Protein AF-0000000067795107 (afdb_homodimer)

Nearest PDB structures (foldseek):
  4tkl-assembly1_A-2  TM=7.200E-01  e=8.169E-08  Sphingomonas sp. A1
  4tkm-assembly1_A-2  TM=7.459E-01  e=8.137E-07  Sphingomonas sp. A1
  4tkm-assembly1_B  TM=7.208E-01  e=5.496E-07  Sphingomonas sp. A1
  4w7i-assembly2_D  TM=7.170E-01  e=2.794E-06  Sphingomonas sp. A1
  4w7h-assembly1_B-2  TM=6.724E-01  e=3.483E-05  Sphingomonas sp. A1

Solvent-accessible surface area (backbone atoms only — not comparable to full-atom values): 47523 Å² total; per-residue (Å²): 130,74,74,81,76,38,60,65,56,40,47,45,45,47,45,45,49,46,44,51,51,45,46,50,46,35,65,72,33,63,83,46,63,68,56,34,52,50,49,50,48,49,52,54,60,72,39,43,62,60,54,44,55,73,63,44,68,73,82,74,75,83,72,77,85,64,76,82,74,69,78,72,46,71,66,46,46,52,53,40,46,47,63,69,42,38,63,57,57,46,45,49,49,46,47,47,50,45,46,48,44,43,46,32,44,69,67,52,64,41,88,74,51,76,72,69,83,59,77,69,73,80,85,54,50,64,56,41,96,89,64,41,70,30,34,29,33,38,35,45,32,52,62,83,37,66,67,45,46,53,47,49,52,50,42,38,74,28,37,30,33,33,34,32,41,26,80,48,69,68,39,44,51,52,44,60,66,65,72,44,94,39,49,39,75,39,78,41,56,73,85,38,62,67,54,29,32,51,50,36,51,51,49,49,51,53,35,68,36,68,38,63,85,48,92,92,44,74,65,42,56,45,38,57,40,27,39,37,36,39,66,79,88,79,62,71,68,46,52,61,59,73,47,51,64,66,58,53,50,50,50,47,42,64,67,44,50,37,55,48,36,44,36,22,36,22,51,43,57,55,36,56,69,28,39,83,46,97,68,39,19,23,42,37,41,45,44,69,30,45,52,35,40,60,18,45,55,36,32,36,61,42,5,14,53,41,31,11,47,53,25,32,52,47,10,48,34,56,59,32,42,86,54,67,31,54,43,30,37,37,29,25,32,28,53,49,54,88,54,36,75,54,47,54,53,51,46,52,50,51,50,50,56,51,58,70,74,44,54,71,67,53,48,64,74,47,59,59,51,63,8,35,49,48,34,62,51,52,63,43,56,40,90,24,28,59,64,62,57,53,48,49,49,54,53,44,64,59,62,48,88,78,66,63,50,70,40,67,41,47,43,54,17,56,54,39,41,48,47,46,70,68,42,54,62,73,55,50,50,46,51,53,50,52,46,11,55,58,32,25,59,54,44,53,30,56,74,68,73,92,129,74,74,83,76,39,60,64,56,41,46,46,46,47,46,45,51,46,42,50,50,44,45,49,46,34,66,71,32,64,84,46,64,70,56,34,53,50,48,51,49,49,52,54,58,71,39,41,62,60,54,43,56,72,62,44,69,73,83,73,74,83,72,77,84,66,77,80,74,70,79,75,47,70,66,46,47,52,53,40,46,48,64,71,42,39,62,56,55,45,44,49,50,47,47,48,48,44,46,48,44,43,46,33,46,68,67,52,64,42,88,74,55,79,70,68,83,58,76,69,73,82,84,54,51,66,56,41,98,88,63,41,67,28,34,29,34,38,35,44,32,54,62,84,37,67,68,46,45,53,46,51,52,52,42,38,74,27,37,29,32,34,34,32,40,26,80,48,71,69,40,44,51,52,45,59,66,66,73,45,94,41,50,40,77,38,80,41,56,70,85,38,62,68,55,29,31,51,49,37,51,51,49,49,50,55,35,70,37,66,38,63,85,48,92,92,44,72,66,43,56,43,40,57,40,28,39,37,37,39,62,79,88,79,61,72,68,46,53,60,57,72,47,50,66,66,56,53,51,48,50,46,42,63,68,43,49,39,55,48,36,43,37,20,36,23,52,44,55,55,38,56,69,29,39,84,45,97,70,39,18,24,41,34,39,44,45,68,29,44,52,35,40,59,20,46,54,38,32,36,62,43,6,13,52,41,31,12,47,53,26,31,51,47,10,47,34,57,60,33,42,86,54,67,32,52,42,30,36,37,28,25,32,28,53,49,55,89,54,35,76,54,46,54,52,49,46,51,49,50,50,48,56,50,57,70,74,43,54,71,68,54,46,64,75,47,61,58,50,62,10,36,50,49,31,61,51,52,63,42,56,41,91,24,30,60,64,63,58,52,49,48,50,55,52,43,63,58,62,49,91,78,65,62,49,70,43,67,41,48,43,55,17,57,54,39,42,49,48,46,70,68,43,53,63,70,56,49,52,47,50,52,51,51,46,12,55,59,31,25,59,54,45,51,30,56,75,68,74,93

Structure (mmCIF, N/CA/C/O backbone):
data_AF-0000000067795107-model_v1
#
loop_
_entity.id
_entity.type
_entity.pdbx_description
1 polymer YALI0F28545p
#
loop_
_atom_site.group_PDB
_atom_site.id
_atom_site.type_symbol
_atom_site.label_atom_id
_atom_site.label_alt_id
_atom_site.label_comp_id
_atom_site.label_asym_id
_atom_site.label_entity_id
_atom_site.label_seq_id
_atom_site.pdbx_PDB_ins_code
_atom_site.Cartn_x
_atom_site.Cartn_y
_atom_site.Cartn_z
_atom_site.occupancy
_atom_site.B_iso_or_equiv
_atom_site.auth_seq_id
_atom_site.auth_comp_id
_atom_site.auth_asym_id
_atom_site.auth_atom_id
_atom_site.pdbx_PDB_model_num
ATOM 1 N N . MET A 1 1 ? 31.141 17.188 -12.57 1 20.77 1 MET A N 1
ATOM 2 C CA . MET A 1 1 ? 31.125 16.547 -13.875 1 20.77 1 MET A CA 1
ATOM 3 C C . MET A 1 1 ? 30.266 15.297 -13.859 1 20.77 1 MET A C 1
ATOM 5 O O . MET A 1 1 ? 30.469 14.406 -13.031 1 20.77 1 MET A O 1
ATOM 9 N N . THR A 1 2 ? 29.031 15.43 -14.312 1 29.27 2 THR A N 1
ATOM 10 C CA . THR A 1 2 ? 28.047 14.367 -14.43 1 29.27 2 THR A CA 1
ATOM 11 C C . THR A 1 2 ? 28.641 13.133 -15.094 1 29.27 2 THR A C 1
ATOM 13 O O . THR A 1 2 ? 29.328 13.242 -16.109 1 29.27 2 THR A O 1
ATOM 16 N N . PRO A 1 3 ? 28.828 12.156 -14.414 1 34.97 3 PRO A N 1
ATOM 17 C CA . PRO A 1 3 ? 29.516 11.172 -15.258 1 34.97 3 PRO A CA 1
ATOM 18 C C . PRO A 1 3 ? 28.812 10.977 -16.609 1 34.97 3 PRO A C 1
ATOM 20 O O . PRO A 1 3 ? 27.594 11.078 -16.688 1 34.97 3 PRO A O 1
ATOM 23 N N . PRO A 1 4 ? 29.453 11.078 -17.734 1 39 4 PRO A N 1
ATOM 24 C CA . PRO A 1 4 ? 29.078 11.062 -19.156 1 39 4 PRO A CA 1
ATOM 25 C C . PRO A 1 4 ? 28.156 9.891 -19.5 1 39 4 PRO A C 1
ATOM 27 O O . PRO A 1 4 ? 27.453 9.938 -20.5 1 39 4 PRO A O 1
ATOM 30 N N . ASP A 1 5 ? 28.203 8.766 -18.734 1 37.59 5 ASP A N 1
ATOM 31 C CA . ASP A 1 5 ? 27.719 7.543 -19.375 1 37.59 5 ASP A CA 1
ATOM 32 C C . ASP A 1 5 ? 26.359 7.129 -18.812 1 37.59 5 ASP A C 1
ATOM 34 O O . ASP A 1 5 ? 25.969 5.961 -18.906 1 37.59 5 ASP A O 1
ATOM 38 N N . ASP A 1 6 ? 25.766 7.887 -18.062 1 34.5 6 ASP A N 1
ATOM 39 C CA . ASP A 1 6 ? 24.438 7.469 -17.625 1 34.5 6 ASP A CA 1
ATOM 40 C C . ASP A 1 6 ? 23.406 7.633 -18.75 1 34.5 6 ASP A C 1
ATOM 42 O O . ASP A 1 6 ? 23.141 8.75 -19.188 1 34.5 6 ASP A O 1
ATOM 46 N N . PRO A 1 7 ? 23.109 6.562 -19.297 1 36.66 7 PRO A N 1
ATOM 47 C CA . PRO A 1 7 ? 22.234 6.73 -20.469 1 36.66 7 PRO A CA 1
ATOM 48 C C . PRO A 1 7 ? 20.953 7.484 -20.156 1 36.66 7 PRO A C 1
ATOM 50 O O . PRO A 1 7 ? 20.484 8.297 -20.953 1 36.66 7 PRO A O 1
ATOM 53 N N . ILE A 1 8 ? 20.469 7.148 -19.062 1 39.44 8 ILE A N 1
ATOM 54 C CA . ILE A 1 8 ? 19.25 7.879 -18.719 1 39.44 8 ILE A CA 1
ATOM 55 C C . ILE A 1 8 ? 19.594 9.344 -18.438 1 39.44 8 ILE A C 1
ATOM 57 O O . ILE A 1 8 ? 18.875 10.242 -18.891 1 39.44 8 ILE A O 1
ATOM 61 N N . ALA A 1 9 ? 20.734 9.508 -17.703 1 41.06 9 ALA A N 1
ATOM 62 C CA . ALA A 1 9 ? 21.188 10.875 -17.516 1 41.06 9 ALA A CA 1
ATOM 63 C C . ALA A 1 9 ? 21.5 11.531 -18.859 1 41.06 9 ALA A C 1
ATOM 65 O O . ALA A 1 9 ? 21.219 12.711 -19.062 1 41.06 9 ALA A O 1
ATOM 66 N N . ASN A 1 10 ? 22.031 10.703 -19.688 1 39.56 10 ASN A N 1
ATOM 67 C CA . ASN A 1 10 ? 22.32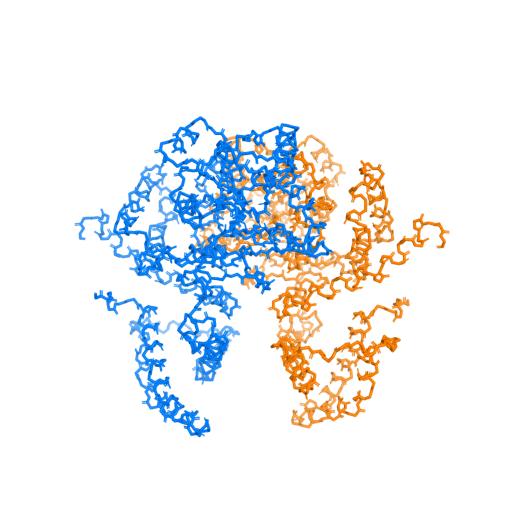8 11.188 -21.031 1 39.56 10 ASN A CA 1
ATOM 68 C C . ASN A 1 10 ? 21.062 11.469 -21.828 1 39.56 10 ASN A C 1
ATOM 70 O O . ASN A 1 10 ? 20.969 12.469 -22.547 1 39.56 10 ASN A O 1
ATOM 74 N N . ILE A 1 11 ? 20.25 10.547 -21.562 1 40.47 11 ILE A N 1
ATOM 75 C CA . ILE A 1 11 ? 18.953 10.758 -22.188 1 40.47 11 ILE A CA 1
ATOM 76 C C . ILE A 1 11 ? 18.266 11.977 -21.562 1 40.47 11 ILE A C 1
ATOM 78 O O . ILE A 1 11 ? 17.75 12.844 -22.266 1 40.47 11 ILE A O 1
ATOM 82 N N . LEU A 1 12 ? 18.422 12.016 -20.359 1 40.59 12 LEU A N 1
ATOM 83 C CA . LEU A 1 12 ? 17.797 13.141 -19.656 1 40.59 12 LEU A CA 1
ATOM 84 C C . LEU A 1 12 ? 18.562 14.43 -19.953 1 40.59 12 LEU A C 1
ATOM 86 O O . LEU A 1 12 ? 17.953 15.492 -20.125 1 40.59 12 LEU A O 1
ATOM 90 N N . ALA A 1 13 ? 19.859 14.289 -20.016 1 44.78 13 ALA A N 1
ATOM 91 C CA . ALA A 1 13 ? 20.672 15.43 -20.453 1 44.78 13 ALA A CA 1
ATOM 92 C C . ALA A 1 13 ? 20.328 15.844 -21.875 1 44.78 13 ALA A C 1
ATOM 94 O O . ALA A 1 13 ? 20.266 17.031 -22.188 1 44.78 13 ALA A O 1
ATOM 95 N N . GLY A 1 14 ? 20.172 14.867 -22.641 1 41.88 14 GLY A N 1
ATOM 96 C CA . GLY A 1 14 ? 19.703 15.125 -24 1 41.88 14 GLY A CA 1
ATOM 97 C C . GLY A 1 14 ? 18.344 15.773 -24.047 1 41.88 14 GLY A C 1
ATOM 98 O O . GLY A 1 14 ? 18.125 16.734 -24.797 1 41.88 14 GLY A O 1
ATOM 99 N N . VAL A 1 15 ? 17.609 15.258 -23.188 1 43.5 15 VAL A N 1
ATOM 100 C CA . VAL A 1 15 ? 16.266 15.812 -23.078 1 43.5 15 VAL A CA 1
ATOM 101 C C . VAL A 1 15 ? 16.328 17.234 -22.5 1 43.5 15 VAL A C 1
ATOM 103 O O . VAL A 1 15 ? 15.641 18.125 -22.984 1 43.5 15 VAL A O 1
ATOM 106 N N . ASN A 1 16 ? 17.156 17.328 -21.578 1 42.84 16 ASN A N 1
ATOM 107 C CA . ASN A 1 16 ? 17.344 18.656 -21.016 1 42.84 16 ASN A CA 1
ATOM 108 C C . ASN A 1 16 ? 17.938 19.625 -22.031 1 42.84 16 ASN A C 1
ATOM 110 O O . ASN A 1 16 ? 17.562 20.797 -22.062 1 42.84 16 ASN A O 1
ATOM 114 N N . LYS A 1 17 ? 18.891 19.141 -22.844 1 45.84 17 LYS A N 1
ATOM 115 C CA . LYS A 1 17 ? 19.453 19.953 -23.922 1 45.84 17 LYS A CA 1
ATOM 116 C C . LYS A 1 17 ? 18.391 20.312 -24.938 1 45.84 17 LYS A C 1
ATOM 118 O O . LYS A 1 17 ? 18.344 21.438 -25.422 1 45.84 17 LYS A O 1
ATOM 123 N N . ILE A 1 18 ? 17.641 19.359 -25.172 1 43.16 18 ILE A N 1
ATOM 124 C CA . ILE A 1 18 ? 16.531 19.594 -26.094 1 43.16 18 ILE A CA 1
ATOM 125 C C . ILE A 1 18 ? 15.539 20.562 -25.469 1 43.16 18 ILE A C 1
ATOM 127 O O . ILE A 1 18 ? 15.062 21.5 -26.125 1 43.16 18 ILE A O 1
ATOM 131 N N . LYS A 1 19 ? 15.406 20.344 -24.312 1 42.66 19 LYS A N 1
ATOM 132 C CA . LYS A 1 19 ? 14.523 21.219 -23.547 1 42.66 19 LYS A CA 1
ATOM 133 C C . LYS A 1 19 ? 15.062 22.656 -23.516 1 42.66 19 LYS A C 1
ATOM 135 O O . LYS A 1 19 ? 14.32 23.609 -23.734 1 42.66 19 LYS A O 1
ATOM 140 N N . HIS A 1 20 ? 16.234 22.703 -23.156 1 43.94 20 HIS A N 1
ATOM 141 C CA . HIS A 1 20 ? 16.859 24.016 -23.125 1 43.94 20 HIS A CA 1
ATOM 142 C C . HIS A 1 20 ? 16.812 24.688 -24.5 1 43.94 20 HIS A C 1
ATOM 144 O O . HIS A 1 20 ? 16.5 25.875 -24.609 1 43.94 20 HIS A O 1
ATOM 150 N N . LYS A 1 21 ? 17.141 23.922 -25.453 1 43.19 21 LYS A N 1
ATOM 151 C CA . LYS A 1 21 ? 17.141 24.516 -26.797 1 43.19 21 LYS A CA 1
ATOM 152 C C . LYS A 1 21 ? 15.719 24.781 -27.281 1 43.19 21 LYS A C 1
ATOM 154 O O . LYS A 1 21 ? 15.453 25.812 -27.891 1 43.19 21 LYS A O 1
ATOM 159 N N . ALA A 1 22 ? 14.883 23.875 -26.922 1 42.84 22 ALA A N 1
ATOM 160 C CA . ALA A 1 22 ? 13.484 24.109 -27.266 1 42.84 22 ALA A CA 1
ATOM 161 C C . ALA A 1 22 ? 12.93 25.312 -26.516 1 42.84 22 ALA A C 1
ATOM 163 O O . ALA A 1 22 ? 12.234 26.156 -27.109 1 42.84 22 ALA A O 1
ATOM 164 N N . SER A 1 23 ? 13.273 25.406 -25.344 1 42.94 23 SER A N 1
ATOM 165 C CA . SER A 1 23 ? 12.828 26.547 -24.562 1 42.94 23 SER A CA 1
ATOM 166 C C . SER A 1 23 ? 13.438 27.844 -25.094 1 42.94 23 SER A C 1
ATOM 168 O O . SER A 1 23 ? 12.766 28.891 -25.109 1 42.94 23 SER A O 1
ATOM 170 N N . THR A 1 24 ? 14.609 27.75 -25.438 1 45.72 24 THR A N 1
ATOM 171 C CA . THR A 1 24 ? 15.242 28.922 -26.016 1 45.72 24 THR A CA 1
ATOM 172 C C . THR A 1 24 ? 14.547 29.312 -27.328 1 45.72 24 THR A C 1
ATOM 174 O O . THR A 1 24 ? 14.344 30.5 -27.594 1 45.72 24 THR A O 1
ATOM 177 N N . ILE A 1 25 ? 14.211 28.297 -28.031 1 42.56 25 ILE A N 1
ATOM 178 C CA . ILE A 1 25 ? 13.539 28.594 -29.297 1 42.56 25 ILE A CA 1
ATOM 179 C C . ILE A 1 25 ? 12.148 29.172 -29.016 1 42.56 25 ILE A C 1
ATOM 181 O O . ILE A 1 25 ? 11.742 30.156 -29.625 1 42.56 25 ILE A O 1
ATOM 185 N N . ILE A 1 26 ? 11.555 28.5 -28.094 1 42.03 26 ILE A N 1
ATOM 186 C CA . ILE A 1 26 ? 10.203 28.953 -27.75 1 42.03 26 ILE A CA 1
ATOM 187 C C . ILE A 1 26 ? 10.258 30.344 -27.125 1 42.03 26 ILE A C 1
ATOM 189 O O . ILE A 1 26 ? 9.461 31.219 -27.453 1 42.03 26 ILE A O 1
ATOM 193 N N . ASN A 1 27 ? 11.086 30.5 -26.25 1 41.16 27 ASN A N 1
ATOM 194 C CA . ASN A 1 27 ? 11.219 31.812 -25.625 1 41.16 27 ASN A CA 1
ATOM 195 C C . ASN A 1 27 ? 11.602 32.875 -26.656 1 41.16 27 ASN A C 1
ATOM 197 O O . ASN A 1 27 ? 11.172 34.031 -26.547 1 41.16 27 ASN A O 1
ATOM 201 N N . ASP A 1 28 ? 12.398 32.469 -27.469 1 43.5 28 ASP A N 1
ATOM 202 C CA . ASP A 1 28 ? 12.805 33.438 -28.484 1 43.5 28 ASP A CA 1
ATOM 203 C C . ASP A 1 28 ? 11.664 33.719 -29.469 1 43.5 28 ASP A C 1
ATOM 205 O O . ASP A 1 28 ? 11.578 34.812 -30.031 1 43.5 28 ASP A O 1
ATOM 209 N N . LYS A 1 29 ? 10.844 32.688 -29.719 1 35.88 29 LYS A N 1
ATOM 210 C CA . LYS A 1 29 ? 9.797 32.906 -30.703 1 35.88 29 LYS A CA 1
ATOM 211 C C . LYS A 1 29 ? 8.414 32.875 -30.062 1 35.88 29 LYS A C 1
ATOM 213 O O . LYS A 1 29 ? 7.43 32.531 -30.719 1 35.88 29 LYS A O 1
ATOM 218 N N . LEU A 1 30 ? 8.281 33.156 -28.859 1 40.06 30 LEU A N 1
ATOM 219 C CA . LEU A 1 30 ? 7.043 33.188 -28.078 1 40.06 30 LEU A CA 1
ATOM 220 C C . LEU A 1 30 ? 5.918 33.812 -28.875 1 40.06 30 LEU A C 1
ATOM 222 O O . LEU A 1 30 ? 4.738 33.625 -28.578 1 40.06 30 LEU A O 1
ATOM 226 N N . GLY A 1 31 ? 6.16 34.688 -29.781 1 37.34 31 GLY A N 1
ATOM 227 C CA . GLY A 1 31 ? 5.102 35.375 -30.516 1 37.34 31 GLY A CA 1
ATOM 228 C C . GLY A 1 31 ? 4.367 34.469 -31.484 1 37.34 31 GLY A C 1
ATOM 229 O O . GLY A 1 31 ? 3.227 34.75 -31.859 1 37.34 31 GLY A O 1
ATOM 230 N N . ASP A 1 32 ? 5.039 33.625 -32.281 1 36.5 32 ASP A N 1
ATOM 231 C CA . ASP A 1 32 ? 4.355 32.812 -33.312 1 36.5 32 ASP A CA 1
ATOM 232 C C . ASP A 1 32 ? 4.43 31.328 -33 1 36.5 32 ASP A C 1
ATOM 234 O O . ASP A 1 32 ? 5.438 30.688 -33.25 1 36.5 32 ASP A O 1
ATOM 238 N N . ALA A 1 33 ? 3.523 30.859 -32 1 38.56 33 ALA A N 1
ATOM 239 C CA . ALA A 1 33 ? 3.402 29.5 -31.5 1 38.56 33 ALA A CA 1
ATOM 240 C C . ALA A 1 33 ? 3.553 28.469 -32.625 1 38.56 33 ALA A C 1
ATOM 242 O O . ALA A 1 33 ? 4.18 27.438 -32.438 1 38.56 33 ALA A O 1
ATOM 243 N N . GLU A 1 34 ? 2.984 28.766 -33.781 1 39.97 34 GLU A N 1
ATOM 244 C CA . GLU A 1 34 ? 3.016 27.859 -34.938 1 39.97 34 GLU A CA 1
ATOM 245 C C . GLU A 1 34 ? 4.438 27.703 -35.469 1 39.97 34 GLU A C 1
ATOM 247 O O . GLU A 1 34 ? 4.855 26.578 -35.781 1 39.97 34 GLU A O 1
ATOM 252 N N . GLU A 1 35 ? 5.113 28.734 -35.469 1 44.69 35 GLU A N 1
ATOM 253 C CA . GLU A 1 35 ? 6.477 28.688 -36 1 44.69 35 GLU A CA 1
ATOM 254 C C . GLU A 1 35 ? 7.422 28 -35 1 44.69 35 GLU A C 1
ATOM 256 O O . GLU A 1 35 ? 8.32 27.266 -35.406 1 44.69 35 GLU A O 1
ATOM 261 N N . ALA A 1 36 ? 7.141 28.125 -33.75 1 41.47 36 ALA A N 1
ATOM 262 C CA . ALA A 1 36 ? 7.941 27.469 -32.719 1 41.47 36 ALA A CA 1
ATOM 263 C C . ALA A 1 36 ? 7.781 25.953 -32.812 1 41.47 36 ALA A C 1
ATOM 265 O O . ALA A 1 36 ? 8.766 25.219 -32.719 1 41.47 36 ALA A O 1
ATOM 266 N N . GLN A 1 37 ? 6.586 25.562 -33 1 40.69 37 GLN A N 1
ATOM 267 C CA . GLN A 1 37 ? 6.297 24.141 -33.156 1 40.69 37 GLN A CA 1
ATOM 268 C C . GLN A 1 37 ? 6.988 23.578 -34.406 1 40.69 37 GLN A C 1
ATOM 270 O O . GLN A 1 37 ? 7.559 22.484 -34.375 1 40.69 37 GLN A O 1
ATOM 275 N N . HIS A 1 38 ? 7.008 24.312 -35.5 1 43.47 38 HIS A N 1
ATOM 276 C CA . HIS A 1 38 ? 7.633 23.891 -36.719 1 43.47 38 HIS A CA 1
ATOM 277 C C . HIS A 1 38 ? 9.148 23.781 -36.594 1 43.47 38 HIS A C 1
ATOM 279 O O . HIS A 1 38 ? 9.766 22.844 -37.062 1 43.47 38 HIS A O 1
ATOM 285 N N . GLN A 1 39 ? 9.703 24.625 -35.844 1 45.44 39 GLN A N 1
ATOM 286 C CA . GLN A 1 39 ? 11.156 24.641 -35.719 1 45.44 39 GLN A CA 1
ATOM 287 C C . GLN A 1 39 ? 11.656 23.562 -34.75 1 45.44 39 GLN A C 1
ATOM 289 O O . GLN A 1 39 ? 12.672 22.922 -35.031 1 45.44 39 GLN A O 1
ATOM 294 N N . VAL A 1 40 ? 10.875 23.469 -33.781 1 45.44 40 VAL A N 1
ATOM 295 C CA . VAL A 1 40 ? 11.234 22.391 -32.875 1 45.44 40 VAL A CA 1
ATOM 296 C C . VAL A 1 40 ? 11.07 21.047 -33.562 1 45.44 40 VAL A C 1
ATOM 298 O O . VAL A 1 40 ? 11.914 20.156 -33.438 1 45.44 40 VAL A O 1
ATOM 301 N N . GLY A 1 41 ? 10.062 20.984 -34.312 1 41.19 41 GLY A N 1
ATOM 302 C CA . GLY A 1 41 ? 9.844 19.766 -35.094 1 41.19 41 GLY A CA 1
ATOM 303 C C . GLY A 1 41 ? 10.93 19.516 -36.125 1 41.19 41 GLY A C 1
ATOM 304 O O . GLY A 1 41 ? 11.438 18.391 -36.219 1 41.19 41 GLY A O 1
ATOM 305 N N . THR A 1 42 ? 11.289 20.469 -36.844 1 45.03 42 THR A N 1
ATOM 306 C CA . THR A 1 42 ? 12.328 20.359 -37.875 1 45.03 42 THR A CA 1
ATOM 307 C C . THR A 1 42 ? 13.68 20.078 -37.219 1 45.03 42 THR A C 1
ATOM 309 O O . THR A 1 42 ? 14.492 19.312 -37.781 1 45.03 42 THR A O 1
ATOM 312 N N . TRP A 1 43 ? 13.906 20.656 -36.125 1 46.47 43 TRP A N 1
ATOM 313 C CA . TRP A 1 43 ? 15.164 20.438 -35.438 1 46.47 43 TRP A CA 1
ATOM 314 C C . TRP A 1 43 ? 15.258 19 -34.906 1 46.47 43 TRP A C 1
ATOM 316 O O . TRP A 1 43 ? 16.297 18.359 -35.031 1 46.47 43 TRP A O 1
ATOM 326 N N . LEU A 1 44 ? 14.18 18.562 -34.469 1 43.19 44 LEU A N 1
ATOM 327 C CA . LEU A 1 44 ? 14.117 17.172 -34.031 1 43.19 44 LEU A CA 1
ATOM 328 C C . LEU A 1 44 ? 14.266 16.219 -35.219 1 43.19 44 LEU A C 1
ATOM 330 O O . LEU A 1 44 ? 14.945 15.188 -35.094 1 43.19 44 LEU A O 1
ATOM 334 N N . LEU A 1 45 ? 13.727 16.547 -36.344 1 43.03 45 LEU A N 1
ATOM 335 C CA . LEU A 1 45 ? 13.812 15.75 -37.562 1 43.03 45 LEU A CA 1
ATOM 336 C C . LEU A 1 45 ? 15.234 15.75 -38.125 1 43.03 45 LEU A C 1
ATOM 338 O O . LEU A 1 45 ? 15.695 14.75 -38.688 1 43.03 45 LEU A O 1
ATOM 342 N N . ASN A 1 46 ? 15.852 16.891 -38.062 1 45.31 46 ASN A N 1
ATOM 343 C CA . ASN A 1 46 ? 17.203 16.969 -38.594 1 45.31 46 ASN A CA 1
ATOM 344 C C . ASN A 1 46 ? 18.203 16.203 -37.719 1 45.31 46 ASN A C 1
ATOM 346 O O . ASN A 1 46 ? 19.328 15.953 -38.156 1 45.31 46 ASN A O 1
ATOM 350 N N . ARG A 1 47 ? 17.906 16.047 -36.5 1 37.72 47 ARG A N 1
ATOM 351 C CA . ARG A 1 47 ? 18.859 15.312 -35.688 1 37.72 47 ARG A CA 1
ATOM 352 C C . ARG A 1 47 ? 18.406 13.867 -35.5 1 37.72 47 ARG A C 1
ATOM 354 O O . ARG A 1 47 ? 18.766 13.234 -34.5 1 37.72 47 ARG A O 1
ATOM 361 N N . LYS A 1 48 ? 17.719 13.414 -36.438 1 39.22 48 LYS A N 1
ATOM 362 C CA . LYS A 1 48 ? 17.297 12.016 -36.562 1 39.22 48 LYS A CA 1
ATOM 363 C C . LYS A 1 48 ? 18.5 11.078 -36.469 1 39.22 48 LYS A C 1
ATOM 365 O O . LYS A 1 48 ? 18.422 10.039 -35.781 1 39.22 48 LYS A O 1
ATOM 370 N N . LYS A 1 49 ? 19.5 11.461 -37.031 1 42.19 49 LYS A N 1
ATOM 371 C CA . LYS A 1 49 ? 20.688 10.617 -37.031 1 42.19 49 LYS A CA 1
ATOM 372 C C . LYS A 1 49 ? 21.281 10.516 -35.656 1 42.19 49 LYS A C 1
ATOM 374 O O . LYS A 1 49 ? 21.719 9.438 -35.219 1 42.19 49 LYS A O 1
ATOM 379 N N . ASP A 1 50 ? 21.359 11.555 -34.969 1 39.34 50 ASP A N 1
ATOM 380 C CA . ASP A 1 50 ? 21.969 11.555 -33.625 1 39.34 50 ASP A CA 1
ATOM 381 C C . ASP A 1 50 ? 21.062 10.844 -32.625 1 39.34 50 ASP A C 1
ATOM 383 O O . ASP A 1 50 ? 21.562 10.117 -31.75 1 39.34 50 ASP A O 1
ATOM 387 N N . ILE A 1 51 ? 19.812 11.039 -32.812 1 36.75 51 ILE A N 1
ATOM 388 C CA . ILE A 1 51 ? 18.859 10.305 -31.984 1 36.75 51 ILE A CA 1
ATOM 389 C C . ILE A 1 51 ? 18.906 8.82 -32.312 1 36.75 51 ILE A C 1
ATOM 391 O O . ILE A 1 51 ? 18.875 7.973 -31.422 1 36.75 51 ILE A O 1
ATOM 395 N N . GLN A 1 52 ? 19.062 8.531 -33.562 1 33.62 52 GLN A N 1
ATOM 396 C CA . GLN A 1 52 ? 19.234 7.148 -34 1 33.62 52 GLN A CA 1
ATOM 397 C C . GLN A 1 52 ? 20.562 6.578 -33.5 1 33.62 52 GLN A C 1
ATOM 399 O O . GLN A 1 52 ? 20.656 5.391 -33.188 1 33.62 52 GLN A O 1
ATOM 404 N N . SER A 1 53 ? 21.547 7.336 -33.5 1 36.69 53 SER A N 1
ATOM 405 C CA . SER A 1 53 ? 22.828 6.816 -33.031 1 36.69 53 SER A CA 1
ATOM 406 C C . SER A 1 53 ? 22.781 6.484 -31.547 1 36.69 53 SER A C 1
ATOM 408 O O . SER A 1 53 ? 23.469 5.566 -31.094 1 36.69 53 SER A O 1
ATOM 410 N N . VAL A 1 54 ? 22.125 7.348 -30.781 1 32.84 54 VAL A N 1
ATOM 411 C CA . VAL A 1 54 ? 22.016 7.043 -29.359 1 32.84 54 VAL A CA 1
ATOM 412 C C . VAL A 1 54 ? 21.141 5.805 -29.172 1 32.84 54 VAL A C 1
ATOM 414 O O . VAL A 1 54 ? 21.375 5.016 -28.25 1 32.84 54 VAL A O 1
ATOM 417 N N . LEU A 1 55 ? 20.172 5.66 -30.062 1 30.53 55 LEU A N 1
ATOM 418 C CA . LEU A 1 55 ? 19.297 4.488 -30.016 1 30.53 55 LEU A CA 1
ATOM 419 C C . LEU A 1 55 ? 19.938 3.322 -30.766 1 30.53 55 LEU A C 1
ATOM 421 O O . LEU A 1 55 ? 19.328 2.252 -30.891 1 30.53 55 LEU A O 1
ATOM 425 N N . THR A 1 56 ? 20.891 3.553 -31.562 1 28.42 56 THR A N 1
ATOM 426 C CA . THR A 1 56 ? 21.516 2.414 -32.219 1 28.42 56 THR A CA 1
ATOM 427 C C . THR A 1 56 ? 22.094 1.445 -31.203 1 28.42 56 THR A C 1
ATOM 429 O O . THR A 1 56 ? 22.969 1.82 -30.422 1 28.42 56 THR A O 1
ATOM 432 N N . PRO A 1 57 ? 21.359 0.4 -30.922 1 28.55 57 PRO A N 1
ATOM 433 C CA . PRO A 1 57 ? 21.953 -0.668 -30.125 1 28.55 57 PRO A CA 1
ATOM 434 C C . PRO A 1 57 ? 23.406 -0.958 -30.531 1 28.55 57 PRO A C 1
ATOM 436 O O . PRO A 1 57 ? 23.781 -0.75 -31.688 1 28.55 57 PRO A O 1
ATOM 439 N N . ALA A 1 58 ? 24.359 -0.905 -29.688 1 27.08 58 ALA A N 1
ATOM 440 C CA . ALA A 1 58 ? 25.641 -1.518 -30.047 1 27.08 58 ALA A CA 1
ATOM 441 C C . ALA A 1 58 ? 25.422 -2.74 -30.938 1 27.08 58 ALA A C 1
ATOM 443 O O . ALA A 1 58 ? 24.391 -3.41 -30.844 1 27.08 58 ALA A O 1
ATOM 444 N N . LYS A 1 59 ? 26.141 -2.994 -31.938 1 29.59 59 LYS A N 1
ATOM 445 C CA . LYS A 1 59 ? 26.328 -4.148 -32.812 1 29.59 59 LYS A CA 1
ATOM 446 C C . LYS A 1 59 ? 26.188 -5.457 -32.031 1 29.59 59 LYS A C 1
ATOM 448 O O . LYS A 1 59 ? 27.094 -5.84 -31.297 1 29.59 59 LYS A O 1
ATOM 453 N N . LEU A 1 60 ? 24.984 -5.895 -31.5 1 26.94 60 LEU A N 1
ATOM 454 C CA . LEU A 1 60 ? 24.953 -7.309 -31.141 1 26.94 60 LEU A CA 1
ATOM 455 C C . LEU A 1 60 ? 25.594 -8.164 -32.219 1 26.94 60 LEU A C 1
ATOM 457 O O . LEU A 1 60 ? 25.25 -8.039 -33.406 1 26.94 60 LEU A O 1
ATOM 461 N N . GLU A 1 61 ? 26.781 -8.656 -32.156 1 27.42 61 GLU A N 1
ATOM 462 C CA . GLU A 1 61 ? 27.438 -9.648 -33 1 27.42 61 GLU A CA 1
ATOM 463 C C . GLU A 1 61 ? 26.438 -10.633 -33.562 1 27.42 61 GLU A C 1
ATOM 465 O O . GLU A 1 61 ? 25.406 -10.914 -32.969 1 27.42 61 GLU A O 1
ATOM 470 N N . HIS A 1 62 ? 26.484 -11.008 -34.875 1 27.23 62 HIS A N 1
ATOM 471 C CA . HIS A 1 62 ? 25.844 -11.875 -35.844 1 27.23 62 HIS A CA 1
ATOM 472 C C . HIS A 1 62 ? 25.531 -13.242 -35.25 1 27.23 62 HIS A C 1
ATOM 474 O O . HIS A 1 62 ? 26.406 -14.086 -35.094 1 27.23 62 HIS A O 1
ATOM 480 N N . PHE A 1 63 ? 24.719 -13.5 -34.219 1 25.89 63 PHE A N 1
ATOM 481 C CA . PHE A 1 63 ? 24.438 -14.914 -34.031 1 25.89 63 PHE A CA 1
ATOM 482 C C . PHE A 1 63 ? 23.828 -15.539 -35.281 1 25.89 63 PHE A C 1
ATOM 484 O O . PHE A 1 63 ? 23.172 -14.852 -36.062 1 25.89 63 PHE A O 1
ATOM 491 N N . SER A 1 64 ? 24.328 -16.703 -35.781 1 28.69 64 SER A N 1
ATOM 492 C CA . SER A 1 64 ? 24 -17.562 -36.906 1 28.69 64 SER A CA 1
ATOM 493 C C . SER A 1 64 ? 22.5 -17.719 -37.094 1 28.69 64 SER A C 1
ATOM 495 O O . SER A 1 64 ? 21.75 -17.75 -36.094 1 28.69 64 SER A O 1
ATOM 497 N N . PRO A 1 65 ? 21.953 -17.594 -38.312 1 31.73 65 PRO A N 1
ATOM 498 C CA . PRO A 1 65 ? 20.578 -17.562 -38.844 1 31.73 65 PRO A CA 1
ATOM 499 C C . PRO A 1 65 ? 19.75 -18.75 -38.344 1 31.73 65 PRO A C 1
ATOM 501 O O . PRO A 1 65 ? 20 -19.891 -38.75 1 31.73 65 PRO A O 1
ATOM 504 N N . GLY A 1 66 ? 19.641 -19.188 -37.062 1 30.12 66 GLY A N 1
ATOM 505 C CA . GLY A 1 66 ? 18.891 -20.422 -36.906 1 30.12 66 GLY A CA 1
ATOM 506 C C . GLY A 1 66 ? 17.547 -20.391 -37.594 1 30.12 66 GLY A C 1
ATOM 507 O O . GLY A 1 66 ? 17.188 -19.391 -38.25 1 30.12 66 GLY A O 1
ATOM 508 N N . PRO A 1 67 ? 16.719 -21.484 -37.562 1 34.19 67 PRO A N 1
ATOM 509 C CA . PRO A 1 67 ? 15.562 -21.75 -38.406 1 34.19 67 PRO A CA 1
ATOM 510 C C . PRO A 1 67 ? 14.555 -20.609 -38.406 1 34.19 67 PRO A C 1
ATOM 512 O O . PRO A 1 67 ? 14.57 -19.766 -37.5 1 34.19 67 PRO A O 1
ATOM 515 N N . PRO A 1 68 ? 13.828 -20.469 -39.531 1 35 68 PRO A N 1
ATOM 516 C CA . PRO A 1 68 ? 12.945 -19.359 -39.875 1 35 68 PRO A CA 1
ATOM 517 C C . PRO A 1 68 ? 11.984 -18.984 -38.75 1 35 68 PRO A C 1
ATOM 519 O O . PRO A 1 68 ? 11.352 -19.859 -38.156 1 35 68 PRO A O 1
ATOM 522 N N . PRO A 1 69 ? 12.258 -17.891 -38.125 1 35.53 69 PRO A N 1
ATOM 523 C CA . PRO A 1 69 ? 11.609 -17.531 -36.875 1 35.53 69 PRO A CA 1
ATOM 524 C C . PRO A 1 69 ? 10.086 -17.547 -36.969 1 35.53 69 PRO A C 1
ATOM 526 O O . PRO A 1 69 ? 9.531 -17.297 -38.031 1 35.53 69 PRO A O 1
ATOM 529 N N . PRO A 1 70 ? 9.383 -18.484 -36.219 1 36.81 70 PRO A N 1
ATOM 530 C CA . PRO A 1 70 ? 7.93 -18.641 -36.375 1 36.81 70 PRO A CA 1
ATOM 531 C C . PRO A 1 70 ? 7.199 -17.312 -36.531 1 36.81 70 PRO A C 1
ATOM 533 O O . PRO A 1 70 ? 7.762 -16.25 -36.219 1 36.81 70 PRO A O 1
ATOM 536 N N . PRO A 1 71 ? 5.961 -17.344 -37.156 1 37.28 71 PRO A N 1
ATOM 537 C CA . PRO A 1 71 ? 5.242 -16.125 -37.562 1 37.28 71 PRO A CA 1
ATOM 538 C C . PRO A 1 71 ? 5.227 -15.055 -36.469 1 37.28 71 PRO A C 1
ATOM 540 O O . PRO A 1 71 ? 5.285 -15.375 -35.281 1 37.28 71 PRO A O 1
ATOM 543 N N . PRO A 1 72 ? 5.688 -13.883 -36.844 1 38.28 72 PRO A N 1
ATOM 544 C CA . PRO A 1 72 ? 6.047 -12.781 -35.969 1 38.28 72 PRO A CA 1
ATOM 545 C C . PRO A 1 72 ? 4.965 -12.484 -34.906 1 38.28 72 PRO A C 1
ATOM 547 O O . PRO A 1 72 ? 3.785 -12.383 -35.25 1 38.28 72 PRO A O 1
ATOM 550 N N . SER A 1 73 ? 5.129 -13.219 -33.812 1 34.59 73 SER A N 1
ATOM 551 C CA . SER A 1 73 ? 4.234 -13.055 -32.656 1 34.59 73 SER A CA 1
ATOM 552 C C . SER A 1 73 ? 3.832 -11.594 -32.5 1 34.59 73 SER A C 1
ATOM 554 O O . SER A 1 73 ? 4.488 -10.695 -33 1 34.59 73 SER A O 1
ATOM 556 N N . TYR A 1 74 ? 2.564 -11.391 -32.094 1 33 74 TYR A N 1
ATOM 557 C CA . TYR A 1 74 ? 1.991 -10.07 -31.891 1 33 74 TYR A CA 1
ATOM 558 C C . TYR A 1 74 ? 2.994 -9.141 -31.219 1 33 74 TYR A C 1
ATOM 560 O O . TYR A 1 74 ? 3.047 -7.945 -31.516 1 33 74 TYR A O 1
ATOM 568 N N . TYR A 1 75 ? 3.939 -9.719 -30.406 1 32.84 75 TYR A N 1
ATOM 569 C CA . TYR A 1 75 ? 5.059 -8.945 -29.875 1 32.84 75 TYR A CA 1
ATOM 570 C C . TYR A 1 75 ? 5.949 -8.43 -31 1 32.84 75 TYR A C 1
ATOM 572 O O . TYR A 1 75 ? 6.41 -7.289 -30.953 1 32.84 75 TYR A O 1
ATOM 580 N N . ASP A 1 76 ? 6.102 -9.188 -32.031 1 39.91 76 ASP A N 1
ATOM 581 C CA . ASP A 1 76 ? 6.914 -8.789 -33.188 1 39.91 76 ASP A CA 1
ATOM 582 C C . ASP A 1 76 ? 6.223 -7.691 -33.969 1 39.91 76 ASP A C 1
ATOM 584 O O . ASP A 1 76 ? 6.883 -6.801 -34.531 1 39.91 76 ASP A O 1
ATOM 588 N N . LYS A 1 77 ? 4.879 -7.746 -34 1 40.81 77 LYS A N 1
ATOM 589 C CA . LYS A 1 77 ? 4.172 -6.699 -34.719 1 40.81 77 LYS A CA 1
ATOM 590 C C . LYS A 1 77 ? 4.191 -5.383 -33.969 1 40.81 77 LYS A C 1
ATOM 592 O O . LYS A 1 77 ? 4.402 -4.316 -34.531 1 40.81 77 LYS A O 1
ATOM 597 N N . ILE A 1 78 ? 3.928 -5.453 -32.656 1 37.72 78 ILE A N 1
ATOM 598 C CA . ILE A 1 78 ? 3.992 -4.23 -31.859 1 37.72 78 ILE A CA 1
ATOM 599 C C . ILE A 1 78 ? 5.43 -3.723 -31.812 1 37.72 78 ILE A C 1
ATOM 601 O O . ILE A 1 78 ? 5.68 -2.527 -31.984 1 37.72 78 ILE A O 1
ATOM 605 N N . THR A 1 79 ? 6.434 -4.539 -31.625 1 39.34 79 THR A N 1
ATOM 606 C CA . THR A 1 79 ? 7.824 -4.109 -31.734 1 39.34 79 THR A CA 1
ATOM 607 C C . THR A 1 79 ? 8.141 -3.705 -33.188 1 39.34 79 THR A C 1
ATOM 609 O O . THR A 1 79 ? 8.953 -2.803 -33.406 1 39.34 79 THR A O 1
ATOM 612 N N . GLY A 1 80 ? 7.531 -4.348 -34.125 1 39.75 80 GLY A N 1
ATOM 613 C CA . GLY A 1 80 ? 7.637 -3.926 -35.5 1 39.75 80 GLY A CA 1
ATOM 614 C C . GLY A 1 80 ? 6.953 -2.6 -35.781 1 39.75 80 GLY A C 1
ATOM 615 O O . GLY A 1 80 ? 7.492 -1.756 -36.5 1 39.75 80 GLY A O 1
ATOM 616 N N . PHE A 1 81 ? 5.664 -2.381 -35.344 1 38.41 81 PHE A N 1
ATOM 617 C CA . PHE A 1 81 ? 5 -1.09 -35.5 1 38.41 81 PHE A CA 1
ATOM 618 C C . PHE A 1 81 ? 5.742 -0.01 -34.719 1 38.41 81 PHE A C 1
ATOM 620 O O . PHE A 1 81 ? 5.969 1.088 -35.219 1 38.41 81 PHE A O 1
ATOM 627 N N . VAL A 1 82 ? 6.098 -0.207 -33.469 1 41.88 82 VAL A N 1
ATOM 628 C CA . VAL A 1 82 ? 6.938 0.729 -32.75 1 41.88 82 VAL A CA 1
ATOM 629 C C . VAL A 1 82 ? 8.297 0.864 -33.438 1 41.88 82 VAL A C 1
ATOM 631 O O . VAL A 1 82 ? 8.836 1.967 -33.562 1 41.88 82 VAL A O 1
ATOM 634 N N . SER A 1 83 ? 8.773 -0.144 -33.938 1 40.78 83 SER A N 1
ATOM 635 C CA . SER A 1 83 ? 9.977 -0.062 -34.75 1 40.78 83 SER A CA 1
ATOM 636 C C . SER A 1 83 ? 9.703 0.64 -36.062 1 40.78 83 SER A C 1
ATOM 638 O O . SER A 1 83 ? 10.578 1.329 -36.594 1 40.78 83 SER A O 1
ATOM 640 N N . ALA A 1 84 ? 8.508 0.441 -36.781 1 41.5 84 ALA A N 1
ATOM 641 C CA . ALA A 1 84 ? 8.172 1.095 -38.031 1 41.5 84 ALA A CA 1
ATOM 642 C C . ALA A 1 84 ? 7.73 2.537 -37.812 1 41.5 84 ALA A C 1
ATOM 644 O O . ALA A 1 84 ? 7.867 3.383 -38.688 1 41.5 84 ALA A O 1
ATOM 645 N N . HIS A 1 85 ? 6.941 2.881 -36.781 1 39.41 85 HIS A N 1
ATOM 646 C CA . HIS A 1 85 ? 6.492 4.246 -36.531 1 39.41 85 HIS A CA 1
ATOM 647 C C . HIS A 1 85 ? 7.102 4.789 -35.25 1 39.41 85 HIS A C 1
ATOM 649 O O . HIS A 1 85 ? 6.395 5.355 -34.406 1 39.41 85 HIS A O 1
ATOM 655 N N . LYS A 1 86 ? 8.289 4.449 -34.969 1 38.47 86 LYS A N 1
ATOM 656 C CA . LYS A 1 86 ? 9.109 4.867 -33.844 1 38.47 86 LYS A CA 1
ATOM 657 C C . LYS A 1 86 ? 9.023 6.375 -33.625 1 38.47 86 LYS A C 1
ATOM 659 O O . LYS A 1 86 ? 8.938 6.84 -32.5 1 38.47 86 LYS A O 1
ATOM 664 N N . LEU A 1 87 ? 8.93 6.977 -34.75 1 37.47 87 LEU A N 1
ATOM 665 C CA . LEU A 1 87 ? 8.891 8.438 -34.688 1 37.47 87 LEU A CA 1
ATOM 666 C C . LEU A 1 87 ? 7.578 8.922 -34.062 1 37.47 87 LEU A C 1
ATOM 668 O O . LEU A 1 87 ? 7.57 9.828 -33.25 1 37.47 87 LEU A O 1
ATOM 672 N N . ALA A 1 88 ? 6.531 8.266 -34.5 1 41.12 88 ALA A N 1
ATOM 673 C CA . ALA A 1 88 ? 5.246 8.766 -34 1 41.12 88 ALA A CA 1
ATOM 674 C C . ALA A 1 88 ? 5.059 8.453 -32.531 1 41.12 88 ALA A C 1
ATOM 676 O O . ALA A 1 88 ? 4.598 9.305 -31.766 1 41.12 88 ALA A O 1
ATOM 677 N N . VAL A 1 89 ? 5.453 7.324 -32.062 1 44.34 89 VAL A N 1
ATOM 678 C CA . VAL A 1 89 ? 5.34 6.988 -30.656 1 44.34 89 VAL A CA 1
ATOM 679 C C . VAL A 1 89 ? 6.324 7.828 -29.844 1 44.34 89 VAL A C 1
ATOM 681 O O . VAL A 1 89 ? 5.996 8.297 -28.766 1 44.34 89 VAL A O 1
ATOM 684 N N . GLY A 1 90 ? 7.473 8.023 -30.391 1 39.47 90 GLY A N 1
ATOM 685 C CA . GLY A 1 90 ? 8.398 8.977 -29.797 1 39.47 90 GLY A CA 1
ATOM 686 C C . GLY A 1 90 ? 7.84 10.383 -29.719 1 39.47 90 GLY A C 1
ATOM 687 O O . GLY A 1 90 ? 7.93 11.039 -28.688 1 39.47 90 GLY A O 1
ATOM 688 N N . LEU A 1 91 ? 7.23 10.734 -30.781 1 40.53 91 LEU A N 1
ATOM 689 C CA . LEU A 1 91 ? 6.66 12.078 -30.812 1 40.53 91 LEU A CA 1
ATOM 690 C C . LEU A 1 91 ? 5.496 12.203 -29.844 1 40.53 91 LEU A C 1
ATOM 692 O O . LEU A 1 91 ? 5.352 13.227 -29.172 1 40.53 91 LEU A O 1
ATOM 696 N N . VAL A 1 92 ? 4.715 11.211 -29.656 1 42.56 92 VAL A N 1
ATOM 697 C CA . VAL A 1 92 ? 3.611 11.281 -28.703 1 42.56 92 VAL A CA 1
ATOM 698 C C . VAL A 1 92 ? 4.156 11.234 -27.281 1 42.56 92 VAL A C 1
ATOM 700 O O . VAL A 1 92 ? 3.689 11.961 -26.406 1 42.56 92 VAL A O 1
ATOM 703 N N . THR A 1 93 ? 5.195 10.453 -27.125 1 42.19 93 THR A N 1
ATOM 704 C CA . THR A 1 93 ? 5.812 10.445 -25.797 1 42.19 93 THR A CA 1
ATOM 705 C C . THR A 1 93 ? 6.539 11.758 -25.531 1 42.19 93 THR A C 1
ATOM 707 O O . THR A 1 93 ? 6.449 12.312 -24.438 1 42.19 93 THR A O 1
ATOM 710 N N . ILE A 1 94 ? 7.23 12.219 -26.531 1 42.25 94 ILE A N 1
ATOM 711 C CA . ILE A 1 94 ? 7.883 13.516 -26.391 1 42.25 94 ILE A CA 1
ATOM 712 C C . ILE A 1 94 ? 6.828 14.609 -26.266 1 42.25 94 ILE A C 1
ATOM 714 O O . ILE A 1 94 ? 6.961 15.508 -25.422 1 42.25 94 ILE A O 1
ATOM 718 N N . SER A 1 95 ? 5.758 14.547 -27.078 1 40.59 95 SER A N 1
ATOM 719 C CA . SER A 1 95 ? 4.699 15.539 -26.938 1 40.59 95 SER A CA 1
ATOM 720 C C . SER A 1 95 ? 3.988 15.414 -25.609 1 40.59 95 SER A C 1
ATOM 722 O O . SER A 1 95 ? 3.637 16.422 -24.984 1 40.59 95 SER A O 1
ATOM 724 N N . ALA A 1 96 ? 3.822 14.273 -25.125 1 41.41 96 ALA A N 1
ATOM 725 C CA . ALA A 1 96 ? 3.201 14.094 -23.812 1 41.41 96 ALA A CA 1
ATOM 726 C C . ALA A 1 96 ? 4.152 14.516 -22.703 1 41.41 96 ALA A C 1
ATOM 728 O O . ALA A 1 96 ? 3.742 15.172 -21.734 1 41.41 96 ALA A O 1
ATOM 729 N N . VAL A 1 97 ? 5.395 14.18 -22.828 1 42.19 97 VAL A N 1
ATOM 730 C CA . VAL A 1 97 ? 6.398 14.648 -21.875 1 42.19 97 VAL A CA 1
ATOM 731 C C . VAL A 1 97 ? 6.559 16.156 -22.016 1 42.19 97 VAL A C 1
ATOM 733 O O . VAL A 1 97 ? 6.645 16.875 -21 1 42.19 97 VAL A O 1
ATOM 736 N N . THR A 1 98 ? 6.586 16.641 -23.234 1 40.81 98 THR A N 1
ATOM 737 C CA . THR A 1 98 ? 6.652 18.094 -23.438 1 40.81 98 THR A CA 1
ATOM 738 C C . THR A 1 98 ? 5.371 18.75 -22.953 1 40.81 98 THR A C 1
ATOM 740 O O . THR A 1 98 ? 5.418 19.812 -22.328 1 40.81 98 THR A O 1
ATOM 743 N N . ALA A 1 99 ? 4.266 18.188 -23.234 1 40.28 99 ALA A N 1
ATOM 744 C CA . ALA A 1 99 ? 3.029 18.766 -22.719 1 40.28 99 ALA A CA 1
ATOM 745 C C . ALA A 1 99 ? 2.951 18.656 -21.203 1 40.28 99 ALA A C 1
ATOM 747 O O . ALA A 1 99 ? 2.521 19.578 -20.531 1 40.28 99 ALA A O 1
ATOM 748 N N . SER A 1 100 ? 3.346 17.562 -20.656 1 41.91 100 SER A N 1
ATOM 749 C CA . SER A 1 100 ? 3.441 17.469 -19.203 1 41.91 100 SER A CA 1
ATOM 750 C C . SER A 1 100 ? 4.516 18.391 -18.672 1 41.91 100 SER A C 1
ATOM 752 O O . SER A 1 100 ? 4.32 19.047 -17.641 1 41.91 100 SER A O 1
ATOM 754 N N . GLY A 1 101 ? 5.629 18.438 -19.328 1 40.91 101 GLY A N 1
ATOM 755 C CA . GLY A 1 101 ? 6.629 19.438 -18.969 1 40.91 101 GLY A CA 1
ATOM 756 C C . GLY A 1 101 ? 6.129 20.859 -19.141 1 40.91 101 GLY A C 1
ATOM 757 O O . GLY A 1 101 ? 6.34 21.703 -18.266 1 40.91 101 GLY A O 1
ATOM 758 N N . TYR A 1 102 ? 5.555 21.109 -20.297 1 39.03 102 TYR A N 1
ATOM 759 C CA . TYR A 1 102 ? 4.941 22.422 -20.5 1 39.03 102 TYR A CA 1
ATOM 760 C C . TYR A 1 102 ? 3.861 22.672 -19.453 1 39.03 102 TYR A C 1
ATOM 762 O O . TYR A 1 102 ? 3.779 23.781 -18.891 1 39.03 102 TYR A O 1
ATOM 770 N N . TYR A 1 103 ? 2.953 21.75 -19.219 1 36.22 103 TYR A N 1
ATOM 771 C CA . TYR A 1 103 ? 1.978 21.922 -18.156 1 36.22 103 TYR A CA 1
ATOM 772 C C . TYR A 1 103 ? 2.67 22.109 -16.812 1 36.22 103 TYR A C 1
ATOM 774 O O . TYR A 1 103 ? 2.293 22.984 -16.031 1 36.22 103 TYR A O 1
ATOM 782 N N . MET A 1 104 ? 3.604 21.234 -16.547 1 38.41 104 MET A N 1
ATOM 783 C CA . MET A 1 104 ? 4.367 21.469 -15.32 1 38.41 104 MET A CA 1
ATOM 784 C C . MET A 1 104 ? 5.078 22.828 -15.375 1 38.41 104 MET A C 1
ATOM 786 O O . MET A 1 104 ? 5.18 23.516 -14.359 1 38.41 104 MET A O 1
ATOM 790 N N . TRP A 1 105 ? 5.668 23.078 -16.5 1 37.47 105 TRP A N 1
ATOM 791 C CA . TRP A 1 105 ? 6.328 24.375 -16.672 1 37.47 105 TRP A CA 1
ATOM 792 C C . TRP A 1 105 ? 5.32 25.516 -16.578 1 37.47 105 TRP A C 1
ATOM 794 O O . TRP A 1 105 ? 5.57 26.531 -15.922 1 37.47 105 TRP A O 1
ATOM 804 N N . ASN A 1 106 ? 4.266 25.406 -17.391 1 36.81 106 ASN A N 1
ATOM 805 C CA . ASN A 1 106 ? 3.309 26.516 -17.406 1 36.81 106 ASN A CA 1
ATOM 806 C C . ASN A 1 106 ? 2.555 26.625 -16.094 1 36.81 106 ASN A C 1
ATOM 808 O O . ASN A 1 106 ? 2.168 27.719 -15.688 1 36.81 106 ASN A O 1
ATOM 812 N N . ASN A 1 107 ? 2.078 25.484 -15.586 1 37.12 107 ASN A N 1
ATOM 813 C CA . ASN A 1 107 ? 1.344 25.641 -14.336 1 37.12 107 ASN A CA 1
ATOM 814 C C . ASN A 1 107 ? 2.285 25.719 -13.141 1 37.12 107 ASN A C 1
ATOM 816 O O . ASN A 1 107 ? 1.899 25.391 -12.016 1 37.12 107 ASN A O 1
ATOM 820 N N . ARG A 1 108 ? 3.467 26.5 -13.359 1 37.59 108 ARG A N 1
ATOM 821 C CA . ARG A 1 108 ? 4.488 26.906 -12.406 1 37.59 108 ARG A CA 1
ATOM 822 C C . ARG A 1 108 ? 4.785 25.797 -11.406 1 37.59 108 ARG A C 1
ATOM 824 O O . ARG A 1 108 ? 5.047 26.047 -10.234 1 37.59 108 ARG A O 1
ATOM 831 N N . ILE A 1 109 ? 4.492 24.578 -11.688 1 35.16 109 ILE A N 1
ATOM 832 C CA . ILE A 1 109 ? 4.848 23.5 -10.781 1 35.16 109 ILE A CA 1
ATOM 833 C C . ILE A 1 109 ? 6.352 23.25 -10.852 1 35.16 109 ILE A C 1
ATOM 835 O O . ILE A 1 109 ? 6.938 22.688 -9.914 1 35.16 109 ILE A O 1
ATOM 839 N N . LEU A 1 110 ? 7.082 23.281 -11.922 1 32.25 110 LEU A N 1
ATOM 840 C CA . LEU A 1 110 ? 8.539 23.359 -11.867 1 32.25 110 LEU A CA 1
ATOM 841 C C . LEU A 1 110 ? 8.984 24.625 -11.141 1 32.25 110 LEU A C 1
ATOM 843 O O . LEU A 1 110 ? 8.305 25.656 -11.195 1 32.25 110 LEU A O 1
ATOM 847 N N . PRO A 1 111 ? 10.117 24.5 -10.336 1 31.64 111 PRO A N 1
ATOM 848 C CA . PRO A 1 111 ? 10.531 25.625 -9.508 1 31.64 111 PRO A CA 1
ATOM 849 C C . PRO A 1 111 ? 10.398 26.969 -10.219 1 31.64 111 PRO A C 1
ATOM 851 O O . PRO A 1 111 ? 10.211 28 -9.57 1 31.64 111 PRO A O 1
ATOM 854 N N . GLY A 1 112 ? 11.008 27.109 -11.422 1 31.44 112 GLY A N 1
ATOM 855 C CA . GLY A 1 112 ? 11.406 28.438 -11.836 1 31.44 112 GLY A CA 1
ATOM 856 C C . GLY A 1 112 ? 10.234 29.328 -12.211 1 31.44 112 GLY A C 1
ATOM 857 O O . GLY A 1 112 ? 10.414 30.438 -12.727 1 31.44 112 GLY A O 1
ATOM 858 N N . GLY A 1 113 ? 9.273 28.812 -12.773 1 29.86 113 GLY A N 1
ATOM 859 C CA . GLY A 1 113 ? 8.594 29.828 -13.555 1 29.86 113 GLY A CA 1
ATOM 860 C C . GLY A 1 113 ? 8.312 31.094 -12.758 1 29.86 113 GLY A C 1
ATOM 861 O O . GLY A 1 113 ? 8.477 31.125 -11.539 1 29.86 113 GLY A O 1
ATOM 862 N N . LEU A 1 114 ? 7.633 32.188 -13.562 1 29.08 114 LEU A N 1
ATOM 863 C CA . LEU A 1 114 ? 7.406 33.625 -13.609 1 29.08 114 LEU A CA 1
ATOM 864 C C . LEU A 1 114 ? 6.555 34.062 -12.43 1 29.08 114 LEU A C 1
ATOM 866 O O . LEU A 1 114 ? 5.711 34.969 -12.578 1 29.08 114 LEU A O 1
ATOM 870 N N . PHE A 1 115 ? 5.883 33.219 -11.742 1 30.94 115 PHE A N 1
ATOM 871 C CA . PHE A 1 115 ? 5.195 34.094 -10.812 1 30.94 115 PHE A CA 1
ATOM 872 C C . PHE A 1 115 ? 6.152 35.156 -10.258 1 30.94 115 PHE A C 1
ATOM 874 O O . PHE A 1 115 ? 7.34 34.875 -10.07 1 30.94 115 PHE A O 1
ATOM 881 N N . GLY A 1 116 ? 5.938 36.375 -10.648 1 29.91 116 GLY A N 1
ATOM 882 C CA . GLY A 1 116 ? 6.574 37.594 -10.156 1 29.91 116 GLY A CA 1
ATOM 883 C C . GLY A 1 116 ? 7.125 37.438 -8.75 1 29.91 116 GLY A C 1
ATOM 884 O O . GLY A 1 116 ? 6.703 36.562 -8 1 29.91 116 GLY A O 1
ATOM 885 N N . ASN A 1 117 ? 8.414 37.625 -8.586 1 33.31 117 ASN A N 1
ATOM 886 C CA . ASN A 1 117 ? 9.133 37.969 -7.363 1 33.31 117 ASN A CA 1
ATOM 887 C C . ASN A 1 117 ? 8.211 38.594 -6.32 1 33.31 117 ASN A C 1
ATOM 889 O O . ASN A 1 117 ? 8.289 39.781 -6.055 1 33.31 117 ASN A O 1
ATOM 893 N N . LYS A 1 118 ? 6.91 38.406 -6.512 1 37.31 118 LYS A N 1
ATOM 894 C CA . LYS A 1 118 ? 6.332 39.156 -5.391 1 37.31 118 LYS A CA 1
ATOM 895 C C . LYS A 1 118 ? 6.938 38.688 -4.066 1 37.31 118 LYS A C 1
ATOM 897 O O . LYS A 1 118 ? 7.188 37.5 -3.865 1 37.31 118 LYS A O 1
ATOM 902 N N . LYS A 1 119 ? 7.559 39.406 -3.408 1 38.53 119 LYS A N 1
ATOM 903 C CA . LYS A 1 119 ? 8.133 39.344 -2.066 1 38.53 119 LYS A CA 1
ATOM 904 C C . LYS A 1 119 ? 7.355 38.375 -1.183 1 38.53 119 LYS A C 1
ATOM 906 O O . LYS A 1 119 ? 6.211 38.656 -0.809 1 38.53 119 LYS A O 1
ATOM 911 N N . GLN A 1 120 ? 7.449 37.031 -1.49 1 47.97 120 GLN A N 1
ATOM 912 C CA . GLN A 1 120 ? 6.723 36.125 -0.607 1 47.97 120 GLN A CA 1
ATOM 913 C C . GLN A 1 120 ? 6.836 36.562 0.849 1 47.97 120 GLN A C 1
ATOM 915 O O . GLN A 1 120 ? 7.926 36.906 1.319 1 47.97 120 GLN A O 1
ATOM 920 N N . PRO A 1 121 ? 5.793 37 1.466 1 55.97 121 PRO A N 1
ATOM 921 C CA . PRO A 1 121 ? 5.879 37.406 2.877 1 55.97 121 PRO A CA 1
ATOM 922 C C . PRO A 1 121 ? 6.727 36.438 3.701 1 55.97 121 PRO A C 1
ATOM 924 O O . PRO A 1 121 ? 6.879 35.25 3.332 1 55.97 121 PRO A O 1
ATOM 927 N N . ARG A 1 122 ? 7.59 36.812 4.539 1 69.38 122 ARG A N 1
ATOM 928 C CA . ARG A 1 122 ? 8.453 36.062 5.434 1 69.38 122 ARG A CA 1
ATOM 929 C C . ARG A 1 122 ? 7.707 34.875 6.035 1 69.38 122 ARG A C 1
ATOM 931 O O . ARG A 1 122 ? 6.609 35.031 6.574 1 69.38 122 ARG A O 1
ATOM 938 N N . ARG A 1 123 ? 8.016 33.594 5.695 1 74 123 ARG A N 1
ATOM 939 C CA . ARG A 1 123 ? 7.473 32.344 6.18 1 74 123 ARG A CA 1
ATOM 940 C C . ARG A 1 123 ? 7.695 32.188 7.684 1 74 123 ARG A C 1
ATOM 942 O O . ARG A 1 123 ? 8.586 31.453 8.117 1 74 123 ARG A O 1
ATOM 949 N N . ARG A 1 124 ? 6.93 32.938 8.422 1 81.81 124 ARG A N 1
ATOM 950 C CA . ARG A 1 124 ? 7.004 32.875 9.875 1 81.81 124 ARG A CA 1
ATOM 951 C C . ARG A 1 124 ? 5.641 32.594 10.484 1 81.81 124 ARG A C 1
ATOM 953 O O . ARG A 1 124 ? 4.609 32.938 9.914 1 81.81 124 ARG A O 1
ATOM 960 N N . ALA A 1 125 ? 5.645 31.922 11.594 1 84.94 125 ALA A N 1
ATOM 961 C CA . ALA A 1 125 ? 4.414 31.625 12.32 1 84.94 125 ALA A CA 1
ATOM 962 C C . ALA A 1 125 ? 3.771 32.906 12.867 1 84.94 125 ALA A C 1
ATOM 964 O O . ALA A 1 125 ? 4.457 33.875 13.102 1 84.94 125 ALA A O 1
ATOM 965 N N . VAL A 1 126 ? 2.492 32.844 12.977 1 79.81 126 VAL A N 1
ATOM 966 C CA . VAL A 1 126 ? 1.76 33.938 13.57 1 79.81 126 VAL A CA 1
ATOM 967 C C . VAL A 1 126 ? 2.082 34.031 15.055 1 79.81 126 VAL A C 1
ATOM 969 O O . VAL A 1 126 ? 2.234 33.031 15.734 1 79.81 126 VAL A O 1
ATOM 972 N N . ARG A 1 127 ? 2.287 35.25 15.578 1 76.31 127 ARG A N 1
ATOM 973 C CA . ARG A 1 127 ? 2.582 35.469 16.984 1 76.31 127 ARG A CA 1
ATOM 974 C C . ARG A 1 127 ? 1.425 36.188 17.688 1 76.31 127 ARG A C 1
ATOM 976 O O . ARG A 1 127 ? 0.589 36.812 17.016 1 76.31 127 ARG A O 1
ATOM 983 N N . ALA A 1 128 ? 1.393 35.969 18.953 1 76.88 128 ALA A N 1
ATOM 984 C CA . ALA A 1 128 ? 0.432 36.719 19.75 1 76.88 128 ALA A CA 1
ATOM 985 C C . ALA A 1 128 ? 0.766 38.188 19.766 1 76.88 128 ALA A C 1
ATOM 987 O O . ALA A 1 128 ? 1.822 38.594 19.281 1 76.88 128 ALA A O 1
ATOM 988 N N . ALA A 1 129 ? -0.228 38.969 20.281 1 70.31 129 ALA A N 1
ATOM 989 C CA . ALA A 1 129 ? -0.052 40.438 20.344 1 70.31 129 ALA A CA 1
ATOM 990 C C . ALA A 1 129 ? 1.169 40.781 21.188 1 70.31 129 ALA A C 1
ATOM 992 O O . ALA A 1 129 ? 1.851 41.781 20.906 1 70.31 129 ALA A O 1
ATOM 993 N N . ASN A 1 130 ? 1.467 39.938 22.156 1 70 130 ASN A N 1
ATOM 994 C CA . ASN A 1 130 ? 2.596 40.188 23.047 1 70 130 ASN A CA 1
ATOM 995 C C . ASN A 1 130 ? 3.895 39.625 22.484 1 70 130 ASN A C 1
ATOM 997 O O . ASN A 1 130 ? 4.938 39.688 23.141 1 70 130 ASN A O 1
ATOM 1001 N N . GLY A 1 131 ? 3.82 38.969 21.25 1 78.12 131 GLY A N 1
ATOM 1002 C CA . GLY A 1 131 ? 5.008 38.438 20.609 1 78.12 131 GLY A CA 1
ATOM 1003 C C . GLY A 1 131 ? 5.23 36.969 20.906 1 78.12 131 GLY A C 1
ATOM 1004 O O . GLY A 1 131 ? 6.141 36.344 20.344 1 78.12 131 GLY A O 1
ATOM 1005 N N . ALA A 1 132 ? 4.375 36.438 21.766 1 81.81 132 ALA A N 1
ATOM 1006 C CA . ALA A 1 132 ? 4.523 35.031 22.156 1 81.81 132 ALA A CA 1
ATOM 1007 C C . ALA A 1 132 ? 4.109 34.094 21.031 1 81.81 132 ALA A C 1
ATOM 1009 O O . ALA A 1 132 ? 3.283 34.469 20.188 1 81.81 132 ALA A O 1
ATOM 1010 N N . ARG A 1 133 ? 4.75 33 21.031 1 88.88 133 ARG A N 1
ATOM 1011 C CA . ARG A 1 133 ? 4.383 31.969 20.047 1 88.88 133 ARG A CA 1
ATOM 1012 C C . ARG A 1 133 ? 3.027 31.359 20.391 1 88.88 133 ARG A C 1
ATOM 1014 O O . ARG A 1 133 ? 2.727 31.109 21.562 1 88.88 133 ARG A O 1
ATOM 1021 N N . THR A 1 134 ? 2.195 31.156 19.375 1 90.69 134 THR A N 1
ATOM 1022 C CA . THR A 1 134 ? 0.856 30.656 19.656 1 90.69 134 THR A CA 1
ATOM 1023 C C . THR A 1 134 ? 0.558 29.422 18.797 1 90.69 134 THR A C 1
ATOM 1025 O O . THR A 1 134 ? -0.353 28.656 19.094 1 90.69 134 THR A O 1
ATOM 1028 N N . GLU A 1 135 ? 1.256 29.234 17.734 1 95.06 135 GLU A N 1
ATOM 1029 C CA . GLU A 1 135 ? 0.959 28.141 16.797 1 95.06 135 GLU A CA 1
ATOM 1030 C C . GLU A 1 135 ? 1.752 26.891 17.156 1 95.06 135 GLU A C 1
ATOM 1032 O O . GLU A 1 135 ? 2.98 26.922 17.25 1 95.06 135 GLU A O 1
ATOM 1037 N N . VAL A 1 136 ? 1.048 25.812 17.297 1 96.94 136 VAL A N 1
ATOM 1038 C CA . VAL A 1 136 ? 1.646 24.547 17.703 1 96.94 136 VAL A CA 1
ATOM 1039 C C . VAL A 1 136 ? 1.604 23.562 16.547 1 96.94 136 VAL A C 1
ATOM 1041 O O . VAL A 1 136 ? 0.6 23.469 15.828 1 96.94 136 VAL A O 1
ATOM 1044 N N . VAL A 1 137 ? 2.686 22.844 16.312 1 98.31 137 VAL A N 1
ATOM 1045 C CA . VAL A 1 137 ? 2.752 21.75 15.344 1 98.31 137 VAL A CA 1
ATOM 1046 C C . VAL A 1 137 ? 3.146 20.469 16.047 1 98.31 137 VAL A C 1
ATOM 1048 O O . VAL A 1 137 ? 4.113 20.438 16.812 1 98.31 137 VAL A O 1
ATOM 1051 N N . VAL A 1 138 ? 2.355 19.469 15.844 1 98.06 138 VAL A N 1
ATOM 1052 C CA . VAL A 1 138 ? 2.725 18.156 16.328 1 98.06 138 VAL A CA 1
ATOM 1053 C C . VAL A 1 138 ? 3.467 17.375 15.25 1 98.06 138 VAL A C 1
ATOM 1055 O O . VAL A 1 138 ? 2.93 17.156 14.156 1 98.06 138 VAL A O 1
ATOM 1058 N N . LEU A 1 139 ? 4.625 17.031 15.539 1 97.5 139 LEU A N 1
ATOM 1059 C CA . LEU A 1 139 ? 5.469 16.266 14.625 1 97.5 139 LEU A CA 1
ATOM 1060 C C . LEU A 1 139 ? 5.539 14.805 15.039 1 97.5 139 LEU A C 1
ATOM 1062 O O . LEU A 1 139 ? 6.168 14.477 16.047 1 97.5 139 LEU A O 1
ATOM 1066 N N . ALA A 1 140 ? 4.871 14.008 14.25 1 95.44 140 ALA A N 1
ATOM 1067 C CA . ALA A 1 140 ? 4.848 12.578 14.531 1 95.44 140 ALA A CA 1
ATOM 1068 C C . ALA A 1 140 ? 5.898 11.836 13.703 1 95.44 140 ALA A C 1
ATOM 1070 O O . ALA A 1 140 ? 5.641 11.453 12.562 1 95.44 140 ALA A O 1
ATOM 1071 N N . GLY A 1 141 ? 6.977 11.562 14.188 1 92.31 141 GLY A N 1
ATOM 1072 C CA . GLY A 1 141 ? 8.133 10.891 13.625 1 92.31 141 GLY A CA 1
ATOM 1073 C C . GLY A 1 141 ? 9.25 10.68 14.633 1 92.31 141 GLY A C 1
ATOM 1074 O O . GLY A 1 141 ? 9.359 11.414 15.609 1 92.31 141 GLY A O 1
ATOM 1075 N N . SER A 1 142 ? 10.023 9.758 14.398 1 89.56 142 SER A N 1
ATOM 1076 C CA . SER A 1 142 ? 11.117 9.461 15.328 1 89.56 142 SER A CA 1
ATOM 1077 C C . SER A 1 142 ? 12.188 10.547 15.273 1 89.56 142 SER A C 1
ATOM 1079 O O . SER A 1 142 ? 12.727 10.836 14.203 1 89.56 142 SER A O 1
ATOM 1081 N N . PHE A 1 143 ? 12.555 11.023 16.422 1 91.44 143 PHE A N 1
ATOM 1082 C CA . PHE A 1 143 ? 13.562 12.078 16.516 1 91.44 143 PHE A CA 1
ATOM 1083 C C . PHE A 1 143 ? 14.953 11.516 16.266 1 91.44 143 PHE A C 1
ATOM 1085 O O . PHE A 1 143 ? 15.914 12.273 16.109 1 91.44 143 PHE A O 1
ATOM 1092 N N . LEU A 1 144 ? 15.055 10.219 16.203 1 87.25 144 LEU A N 1
ATOM 1093 C CA . LEU A 1 144 ? 16.328 9.594 15.836 1 87.25 144 LEU A CA 1
ATOM 1094 C C . LEU A 1 144 ? 16.625 9.789 14.352 1 87.25 144 LEU A C 1
ATOM 1096 O O . LEU A 1 144 ? 17.766 9.633 13.922 1 87.25 144 LEU A O 1
ATOM 1100 N N . GLU A 1 145 ? 15.609 10.141 13.633 1 85.5 145 GLU A N 1
ATOM 1101 C CA . GLU A 1 145 ? 15.758 10.375 12.195 1 85.5 145 GLU A CA 1
ATOM 1102 C C . GLU A 1 145 ? 16.203 11.805 11.906 1 85.5 145 GLU A C 1
ATOM 1104 O O . GLU A 1 145 ? 15.562 12.758 12.359 1 85.5 145 GLU A O 1
ATOM 1109 N N . PRO A 1 146 ? 17.234 11.992 11.148 1 84.62 146 PRO A N 1
ATOM 1110 C CA . PRO A 1 146 ? 17.75 13.328 10.867 1 84.62 146 PRO A CA 1
ATOM 1111 C C . PRO A 1 146 ? 16.703 14.234 10.203 1 84.62 146 PRO A C 1
ATOM 1113 O O . PRO A 1 146 ? 16.656 15.438 10.477 1 84.62 146 PRO A O 1
ATOM 1116 N N . ILE A 1 147 ? 15.898 13.68 9.367 1 87.69 147 ILE A N 1
ATOM 1117 C CA . ILE A 1 147 ? 14.922 14.492 8.648 1 87.69 147 ILE A CA 1
ATOM 1118 C C . ILE A 1 147 ? 13.93 15.109 9.633 1 87.69 147 ILE A C 1
ATOM 1120 O O . ILE A 1 147 ? 13.492 16.25 9.445 1 87.69 147 ILE A O 1
ATOM 1124 N N . VAL A 1 148 ? 13.578 14.383 10.625 1 92.56 148 VAL A N 1
ATOM 1125 C CA . VAL A 1 148 ? 12.648 14.883 11.625 1 92.56 148 VAL A CA 1
ATOM 1126 C C . VAL A 1 148 ? 13.297 16.031 12.406 1 92.56 148 VAL A C 1
ATOM 1128 O O . VAL A 1 148 ? 12.641 17.031 12.703 1 92.56 148 VAL A O 1
ATOM 1131 N N . ARG A 1 149 ? 14.539 15.867 12.68 1 92.69 149 ARG A N 1
ATOM 1132 C CA . ARG A 1 149 ? 15.266 16.906 13.391 1 92.69 149 ARG A CA 1
ATOM 1133 C C . ARG A 1 149 ? 15.359 18.188 12.547 1 92.69 149 ARG A C 1
ATOM 1135 O O . ARG A 1 149 ? 15.172 19.281 13.062 1 92.69 149 ARG A O 1
ATOM 1142 N N . VAL A 1 150 ? 15.586 17.984 11.32 1 90.44 150 VAL A N 1
ATOM 1143 C CA . VAL A 1 150 ? 15.703 19.125 10.406 1 90.44 150 VAL A CA 1
ATOM 1144 C C . VAL A 1 150 ? 14.367 19.859 10.32 1 90.44 150 VAL A C 1
ATOM 1146 O O . VAL A 1 150 ? 14.328 21.094 10.375 1 90.44 150 VAL A O 1
ATOM 1149 N N . VAL A 1 151 ? 13.336 19.125 10.258 1 94.19 151 VAL A N 1
ATOM 1150 C CA . VAL A 1 151 ? 12 19.703 10.133 1 94.19 151 VAL A CA 1
ATOM 1151 C C . VAL A 1 151 ? 11.625 20.406 11.438 1 94.19 151 VAL A C 1
ATOM 1153 O O . VAL A 1 151 ? 11.117 21.531 11.422 1 94.19 151 VAL A O 1
ATOM 1156 N N . ALA A 1 152 ? 11.914 19.75 12.547 1 96.44 152 ALA A N 1
ATOM 1157 C CA . ALA A 1 152 ? 11.602 20.328 13.852 1 96.44 152 ALA A CA 1
ATOM 1158 C C . ALA A 1 152 ? 12.336 21.641 14.055 1 96.44 152 ALA A C 1
ATOM 1160 O O . ALA A 1 152 ? 11.742 22.641 14.484 1 96.44 152 ALA A O 1
ATOM 1161 N N . ASN A 1 153 ? 13.578 21.672 13.727 1 95.06 153 ASN A N 1
ATOM 1162 C CA . ASN A 1 153 ? 14.398 22.859 13.914 1 95.06 153 ASN A CA 1
ATOM 1163 C C . ASN A 1 153 ? 13.945 24 13.008 1 95.06 153 ASN A C 1
ATOM 1165 O O . ASN A 1 153 ? 13.945 25.156 13.414 1 95.06 153 ASN A O 1
ATOM 1169 N N . ASP A 1 154 ? 13.641 23.641 11.836 1 95 154 ASP A N 1
ATOM 1170 C CA . ASP A 1 154 ? 13.18 24.672 10.906 1 95 154 ASP A CA 1
ATOM 1171 C C . ASP A 1 154 ? 11.867 25.297 11.375 1 95 154 ASP A C 1
ATOM 1173 O O . ASP A 1 154 ? 11.703 26.516 11.336 1 95 154 ASP A O 1
ATOM 1177 N N . LEU A 1 155 ? 10.938 24.484 11.781 1 96.25 155 LEU A N 1
ATOM 1178 C CA . LEU A 1 155 ? 9.656 24.969 12.281 1 96.25 155 LEU A CA 1
ATOM 1179 C C . LEU A 1 155 ? 9.852 25.844 13.516 1 96.25 155 LEU A C 1
ATOM 1181 O O . LEU A 1 155 ? 9.188 26.875 13.672 1 96.25 155 LEU A O 1
ATOM 1185 N N . ASP A 1 156 ? 10.75 25.406 14.328 1 95.94 156 ASP A N 1
ATOM 1186 C CA . ASP A 1 156 ? 11.094 26.172 15.523 1 95.94 156 ASP A CA 1
ATOM 1187 C C . ASP A 1 156 ? 11.625 27.547 15.148 1 95.94 156 ASP A C 1
ATOM 1189 O O . ASP A 1 156 ? 11.188 28.562 15.695 1 95.94 156 ASP A O 1
ATOM 1193 N N . LYS A 1 157 ? 12.508 27.594 14.227 1 93.44 157 LYS A N 1
ATOM 1194 C CA . LYS A 1 157 ? 13.102 28.844 13.773 1 93.44 157 LYS A CA 1
ATOM 1195 C C . LYS A 1 157 ? 12.039 29.766 13.18 1 93.44 157 LYS A C 1
ATOM 1197 O O . LYS A 1 157 ? 12.156 31 13.266 1 93.44 157 LYS A O 1
ATOM 1202 N N . ARG A 1 158 ? 11.039 29.203 12.68 1 93.88 158 ARG A N 1
ATOM 1203 C CA . ARG A 1 158 ? 9.992 29.984 12.023 1 93.88 158 ARG A CA 1
ATOM 1204 C C . ARG A 1 158 ? 8.938 30.438 13.031 1 93.88 158 ARG A C 1
ATOM 1206 O O . ARG A 1 158 ? 8.023 31.188 12.68 1 93.88 158 ARG A O 1
ATOM 1213 N N . GLY A 1 159 ? 9.047 29.969 14.242 1 93.94 159 GLY A N 1
ATOM 1214 C CA . GLY A 1 159 ? 8.219 30.547 15.297 1 93.94 159 GLY A CA 1
ATOM 1215 C C . GLY A 1 159 ? 7.141 29.594 15.781 1 93.94 159 GLY A C 1
ATOM 1216 O O . GLY A 1 159 ? 6.258 29.984 16.547 1 93.94 159 GLY A O 1
ATOM 1217 N N . PHE A 1 160 ? 7.168 28.375 15.383 1 96.44 160 PHE A N 1
ATOM 1218 C CA . PHE A 1 160 ? 6.195 27.391 15.859 1 96.44 160 PHE A CA 1
ATOM 1219 C C . PHE A 1 160 ? 6.66 26.766 17.172 1 96.44 160 PHE A C 1
ATOM 1221 O O . PHE A 1 160 ? 7.859 26.703 17.438 1 96.44 160 PHE A O 1
ATOM 1228 N N . ILE A 1 161 ? 5.738 26.406 17.953 1 96.25 161 ILE A N 1
ATOM 1229 C CA . ILE A 1 161 ? 6.016 25.484 19.047 1 96.25 161 ILE A CA 1
ATOM 1230 C C . ILE A 1 161 ? 5.859 24.047 18.547 1 96.25 161 ILE A C 1
ATOM 1232 O O . ILE A 1 161 ? 4.777 23.641 18.109 1 96.25 161 ILE A O 1
ATOM 1236 N N . VAL A 1 162 ? 6.906 23.281 18.641 1 97.88 162 VAL A N 1
ATOM 1237 C CA . VAL A 1 162 ? 6.91 21.969 18.016 1 97.88 162 VAL A CA 1
ATOM 1238 C C . VAL A 1 162 ? 6.859 20.891 19.094 1 97.88 162 VAL A C 1
ATOM 1240 O O . VAL A 1 162 ? 7.742 20.812 19.953 1 97.88 162 VAL A O 1
ATOM 1243 N N . TYR A 1 163 ? 5.844 20.141 19.125 1 97.5 163 TYR A N 1
ATOM 1244 C CA . TYR A 1 163 ? 5.758 18.953 19.969 1 97.5 163 TYR A CA 1
ATOM 1245 C C . TYR A 1 163 ? 6.062 17.688 19.172 1 97.5 163 TYR A C 1
ATOM 1247 O O . TYR A 1 163 ? 5.34 17.344 18.219 1 97.5 163 TYR A O 1
ATOM 1255 N N . VAL A 1 164 ? 7.086 16.969 19.5 1 97 164 VAL A N 1
ATOM 1256 C CA . VAL A 1 164 ? 7.496 15.75 18.797 1 97 164 VAL A CA 1
ATOM 1257 C C . VAL A 1 164 ? 7.047 14.523 19.594 1 97 164 VAL A C 1
ATOM 1259 O O . VAL A 1 164 ? 7.336 14.406 20.797 1 97 164 VAL A O 1
ATOM 1262 N N . THR A 1 165 ? 6.355 13.633 18.906 1 94.69 165 THR A N 1
ATOM 1263 C CA . THR A 1 165 ? 5.934 12.406 19.578 1 94.69 165 THR A CA 1
ATOM 1264 C C . THR A 1 165 ? 7.133 11.5 19.859 1 94.69 165 THR A C 1
ATOM 1266 O O . THR A 1 165 ? 7.977 11.305 18.984 1 94.69 165 THR A O 1
ATOM 1269 N N . THR A 1 166 ? 7.223 11.008 21.078 1 93.62 166 THR A N 1
ATOM 1270 C CA . THR A 1 166 ? 8.328 10.125 21.453 1 93.62 166 THR A CA 1
ATOM 1271 C C . THR A 1 166 ? 7.797 8.828 22.062 1 93.62 166 THR A C 1
ATOM 1273 O O . THR A 1 166 ? 6.762 8.828 22.734 1 93.62 166 THR A O 1
ATOM 1276 N N . THR A 1 167 ? 8.523 7.777 21.688 1 87.75 167 THR A N 1
ATOM 1277 C CA . THR A 1 167 ? 8.133 6.473 22.219 1 87.75 167 THR A CA 1
ATOM 1278 C C . THR A 1 167 ? 9.227 5.906 23.109 1 87.75 167 THR A C 1
ATOM 1280 O O . THR A 1 167 ? 9.055 4.848 23.719 1 87.75 167 THR A O 1
ATOM 1283 N N . SER A 1 168 ? 10.359 6.57 23.203 1 89.06 168 SER A N 1
ATOM 1284 C CA . SER A 1 168 ? 11.477 6.082 24.016 1 89.06 168 SER A CA 1
ATOM 1285 C C . SER A 1 168 ? 12.156 7.219 24.766 1 89.06 168 SER A C 1
ATOM 1287 O O . SER A 1 168 ? 12.016 8.391 24.391 1 89.06 168 SER A O 1
ATOM 1289 N N . GLU A 1 169 ? 12.945 6.816 25.781 1 90.94 169 GLU A N 1
ATOM 1290 C CA . GLU A 1 169 ? 13.695 7.789 26.578 1 90.94 169 GLU A CA 1
ATOM 1291 C C . GLU A 1 169 ? 14.852 8.375 25.766 1 90.94 169 GLU A C 1
ATOM 1293 O O . GLU A 1 169 ? 15.211 9.539 25.953 1 90.94 169 GLU A O 1
ATOM 1298 N N . ALA A 1 170 ? 15.312 7.594 24.906 1 91.31 170 ALA A N 1
ATOM 1299 C CA . ALA A 1 170 ? 16.406 8.055 24.062 1 91.31 170 ALA A CA 1
ATOM 1300 C C . ALA A 1 170 ? 15.984 9.227 23.188 1 91.31 170 ALA A C 1
ATOM 1302 O O . ALA A 1 170 ? 16.734 10.195 23.031 1 91.31 170 ALA A O 1
ATOM 1303 N N . GLU A 1 171 ? 14.812 9.164 22.656 1 92.06 171 GLU A N 1
ATOM 1304 C CA . GLU A 1 171 ? 14.281 10.25 21.844 1 92.06 171 GLU A CA 1
ATOM 1305 C C . GLU A 1 171 ? 14.055 11.508 22.672 1 92.06 171 GLU A C 1
ATOM 1307 O O . GLU A 1 171 ? 14.367 12.617 22.234 1 92.06 171 GLU A O 1
ATOM 1312 N N . THR A 1 172 ? 13.547 11.312 23.859 1 93.19 172 THR A N 1
ATOM 1313 C CA . THR A 1 172 ? 13.297 12.438 24.75 1 93.19 172 THR A CA 1
ATOM 1314 C C . THR A 1 172 ? 14.602 13.148 25.109 1 93.19 172 THR A C 1
ATOM 1316 O O . THR A 1 172 ? 14.656 14.383 25.125 1 93.19 172 THR A O 1
ATOM 1319 N N . ALA A 1 173 ? 15.555 12.359 25.359 1 93.5 173 ALA A N 1
ATOM 1320 C CA . ALA A 1 173 ? 16.859 12.922 25.703 1 93.5 173 ALA A CA 1
ATOM 1321 C C . ALA A 1 173 ? 17.438 13.719 24.547 1 93.5 173 ALA A C 1
ATOM 1323 O O . ALA A 1 173 ? 18.062 14.766 24.75 1 93.5 173 ALA A O 1
ATOM 1324 N N . LEU A 1 174 ? 17.234 13.227 23.391 1 93.44 174 LEU A N 1
ATOM 1325 C CA . LEU A 1 174 ? 17.734 13.914 22.203 1 93.44 174 LEU A CA 1
ATOM 1326 C C . LEU A 1 174 ? 17.031 15.25 22 1 93.44 174 LEU A C 1
ATOM 1328 O O . LEU A 1 174 ? 17.641 16.219 21.562 1 93.44 174 LEU A O 1
ATOM 1332 N N . ILE A 1 175 ? 15.789 15.266 22.25 1 95.06 175 ILE A N 1
ATOM 1333 C CA . ILE A 1 175 ? 15.016 16.5 22.125 1 95.06 175 ILE A CA 1
ATOM 1334 C C . ILE A 1 175 ? 15.516 17.516 23.141 1 95.06 175 ILE A C 1
ATOM 1336 O O . ILE A 1 175 ? 15.648 18.703 22.812 1 95.06 175 ILE A O 1
ATOM 1340 N N . GLU A 1 176 ? 15.781 17.062 24.344 1 93 176 GLU A N 1
ATOM 1341 C CA . GLU A 1 176 ? 16.266 17.953 25.391 1 93 176 GLU A CA 1
ATOM 1342 C C . GLU A 1 176 ? 17.641 18.531 25.031 1 93 176 GLU A C 1
ATOM 1344 O O . GLU A 1 176 ? 17.938 19.672 25.375 1 93 176 GLU A O 1
ATOM 1349 N N . LYS A 1 177 ? 18.359 17.766 24.312 1 91.69 177 LYS A N 1
ATOM 1350 C CA . LYS A 1 177 ? 19.703 18.188 23.906 1 91.69 177 LYS A CA 1
ATOM 1351 C C . LYS A 1 177 ? 19.641 19.312 22.875 1 91.69 177 LYS A C 1
ATOM 1353 O O . LYS A 1 177 ? 20.609 20.062 22.703 1 91.69 177 LYS A O 1
ATOM 1358 N N . GLU A 1 178 ? 18.531 19.359 22.094 1 89.81 178 GLU A N 1
ATOM 1359 C CA . GLU A 1 178 ? 18.375 20.438 21.109 1 89.81 178 GLU A CA 1
ATOM 1360 C C . GLU A 1 178 ? 18.406 21.812 21.781 1 89.81 178 GLU A C 1
ATOM 1362 O O . GLU A 1 178 ? 18.656 22.828 21.125 1 89.81 178 GLU A O 1
ATOM 1367 N N . ASN A 1 179 ? 18.188 21.922 23.031 1 85.94 179 ASN A N 1
ATOM 1368 C CA . ASN A 1 179 ? 18.266 23.141 23.844 1 85.94 179 ASN A CA 1
ATOM 1369 C C . ASN A 1 179 ? 17.328 24.219 23.312 1 85.94 179 ASN A C 1
ATOM 1371 O O . ASN A 1 179 ? 17.734 25.391 23.188 1 85.94 179 ASN A O 1
ATOM 1375 N N . SER A 1 180 ? 16.297 23.859 22.719 1 89.81 180 SER A N 1
ATOM 1376 C CA . SER A 1 180 ? 15.234 24.781 22.312 1 89.81 180 SER A CA 1
ATOM 1377 C C . SER A 1 180 ? 14.031 24.672 23.25 1 89.81 180 SER A C 1
ATOM 1379 O O . SER A 1 180 ? 13.609 23.562 23.594 1 89.81 180 SER A O 1
ATOM 1381 N N . ALA A 1 181 ? 13.508 25.828 23.672 1 87.5 181 ALA A N 1
ATOM 1382 C CA . ALA A 1 181 ? 12.367 25.844 24.578 1 87.5 181 ALA A CA 1
ATOM 1383 C C . ALA A 1 181 ? 11.07 25.5 23.844 1 87.5 181 ALA A C 1
ATOM 1385 O O . ALA A 1 181 ? 10.062 25.172 24.469 1 87.5 181 ALA A O 1
ATOM 1386 N N . ASP A 1 182 ? 11.156 25.562 22.531 1 92.5 182 ASP A N 1
ATOM 1387 C CA . ASP A 1 182 ? 9.914 25.422 21.797 1 92.5 182 ASP A CA 1
ATOM 1388 C C . ASP A 1 182 ? 9.883 24.109 21 1 92.5 182 ASP A C 1
ATOM 1390 O O . ASP A 1 182 ? 8.977 23.891 20.188 1 92.5 182 ASP A O 1
ATOM 1394 N N . ILE A 1 183 ? 10.852 23.281 21.156 1 96.69 183 ILE A N 1
ATOM 1395 C CA . ILE A 1 183 ? 10.805 21.891 20.75 1 96.69 183 ILE A CA 1
ATOM 1396 C C . ILE A 1 183 ? 10.617 20.984 21.969 1 96.69 183 ILE A C 1
ATOM 1398 O O . ILE A 1 183 ? 11.516 20.859 22.797 1 96.69 183 ILE A O 1
ATOM 1402 N N . ARG A 1 184 ? 9.516 20.422 21.984 1 95.94 184 ARG A N 1
ATOM 1403 C CA . ARG A 1 184 ? 9.133 19.703 23.203 1 95.94 184 ARG A CA 1
ATOM 1404 C C . ARG A 1 184 ? 8.734 18.266 22.891 1 95.94 184 ARG A C 1
ATOM 1406 O O . ARG A 1 184 ? 8.312 17.969 21.766 1 95.94 184 ARG A O 1
ATOM 1413 N N . SER A 1 185 ? 8.859 17.422 23.859 1 95.31 185 SER A N 1
ATOM 1414 C CA . SER A 1 185 ? 8.5 16.031 23.703 1 95.31 185 SER A CA 1
ATOM 1415 C C . SER A 1 185 ? 7.043 15.781 24.078 1 95.31 185 SER A C 1
ATOM 1417 O O . SER A 1 185 ? 6.539 16.375 25.031 1 95.31 185 SER A O 1
ATOM 1419 N N . LEU A 1 186 ? 6.34 15.117 23.25 1 95.25 186 LEU A N 1
ATOM 1420 C CA . LEU A 1 186 ? 5.023 14.562 23.547 1 95.25 186 LEU A CA 1
ATOM 1421 C C . LEU A 1 186 ? 5.082 13.039 23.641 1 95.25 186 LEU A C 1
ATOM 1423 O O . LEU A 1 186 ? 5.004 12.352 22.625 1 95.25 186 LEU A O 1
ATOM 1427 N N . SER A 1 187 ? 5.27 12.516 24.844 1 92.12 187 SER A N 1
ATOM 1428 C CA . SER A 1 187 ? 5.465 11.086 25.062 1 92.12 187 SER A CA 1
ATOM 1429 C C . SER A 1 187 ? 4.176 10.305 24.844 1 92.12 187 SER A C 1
ATOM 1431 O O . SER A 1 187 ? 3.164 10.562 25.5 1 92.12 187 SER A O 1
ATOM 1433 N N . VAL A 1 188 ? 4.258 9.445 23.875 1 89.5 188 VAL A N 1
ATOM 1434 C CA . VAL A 1 188 ? 3.086 8.641 23.547 1 89.5 188 VAL A CA 1
ATOM 1435 C C . VAL A 1 188 ? 3.455 7.16 23.547 1 89.5 188 VAL A C 1
ATOM 1437 O O . VAL A 1 188 ? 4.516 6.773 23.047 1 89.5 188 VAL A O 1
ATOM 1440 N N . ASN A 1 189 ? 2.789 6.352 24.344 1 81.5 189 ASN A N 1
ATOM 1441 C CA . ASN A 1 189 ? 2.924 4.902 24.25 1 81.5 189 ASN A CA 1
ATOM 1442 C C . ASN A 1 189 ? 1.975 4.316 23.203 1 81.5 189 ASN A C 1
ATOM 1444 O O . ASN A 1 189 ? 0.769 4.223 23.438 1 81.5 189 ASN A O 1
ATOM 1448 N N . THR A 1 190 ? 2.496 3.889 22.078 1 76.81 190 THR A N 1
ATOM 1449 C CA . THR A 1 190 ? 1.687 3.51 20.922 1 76.81 190 THR A CA 1
ATOM 1450 C C . THR A 1 190 ? 1.155 2.088 21.078 1 76.81 190 THR A C 1
ATOM 1452 O O . THR A 1 190 ? 0.431 1.592 20.219 1 76.81 190 THR A O 1
ATOM 1455 N N . GLN A 1 191 ? 1.438 1.44 22.156 1 79.06 191 GLN A N 1
ATOM 1456 C CA . GLN A 1 191 ? 1.021 0.052 22.312 1 79.06 191 GLN A CA 1
ATOM 1457 C C . GLN A 1 191 ? -0.308 -0.041 23.062 1 79.06 191 GLN A C 1
ATOM 1459 O O . GLN A 1 191 ? -0.979 -1.074 23.016 1 79.06 191 GLN A O 1
ATOM 1464 N N . LYS A 1 192 ? -0.646 1.047 23.672 1 87.31 192 LYS A N 1
ATOM 1465 C CA . LYS A 1 192 ? -1.886 1.045 24.453 1 87.31 192 LYS A CA 1
ATOM 1466 C C . LYS A 1 192 ? -2.828 2.15 23.984 1 87.31 192 LYS A C 1
ATOM 1468 O O . LYS A 1 192 ? -2.586 3.332 24.234 1 87.31 192 LYS A O 1
ATOM 1473 N N . ALA A 1 193 ? -3.906 1.703 23.453 1 90.88 193 ALA A N 1
ATOM 1474 C CA . ALA A 1 193 ? -4.875 2.621 22.859 1 90.88 193 ALA A CA 1
ATOM 1475 C C . ALA A 1 193 ? -5.371 3.637 23.875 1 90.88 193 ALA A C 1
ATOM 1477 O O . ALA A 1 193 ? -5.461 4.832 23.594 1 90.88 193 ALA A O 1
ATOM 1478 N N . ASP A 1 194 ? -5.66 3.162 25.016 1 91.81 194 ASP A N 1
ATOM 1479 C CA . ASP A 1 194 ? -6.23 4.027 26.047 1 91.81 194 ASP A CA 1
ATOM 1480 C C . ASP A 1 194 ? -5.23 5.102 26.469 1 91.81 194 ASP A C 1
ATOM 1482 O O . ASP A 1 194 ? -5.621 6.23 26.781 1 91.81 194 ASP A O 1
ATOM 1486 N N . VAL A 1 195 ? -4.043 4.758 26.516 1 91.44 195 VAL A N 1
ATOM 1487 C CA . VAL A 1 195 ? -3.002 5.703 26.891 1 91.44 195 VAL A CA 1
ATOM 1488 C C . VAL A 1 195 ? -2.861 6.785 25.828 1 91.44 195 VAL A C 1
ATOM 1490 O O . VAL A 1 195 ? -2.725 7.965 26.141 1 91.44 195 VAL A O 1
ATOM 1493 N N . ILE A 1 196 ? -2.908 6.422 24.578 1 93.81 196 ILE A N 1
ATOM 1494 C CA . ILE A 1 196 ? -2.828 7.387 23.484 1 93.81 196 ILE A CA 1
ATOM 1495 C C . ILE A 1 196 ? -4.008 8.359 23.562 1 93.81 196 ILE A C 1
ATOM 1497 O O . ILE A 1 196 ? -3.822 9.57 23.5 1 93.81 196 ILE A O 1
ATOM 1501 N N . LYS A 1 197 ? -5.152 7.797 23.797 1 93.56 197 LYS A N 1
ATOM 1502 C CA . LYS A 1 197 ? -6.371 8.594 23.859 1 93.56 197 LYS A CA 1
ATOM 1503 C C . LYS A 1 197 ? -6.301 9.609 25 1 93.56 197 LYS A C 1
ATOM 1505 O O . LYS A 1 197 ? -6.602 10.789 24.797 1 93.56 197 LYS A O 1
ATOM 1510 N N . SER A 1 198 ? -5.906 9.109 26.125 1 94.06 198 SER A N 1
ATOM 1511 C CA . SER A 1 198 ? -5.832 9.984 27.297 1 94.06 198 SER A CA 1
ATOM 1512 C C . SER A 1 198 ? -4.777 11.07 27.109 1 94.06 198 SER A C 1
ATOM 1514 O O . SER A 1 198 ? -5.004 12.227 27.453 1 94.06 198 SER A O 1
ATOM 1516 N N . THR A 1 199 ? -3.67 10.672 26.578 1 94.31 199 THR A N 1
ATOM 1517 C CA . THR A 1 199 ? -2.586 11.617 26.359 1 94.31 199 THR A CA 1
ATOM 1518 C C . THR A 1 199 ? -3.021 12.711 25.391 1 94.31 199 THR A C 1
ATOM 1520 O O . THR A 1 199 ? -2.766 13.898 25.625 1 94.31 199 THR A O 1
ATOM 1523 N N . MET A 1 200 ? -3.707 12.367 24.359 1 94.19 200 MET A N 1
ATOM 1524 C CA . MET A 1 200 ? -4.137 13.328 23.344 1 94.19 200 MET A CA 1
ATOM 1525 C C . MET A 1 200 ? -5.254 14.219 23.891 1 94.19 200 MET A C 1
ATOM 1527 O O . MET A 1 200 ? -5.324 15.406 23.547 1 94.19 200 MET A O 1
ATOM 1531 N N . LYS A 1 201 ? -6.09 13.602 24.641 1 93.56 201 LYS A N 1
ATOM 1532 C CA . LYS A 1 201 ? -7.141 14.391 25.281 1 93.56 201 LYS A CA 1
ATOM 1533 C C . LYS A 1 201 ? -6.551 15.445 26.203 1 93.56 201 LYS A C 1
ATOM 1535 O O . LYS A 1 201 ? -6.969 16.609 26.188 1 93.56 201 LYS A O 1
ATOM 1540 N N . GLU A 1 202 ? -5.633 15.023 27 1 95 202 GLU A N 1
ATOM 1541 C CA . GLU A 1 202 ? -4.953 15.961 27.906 1 95 202 GLU A CA 1
ATOM 1542 C C . GLU A 1 202 ? -4.227 17.047 27.125 1 95 202 GLU A C 1
ATOM 1544 O O . GLU A 1 202 ? -4.242 18.219 27.516 1 95 202 GLU A O 1
ATOM 1549 N N . PHE A 1 203 ? -3.605 16.719 26.109 1 96.44 203 PHE A N 1
ATOM 1550 C CA . PHE A 1 203 ? -2.889 17.672 25.266 1 96.44 203 PHE A CA 1
ATOM 1551 C C . PHE A 1 203 ? -3.852 18.672 24.641 1 96.44 203 PHE A C 1
ATOM 1553 O O . PHE A 1 203 ? -3.562 19.859 24.578 1 96.44 203 PHE A O 1
ATOM 1560 N N . GLY A 1 204 ? -4.969 18.156 24.156 1 94.19 204 GLY A N 1
ATOM 1561 C CA . GLY A 1 204 ? -6 19.031 23.625 1 94.19 204 GLY A CA 1
ATOM 1562 C C . GLY A 1 204 ? -6.496 20.047 24.641 1 94.19 204 GLY A C 1
ATOM 1563 O O . GLY A 1 204 ? -6.676 21.219 24.312 1 94.19 204 GLY A O 1
ATOM 1564 N N . THR A 1 205 ? -6.699 19.562 25.828 1 94 205 THR A N 1
ATOM 1565 C CA . THR A 1 205 ? -7.125 20.438 26.906 1 94 205 THR A CA 1
ATOM 1566 C C . THR A 1 205 ? -6.051 21.484 27.219 1 94 205 THR A C 1
ATOM 1568 O O . THR A 1 205 ? -6.359 22.656 27.438 1 94 205 THR A O 1
ATOM 1571 N N . PHE A 1 206 ? -4.852 21.062 27.203 1 94.31 206 PHE A N 1
ATOM 1572 C CA . PHE A 1 206 ? -3.713 21.938 27.438 1 94.31 206 PHE A CA 1
ATOM 1573 C C . PHE A 1 206 ? -3.67 23.062 26.406 1 94.31 206 PHE A C 1
ATOM 1575 O O . PHE A 1 206 ? -3.443 24.219 26.75 1 94.31 206 PHE A O 1
ATOM 1582 N N . LEU A 1 207 ? -3.92 22.688 25.156 1 93.06 207 LEU A N 1
ATOM 1583 C CA . LEU A 1 207 ? -3.893 23.672 24.078 1 93.06 207 LEU A CA 1
ATOM 1584 C C . LEU A 1 207 ? -5.031 24.672 24.219 1 93.06 207 LEU A C 1
ATOM 1586 O O . LEU A 1 207 ? -4.891 25.844 23.844 1 93.06 207 LEU A O 1
ATOM 1590 N N . ALA A 1 208 ? -6.129 24.219 24.781 1 90.25 208 ALA A N 1
ATOM 1591 C CA . ALA A 1 208 ? -7.332 25.031 24.875 1 90.25 208 ALA A CA 1
ATOM 1592 C C . ALA A 1 208 ? -7.305 25.906 26.141 1 90.25 208 ALA A C 1
ATOM 1594 O O . ALA A 1 208 ? -8.148 26.781 26.312 1 90.25 208 ALA A O 1
ATOM 1595 N N . THR A 1 209 ? -6.344 25.641 26.984 1 91 209 THR A N 1
ATOM 1596 C CA . THR A 1 209 ? -6.238 26.391 28.234 1 91 209 THR A CA 1
ATOM 1597 C C . THR A 1 209 ? -5.281 27.578 28.078 1 91 209 THR A C 1
ATOM 1599 O O . THR A 1 209 ? -4.168 27.406 27.562 1 91 209 THR A O 1
ATOM 1602 N N . PRO A 1 210 ? -5.777 28.672 28.469 1 89.06 210 PRO A N 1
ATOM 1603 C CA . PRO A 1 210 ? -4.895 29.844 28.359 1 89.06 210 PRO A CA 1
ATOM 1604 C C . PRO A 1 210 ? -3.576 29.656 29.109 1 89.06 210 PRO A C 1
ATOM 1606 O O . PRO A 1 210 ? -3.564 29.125 30.219 1 89.06 210 PRO A O 1
ATOM 1609 N N . GLN A 1 211 ? -2.531 29.922 28.422 1 83 211 GLN A N 1
ATOM 1610 C CA . GLN A 1 211 ? -1.191 29.797 29 1 83 211 GLN A CA 1
ATOM 1611 C C . GLN A 1 211 ? -0.496 31.141 29.094 1 83 211 GLN A C 1
ATOM 1613 O O . GLN A 1 211 ? -0.804 32.062 28.328 1 83 211 GLN A O 1
ATOM 1618 N N . VAL A 1 212 ? 0.321 31.344 30.125 1 79.56 212 VAL A N 1
ATOM 1619 C CA . VAL A 1 212 ? 1.167 32.531 30.266 1 79.56 212 VAL A CA 1
ATOM 1620 C C . VAL A 1 212 ? 2.574 32.219 29.766 1 79.56 212 VAL A C 1
ATOM 1622 O O . VAL A 1 212 ? 3.268 31.359 30.312 1 79.56 212 VAL A O 1
ATOM 1625 N N . ALA A 1 213 ? 2.984 32.844 28.656 1 73.81 213 ALA A N 1
ATOM 1626 C CA . ALA A 1 213 ? 4.242 32.531 27.984 1 73.81 213 ALA A CA 1
ATOM 1627 C C . ALA A 1 213 ? 5.438 32.969 28.812 1 73.81 213 ALA A C 1
ATOM 1629 O O . ALA A 1 213 ? 6.457 32.281 28.875 1 73.81 213 ALA A O 1
ATOM 1630 N N . PHE A 1 214 ? 5.434 34.094 29.375 1 75.69 214 PHE A N 1
ATOM 1631 C CA . PHE A 1 214 ? 6.465 34.688 30.234 1 75.69 214 PHE A CA 1
ATOM 1632 C C . PHE A 1 214 ? 5.84 35.562 31.312 1 75.69 214 PHE A C 1
ATOM 1634 O O . PHE A 1 214 ? 4.668 35.906 31.219 1 75.69 214 PHE A O 1
ATOM 1641 N N . PRO A 1 215 ? 6.59 35.781 32.312 1 77.94 215 PRO A N 1
ATOM 1642 C CA . PRO A 1 215 ? 6.027 36.562 33.406 1 77.94 215 PRO A CA 1
ATOM 1643 C C . PRO A 1 215 ? 5.375 37.875 32.969 1 77.94 215 PRO A C 1
ATOM 1645 O O . PRO A 1 215 ? 5.949 38.594 32.156 1 77.94 215 PRO A O 1
ATOM 1648 N N . ASN A 1 216 ? 4.215 38.156 33.375 1 80 216 ASN A N 1
ATOM 1649 C CA . ASN A 1 216 ? 3.453 39.375 33.156 1 80 216 ASN A CA 1
ATOM 1650 C C . ASN A 1 216 ? 2.826 39.406 31.766 1 80 216 ASN A C 1
ATOM 1652 O O . ASN A 1 216 ? 2.326 40.438 31.328 1 80 216 ASN A O 1
ATOM 1656 N N . ALA A 1 217 ? 2.943 38.281 31.125 1 77.94 217 ALA A N 1
ATOM 1657 C CA . ALA A 1 217 ? 2.314 38.219 29.812 1 77.94 217 ALA A CA 1
ATOM 1658 C C . ALA A 1 217 ? 0.828 37.906 29.922 1 77.94 217 ALA A C 1
ATOM 1660 O O . ALA A 1 217 ? 0.399 37.25 30.859 1 77.94 217 ALA A O 1
ATOM 1661 N N . LYS A 1 218 ? 0.027 38.531 29.141 1 83.62 218 LYS A N 1
ATOM 1662 C CA . LYS A 1 218 ? -1.389 38.156 29.078 1 83.62 218 LYS A CA 1
ATOM 1663 C C . LYS A 1 218 ? -1.58 36.719 28.641 1 83.62 218 LYS A C 1
ATOM 1665 O O . LYS A 1 218 ? -0.901 36.25 27.719 1 83.62 218 LYS A O 1
ATOM 1670 N N . PRO A 1 219 ? -2.365 36.062 29.344 1 85.81 219 PRO A N 1
ATOM 1671 C CA . PRO A 1 219 ? -2.635 34.688 28.953 1 85.81 219 PRO A CA 1
ATOM 1672 C C . PRO A 1 219 ? -3.197 34.562 27.547 1 85.81 219 PRO A C 1
ATOM 1674 O O . PRO A 1 219 ? -3.973 35.406 27.109 1 85.81 219 PRO A O 1
ATOM 1677 N N . HIS A 1 220 ? -2.652 33.625 26.812 1 85.81 220 HIS A N 1
ATOM 1678 C CA . HIS A 1 220 ? -3.164 33.375 25.469 1 85.81 220 HIS A CA 1
ATOM 1679 C C . HIS A 1 220 ? -3.371 31.875 25.25 1 85.81 220 HIS A C 1
ATOM 1681 O O . HIS A 1 220 ? -2.781 31.047 25.938 1 85.81 220 HIS A O 1
ATOM 1687 N N . VAL A 1 221 ? -4.246 31.578 24.344 1 88.81 221 VAL A N 1
ATOM 1688 C CA . VAL A 1 221 ? -4.551 30.188 24 1 88.81 221 VAL A CA 1
ATOM 1689 C C . VAL A 1 221 ? -3.699 29.75 22.828 1 88.81 221 VAL A C 1
ATOM 1691 O O . VAL A 1 221 ? -3.484 30.516 21.875 1 88.81 221 VAL A O 1
ATOM 1694 N N . LEU A 1 222 ? -3.182 28.594 22.922 1 92.31 222 LEU A N 1
ATOM 1695 C CA . LEU A 1 222 ? -2.404 28.016 21.828 1 92.31 222 LEU A CA 1
ATOM 1696 C C . LEU A 1 222 ? -3.322 27.453 20.75 1 92.31 222 LEU A C 1
ATOM 1698 O O . LEU A 1 222 ? -4.461 27.078 21.031 1 92.31 222 LEU A O 1
ATOM 1702 N N . ARG A 1 223 ? -2.861 27.531 19.578 1 93.94 223 ARG A N 1
ATOM 1703 C CA . ARG A 1 223 ? -3.619 27.016 18.453 1 93.94 223 ARG A CA 1
ATOM 1704 C C . ARG A 1 223 ? -2.85 25.891 17.75 1 93.94 223 ARG A C 1
ATOM 1706 O O . ARG A 1 223 ? -1.677 26.062 17.406 1 93.94 223 ARG A O 1
ATOM 1713 N N . LEU A 1 224 ? -3.484 24.812 17.547 1 97.19 224 LEU A N 1
ATOM 1714 C CA . LEU A 1 224 ? -2.881 23.734 16.766 1 97.19 224 LEU A CA 1
ATOM 1715 C C . LEU A 1 224 ? -2.895 24.094 15.273 1 97.19 224 LEU A C 1
ATOM 1717 O O . LEU A 1 224 ? -3.961 24.172 14.664 1 97.19 224 LEU A O 1
ATOM 1721 N N . ALA A 1 225 ? -1.696 24.25 14.727 1 97.19 225 ALA A N 1
ATOM 1722 C CA . ALA A 1 225 ? -1.577 24.562 13.305 1 97.19 225 ALA A CA 1
ATOM 1723 C C . ALA A 1 225 ? -1.736 23.297 12.461 1 97.19 225 ALA A C 1
ATOM 1725 O O . ALA A 1 225 ? -2.357 23.328 11.391 1 97.19 225 ALA A O 1
ATOM 1726 N N . GLY A 1 226 ? -1.126 22.281 12.961 1 98 226 GLY A N 1
ATOM 1727 C CA . GLY A 1 226 ? -1.276 21.047 12.211 1 98 226 GLY A CA 1
ATOM 1728 C C . GLY A 1 226 ? -0.488 19.891 12.797 1 98 226 GLY A C 1
ATOM 1729 O O . GLY A 1 226 ? 0.217 20.062 13.797 1 98 226 GLY A O 1
ATOM 1730 N N . VAL A 1 227 ? -0.747 18.734 12.25 1 98.25 227 VAL A N 1
ATOM 1731 C CA . VAL A 1 227 ? -0.025 17.5 12.547 1 98.25 227 VAL A CA 1
ATOM 1732 C C . VAL A 1 227 ? 0.767 17.047 11.32 1 98.25 227 VAL A C 1
ATOM 1734 O O . VAL A 1 227 ? 0.216 16.953 10.227 1 98.25 227 VAL A O 1
ATOM 1737 N N . VAL A 1 228 ? 2.053 16.844 11.531 1 98.06 228 VAL A N 1
ATOM 1738 C CA . VAL A 1 228 ? 2.928 16.406 10.445 1 98.06 228 VAL A CA 1
ATOM 1739 C C . VAL A 1 228 ? 3.443 15 10.734 1 98.06 228 VAL A C 1
ATOM 1741 O O . VAL A 1 228 ? 4.168 14.789 11.711 1 98.06 228 VAL A O 1
ATOM 1744 N N . LEU A 1 229 ? 3.043 14.078 9.883 1 96.56 229 LEU A N 1
ATOM 1745 C CA . LEU A 1 229 ? 3.529 12.703 9.984 1 96.56 229 LEU A CA 1
ATOM 1746 C C . LEU A 1 229 ? 4.746 12.492 9.086 1 96.56 229 LEU A C 1
ATOM 1748 O O . LEU A 1 229 ? 4.645 12.594 7.863 1 96.56 229 LEU A O 1
ATOM 1752 N N . VAL A 1 230 ? 5.852 12.227 9.719 1 90.56 230 VAL A N 1
ATOM 1753 C CA . VAL A 1 230 ? 7.09 11.977 8.992 1 90.56 230 VAL A CA 1
ATOM 1754 C C . VAL A 1 230 ? 7.598 10.57 9.305 1 90.56 230 VAL A C 1
ATOM 1756 O O . VAL A 1 230 ? 8.328 10.367 10.273 1 90.56 230 VAL A O 1
ATOM 1759 N N . PRO A 1 231 ? 7.234 9.617 8.492 1 74.94 231 PRO A N 1
ATOM 1760 C CA . PRO A 1 231 ? 7.715 8.266 8.781 1 74.94 231 PRO A CA 1
ATOM 1761 C C . PRO A 1 231 ? 9.227 8.125 8.609 1 74.94 231 PRO A C 1
ATOM 1763 O O . PRO A 1 231 ? 9.859 8.977 7.988 1 74.94 231 PRO A O 1
ATOM 1766 N N . ASP A 1 232 ? 9.789 7.137 9.305 1 79.69 232 ASP A N 1
ATOM 1767 C CA . ASP A 1 232 ? 11.18 6.742 9.102 1 79.69 232 ASP A CA 1
ATOM 1768 C C . ASP A 1 232 ? 11.445 6.383 7.645 1 79.69 232 ASP A C 1
ATOM 1770 O O . ASP A 1 232 ? 10.648 5.68 7.016 1 79.69 232 ASP A O 1
ATOM 1774 N N . LEU A 1 233 ? 12.547 6.926 7.094 1 80 233 LEU A N 1
ATOM 1775 C CA . LEU A 1 233 ? 12.773 6.793 5.656 1 80 233 LEU A CA 1
ATOM 1776 C C . LEU A 1 233 ? 13.672 5.594 5.359 1 80 233 LEU A C 1
ATOM 1778 O O . LEU A 1 233 ? 13.969 5.305 4.195 1 80 233 LEU A O 1
ATOM 1782 N N . TYR A 1 234 ? 14.078 4.891 6.406 1 83.56 234 TYR A N 1
ATOM 1783 C CA . TYR A 1 234 ? 14.922 3.719 6.199 1 83.56 234 TYR A CA 1
ATOM 1784 C C . TYR A 1 234 ? 14.078 2.453 6.086 1 83.56 234 TYR A C 1
ATOM 1786 O O . TYR A 1 234 ? 13.242 2.18 6.945 1 83.56 234 TYR A O 1
ATOM 1794 N N . TYR A 1 235 ? 14.266 1.77 5.023 1 90.31 235 TYR A N 1
ATOM 1795 C CA . TYR A 1 235 ? 13.617 0.483 4.793 1 90.31 235 TYR A CA 1
ATOM 1796 C C . TYR A 1 235 ? 14.641 -0.598 4.477 1 90.31 235 TYR A C 1
ATOM 1798 O O . TYR A 1 235 ? 15.633 -0.341 3.785 1 90.31 235 TYR A O 1
ATOM 1806 N N . PRO A 1 236 ? 14.43 -1.783 5.016 1 91.25 236 PRO A N 1
ATOM 1807 C CA . PRO A 1 236 ? 15.297 -2.883 4.586 1 91.25 236 PRO A CA 1
ATOM 1808 C C . PRO A 1 236 ? 15.109 -3.242 3.115 1 91.25 236 PRO A C 1
ATOM 1810 O O . PRO A 1 236 ? 14.031 -3.012 2.553 1 91.25 236 PRO A O 1
ATOM 1813 N N . PHE A 1 237 ? 16.156 -3.719 2.514 1 91.81 237 PHE A N 1
ATOM 1814 C CA . PHE A 1 237 ? 16.109 -4.137 1.117 1 91.81 237 PHE A CA 1
ATOM 1815 C C . PHE A 1 237 ? 16.672 -5.539 0.949 1 91.81 237 PHE A C 1
ATOM 1817 O O . PHE A 1 237 ? 17.344 -6.055 1.847 1 91.81 237 PHE A O 1
ATOM 1824 N N . GLY A 1 238 ? 16.375 -6.191 -0.153 1 93.62 238 GLY A N 1
ATOM 1825 C CA . GLY A 1 238 ? 16.812 -7.543 -0.469 1 93.62 238 GLY A CA 1
ATOM 1826 C C . GLY A 1 238 ? 15.711 -8.391 -1.076 1 93.62 238 GLY A C 1
ATOM 1827 O O . GLY A 1 238 ? 14.547 -7.988 -1.092 1 93.62 238 GLY A O 1
ATOM 1828 N N . PRO A 1 239 ? 16.141 -9.492 -1.608 1 96.12 239 PRO A N 1
ATOM 1829 C CA . PRO A 1 239 ? 15.109 -10.391 -2.127 1 96.12 239 PRO A CA 1
ATOM 1830 C C . PRO A 1 239 ? 14.07 -10.773 -1.071 1 96.12 239 PRO A C 1
ATOM 1832 O O . PRO A 1 239 ? 14.422 -11 0.09 1 96.12 239 PRO A O 1
ATOM 1835 N N . ILE A 1 240 ? 12.844 -10.836 -1.482 1 97.44 240 ILE A N 1
ATOM 1836 C CA . ILE A 1 240 ? 11.758 -11.172 -0.574 1 97.44 240 ILE A CA 1
ATOM 1837 C C . ILE A 1 240 ? 12 -12.555 0.03 1 97.44 240 ILE A C 1
ATOM 1839 O O . ILE A 1 240 ? 11.75 -12.773 1.219 1 97.44 240 ILE A O 1
ATOM 1843 N N . GLU A 1 241 ? 12.562 -13.43 -0.714 1 95.88 241 GLU A N 1
ATOM 1844 C CA . GLU A 1 241 ? 12.852 -14.797 -0.285 1 95.88 241 GLU A CA 1
ATOM 1845 C C . GLU A 1 241 ? 13.867 -14.812 0.854 1 95.88 241 GLU A C 1
ATOM 1847 O O . GLU A 1 241 ? 13.922 -15.766 1.628 1 95.88 241 GLU A O 1
ATOM 1852 N N . GLN A 1 242 ? 14.641 -13.781 0.965 1 93.25 242 GLN A N 1
ATOM 1853 C CA . GLN A 1 242 ? 15.711 -13.758 1.955 1 93.25 242 GLN A CA 1
ATOM 1854 C C . GLN A 1 242 ? 15.359 -12.852 3.129 1 93.25 242 GLN A C 1
ATOM 1856 O O . GLN A 1 242 ? 16.125 -12.742 4.094 1 93.25 242 GLN A O 1
ATOM 1861 N N . MET A 1 243 ? 14.242 -12.242 3.066 1 94.12 243 MET A N 1
ATOM 1862 C CA . MET A 1 243 ? 13.852 -11.328 4.137 1 94.12 243 MET A CA 1
ATOM 1863 C C . MET A 1 243 ? 13.391 -12.102 5.367 1 94.12 243 MET A C 1
ATOM 1865 O O . MET A 1 243 ? 12.547 -13 5.27 1 94.12 243 MET A O 1
ATOM 1869 N N . HIS A 1 244 ? 13.938 -11.766 6.477 1 92.88 244 HIS A N 1
ATOM 1870 C CA . HIS A 1 244 ? 13.57 -12.414 7.73 1 92.88 244 HIS A CA 1
ATOM 1871 C C . HIS A 1 244 ? 12.211 -11.93 8.227 1 92.88 244 HIS A C 1
ATOM 1873 O O . HIS A 1 244 ? 11.812 -10.789 7.949 1 92.88 244 HIS A O 1
ATOM 1879 N N . LEU A 1 245 ? 11.57 -12.828 8.922 1 93.94 245 LEU A N 1
ATOM 1880 C CA . LEU A 1 245 ? 10.258 -12.484 9.469 1 93.94 245 LEU A CA 1
ATOM 1881 C C . LEU A 1 245 ? 10.359 -11.297 10.414 1 93.94 245 LEU A C 1
ATOM 1883 O O . LEU A 1 245 ? 9.461 -10.453 10.453 1 93.94 245 LEU A O 1
ATOM 1887 N N . GLU A 1 246 ? 11.43 -11.25 11.148 1 93.88 246 GLU A N 1
ATOM 1888 C CA . GLU A 1 246 ? 11.633 -10.156 12.094 1 93.88 246 GLU A CA 1
ATOM 1889 C C . GLU A 1 246 ? 11.719 -8.812 11.375 1 93.88 246 GLU A C 1
ATOM 1891 O O . GLU A 1 246 ? 11.242 -7.797 11.883 1 93.88 246 GLU A O 1
ATOM 1896 N N . SER A 1 247 ? 12.359 -8.789 10.211 1 94.19 247 SER A N 1
ATOM 1897 C CA . SER A 1 247 ? 12.469 -7.566 9.422 1 94.19 247 SER A CA 1
ATOM 1898 C C . SER A 1 247 ? 11.094 -7.098 8.938 1 94.19 247 SER A C 1
ATOM 1900 O O . SER A 1 247 ? 10.781 -5.91 9.008 1 94.19 247 SER A O 1
ATOM 1902 N N . TRP A 1 248 ? 10.25 -8.039 8.523 1 95.88 248 TRP A N 1
ATOM 1903 C CA . TRP A 1 248 ? 8.891 -7.715 8.109 1 95.88 248 TRP A CA 1
ATOM 1904 C C . TRP A 1 248 ? 8.086 -7.148 9.281 1 95.88 248 TRP A C 1
ATOM 1906 O O . TRP A 1 248 ? 7.43 -6.113 9.148 1 95.88 248 TRP A O 1
ATOM 1916 N N . ASN A 1 249 ? 8.203 -7.824 10.391 1 94.69 249 ASN A N 1
ATOM 1917 C CA . ASN A 1 249 ? 7.484 -7.395 11.586 1 94.69 249 ASN A CA 1
ATOM 1918 C C . ASN A 1 249 ? 7.902 -5.988 12.016 1 94.69 249 ASN A C 1
ATOM 1920 O O . ASN A 1 249 ? 7.051 -5.156 12.336 1 94.69 249 ASN A O 1
ATOM 1924 N N . SER A 1 250 ? 9.156 -5.773 11.984 1 93.88 250 SER A N 1
ATOM 1925 C CA . SER A 1 250 ? 9.68 -4.477 12.398 1 93.88 250 SER A CA 1
ATOM 1926 C C . SER A 1 250 ? 9.195 -3.359 11.484 1 93.88 250 SER A C 1
ATOM 1928 O O . SER A 1 250 ? 8.734 -2.314 11.953 1 93.88 250 SER A O 1
ATOM 1930 N N . VAL A 1 251 ? 9.273 -3.564 10.188 1 94.81 251 VAL A N 1
ATOM 1931 C CA . VAL A 1 251 ? 8.883 -2.555 9.203 1 94.81 251 VAL A CA 1
ATOM 1932 C C . VAL A 1 251 ? 7.383 -2.287 9.312 1 94.81 251 VAL A C 1
ATOM 1934 O O . VAL A 1 251 ? 6.953 -1.132 9.359 1 94.81 251 VAL A O 1
ATOM 1937 N N . ILE A 1 252 ? 6.598 -3.281 9.391 1 95.44 252 ILE A N 1
ATOM 1938 C CA . ILE A 1 252 ? 5.145 -3.152 9.398 1 95.44 252 ILE A CA 1
ATOM 1939 C C . ILE A 1 252 ? 4.684 -2.521 10.711 1 95.44 252 ILE A C 1
ATOM 1941 O O . ILE A 1 252 ? 3.803 -1.658 10.719 1 95.44 252 ILE A O 1
ATOM 1945 N N . ASN A 1 253 ? 5.312 -2.885 11.773 1 91.94 253 ASN A N 1
ATOM 1946 C CA . ASN A 1 253 ? 4.934 -2.328 13.07 1 91.94 253 ASN A CA 1
ATOM 1947 C C . ASN A 1 253 ? 5.344 -0.864 13.195 1 91.94 253 ASN A C 1
ATOM 1949 O O . ASN A 1 253 ? 4.551 -0.025 13.625 1 91.94 253 ASN A O 1
ATOM 1953 N N . SER A 1 254 ? 6.484 -0.583 12.773 1 90.06 254 SER A N 1
ATOM 1954 C CA . SER A 1 254 ? 7.016 0.763 12.969 1 90.06 254 SER A CA 1
ATOM 1955 C C . SER A 1 254 ? 6.453 1.733 11.938 1 90.06 254 SER A C 1
ATOM 1957 O O . SER A 1 254 ? 6.211 2.902 12.242 1 90.06 254 SER A O 1
ATOM 1959 N N . LYS A 1 255 ? 6.188 1.198 10.734 1 93.44 255 LYS A N 1
ATOM 1960 C CA . LYS A 1 255 ? 5.871 2.133 9.656 1 93.44 255 LYS A CA 1
ATOM 1961 C C . LYS A 1 255 ? 4.371 2.156 9.367 1 93.44 255 LYS A C 1
ATOM 1963 O O . LYS A 1 255 ? 3.861 3.107 8.773 1 93.44 255 LYS A O 1
ATOM 1968 N N . LEU A 1 256 ? 3.686 1.166 9.789 1 94.31 256 LEU A N 1
ATOM 1969 C CA . LEU A 1 256 ? 2.252 1.138 9.516 1 94.31 256 LEU A CA 1
ATOM 1970 C C . LEU A 1 256 ? 1.451 1.16 10.812 1 94.31 256 LEU A C 1
ATOM 1972 O O . LEU A 1 256 ? 0.753 2.135 11.102 1 94.31 256 LEU A O 1
ATOM 1976 N N . LEU A 1 257 ? 1.692 0.216 11.664 1 94 257 LEU A N 1
ATOM 1977 C CA . LEU A 1 257 ? 0.828 0.045 12.828 1 94 257 LEU A CA 1
ATOM 1978 C C . LEU A 1 257 ? 0.999 1.201 13.805 1 94 257 LEU A C 1
ATOM 1980 O O . LEU A 1 257 ? 0.016 1.71 14.352 1 94 257 LEU A O 1
ATOM 1984 N N . ALA A 1 258 ? 2.217 1.606 14.016 1 91.81 258 ALA A N 1
ATOM 1985 C CA . ALA A 1 258 ? 2.457 2.674 14.984 1 91.81 258 ALA A CA 1
ATOM 1986 C C . ALA A 1 258 ? 1.818 3.982 14.531 1 91.81 258 ALA A C 1
ATOM 1988 O O . ALA A 1 258 ? 1.055 4.602 15.273 1 91.81 258 ALA A O 1
ATOM 1989 N N . PRO A 1 259 ? 2.047 4.402 13.305 1 93.12 259 PRO A N 1
ATOM 1990 C CA . PRO A 1 259 ? 1.369 5.617 12.844 1 93.12 259 PRO A CA 1
ATOM 1991 C C . PRO A 1 259 ? -0.152 5.48 12.844 1 93.12 259 PRO A C 1
ATOM 1993 O O . PRO A 1 259 ? -0.864 6.441 13.141 1 93.12 259 PRO A O 1
ATOM 1996 N N . LEU A 1 260 ? -0.663 4.312 12.484 1 95.75 260 LEU A N 1
ATOM 1997 C CA . LEU A 1 260 ? -2.104 4.086 12.477 1 95.75 260 LEU A CA 1
AT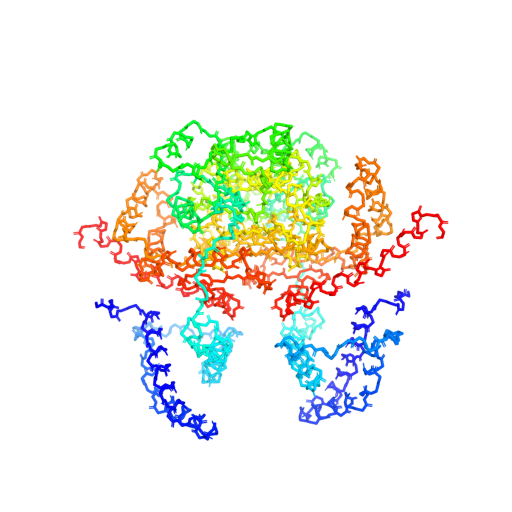OM 1998 C C . LEU A 1 260 ? -2.676 4.203 13.891 1 95.75 260 LEU A C 1
ATOM 2000 O O . LEU A 1 260 ? -3.766 4.746 14.078 1 95.75 260 LEU A O 1
ATOM 2004 N N . ALA A 1 261 ? -1.939 3.678 14.805 1 94.62 261 ALA A N 1
ATOM 2005 C CA . ALA A 1 261 ? -2.363 3.789 16.203 1 94.62 261 ALA A CA 1
ATOM 2006 C C . ALA A 1 261 ? -2.445 5.25 16.625 1 94.62 261 ALA A C 1
ATOM 2008 O O . ALA A 1 261 ? -3.436 5.668 17.234 1 94.62 261 ALA A O 1
ATOM 2009 N N . LEU A 1 262 ? -1.48 5.988 16.281 1 94.25 262 LEU A N 1
ATOM 2010 C CA . LEU A 1 262 ? -1.447 7.398 16.641 1 94.25 262 LEU A CA 1
ATOM 2011 C C . LEU A 1 262 ? -2.584 8.164 15.977 1 94.25 262 LEU A C 1
ATOM 2013 O O . LEU A 1 262 ? -3.252 8.977 16.625 1 94.25 262 LEU A O 1
ATOM 2017 N N . LEU A 1 263 ? -2.789 7.852 14.719 1 95.88 263 LEU A N 1
ATOM 2018 C CA . LEU A 1 263 ? -3.824 8.539 13.953 1 95.88 263 LEU A CA 1
ATOM 2019 C C . LEU A 1 263 ? -5.211 8.195 14.484 1 95.88 263 LEU A C 1
ATOM 2021 O O . LEU A 1 263 ? -5.984 9.086 14.852 1 95.88 263 LEU A O 1
ATOM 2025 N N . SER A 1 264 ? -5.484 6.949 14.609 1 96.19 264 SER A N 1
ATOM 2026 C CA . SER A 1 264 ? -6.836 6.484 14.922 1 96.19 264 SER A CA 1
ATOM 2027 C C . SER A 1 264 ? -7.172 6.703 16.391 1 96.19 264 SER A C 1
ATOM 2029 O O . SER A 1 264 ? -8.328 6.926 16.75 1 96.19 264 SER A O 1
ATOM 2031 N N . GLN A 1 265 ? -6.133 6.68 17.219 1 94.25 265 GLN A N 1
ATOM 2032 C CA . GLN A 1 265 ? -6.438 6.68 18.641 1 94.25 265 GLN A CA 1
ATOM 2033 C C . GLN A 1 265 ? -6.195 8.055 19.266 1 94.25 265 GLN A C 1
ATOM 2035 O O . GLN A 1 265 ? -6.383 8.25 20.469 1 94.25 265 GLN A O 1
ATOM 2040 N N . GLY A 1 266 ? -5.855 9.031 18.484 1 94.31 266 GLY A N 1
ATOM 2041 C CA . GLY A 1 266 ? -5.602 10.281 19.172 1 94.31 266 GLY A CA 1
ATOM 2042 C C . GLY A 1 266 ? -5.473 11.469 18.234 1 94.31 266 GLY A C 1
ATOM 2043 O O . GLY A 1 266 ? -6.262 12.414 18.312 1 94.31 266 GLY A O 1
ATOM 2044 N N . LEU A 1 267 ? -4.605 11.414 17.266 1 96.38 267 LEU A N 1
ATOM 2045 C CA . LEU A 1 267 ? -4.219 12.57 16.469 1 96.38 267 LEU A CA 1
ATOM 2046 C C . LEU A 1 267 ? -5.391 13.07 15.633 1 96.38 267 LEU A C 1
ATOM 2048 O O . LEU A 1 267 ? -5.574 14.273 15.461 1 96.38 267 LEU A O 1
ATOM 2052 N N . LEU A 1 268 ? -6.148 12.156 15.102 1 97.5 268 LEU A N 1
ATOM 2053 C CA . LEU A 1 268 ? -7.266 12.57 14.258 1 97.5 268 LEU A CA 1
ATOM 2054 C C . LEU A 1 268 ? -8.328 13.289 15.086 1 97.5 268 LEU A C 1
ATOM 2056 O O . LEU A 1 268 ? -8.93 14.266 14.625 1 97.5 268 LEU A O 1
ATOM 2060 N N . THR A 1 269 ? -8.555 12.773 16.281 1 95.44 269 THR A N 1
ATOM 2061 C CA . THR A 1 269 ? -9.5 13.438 17.172 1 95.44 269 THR A CA 1
ATOM 2062 C C . THR A 1 269 ? -9.023 14.852 17.5 1 95.44 269 THR A C 1
ATOM 2064 O O . THR A 1 269 ? -9.82 15.797 17.484 1 95.44 269 THR A O 1
ATOM 2067 N N . LEU A 1 270 ? -7.785 14.977 17.75 1 95.94 270 LEU A N 1
ATOM 2068 C CA . LEU A 1 270 ? -7.18 16.266 18.062 1 95.94 270 LEU A CA 1
ATOM 2069 C C . LEU A 1 270 ? -7.379 17.25 16.906 1 95.94 270 LEU A C 1
ATOM 2071 O O . LEU A 1 270 ? -7.766 18.391 17.125 1 95.94 270 LEU A O 1
ATOM 2075 N N . VAL A 1 271 ? -7.156 16.812 15.719 1 97.25 271 VAL A N 1
ATOM 2076 C CA . VAL A 1 271 ? -7.27 17.641 14.531 1 97.25 271 VAL A CA 1
ATOM 2077 C C . VAL A 1 271 ? -8.734 17.984 14.273 1 97.25 271 VAL A C 1
ATOM 2079 O O . VAL A 1 271 ? -9.086 19.141 14.023 1 97.25 271 VAL A O 1
ATOM 2082 N N . ARG A 1 272 ? -9.586 17 14.359 1 95.69 272 ARG A N 1
ATOM 2083 C CA . ARG A 1 272 ? -11 17.188 14.055 1 95.69 272 ARG A CA 1
ATOM 2084 C C . ARG A 1 272 ? -11.656 18.156 15.023 1 95.69 272 ARG A C 1
ATOM 2086 O O . ARG A 1 272 ? -12.539 18.938 14.641 1 95.69 272 ARG A O 1
ATOM 2093 N N . GLN A 1 273 ? -11.219 18.172 16.219 1 93.19 273 GLN A N 1
ATOM 2094 C CA . GLN A 1 273 ? -11.789 19.062 17.234 1 93.19 273 GLN A CA 1
ATOM 2095 C C . GLN A 1 273 ? -11.531 20.516 16.891 1 93.19 273 GLN A C 1
ATOM 2097 O O . GLN A 1 273 ? -12.234 21.406 17.391 1 93.19 273 GLN A O 1
ATOM 2102 N N . THR A 1 274 ? -10.586 20.766 16.078 1 95.06 274 THR A N 1
ATOM 2103 C CA . THR A 1 274 ? -10.281 22.141 15.688 1 95.06 274 THR A CA 1
ATOM 2104 C C . THR A 1 274 ? -11.141 22.562 14.508 1 95.06 274 THR A C 1
ATOM 2106 O O . THR A 1 274 ? -11.086 23.719 14.078 1 95.06 274 THR A O 1
ATOM 2109 N N . ALA A 1 275 ? -11.938 21.672 14.008 1 94.06 275 ALA A N 1
ATOM 2110 C CA . ALA A 1 275 ? -12.742 21.938 12.812 1 94.06 275 ALA A CA 1
ATOM 2111 C C . ALA A 1 275 ? -13.672 23.125 13.016 1 94.06 275 ALA A C 1
ATOM 2113 O O . ALA A 1 275 ? -14.008 23.828 12.062 1 94.06 275 ALA A O 1
ATOM 2114 N N . SER A 1 276 ? -14.078 23.391 14.219 1 90.12 276 SER A N 1
ATOM 2115 C CA . SER A 1 276 ? -15.031 24.453 14.516 1 90.12 276 SER A CA 1
ATOM 2116 C C . SER A 1 276 ? -14.336 25.797 14.656 1 90.12 276 SER A C 1
ATOM 2118 O O . SER A 1 276 ? -15 26.844 14.719 1 90.12 276 SER A O 1
ATOM 2120 N N . THR A 1 277 ? -13.055 25.797 14.719 1 90.5 277 THR A N 1
ATOM 2121 C CA . THR A 1 277 ? -12.305 27.031 14.844 1 90.5 277 THR A CA 1
ATOM 2122 C C . THR A 1 277 ? -12.133 27.703 13.477 1 90.5 277 THR A C 1
ATOM 2124 O O . THR A 1 277 ? -12.32 27.047 12.438 1 90.5 277 THR A O 1
ATOM 2127 N N . PRO A 1 278 ? -11.852 28.953 13.391 1 88.31 278 PRO A N 1
ATOM 2128 C CA . PRO A 1 278 ? -11.711 29.672 12.125 1 88.31 278 PRO A CA 1
ATOM 2129 C C . PRO A 1 278 ? -10.586 29.109 11.258 1 88.31 278 PRO A C 1
ATOM 2131 O O . PRO A 1 278 ? -10.664 29.156 10.023 1 88.31 278 PRO A O 1
ATOM 2134 N N . ASN A 1 279 ? -9.562 28.641 11.883 1 91.19 279 ASN A N 1
ATOM 2135 C CA . ASN A 1 279 ? -8.438 28.047 11.172 1 91.19 279 ASN A CA 1
ATOM 2136 C C . ASN A 1 279 ? -8.148 26.625 11.672 1 91.19 279 ASN A C 1
ATOM 2138 O O . ASN A 1 279 ? -7.238 26.438 12.484 1 91.19 279 ASN A O 1
ATOM 2142 N N . PRO A 1 280 ? -8.805 25.688 11.148 1 95.56 280 PRO A N 1
ATOM 2143 C CA . PRO A 1 280 ? -8.625 24.312 11.617 1 95.56 280 PRO A CA 1
ATOM 2144 C C . PRO A 1 280 ? -7.211 23.797 11.375 1 95.56 280 PRO A C 1
ATOM 2146 O O . PRO A 1 280 ? -6.531 24.234 10.445 1 95.56 280 PRO A O 1
ATOM 2149 N N . ALA A 1 281 ? -6.816 22.906 12.242 1 97.69 281 ALA A N 1
ATOM 2150 C CA . ALA A 1 281 ? -5.516 22.266 12.094 1 97.69 281 ALA A CA 1
ATOM 2151 C C . ALA A 1 281 ? -5.453 21.438 10.812 1 97.69 281 ALA A C 1
ATOM 2153 O O . ALA A 1 281 ? -6.473 20.922 10.352 1 97.69 281 ALA A O 1
ATOM 2154 N N . ARG A 1 282 ? -4.285 21.328 10.297 1 97.75 282 ARG A N 1
ATOM 2155 C CA . ARG A 1 282 ? -4.078 20.594 9.055 1 97.75 282 ARG A CA 1
ATOM 2156 C C . ARG A 1 282 ? -3.346 19.281 9.312 1 97.75 282 ARG A C 1
ATOM 2158 O O . ARG A 1 282 ? -2.721 19.109 10.359 1 97.75 282 ARG A O 1
ATOM 2165 N N . LEU A 1 283 ? -3.555 18.391 8.43 1 98.12 283 LEU A N 1
ATOM 2166 C CA . LEU A 1 283 ? -2.83 17.125 8.469 1 98.12 283 LEU A CA 1
ATOM 2167 C C . LEU A 1 283 ? -1.865 17.016 7.293 1 98.12 283 LEU A C 1
ATOM 2169 O O . LEU A 1 283 ? -2.275 17.141 6.137 1 98.12 283 LEU A O 1
ATOM 2173 N N . VAL A 1 284 ? -0.577 16.828 7.586 1 98.19 284 VAL A N 1
ATOM 2174 C CA . VAL A 1 284 ? 0.457 16.703 6.562 1 98.19 284 VAL A CA 1
ATOM 2175 C C . VAL A 1 284 ? 1.114 15.32 6.676 1 98.19 284 VAL A C 1
ATOM 2177 O O . VAL A 1 284 ? 1.566 14.93 7.754 1 98.19 284 VAL A O 1
ATOM 2180 N N . ILE A 1 285 ? 1.113 14.578 5.598 1 97.44 285 ILE A N 1
ATOM 2181 C CA . ILE A 1 285 ? 1.748 13.266 5.543 1 97.44 285 ILE A CA 1
ATOM 2182 C C . ILE A 1 285 ? 2.934 13.305 4.582 1 97.44 285 ILE A C 1
ATOM 2184 O O . ILE A 1 285 ? 2.809 13.773 3.451 1 97.44 285 ILE A O 1
ATOM 2188 N N . VAL A 1 286 ? 4.078 12.828 5.055 1 95.75 286 VAL A N 1
ATOM 2189 C CA . VAL A 1 286 ? 5.297 12.852 4.25 1 95.75 286 VAL A CA 1
ATOM 2190 C C . VAL A 1 286 ? 5.758 11.422 3.965 1 95.75 286 VAL A C 1
ATOM 2192 O O . VAL A 1 286 ? 5.887 10.609 4.883 1 95.75 286 VAL A O 1
ATOM 2195 N N . THR A 1 287 ? 5.957 11.062 2.699 1 94.12 287 THR A N 1
ATOM 2196 C CA . THR A 1 287 ? 6.422 9.734 2.334 1 94.12 287 THR A CA 1
ATOM 2197 C C . THR A 1 287 ? 7.461 9.805 1.216 1 94.12 287 THR A C 1
ATOM 2199 O O . THR A 1 287 ? 7.422 10.719 0.387 1 94.12 287 THR A O 1
ATOM 2202 N N . PRO A 1 288 ? 8.43 8.836 1.195 1 91.25 288 PRO A N 1
ATOM 2203 C CA . PRO A 1 288 ? 9.305 8.719 0.025 1 91.25 288 PRO A CA 1
ATOM 2204 C C . PRO A 1 288 ? 8.586 8.141 -1.191 1 91.25 288 PRO A C 1
ATOM 2206 O O . PRO A 1 288 ? 8.008 7.055 -1.109 1 91.25 288 PRO A O 1
ATOM 2209 N N . ASN A 1 289 ? 8.711 8.734 -2.346 1 90.12 289 ASN A N 1
ATOM 2210 C CA . ASN A 1 289 ? 7.777 8.398 -3.416 1 90.12 289 ASN A CA 1
ATOM 2211 C C . ASN A 1 289 ? 8.453 7.57 -4.504 1 90.12 289 ASN A C 1
ATOM 2213 O O . ASN A 1 289 ? 7.785 6.828 -5.227 1 90.12 289 ASN A O 1
ATOM 2217 N N . ILE A 1 290 ? 9.68 7.543 -4.664 1 86.44 290 ILE A N 1
ATOM 2218 C CA . ILE A 1 290 ? 10.344 7 -5.844 1 86.44 290 ILE A CA 1
ATOM 2219 C C . ILE A 1 290 ? 10.164 5.484 -5.883 1 86.44 290 ILE A C 1
ATOM 2221 O O . ILE A 1 290 ? 9.711 4.934 -6.891 1 86.44 290 ILE A O 1
ATOM 2225 N N . THR A 1 291 ? 10.523 4.828 -4.824 1 90 291 THR A N 1
ATOM 2226 C CA . THR A 1 291 ? 10.469 3.373 -4.766 1 90 291 THR A CA 1
ATOM 2227 C C . THR A 1 291 ? 9.031 2.881 -4.887 1 90 291 THR A C 1
ATOM 2229 O O . THR A 1 291 ? 8.773 1.863 -5.535 1 90 291 THR A O 1
ATOM 2232 N N . ALA A 1 292 ? 8.117 3.574 -4.25 1 92.44 292 ALA A N 1
ATOM 2233 C CA . ALA A 1 292 ? 6.715 3.184 -4.328 1 92.44 292 ALA A CA 1
ATOM 2234 C C . ALA A 1 292 ? 6.18 3.348 -5.746 1 92.44 292 ALA A C 1
ATOM 2236 O O . ALA A 1 292 ? 5.359 2.547 -6.203 1 92.44 292 ALA A O 1
ATOM 2237 N N . ALA A 1 293 ? 6.66 4.336 -6.438 1 88.56 293 ALA A N 1
ATOM 2238 C CA . ALA A 1 293 ? 6.203 4.598 -7.801 1 88.56 293 ALA A CA 1
ATOM 2239 C C . ALA A 1 293 ? 6.703 3.527 -8.766 1 88.56 293 ALA A C 1
ATOM 2241 O O . ALA A 1 293 ? 5.969 3.084 -9.648 1 88.56 293 ALA A O 1
ATOM 2242 N N . LEU A 1 294 ? 7.883 3.076 -8.508 1 88.25 294 LEU A N 1
ATOM 2243 C CA . LEU A 1 294 ? 8.523 2.188 -9.469 1 88.25 294 LEU A CA 1
ATOM 2244 C C . LEU A 1 294 ? 8.406 0.733 -9.031 1 88.25 294 LEU A C 1
ATOM 2246 O O . LEU A 1 294 ? 8.445 -0.177 -9.859 1 88.25 294 LEU A O 1
ATOM 2250 N N . SER A 1 295 ? 8.344 0.457 -7.777 1 93.25 295 SER A N 1
ATOM 2251 C CA . SER A 1 295 ? 8.305 -0.875 -7.184 1 93.25 295 SER A CA 1
ATOM 2252 C C . SER A 1 295 ? 9.391 -1.772 -7.762 1 93.25 295 SER A C 1
ATOM 2254 O O . SER A 1 295 ? 9.102 -2.863 -8.258 1 93.25 295 SER A O 1
ATOM 2256 N N . PRO A 1 296 ? 10.656 -1.422 -7.633 1 92.19 296 PRO A N 1
ATOM 2257 C CA . PRO A 1 296 ? 11.742 -2.232 -8.188 1 92.19 296 PRO A CA 1
ATOM 2258 C C . PRO A 1 296 ? 11.977 -3.525 -7.406 1 92.19 296 PRO A C 1
ATOM 2260 O O . PRO A 1 296 ? 11.438 -3.691 -6.312 1 92.19 296 PRO A O 1
ATOM 2263 N N . ALA A 1 297 ? 12.75 -4.375 -8.023 1 93.75 297 ALA A N 1
ATOM 2264 C CA . ALA A 1 297 ? 13.188 -5.574 -7.316 1 93.75 297 ALA A CA 1
ATOM 2265 C C . ALA A 1 297 ? 14.023 -5.215 -6.086 1 93.75 297 ALA A C 1
ATOM 2267 O O . ALA A 1 297 ? 14.742 -4.211 -6.086 1 93.75 297 ALA A O 1
ATOM 2268 N N . TYR A 1 298 ? 13.828 -5.98 -5.012 1 94.94 298 TYR A N 1
ATOM 2269 C CA . TYR A 1 298 ? 14.648 -5.953 -3.803 1 94.94 298 TYR A CA 1
ATOM 2270 C C . TYR A 1 298 ? 14.289 -4.754 -2.932 1 94.94 298 TYR A C 1
ATOM 2272 O O . TYR A 1 298 ? 15.07 -4.367 -2.055 1 94.94 298 TYR A O 1
ATOM 2280 N N . SER A 1 299 ? 13.164 -4.062 -3.24 1 94.62 299 SER A N 1
ATOM 2281 C CA . SER A 1 299 ? 12.719 -2.924 -2.449 1 94.62 299 SER A CA 1
ATOM 2282 C C . SER A 1 299 ? 11.266 -3.096 -2.006 1 94.62 299 SER A C 1
ATOM 2284 O O . SER A 1 299 ? 10.562 -2.109 -1.771 1 94.62 299 SER A O 1
ATOM 2286 N N . ALA A 1 300 ? 10.852 -4.293 -1.862 1 97.5 300 ALA A N 1
ATOM 2287 C CA . ALA A 1 300 ? 9.453 -4.637 -1.626 1 97.5 300 ALA A CA 1
ATOM 2288 C C . ALA A 1 300 ? 8.945 -3.998 -0.336 1 97.5 300 ALA A C 1
ATOM 2290 O O . ALA A 1 300 ? 7.828 -3.48 -0.292 1 97.5 300 ALA A O 1
ATOM 2291 N N . PRO A 1 301 ? 9.742 -3.998 0.768 1 97.25 301 PRO A N 1
ATOM 2292 C CA . PRO A 1 301 ? 9.211 -3.406 1.999 1 97.25 301 PRO A CA 1
ATOM 2293 C C . PRO A 1 301 ? 8.828 -1.938 1.83 1 97.25 301 PRO A C 1
ATOM 2295 O O . PRO A 1 301 ? 7.727 -1.533 2.221 1 97.25 301 PRO A O 1
ATOM 2298 N N . GLU A 1 302 ? 9.656 -1.183 1.224 1 96.19 302 GLU A N 1
ATOM 2299 C CA . GLU A 1 302 ? 9.375 0.235 1.018 1 96.19 302 GLU A CA 1
ATOM 2300 C C . GLU A 1 302 ? 8.227 0.431 0.032 1 96.19 302 GLU A C 1
ATOM 2302 O O . GLU A 1 302 ? 7.316 1.223 0.281 1 96.19 302 GLU A O 1
ATOM 2307 N N . ALA A 1 303 ? 8.32 -0.269 -1.067 1 96.81 303 ALA A N 1
ATOM 2308 C CA . ALA A 1 303 ? 7.285 -0.145 -2.092 1 96.81 303 ALA A CA 1
ATOM 2309 C C . ALA A 1 303 ? 5.91 -0.485 -1.524 1 96.81 303 ALA A C 1
ATOM 2311 O O . ALA A 1 303 ? 4.941 0.242 -1.754 1 96.81 303 ALA A O 1
ATOM 2312 N N . MET A 1 304 ? 5.828 -1.518 -0.795 1 97.94 304 MET A N 1
ATOM 2313 C CA . MET A 1 304 ? 4.566 -1.999 -0.243 1 97.94 304 MET A CA 1
ATOM 2314 C C . MET A 1 304 ? 4.023 -1.028 0.802 1 97.94 304 MET A C 1
ATOM 2316 O O . MET A 1 304 ? 2.871 -0.6 0.718 1 97.94 304 MET A O 1
ATOM 2320 N N . VAL A 1 305 ? 4.84 -0.625 1.742 1 97.5 305 VAL A N 1
ATOM 2321 C CA . VAL A 1 305 ? 4.414 0.217 2.857 1 97.5 305 VAL A CA 1
ATOM 2322 C C . VAL A 1 305 ? 4.016 1.597 2.34 1 97.5 305 VAL A C 1
ATOM 2324 O O . VAL A 1 305 ? 2.938 2.1 2.664 1 97.5 305 VAL A O 1
ATOM 2327 N N . VAL A 1 306 ? 4.844 2.145 1.529 1 96.81 306 VAL A N 1
ATOM 2328 C CA . VAL A 1 306 ? 4.602 3.508 1.064 1 96.81 306 VAL A CA 1
ATOM 2329 C C . VAL A 1 306 ? 3.381 3.531 0.146 1 96.81 306 VAL A C 1
ATOM 2331 O O . VAL A 1 306 ? 2.582 4.469 0.19 1 96.81 306 VAL A O 1
ATOM 2334 N N . SER A 1 307 ? 3.211 2.549 -0.681 1 96.88 307 SER A N 1
ATOM 2335 C CA . SER A 1 307 ? 2.006 2.467 -1.5 1 96.88 307 SER A CA 1
ATOM 2336 C C . SER A 1 307 ? 0.753 2.393 -0.635 1 96.88 307 SER A C 1
ATOM 2338 O O . SER A 1 307 ? -0.267 3.006 -0.958 1 96.88 307 SER A O 1
ATOM 2340 N N . GLY A 1 308 ? 0.844 1.604 0.38 1 97.56 308 GLY A N 1
ATOM 2341 C CA . GLY A 1 308 ? -0.262 1.544 1.323 1 97.56 308 GLY A CA 1
ATOM 2342 C C . GLY A 1 308 ? -0.565 2.881 1.974 1 97.56 308 GLY A C 1
ATOM 2343 O O . GLY A 1 308 ? -1.728 3.275 2.082 1 97.56 308 GLY A O 1
ATOM 2344 N N . ILE A 1 309 ? 0.452 3.584 2.354 1 97.12 309 ILE A N 1
ATOM 2345 C CA . ILE A 1 309 ? 0.287 4.883 2.998 1 97.12 309 ILE A CA 1
ATOM 2346 C C . ILE A 1 309 ? -0.301 5.883 2.006 1 97.12 309 ILE A C 1
ATOM 2348 O O . ILE A 1 309 ? -1.106 6.738 2.379 1 97.12 309 ILE A O 1
ATOM 2352 N N . ASN A 1 310 ? 0.107 5.773 0.763 1 95.69 310 ASN A N 1
ATOM 2353 C CA . ASN A 1 310 ? -0.477 6.641 -0.258 1 95.69 310 ASN A CA 1
ATOM 2354 C C . ASN A 1 310 ? -1.994 6.488 -0.318 1 95.69 310 ASN A C 1
ATOM 2356 O O . ASN A 1 310 ? -2.719 7.484 -0.368 1 95.69 310 ASN A O 1
ATOM 2360 N N . ALA A 1 311 ? -2.439 5.27 -0.317 1 96.38 311 ALA A N 1
ATOM 2361 C CA . ALA A 1 311 ? -3.879 5.016 -0.334 1 96.38 311 ALA A CA 1
ATOM 2362 C C . ALA A 1 311 ? -4.539 5.508 0.952 1 96.38 311 ALA A C 1
ATOM 2364 O O . ALA A 1 311 ? -5.625 6.09 0.917 1 96.38 311 ALA A O 1
ATOM 2365 N N . LEU A 1 312 ? -3.889 5.293 2.021 1 97.44 312 LEU A N 1
ATOM 2366 C CA . LEU A 1 312 ? -4.379 5.762 3.314 1 97.44 312 LEU A CA 1
ATOM 2367 C C . LEU A 1 312 ? -4.539 7.277 3.318 1 97.44 312 LEU A C 1
ATOM 2369 O O . LEU A 1 312 ? -5.547 7.797 3.801 1 97.44 312 LEU A O 1
ATOM 2373 N N . ALA A 1 313 ? -3.527 7.918 2.814 1 96.56 313 ALA A N 1
ATOM 2374 C CA . ALA A 1 313 ? -3.553 9.375 2.762 1 96.56 313 ALA A CA 1
ATOM 2375 C C . ALA A 1 313 ? -4.746 9.875 1.954 1 96.56 313 ALA A C 1
ATOM 2377 O O . ALA A 1 313 ? -5.395 10.852 2.334 1 96.56 313 ALA A O 1
ATOM 2378 N N . THR A 1 314 ? -5.055 9.227 0.895 1 94.5 314 THR A N 1
ATOM 2379 C CA . THR A 1 314 ? -6.191 9.602 0.063 1 94.5 314 THR A CA 1
ATOM 2380 C C . THR A 1 314 ? -7.504 9.391 0.812 1 94.5 314 THR A C 1
ATOM 2382 O O . THR A 1 314 ? -8.383 10.258 0.792 1 94.5 314 THR A O 1
ATOM 2385 N N . SER A 1 315 ? -7.645 8.266 1.43 1 95.25 315 SER A N 1
ATOM 2386 C CA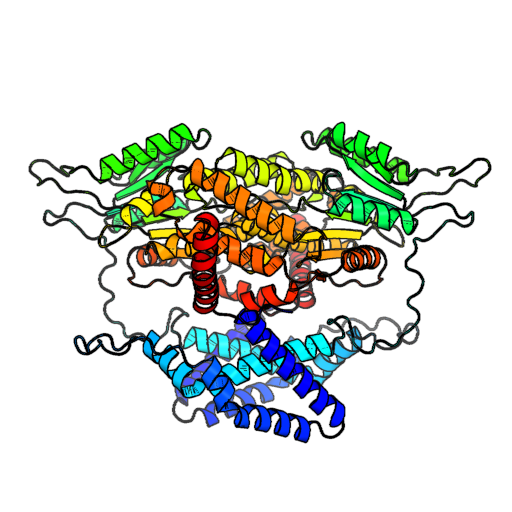 . SER A 1 315 ? -8.844 7.992 2.209 1 95.25 315 SER A CA 1
ATOM 2387 C C . SER A 1 315 ? -9.016 9.008 3.336 1 95.25 315 SER A C 1
ATOM 2389 O O . SER A 1 315 ? -10.133 9.453 3.611 1 95.25 315 SER A O 1
ATOM 2391 N N . LEU A 1 316 ? -7.902 9.352 3.961 1 96.44 316 LEU A N 1
ATOM 2392 C CA . LEU A 1 316 ? -7.926 10.32 5.047 1 96.44 316 LEU A CA 1
ATOM 2393 C C . LEU A 1 316 ? -8.406 11.68 4.547 1 96.44 316 LEU A C 1
ATOM 2395 O O . LEU A 1 316 ? -9.219 12.336 5.203 1 96.44 316 LEU A O 1
ATOM 2399 N N . ASP A 1 317 ? -7.887 12.055 3.461 1 94.75 317 ASP A N 1
ATOM 2400 C CA . ASP A 1 317 ? -8.312 13.32 2.861 1 94.75 317 ASP A CA 1
ATOM 2401 C C . ASP A 1 317 ? -9.82 13.336 2.619 1 94.75 317 ASP A C 1
ATOM 2403 O O . ASP A 1 317 ? -10.492 14.32 2.914 1 94.75 317 ASP A O 1
ATOM 2407 N N . ARG A 1 318 ? -10.312 12.266 2.115 1 92.19 318 ARG A N 1
ATOM 2408 C CA . ARG A 1 318 ? -11.727 12.172 1.777 1 92.19 318 ARG A CA 1
ATOM 2409 C C . ARG A 1 318 ? -12.594 12.141 3.035 1 92.19 318 ARG A C 1
ATOM 2411 O O . ARG A 1 318 ? -13.734 12.602 3.023 1 92.19 318 ARG A O 1
ATOM 2418 N N . GLU A 1 319 ? -12.055 11.648 4.098 1 94.12 319 GLU A N 1
ATOM 2419 C CA . GLU A 1 319 ? -12.797 11.586 5.355 1 94.12 319 GLU A CA 1
ATOM 2420 C C . GLU A 1 319 ? -12.797 12.938 6.066 1 94.12 319 GLU A C 1
ATOM 2422 O O . GLU A 1 319 ? -13.766 13.281 6.75 1 94.12 319 GLU A O 1
ATOM 2427 N N . LEU A 1 320 ? -11.734 13.68 5.887 1 94.62 320 LEU A N 1
ATOM 2428 C CA . LEU A 1 320 ? -11.57 14.906 6.656 1 94.62 320 LEU A CA 1
ATOM 2429 C C . LEU A 1 320 ? -12.094 16.109 5.883 1 94.62 320 LEU A C 1
ATOM 2431 O O . LEU A 1 320 ? -12.438 17.141 6.477 1 94.62 320 LEU A O 1
ATOM 2435 N N . ALA A 1 321 ? -12.203 15.984 4.621 1 91.25 321 ALA A N 1
ATOM 2436 C CA . ALA A 1 321 ? -12.586 17.094 3.756 1 91.25 321 ALA A CA 1
ATOM 2437 C C . ALA A 1 321 ? -13.945 17.656 4.164 1 91.25 321 ALA A C 1
ATOM 2439 O O . ALA A 1 321 ? -14.117 18.875 4.25 1 91.25 321 ALA A O 1
ATOM 2440 N N . PRO A 1 322 ? -14.906 16.812 4.484 1 88.19 322 PRO A N 1
ATOM 2441 C CA . PRO A 1 322 ? -16.219 17.344 4.871 1 88.19 322 PRO A CA 1
ATOM 2442 C C . PRO A 1 322 ? -16.156 18.188 6.137 1 88.19 322 PRO A C 1
ATOM 2444 O O . PRO A 1 322 ? -17.062 18.984 6.402 1 88.19 322 PRO A O 1
ATOM 2447 N N . HIS A 1 323 ? -15.086 18.062 6.938 1 92.81 323 HIS A N 1
ATOM 2448 C CA . HIS A 1 323 ? -14.93 18.844 8.164 1 92.81 323 HIS A CA 1
ATOM 2449 C C . HIS A 1 323 ? -14.18 20.141 7.906 1 92.81 323 HIS A C 1
ATOM 2451 O O . HIS A 1 323 ? -13.891 20.891 8.836 1 92.81 323 HIS A O 1
ATOM 2457 N N . GLY A 1 324 ? -13.797 20.281 6.645 1 92.44 324 GLY A N 1
ATOM 2458 C CA . GLY A 1 324 ? -13.023 21.469 6.316 1 92.44 324 GLY A CA 1
ATOM 2459 C C . GLY A 1 324 ? -11.562 21.359 6.684 1 92.44 324 GLY A C 1
ATOM 2460 O O . GLY A 1 324 ? -10.844 22.359 6.734 1 92.44 324 GLY A O 1
ATOM 2461 N N . ILE A 1 325 ? -11.18 20.234 7.059 1 95.94 325 ILE A N 1
ATOM 2462 C CA . ILE A 1 325 ? -9.789 19.984 7.418 1 95.94 325 ILE A CA 1
ATOM 2463 C C . ILE A 1 325 ? -8.984 19.641 6.164 1 95.94 325 ILE A C 1
ATOM 2465 O O . ILE A 1 325 ? -9.344 18.734 5.414 1 95.94 325 ILE A O 1
ATOM 2469 N N . LYS A 1 326 ? -7.914 20.375 5.98 1 95.38 326 LYS A N 1
ATOM 2470 C CA . LYS A 1 326 ? -7.07 20.172 4.809 1 95.38 326 LYS A CA 1
ATOM 2471 C C . LYS A 1 326 ? -5.984 19.141 5.074 1 95.38 326 LYS A C 1
ATOM 2473 O O . LYS A 1 326 ? -5.328 19.172 6.117 1 95.38 326 LYS A O 1
ATOM 2478 N N . THR A 1 327 ? -5.902 18.203 4.18 1 95.75 327 THR A N 1
ATOM 2479 C CA . THR A 1 327 ? -4.867 17.188 4.23 1 95.75 327 THR A CA 1
ATOM 2480 C C . THR A 1 327 ? -3.92 17.312 3.041 1 95.75 327 THR A C 1
ATOM 2482 O O . THR A 1 327 ? -4.363 17.406 1.894 1 95.75 327 THR A O 1
ATOM 2485 N N . THR A 1 328 ? -2.623 17.375 3.32 1 96.5 328 THR A N 1
ATOM 2486 C CA . THR A 1 328 ? -1.615 17.453 2.268 1 96.5 328 THR A CA 1
ATOM 2487 C C . THR A 1 328 ? -0.667 16.266 2.338 1 96.5 328 THR A C 1
ATOM 2489 O O . THR A 1 328 ? -0.17 15.922 3.412 1 96.5 328 THR A O 1
ATOM 2492 N N . HIS A 1 329 ? -0.516 15.609 1.261 1 96.25 329 HIS A N 1
ATOM 2493 C CA . HIS A 1 329 ? 0.431 14.508 1.134 1 96.25 329 HIS A CA 1
ATOM 2494 C C . HIS A 1 329 ? 1.685 14.945 0.383 1 96.25 329 HIS A C 1
ATOM 2496 O O . HIS A 1 329 ? 1.629 15.227 -0.816 1 96.25 329 HIS A O 1
ATOM 2502 N N . ILE A 1 330 ? 2.779 15.031 1.09 1 95.81 330 ILE A N 1
ATOM 2503 C CA . ILE A 1 330 ? 4.055 15.398 0.484 1 95.81 330 ILE A CA 1
ATOM 2504 C C . ILE A 1 330 ? 4.812 14.133 0.072 1 95.81 330 ILE A C 1
ATOM 2506 O O . ILE A 1 330 ? 5.207 13.336 0.924 1 95.81 330 ILE A O 1
ATOM 2510 N N . ARG A 1 331 ? 5.012 13.977 -1.173 1 94.25 331 ARG A N 1
ATOM 2511 C CA . ARG A 1 331 ? 5.738 12.852 -1.744 1 94.25 331 ARG A CA 1
ATOM 2512 C C . ARG A 1 331 ? 7.164 13.242 -2.107 1 94.25 331 ARG A C 1
ATOM 2514 O O . ARG A 1 331 ? 7.383 14.062 -2.996 1 94.25 331 ARG A O 1
ATOM 2521 N N . LEU A 1 332 ? 8.07 12.57 -1.487 1 91.25 332 LEU A N 1
ATOM 2522 C CA . LEU A 1 332 ? 9.461 13.008 -1.551 1 91.25 332 LEU A CA 1
ATOM 2523 C C . LEU A 1 332 ? 10.203 12.312 -2.689 1 91.25 332 LEU A C 1
ATOM 2525 O O . LEU A 1 332 ? 10 11.117 -2.928 1 91.25 332 LEU A O 1
ATOM 2529 N N . GLY A 1 333 ? 11.008 13.094 -3.299 1 87.38 333 GLY A N 1
ATOM 2530 C CA . GLY A 1 333 ? 12.039 12.555 -4.18 1 87.38 333 GLY A CA 1
ATOM 2531 C C . GLY A 1 333 ? 13.391 12.438 -3.51 1 87.38 333 GLY A C 1
ATOM 2532 O O . GLY A 1 333 ? 13.477 12.086 -2.33 1 87.38 333 GLY A O 1
ATOM 2533 N N . SER A 1 334 ? 14.461 12.617 -4.188 1 80.19 334 SER A N 1
ATOM 2534 C CA . SER A 1 334 ? 15.812 12.508 -3.66 1 80.19 334 SER A CA 1
ATOM 2535 C C . SER A 1 334 ? 16.312 13.852 -3.139 1 80.19 334 SER A C 1
ATOM 2537 O O . SER A 1 334 ? 16 14.898 -3.701 1 80.19 334 SER A O 1
ATOM 2539 N N . PHE A 1 335 ? 17.016 13.805 -2.006 1 76.75 335 PHE A N 1
ATOM 2540 C CA . PHE A 1 335 ? 17.594 15 -1.405 1 76.75 335 PHE A CA 1
ATOM 2541 C C . PHE A 1 335 ? 19.094 14.852 -1.249 1 76.75 335 PHE A C 1
ATOM 2543 O O . PHE A 1 335 ? 19.609 13.734 -1.159 1 76.75 335 PHE A O 1
ATOM 2550 N N . ASP A 1 336 ? 19.75 16.047 -1.382 1 63.81 336 ASP A N 1
ATOM 2551 C CA . ASP A 1 336 ? 21.203 16.078 -1.192 1 63.81 336 ASP A CA 1
ATOM 2552 C C . ASP A 1 336 ? 21.562 15.922 0.283 1 63.81 336 ASP A C 1
ATOM 2554 O O . ASP A 1 336 ? 21.25 16.797 1.099 1 63.81 336 ASP A O 1
ATOM 2558 N N . VAL A 1 337 ? 21.469 14.758 0.699 1 56.03 337 VAL A N 1
ATOM 2559 C CA . VAL A 1 337 ? 21.953 14.672 2.072 1 56.03 337 VAL A CA 1
ATOM 2560 C C . VAL A 1 337 ? 23.484 14.539 2.076 1 56.03 337 VAL A C 1
ATOM 2562 O O . VAL A 1 337 ? 24.062 13.945 1.164 1 56.03 337 VAL A O 1
ATOM 2565 N N . SER A 1 338 ? 24.219 15.641 2.305 1 49.06 338 SER A N 1
ATOM 2566 C CA . SER A 1 338 ? 25.656 15.828 2.297 1 49.06 338 SER A CA 1
ATOM 2567 C C . SER A 1 338 ? 26.391 14.484 2.291 1 49.06 338 SER A C 1
ATOM 2569 O O . SER A 1 338 ? 27.531 14.398 1.841 1 49.06 338 SER A O 1
ATOM 2571 N N . HIS A 1 339 ? 25.984 13.445 2.766 1 47.62 339 HIS A N 1
ATOM 2572 C CA . HIS A 1 339 ? 26.875 12.305 2.91 1 47.62 339 HIS A CA 1
ATOM 2573 C C . HIS A 1 339 ? 26.672 11.297 1.786 1 47.62 339 HIS A C 1
ATOM 2575 O O . HIS A 1 339 ? 26.781 10.086 2.006 1 47.62 339 HIS A O 1
ATOM 2581 N N . GLY A 1 340 ? 26.438 11.773 0.584 1 47.84 340 GLY A N 1
ATOM 2582 C CA . GLY A 1 340 ? 26.188 10.977 -0.604 1 47.84 340 GLY A CA 1
ATOM 2583 C C . GLY A 1 340 ? 27.172 9.836 -0.782 1 47.84 340 GLY A C 1
ATOM 2584 O O . GLY A 1 340 ? 26.781 8.688 -0.947 1 47.84 340 GLY A O 1
ATOM 2585 N N . HIS A 1 341 ? 28.422 10.312 -0.931 1 47.97 341 HIS A N 1
ATOM 2586 C CA . HIS A 1 341 ? 29.484 9.312 -1.09 1 47.97 341 HIS A CA 1
ATOM 2587 C C . HIS A 1 341 ? 29.438 8.281 0.036 1 47.97 341 HIS A C 1
ATOM 2589 O O . HIS A 1 341 ? 29.688 7.098 -0.192 1 47.97 341 HIS A O 1
ATOM 2595 N N . SER A 1 342 ? 29 8.742 1.159 1 55.62 342 SER A N 1
ATOM 2596 C CA . SER A 1 342 ? 28.938 7.879 2.332 1 55.62 342 SER A CA 1
ATOM 2597 C C . SER A 1 342 ? 27.75 6.93 2.254 1 55.62 342 SER A C 1
ATOM 2599 O O . SER A 1 342 ? 27.844 5.777 2.686 1 55.62 342 SER A O 1
ATOM 2601 N N . GLN A 1 343 ? 26.859 7.301 1.356 1 63.56 343 GLN A N 1
ATOM 2602 C CA . GLN A 1 343 ? 25.656 6.457 1.271 1 63.56 343 GLN A CA 1
ATOM 2603 C C . GLN A 1 343 ? 25.906 5.262 0.353 1 63.56 343 GLN A C 1
ATOM 2605 O O . GLN A 1 343 ? 25.453 4.152 0.639 1 63.56 343 GLN A O 1
ATOM 2610 N N . SER A 1 344 ? 26.672 5.598 -0.682 1 65.12 344 SER A N 1
ATOM 2611 C CA . SER A 1 344 ? 26.969 4.504 -1.6 1 65.12 344 SER A CA 1
ATOM 2612 C C . SER A 1 344 ? 27.859 3.457 -0.932 1 65.12 344 SER A C 1
ATOM 2614 O O . SER A 1 344 ? 27.656 2.256 -1.116 1 65.12 344 SER A O 1
ATOM 2616 N N . LYS A 1 345 ? 28.844 3.992 -0.207 1 68.38 345 LYS A N 1
ATOM 2617 C CA . LYS A 1 345 ? 29.734 3.062 0.494 1 68.38 345 LYS A CA 1
ATOM 2618 C C . LYS A 1 345 ? 28.969 2.283 1.562 1 68.38 345 LYS A C 1
ATOM 2620 O O . LYS A 1 345 ? 29.203 1.089 1.754 1 68.38 345 LYS A O 1
ATOM 2625 N N . GLN A 1 346 ? 28.094 3.014 2.209 1 73.44 346 GLN A N 1
ATOM 2626 C CA . GLN A 1 346 ? 27.281 2.363 3.234 1 73.44 346 GLN A CA 1
ATOM 2627 C C . GLN A 1 346 ? 26.344 1.317 2.621 1 73.44 346 GLN A C 1
ATOM 2629 O O . GLN A 1 346 ? 26.156 0.243 3.191 1 73.44 346 GLN A O 1
ATOM 2634 N N . LEU A 1 347 ? 25.938 1.677 1.466 1 76.69 347 LEU A N 1
ATOM 2635 C CA . LEU A 1 347 ? 25.078 0.732 0.759 1 76.69 347 LEU A CA 1
ATOM 2636 C C . LEU A 1 347 ? 25.875 -0.506 0.34 1 76.69 347 LEU A C 1
ATOM 2638 O O . LEU A 1 347 ? 25.406 -1.633 0.517 1 76.69 347 LEU A O 1
ATOM 2642 N N . ALA A 1 348 ? 27.016 -0.245 -0.227 1 76 348 ALA A N 1
ATOM 2643 C CA . ALA A 1 348 ? 27.875 -1.353 -0.66 1 76 348 ALA A CA 1
ATOM 2644 C C . ALA A 1 348 ? 28.234 -2.26 0.514 1 76 348 ALA A C 1
ATOM 2646 O O . ALA A 1 348 ? 28.219 -3.486 0.385 1 76 348 ALA A O 1
ATOM 2647 N N . SER A 1 349 ? 28.5 -1.621 1.612 1 81 349 SER A N 1
ATOM 2648 C CA . SER A 1 349 ? 28.828 -2.389 2.807 1 81 349 SER A CA 1
ATOM 2649 C C . SER A 1 349 ? 27.641 -3.201 3.299 1 81 349 SER A C 1
ATOM 2651 O O . SER A 1 349 ? 27.797 -4.344 3.736 1 81 349 SER A O 1
ATOM 2653 N N . ALA A 1 350 ? 26.5 -2.635 3.178 1 81.94 350 ALA A N 1
ATOM 2654 C CA . ALA A 1 350 ? 25.297 -3.326 3.607 1 81.94 350 ALA A CA 1
ATOM 2655 C C . ALA A 1 350 ? 25 -4.523 2.707 1 81.94 350 ALA A C 1
ATOM 2657 O O . ALA A 1 350 ? 24.641 -5.602 3.191 1 81.94 350 ALA A O 1
ATOM 2658 N N . ILE A 1 351 ? 25.219 -4.293 1.47 1 82.25 351 ILE A N 1
ATOM 2659 C CA . ILE A 1 351 ? 24.984 -5.367 0.51 1 82.25 351 ILE A CA 1
ATOM 2660 C C . ILE A 1 351 ? 26 -6.488 0.734 1 82.25 351 ILE A C 1
ATOM 2662 O O . ILE A 1 351 ? 25.641 -7.668 0.708 1 82.25 351 ILE A O 1
ATOM 2666 N N . HIS A 1 352 ? 27.219 -6.078 0.972 1 81.5 352 HIS A N 1
ATOM 2667 C CA . HIS A 1 352 ? 28.266 -7.062 1.22 1 81.5 352 HIS A CA 1
ATOM 2668 C C . HIS A 1 352 ? 27.969 -7.883 2.473 1 81.5 352 HIS A C 1
ATOM 2670 O O . HIS A 1 352 ? 28.172 -9.102 2.488 1 81.5 352 HIS A O 1
ATOM 2676 N N . ALA A 1 353 ? 27.531 -7.219 3.43 1 83 353 ALA A N 1
ATOM 2677 C CA . ALA A 1 353 ? 27.188 -7.898 4.676 1 83 353 ALA A CA 1
ATOM 2678 C C . ALA A 1 353 ? 26.078 -8.914 4.449 1 83 353 ALA A C 1
ATOM 2680 O O . ALA A 1 353 ? 26.094 -10 5.035 1 83 353 ALA A O 1
ATOM 2681 N N . ASP A 1 354 ? 25.172 -8.594 3.592 1 83.75 354 ASP A N 1
ATOM 2682 C CA . ASP A 1 354 ? 24.078 -9.508 3.254 1 83.75 354 ASP A CA 1
ATOM 2683 C C . ASP A 1 354 ? 24.609 -10.742 2.521 1 83.75 354 ASP A C 1
ATOM 2685 O O . ASP A 1 354 ? 24.266 -11.875 2.881 1 83.75 354 ASP A O 1
ATOM 2689 N N . LEU A 1 355 ? 25.453 -10.516 1.591 1 84.19 355 LEU A N 1
ATOM 2690 C CA . LEU A 1 355 ? 25.922 -11.578 0.714 1 84.19 355 LEU A CA 1
ATOM 2691 C C . LEU A 1 355 ? 26.75 -12.602 1.495 1 84.19 355 LEU A C 1
ATOM 2693 O O . LEU A 1 355 ? 26.672 -13.805 1.217 1 84.19 355 LEU A O 1
ATOM 2697 N N . ILE A 1 356 ? 27.422 -12.125 2.521 1 86.44 356 ILE A N 1
ATOM 2698 C CA . ILE A 1 356 ? 28.281 -13.016 3.299 1 86.44 356 ILE A CA 1
ATOM 2699 C C . ILE A 1 356 ? 27.422 -13.961 4.133 1 86.44 356 ILE A C 1
ATOM 2701 O O . ILE A 1 356 ? 27.797 -15.109 4.367 1 86.44 356 ILE A O 1
ATOM 2705 N N . THR A 1 357 ? 26.25 -13.539 4.5 1 87.31 357 THR A N 1
ATOM 2706 C CA . THR A 1 357 ? 25.391 -14.344 5.359 1 87.31 357 THR A CA 1
ATOM 2707 C C . THR A 1 357 ? 24.516 -15.289 4.527 1 87.31 357 THR A C 1
ATOM 2709 O O . THR A 1 357 ? 23.922 -16.219 5.062 1 87.31 357 THR A O 1
ATOM 2712 N N . TRP A 1 358 ? 24.594 -15.117 3.223 1 90.19 358 TRP A N 1
ATOM 2713 C CA . TRP A 1 358 ? 23.719 -15.898 2.35 1 90.19 358 TRP A CA 1
ATOM 2714 C C . TRP A 1 358 ? 24.344 -17.25 2.037 1 90.19 358 TRP A C 1
ATOM 2716 O O . TRP A 1 358 ? 25.578 -17.391 2.049 1 90.19 358 TRP A O 1
ATOM 2726 N N . SER A 1 359 ? 23.5 -18.234 1.887 1 89.19 359 SER A N 1
ATOM 2727 C CA . SER A 1 359 ? 23.969 -19.5 1.362 1 89.19 359 SER A CA 1
ATOM 2728 C C . SER A 1 359 ? 24.453 -19.375 -0.079 1 89.19 359 SER A C 1
ATOM 2730 O O . SER A 1 359 ? 24.125 -18.391 -0.756 1 89.19 359 SER A O 1
ATOM 2732 N N . GLU A 1 360 ? 25.219 -20.25 -0.607 1 90.56 360 GLU A N 1
ATOM 2733 C CA . GLU A 1 360 ? 25.719 -20.234 -1.975 1 90.56 360 GLU A CA 1
ATOM 2734 C C . GLU A 1 360 ? 24.594 -20.281 -2.988 1 90.56 360 GLU A C 1
ATOM 2736 O O . GLU A 1 360 ? 24.641 -19.609 -4.02 1 90.56 360 GLU A O 1
ATOM 2741 N N . ASP A 1 361 ? 23.625 -21.031 -2.658 1 88.06 361 ASP A N 1
ATOM 2742 C CA . ASP A 1 361 ? 22.469 -21.141 -3.549 1 88.06 361 ASP A CA 1
ATOM 2743 C C . ASP A 1 361 ? 21.75 -19.797 -3.699 1 88.06 361 ASP A C 1
ATOM 2745 O O . ASP A 1 361 ? 21.375 -19.422 -4.805 1 88.06 361 ASP A O 1
ATOM 2749 N N . MET A 1 362 ? 21.656 -19.109 -2.654 1 90.75 362 MET A N 1
ATOM 2750 C CA . MET A 1 362 ? 20.969 -17.828 -2.662 1 90.75 362 MET A CA 1
ATOM 2751 C C . MET A 1 362 ? 21.797 -16.781 -3.398 1 90.75 362 MET A C 1
ATOM 2753 O O . MET A 1 362 ? 21.25 -15.945 -4.125 1 90.75 362 MET A O 1
ATOM 2757 N N . ARG A 1 363 ? 23.078 -16.828 -3.238 1 90.94 363 ARG A N 1
ATOM 2758 C CA . ARG A 1 363 ? 23.969 -15.883 -3.922 1 90.94 363 ARG A CA 1
ATOM 2759 C C . ARG A 1 363 ? 23.906 -16.078 -5.434 1 90.94 363 ARG A C 1
ATOM 2761 O O . ARG A 1 363 ? 23.922 -15.109 -6.191 1 90.94 363 ARG A O 1
ATOM 2768 N N . ALA A 1 364 ? 23.828 -17.312 -5.781 1 90 364 ALA A N 1
ATOM 2769 C CA . ALA A 1 364 ? 23.75 -17.641 -7.207 1 90 364 ALA A CA 1
ATOM 2770 C C . ALA A 1 364 ? 22.406 -17.219 -7.789 1 90 364 ALA A C 1
ATOM 2772 O O . ALA A 1 364 ? 22.344 -16.672 -8.891 1 90 364 ALA A O 1
ATOM 2773 N N . ALA A 1 365 ? 21.391 -17.469 -6.992 1 91.31 365 ALA A N 1
ATOM 2774 C CA . ALA A 1 365 ? 20.031 -17.172 -7.461 1 91.31 365 ALA A CA 1
ATOM 2775 C C . ALA A 1 365 ? 19.812 -15.672 -7.609 1 91.31 365 ALA A C 1
ATOM 2777 O O . ALA A 1 365 ? 19.125 -15.227 -8.531 1 91.31 365 ALA A O 1
ATOM 2778 N N . TYR A 1 366 ? 20.391 -14.922 -6.711 1 92.69 366 TYR A N 1
ATOM 2779 C CA . TYR A 1 366 ? 20.172 -13.477 -6.723 1 92.69 366 TYR A CA 1
ATOM 2780 C C . TYR A 1 366 ? 21.484 -12.742 -6.969 1 92.69 366 TYR A C 1
ATOM 2782 O O . TYR A 1 366 ? 21.812 -11.789 -6.254 1 92.69 366 TYR A O 1
ATOM 2790 N N . SER A 1 367 ? 22.172 -13.109 -7.922 1 86.88 367 SER A N 1
ATOM 2791 C CA . SER A 1 367 ? 23.469 -12.539 -8.266 1 86.88 367 SER A CA 1
ATOM 2792 C C . SER A 1 367 ? 23.328 -11.109 -8.773 1 86.88 367 SER A C 1
ATOM 2794 O O . SER A 1 367 ? 24.281 -10.328 -8.711 1 86.88 367 SER A O 1
ATOM 2796 N N . ASN A 1 368 ? 22.125 -10.742 -9.258 1 85.19 368 ASN A N 1
ATOM 2797 C CA . ASN A 1 368 ? 21.891 -9.406 -9.789 1 85.19 368 ASN A CA 1
ATOM 2798 C C . ASN A 1 368 ? 21.531 -8.414 -8.68 1 85.19 368 ASN A C 1
ATOM 2800 O O . ASN A 1 368 ? 21.391 -7.219 -8.93 1 85.19 368 ASN A O 1
ATOM 2804 N N . TYR A 1 369 ? 21.453 -8.93 -7.453 1 90.25 369 TYR A N 1
ATOM 2805 C CA . TYR A 1 369 ? 21.047 -8.125 -6.309 1 90.25 369 TYR A CA 1
ATOM 2806 C C . TYR A 1 369 ? 21.969 -6.918 -6.137 1 90.25 369 TYR A C 1
ATOM 2808 O O . TYR A 1 369 ? 21.5 -5.777 -6.109 1 90.25 369 TYR A O 1
ATOM 2816 N N . GLY A 1 370 ? 23.219 -7.125 -6.109 1 82.38 370 GLY A N 1
ATOM 2817 C CA . GLY A 1 370 ? 24.188 -6.055 -5.922 1 82.38 370 GLY A CA 1
ATOM 2818 C C . GLY A 1 370 ? 24.141 -5.012 -7.023 1 82.38 370 GLY A C 1
ATOM 2819 O O . GLY A 1 370 ? 24.078 -3.812 -6.75 1 82.38 370 GLY A O 1
ATOM 2820 N N . GLY A 1 371 ? 24.109 -5.438 -8.242 1 80.75 371 GLY A N 1
ATOM 2821 C CA . GLY A 1 371 ? 24.062 -4.531 -9.383 1 80.75 371 GLY A CA 1
ATOM 2822 C C . GLY A 1 371 ? 22.781 -3.709 -9.445 1 80.75 371 GLY A C 1
ATOM 2823 O O . GLY A 1 371 ? 22.828 -2.518 -9.766 1 80.75 371 GLY A O 1
ATOM 2824 N N . THR A 1 372 ? 21.719 -4.336 -9.133 1 85.06 372 THR A N 1
ATOM 2825 C CA . THR A 1 372 ? 20.422 -3.65 -9.164 1 85.06 372 THR A CA 1
ATOM 2826 C C . THR A 1 372 ? 20.375 -2.559 -8.102 1 85.06 372 THR A C 1
ATOM 2828 O O . THR A 1 372 ? 19.938 -1.439 -8.375 1 85.06 372 THR A O 1
ATOM 2831 N N . MET A 1 373 ? 20.828 -2.926 -6.93 1 85.88 373 MET A N 1
ATOM 2832 C CA . MET A 1 373 ? 20.781 -1.955 -5.84 1 85.88 373 MET A CA 1
ATOM 2833 C C . MET A 1 373 ? 21.75 -0.813 -6.086 1 85.88 373 MET A C 1
ATOM 2835 O O . MET A 1 373 ? 21.453 0.342 -5.77 1 85.88 373 MET A O 1
ATOM 2839 N N . ALA A 1 374 ? 22.844 -1.166 -6.586 1 78.69 374 ALA A N 1
ATOM 2840 C CA . ALA A 1 374 ? 23.812 -0.129 -6.926 1 78.69 374 ALA A CA 1
ATOM 2841 C C . ALA A 1 374 ? 23.25 0.836 -7.961 1 78.69 374 ALA A C 1
ATOM 2843 O O . ALA A 1 374 ? 23.484 2.043 -7.895 1 78.69 374 ALA A O 1
ATOM 2844 N N . PHE A 1 375 ? 22.547 0.269 -8.82 1 78 375 PHE A N 1
ATOM 2845 C CA . PHE A 1 375 ? 21.906 1.081 -9.852 1 78 375 PHE A CA 1
ATOM 2846 C C . PHE A 1 375 ? 20.828 1.966 -9.25 1 78 375 PHE A C 1
ATOM 2848 O O . PHE A 1 375 ? 20.781 3.17 -9.516 1 78 375 PHE A O 1
ATOM 2855 N N . LEU A 1 376 ? 19.953 1.41 -8.453 1 78.25 376 LEU A N 1
ATOM 2856 C CA . LEU A 1 376 ? 18.812 2.121 -7.879 1 78.25 376 LEU A CA 1
ATOM 2857 C C . LEU A 1 376 ? 19.281 3.232 -6.945 1 78.25 376 LEU A C 1
ATOM 2859 O O . LEU A 1 376 ? 18.703 4.32 -6.926 1 78.25 376 LEU A O 1
ATOM 2863 N N . TYR A 1 377 ? 20.25 2.971 -6.141 1 73.94 377 TYR A N 1
ATOM 2864 C CA . TYR A 1 377 ? 20.688 3.943 -5.145 1 73.94 377 TYR A CA 1
ATOM 2865 C C . TYR A 1 377 ? 21.766 4.852 -5.711 1 73.94 377 TYR A C 1
ATOM 2867 O O . TYR A 1 377 ? 22.016 5.934 -5.18 1 73.94 377 TYR A O 1
ATOM 2875 N N . GLY A 1 378 ? 22.484 4.297 -6.676 1 64.62 378 GLY A N 1
ATOM 2876 C CA . GLY A 1 378 ? 23.438 5.164 -7.359 1 64.62 378 GLY A CA 1
ATOM 2877 C C . GLY A 1 378 ? 22.766 6.309 -8.094 1 64.62 378 GLY A C 1
ATOM 2878 O O . GLY A 1 378 ? 23.281 7.422 -8.133 1 64.62 378 GLY A O 1
ATOM 2879 N N . CYS A 1 379 ? 21.641 6.047 -8.555 1 56.09 379 CYS A N 1
ATOM 2880 C CA . CYS A 1 379 ? 20.875 7.066 -9.25 1 56.09 379 CYS A CA 1
ATOM 2881 C C . CYS A 1 379 ? 20.328 8.109 -8.266 1 56.09 379 CYS A C 1
ATOM 2883 O O . CYS A 1 379 ? 20.172 9.273 -8.625 1 56.09 379 CYS A O 1
ATOM 2885 N N . ARG A 1 380 ? 20.172 7.684 -7.07 1 55.84 380 ARG A N 1
ATOM 2886 C CA . ARG A 1 380 ? 19.641 8.57 -6.039 1 55.84 380 ARG A CA 1
ATOM 2887 C C . ARG A 1 380 ? 20.719 9.547 -5.559 1 55.84 380 ARG A C 1
ATOM 2889 O O . ARG A 1 380 ? 20.391 10.641 -5.09 1 55.84 380 ARG A O 1
ATOM 2896 N N . SER A 1 381 ? 22 9.016 -5.492 1 52.53 381 SER A N 1
ATOM 2897 C CA . SER A 1 381 ? 23.109 9.812 -4.992 1 52.53 381 SER A CA 1
ATOM 2898 C C . SER A 1 381 ? 23.406 10.992 -5.918 1 52.53 381 SER A C 1
ATOM 2900 O O . SER A 1 381 ? 24.203 11.867 -5.578 1 52.53 381 SER A O 1
ATOM 2902 N N . THR A 1 382 ? 22.844 10.984 -6.988 1 51.78 382 THR A N 1
ATOM 2903 C CA . THR A 1 382 ? 23.078 12.203 -7.75 1 51.78 382 THR A CA 1
ATOM 2904 C C . THR A 1 382 ? 22.422 13.398 -7.078 1 51.78 382 THR A C 1
ATOM 2906 O O . THR A 1 382 ? 21.641 13.242 -6.137 1 51.78 382 THR A O 1
ATOM 2909 N N . ARG A 1 383 ? 22.578 14.555 -7.613 1 57.38 383 ARG A N 1
ATOM 2910 C CA . ARG A 1 383 ? 22.281 15.875 -7.074 1 57.38 383 ARG A CA 1
ATOM 2911 C C . ARG A 1 383 ? 20.828 15.969 -6.621 1 57.38 383 ARG A C 1
ATOM 2913 O O . ARG A 1 383 ? 19.906 15.859 -7.434 1 57.38 383 ARG A O 1
ATOM 2920 N N . GLY A 1 384 ? 20.625 15.477 -5.309 1 66.44 384 GLY A N 1
ATOM 2921 C CA . GLY A 1 384 ? 19.297 15.656 -4.727 1 66.44 384 GLY A CA 1
ATOM 2922 C C . GLY A 1 384 ? 18.969 17.109 -4.422 1 66.44 384 GLY A C 1
ATOM 2923 O O . GLY A 1 384 ? 19.828 17.984 -4.578 1 66.44 384 GLY A O 1
ATOM 2924 N N . SER A 1 385 ? 17.75 17.359 -4.25 1 74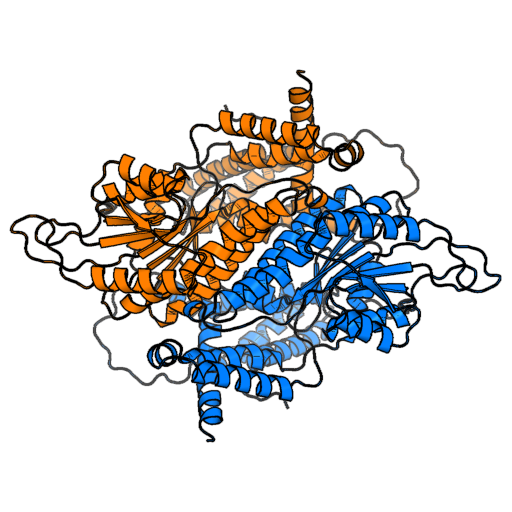.69 385 SER A N 1
ATOM 2925 C CA . SER A 1 385 ? 17.281 18.703 -3.893 1 74.69 385 SER A CA 1
ATOM 2926 C C . SER A 1 385 ? 17.703 19.062 -2.475 1 74.69 385 SER A C 1
ATOM 2928 O O . SER A 1 385 ? 18.109 18.203 -1.694 1 74.69 385 SER A O 1
ATOM 2930 N N . SER A 1 386 ? 17.734 20.281 -2.244 1 80.12 386 SER A N 1
ATOM 2931 C CA . SER A 1 386 ? 18.062 20.766 -0.908 1 80.12 386 SER A CA 1
ATOM 2932 C C . SER A 1 386 ? 16.938 20.469 0.077 1 80.12 386 SER A C 1
ATOM 2934 O O . SER A 1 386 ? 15.758 20.5 -0.292 1 80.12 386 SER A O 1
ATOM 2936 N N . LEU A 1 387 ? 17.312 20.266 1.278 1 86.69 387 LEU A N 1
ATOM 2937 C CA . LEU A 1 387 ? 16.344 20.016 2.338 1 86.69 387 LEU A CA 1
ATOM 2938 C C . LEU A 1 387 ? 15.523 21.266 2.635 1 86.69 387 LEU A C 1
ATOM 2940 O O . LEU A 1 387 ? 14.461 21.188 3.252 1 86.69 387 LEU A O 1
ATOM 2944 N N . LYS A 1 388 ? 16 22.359 2.207 1 87.12 388 LYS A N 1
ATOM 2945 C CA . LYS A 1 388 ? 15.266 23.609 2.371 1 87.12 388 LYS A CA 1
ATOM 2946 C C . LYS A 1 388 ? 13.93 23.547 1.641 1 87.12 388 LYS A C 1
ATOM 2948 O O . LYS A 1 388 ? 12.938 24.125 2.105 1 87.12 388 LYS A O 1
ATOM 2953 N N . ARG A 1 389 ? 13.953 22.875 0.566 1 88.38 389 ARG A N 1
ATOM 2954 C CA . ARG A 1 389 ? 12.727 22.719 -0.21 1 88.38 389 ARG A CA 1
ATOM 2955 C C . ARG A 1 389 ? 11.672 21.953 0.57 1 88.38 389 ARG A C 1
ATOM 2957 O O . ARG A 1 389 ? 10.477 22.234 0.476 1 88.38 389 ARG A O 1
ATOM 2964 N N . LEU A 1 390 ? 12.125 20.953 1.234 1 91.12 390 LEU A N 1
ATOM 2965 C CA . LEU A 1 390 ? 11.219 20.203 2.086 1 91.12 390 LEU A CA 1
ATOM 2966 C C . LEU A 1 390 ? 10.648 21.078 3.191 1 91.12 390 LEU A C 1
ATOM 2968 O O . LEU A 1 390 ? 9.438 21.062 3.449 1 91.12 390 LEU A O 1
ATOM 2972 N N . ASN A 1 391 ? 11.539 21.875 3.789 1 93.25 391 ASN A N 1
ATOM 2973 C CA . ASN A 1 391 ? 11.109 22.766 4.859 1 93.25 391 ASN A CA 1
ATOM 2974 C C . ASN A 1 391 ? 10.086 23.781 4.363 1 93.25 391 ASN A C 1
ATOM 2976 O O . ASN A 1 391 ? 9.086 24.031 5.039 1 93.25 391 ASN A O 1
ATOM 2980 N N . PHE A 1 392 ? 10.289 24.234 3.223 1 92.56 392 PHE A N 1
ATOM 2981 C CA . PHE A 1 392 ? 9.359 25.188 2.633 1 92.56 392 PHE A CA 1
ATOM 2982 C C . PHE A 1 392 ? 8.016 24.531 2.354 1 92.56 392 PHE A C 1
ATOM 2984 O O . PHE A 1 392 ? 6.961 25.125 2.592 1 92.56 392 PHE A O 1
ATOM 2991 N N . ALA A 1 393 ? 8.078 23.344 1.857 1 93.62 393 ALA A N 1
ATOM 2992 C CA . ALA A 1 393 ? 6.852 22.625 1.535 1 93.62 393 ALA A CA 1
ATOM 2993 C C . ALA A 1 393 ? 6.027 22.359 2.791 1 93.62 393 ALA A C 1
ATOM 2995 O O . ALA A 1 393 ? 4.801 22.5 2.777 1 93.62 393 ALA A O 1
ATOM 2996 N N . ILE A 1 394 ? 6.723 21.984 3.844 1 95.94 394 ILE A N 1
ATOM 2997 C CA . ILE A 1 394 ? 6.031 21.703 5.098 1 95.94 394 ILE A CA 1
ATOM 2998 C C . ILE A 1 394 ? 5.395 22.984 5.633 1 95.94 394 ILE A C 1
ATOM 3000 O O . ILE A 1 394 ? 4.219 22.984 6.012 1 95.94 394 ILE A O 1
ATOM 3004 N N . TYR A 1 395 ? 6.133 24.062 5.629 1 95.69 395 TYR A N 1
ATOM 3005 C CA . TYR A 1 395 ? 5.59 25.344 6.074 1 95.69 395 TYR A CA 1
ATOM 3006 C C . TYR A 1 395 ? 4.379 25.734 5.238 1 95.69 395 TYR A C 1
ATOM 3008 O O . TYR A 1 395 ? 3.338 26.109 5.781 1 95.69 395 TYR A O 1
ATOM 3016 N N . ASP A 1 396 ? 4.523 25.641 3.973 1 93.81 396 ASP A N 1
ATOM 3017 C CA . ASP A 1 396 ? 3.453 26.047 3.066 1 93.81 396 ASP A CA 1
ATOM 3018 C C . ASP A 1 396 ? 2.217 25.172 3.248 1 93.81 396 ASP A C 1
ATOM 3020 O O . ASP A 1 396 ? 1.087 25.641 3.123 1 93.81 396 ASP A O 1
ATOM 3024 N N . SER A 1 397 ? 2.426 23.906 3.494 1 95.25 397 SER A N 1
ATOM 3025 C CA . SER A 1 397 ? 1.304 23 3.697 1 95.25 397 SER A CA 1
ATOM 3026 C C . SER A 1 397 ? 0.511 23.359 4.945 1 95.25 397 SER A C 1
ATOM 3028 O O . SER A 1 397 ? -0.687 23.094 5.031 1 95.25 397 SER A O 1
ATOM 3030 N N . LEU A 1 398 ? 1.134 24.062 5.832 1 95.31 398 LEU A N 1
ATOM 3031 C CA . LEU A 1 398 ? 0.493 24.422 7.094 1 95.31 398 LEU A CA 1
ATOM 3032 C C . LEU A 1 398 ? -0.16 25.797 6.992 1 95.31 398 LEU A C 1
ATOM 3034 O O . LEU A 1 398 ? -1 26.156 7.824 1 95.31 398 LEU A O 1
ATOM 3038 N N . THR A 1 399 ? 0.207 26.594 5.918 1 91.94 399 THR A N 1
ATOM 3039 C CA . THR A 1 399 ? -0.199 27.984 5.973 1 91.94 399 THR A CA 1
ATOM 3040 C C . THR A 1 399 ? -0.973 28.375 4.719 1 91.94 399 THR A C 1
ATOM 3042 O O . THR A 1 399 ? -1.796 29.297 4.75 1 91.94 399 THR A O 1
ATOM 3045 N N . VAL A 1 400 ? -0.706 27.766 3.639 1 90.25 400 VAL A N 1
ATOM 3046 C CA . VAL A 1 400 ? -1.343 28.141 2.383 1 90.25 400 VAL A CA 1
ATOM 3047 C C . VAL A 1 400 ? -2.852 27.938 2.484 1 90.25 400 VAL A C 1
ATOM 3049 O O . VAL A 1 400 ? -3.312 26.938 3.031 1 90.25 400 VAL A O 1
ATOM 3052 N N . ARG A 1 401 ? -3.598 28.812 1.984 1 89.12 401 ARG A N 1
ATOM 3053 C CA . ARG A 1 401 ? -5.051 28.828 2.129 1 89.12 401 ARG A CA 1
ATOM 3054 C C . ARG A 1 401 ? -5.684 27.641 1.436 1 89.12 401 ARG A C 1
ATOM 3056 O O . ARG A 1 401 ? -6.57 26.984 1.997 1 89.12 401 ARG A O 1
ATOM 3063 N N . ARG A 1 402 ? -5.23 27.344 0.24 1 87.69 402 ARG A N 1
ATOM 3064 C CA . ARG A 1 402 ? -5.789 26.219 -0.513 1 87.69 402 ARG A CA 1
ATOM 3065 C C . ARG A 1 402 ? -4.68 25.312 -1.051 1 87.69 402 ARG A C 1
ATOM 3067 O O . ARG A 1 402 ? -4.355 25.375 -2.238 1 87.69 402 ARG A O 1
ATOM 3074 N N . PRO A 1 403 ? -4.266 24.453 -0.207 1 87.94 403 PRO A N 1
ATOM 3075 C CA . PRO A 1 403 ? -3.195 23.562 -0.656 1 87.94 403 PRO A CA 1
ATOM 3076 C C . PRO A 1 403 ? -3.703 22.438 -1.541 1 87.94 403 PRO A C 1
ATOM 3078 O O . PRO A 1 403 ? -4.84 21.984 -1.385 1 87.94 403 PRO A O 1
ATOM 3081 N N . LYS A 1 404 ? -2.816 22.078 -2.469 1 86.56 404 LYS A N 1
ATOM 3082 C CA . LYS A 1 404 ? -3.098 20.844 -3.207 1 86.56 404 LYS A CA 1
ATOM 3083 C C . LYS A 1 404 ? -3.029 19.625 -2.293 1 86.56 404 LYS A C 1
ATOM 3085 O O . LYS A 1 404 ? -2.326 19.641 -1.281 1 86.56 404 LYS A O 1
ATOM 3090 N N . ARG A 1 405 ? -3.668 18.656 -2.67 1 89.19 405 ARG A N 1
ATOM 3091 C CA . ARG A 1 405 ? -3.709 17.438 -1.856 1 89.19 405 ARG A CA 1
ATOM 3092 C C . ARG A 1 405 ? -2.357 16.734 -1.857 1 89.19 405 ARG A C 1
ATOM 3094 O O . ARG A 1 405 ? -1.917 16.234 -0.825 1 89.19 405 ARG A O 1
ATOM 3101 N N . VAL A 1 406 ? -1.746 16.719 -3.059 1 91.88 406 VAL A N 1
ATOM 3102 C CA . VAL A 1 406 ? -0.478 16 -3.193 1 91.88 406 VAL A CA 1
ATOM 3103 C C . VAL A 1 406 ? 0.604 16.969 -3.68 1 91.88 406 VAL A C 1
ATOM 3105 O O . VAL A 1 406 ? 0.407 17.688 -4.66 1 91.88 406 VAL A O 1
ATOM 3108 N N . TRP A 1 407 ? 1.708 17.031 -2.939 1 92.19 407 TRP A N 1
ATOM 3109 C CA . TRP A 1 407 ? 2.883 17.812 -3.299 1 92.19 407 TRP A CA 1
ATOM 3110 C C . TRP A 1 407 ? 4.082 16.906 -3.564 1 92.19 407 TRP A C 1
ATOM 3112 O O . TRP A 1 407 ? 4.391 16.016 -2.764 1 92.19 407 TRP A O 1
ATOM 3122 N N . HIS A 1 408 ? 4.672 17.078 -4.719 1 90.62 408 HIS A N 1
ATOM 3123 C CA . HIS A 1 408 ? 5.922 16.391 -5.012 1 90.62 408 HIS A CA 1
ATOM 3124 C C . HIS A 1 408 ? 7.125 17.281 -4.711 1 90.62 408 HIS A C 1
ATOM 3126 O O . HIS A 1 408 ? 7.258 18.359 -5.27 1 90.62 408 HIS A O 1
ATOM 3132 N N . VAL A 1 409 ? 7.93 16.828 -3.801 1 90.31 409 VAL A N 1
ATOM 3133 C CA . VAL A 1 409 ? 9.07 17.625 -3.357 1 90.31 409 VAL A CA 1
ATOM 3134 C C . VAL A 1 409 ? 10.359 16.812 -3.518 1 90.31 409 VAL A C 1
ATOM 3136 O O . VAL A 1 409 ? 10.43 15.664 -3.098 1 90.31 409 VAL A O 1
ATOM 3139 N N . GLY A 1 410 ? 11.359 17.422 -4.02 1 84.56 410 GLY A N 1
ATOM 3140 C CA . GLY A 1 410 ? 12.625 16.734 -4.254 1 84.56 410 GLY A CA 1
ATOM 3141 C C . GLY A 1 410 ? 12.789 16.266 -5.684 1 84.56 410 GLY A C 1
ATOM 3142 O O . GLY A 1 410 ? 11.805 16.125 -6.41 1 84.56 410 GLY A O 1
ATOM 3143 N N . PHE A 1 411 ? 13.945 15.875 -5.914 1 78.38 411 PHE A N 1
ATOM 3144 C CA . PHE A 1 411 ? 14.281 15.523 -7.289 1 78.38 411 PHE A CA 1
ATOM 3145 C C . PHE A 1 411 ? 13.664 14.18 -7.668 1 78.38 411 PHE A C 1
ATOM 3147 O O . PHE A 1 411 ? 13.789 13.203 -6.926 1 78.38 411 PHE A O 1
ATOM 3154 N N . GLY A 1 412 ? 12.867 14.18 -8.789 1 76.31 412 GLY A N 1
ATOM 3155 C CA . GLY A 1 412 ? 12.406 12.938 -9.383 1 76.31 412 GLY A CA 1
ATOM 3156 C C . GLY A 1 412 ? 11.07 12.469 -8.82 1 76.31 412 GLY A C 1
ATOM 3157 O O . GLY A 1 412 ? 10.5 11.484 -9.297 1 76.31 412 GLY A O 1
ATOM 3158 N N . SER A 1 413 ? 10.633 13.117 -7.828 1 80.06 413 SER A N 1
ATOM 3159 C CA . SER A 1 413 ? 9.414 12.648 -7.18 1 80.06 413 SER A CA 1
ATOM 3160 C C . SER A 1 413 ? 8.266 12.539 -8.18 1 80.06 413 SER A C 1
ATOM 3162 O O . SER A 1 413 ? 7.648 11.484 -8.312 1 80.06 413 SER A O 1
ATOM 3164 N N . ARG A 1 414 ? 8.062 13.492 -8.898 1 78.19 414 ARG A N 1
ATOM 3165 C CA . ARG A 1 414 ? 6.945 13.5 -9.836 1 78.19 414 ARG A CA 1
ATOM 3166 C C . ARG A 1 414 ? 7.289 12.711 -11.102 1 78.19 414 ARG A C 1
ATOM 3168 O O . ARG A 1 414 ? 6.449 11.977 -11.625 1 78.19 414 ARG A O 1
ATOM 3175 N N . MET A 1 415 ? 8.445 12.82 -11.484 1 74.38 415 MET A N 1
ATOM 3176 C CA . MET A 1 415 ? 8.875 12.203 -12.734 1 74.38 415 MET A CA 1
ATOM 3177 C C . MET A 1 415 ? 8.742 10.688 -12.672 1 74.38 415 MET A C 1
ATOM 3179 O O . MET A 1 415 ? 8.203 10.07 -13.594 1 74.38 415 MET A O 1
ATOM 3183 N N . TYR A 1 416 ? 9.188 10.172 -11.648 1 78.69 416 TYR A N 1
ATOM 3184 C CA . TYR A 1 416 ? 9.164 8.711 -11.555 1 78.69 416 TYR A CA 1
ATOM 3185 C C . TYR A 1 416 ? 7.734 8.195 -11.438 1 78.69 416 TYR A C 1
ATOM 3187 O O . TYR A 1 416 ? 7.426 7.094 -11.898 1 78.69 416 TYR A O 1
ATOM 3195 N N . GLU A 1 417 ? 6.938 8.953 -10.82 1 80.44 417 GLU A N 1
ATOM 3196 C CA . GLU A 1 417 ? 5.527 8.594 -10.789 1 80.44 417 GLU A CA 1
ATOM 3197 C C . GLU A 1 417 ? 4.922 8.609 -12.188 1 80.44 417 GLU A C 1
ATOM 3199 O O . GLU A 1 417 ? 4.145 7.723 -12.547 1 80.44 417 GLU A O 1
ATOM 3204 N N . LEU A 1 418 ? 5.301 9.523 -12.953 1 71.62 418 LEU A N 1
ATOM 3205 C CA . LEU A 1 418 ? 4.797 9.648 -14.32 1 71.62 418 LEU A CA 1
ATOM 3206 C C . LEU A 1 418 ? 5.355 8.547 -15.211 1 71.62 418 LEU A C 1
ATOM 3208 O O . LEU A 1 418 ? 4.625 7.973 -16.016 1 71.62 418 LEU A O 1
ATOM 3212 N N . VAL A 1 419 ? 6.59 8.312 -15.023 1 71.62 419 VAL A N 1
ATOM 3213 C CA . VAL A 1 419 ? 7.23 7.246 -15.781 1 71.62 419 VAL A CA 1
ATOM 3214 C C . VAL A 1 419 ? 6.52 5.922 -15.508 1 71.62 419 VAL A C 1
ATOM 3216 O O . VAL A 1 419 ? 6.203 5.18 -16.438 1 71.62 419 VAL A O 1
ATOM 3219 N N . ALA A 1 420 ? 6.27 5.715 -14.273 1 74.81 420 ALA A N 1
ATOM 3220 C CA . ALA A 1 420 ? 5.621 4.465 -13.883 1 74.81 420 ALA A CA 1
ATOM 3221 C C . ALA A 1 420 ? 4.195 4.395 -14.422 1 74.81 420 ALA A C 1
ATOM 3223 O O . ALA A 1 420 ? 3.695 3.309 -14.727 1 74.81 420 ALA A O 1
ATOM 3224 N N . ALA A 1 421 ? 3.621 5.516 -14.57 1 69 421 ALA A N 1
ATOM 3225 C CA . ALA A 1 421 ? 2.229 5.566 -15 1 69 421 ALA A CA 1
ATOM 3226 C C . ALA A 1 421 ? 2.117 5.418 -16.516 1 69 421 ALA A C 1
ATOM 3228 O O . ALA A 1 421 ? 1.156 4.832 -17.016 1 69 421 ALA A O 1
ATOM 3229 N N . PHE A 1 422 ? 3.1 5.82 -17.172 1 66.81 422 PHE A N 1
ATOM 3230 C CA . PHE A 1 422 ? 2.926 5.941 -18.609 1 66.81 422 PHE A CA 1
ATOM 3231 C C . PHE A 1 422 ? 3.713 4.859 -19.344 1 66.81 422 PHE A C 1
ATOM 3233 O O . PHE A 1 422 ? 3.359 4.48 -20.453 1 66.81 422 PHE A O 1
ATOM 3240 N N . LEU A 1 423 ? 4.727 4.438 -18.734 1 68.88 423 LEU A N 1
ATOM 3241 C CA . LEU A 1 423 ? 5.543 3.43 -19.391 1 68.88 423 LEU A CA 1
ATOM 3242 C C . LEU A 1 423 ? 4.965 2.035 -19.188 1 68.88 423 LEU A C 1
ATOM 3244 O O . LEU A 1 423 ? 4.66 1.648 -18.047 1 68.88 423 LEU A O 1
ATOM 3248 N N . PRO A 1 424 ? 4.898 1.403 -20.344 1 64.25 424 PRO A N 1
ATOM 3249 C CA . PRO A 1 424 ? 4.488 0.006 -20.172 1 64.25 424 PRO A CA 1
ATOM 3250 C C . PRO A 1 424 ? 5.434 -0.785 -19.266 1 64.25 424 PRO A C 1
ATOM 3252 O O . PRO A 1 424 ? 6.637 -0.518 -19.25 1 64.25 424 PRO A O 1
ATOM 3255 N N . GLU A 1 425 ? 4.898 -1.611 -18.641 1 73.5 425 GLU A N 1
ATOM 3256 C CA . GLU A 1 425 ? 5.641 -2.396 -17.656 1 73.5 425 GLU A CA 1
ATOM 3257 C C . GLU A 1 425 ? 6.828 -3.109 -18.297 1 73.5 425 GLU A C 1
ATOM 3259 O O . GLU A 1 425 ? 7.887 -3.238 -17.688 1 73.5 425 GLU A O 1
ATOM 3264 N N . CYS A 1 426 ? 6.66 -3.617 -19.453 1 68.06 426 CYS A N 1
ATOM 3265 C CA . CYS A 1 426 ? 7.734 -4.324 -20.141 1 68.06 426 CYS A CA 1
ATOM 3266 C C . CYS A 1 426 ? 8.93 -3.41 -20.359 1 68.06 426 CYS A C 1
ATOM 3268 O O . CYS A 1 426 ? 10.078 -3.84 -20.219 1 68.06 426 CYS A O 1
ATOM 3270 N N . VAL A 1 427 ? 8.586 -2.174 -20.625 1 66.5 427 VAL A N 1
ATOM 3271 C CA . VAL A 1 427 ? 9.648 -1.205 -20.875 1 66.5 427 VAL A CA 1
ATOM 3272 C C . VAL A 1 427 ? 10.312 -0.801 -19.562 1 66.5 427 VAL A C 1
ATOM 3274 O O . VAL A 1 427 ? 11.539 -0.738 -19.469 1 66.5 427 VAL A O 1
ATOM 3277 N N . LEU A 1 428 ? 9.531 -0.6 -18.703 1 74.06 428 LEU A N 1
ATOM 3278 C CA . LEU A 1 428 ? 10.055 -0.191 -17.406 1 74.06 428 LEU A CA 1
ATOM 3279 C C . LEU A 1 428 ? 10.914 -1.292 -16.797 1 74.06 428 LEU A C 1
ATOM 3281 O O . LEU A 1 428 ? 12 -1.022 -16.281 1 74.06 428 LEU A O 1
ATOM 3285 N N . SER A 1 429 ? 10.43 -2.473 -16.875 1 74.38 429 SER A N 1
ATOM 3286 C CA . SER A 1 429 ? 11.188 -3.604 -16.359 1 74.38 429 SER A CA 1
ATOM 3287 C C . SER A 1 429 ? 12.5 -3.789 -17.109 1 74.38 429 SER A C 1
ATOM 3289 O O . SER A 1 429 ? 13.531 -4.102 -16.516 1 74.38 429 SER A O 1
ATOM 3291 N N . TRP A 1 430 ? 12.391 -3.617 -18.344 1 70.25 430 TRP A N 1
ATOM 3292 C CA . TRP A 1 430 ? 13.594 -3.723 -19.156 1 70.25 430 TRP A CA 1
ATOM 3293 C C . TRP A 1 430 ? 14.609 -2.652 -18.781 1 70.25 430 TRP A C 1
ATOM 3295 O O . TRP A 1 430 ? 15.805 -2.939 -18.656 1 70.25 430 TRP A O 1
ATOM 3305 N N . LEU A 1 431 ? 14.141 -1.461 -18.609 1 70.38 431 LEU A N 1
ATOM 3306 C CA . LEU A 1 431 ? 15.008 -0.352 -18.25 1 70.38 431 LEU A CA 1
ATOM 3307 C C . LEU A 1 431 ? 15.695 -0.626 -16.906 1 70.38 431 LEU A C 1
ATOM 3309 O O . LEU A 1 431 ? 16.906 -0.408 -16.781 1 70.38 431 LEU A O 1
ATOM 3313 N N . MET A 1 432 ? 15.008 -1.097 -16.078 1 74.19 432 MET A N 1
ATOM 3314 C CA . MET A 1 432 ? 15.555 -1.364 -14.742 1 74.19 432 MET A CA 1
ATOM 3315 C C . MET A 1 432 ? 16.547 -2.525 -14.789 1 74.19 432 MET A C 1
ATOM 3317 O O . MET A 1 432 ? 17.578 -2.48 -14.133 1 74.19 432 MET A O 1
ATOM 3321 N N . ARG A 1 433 ? 16.219 -3.5 -15.57 1 73 433 ARG A N 1
ATOM 3322 C CA . ARG A 1 433 ? 17.109 -4.648 -15.695 1 73 433 ARG A CA 1
ATOM 3323 C C . ARG A 1 433 ? 18.406 -4.266 -16.406 1 73 433 ARG A C 1
ATOM 3325 O O . ARG A 1 433 ? 19.484 -4.707 -16.031 1 73 433 ARG A O 1
ATOM 3332 N N . SER A 1 434 ? 18.219 -3.457 -17.375 1 65.56 434 SER A N 1
ATOM 3333 C CA . SER A 1 434 ? 19.375 -3.025 -18.156 1 65.56 434 SER A CA 1
ATOM 3334 C C . SER A 1 434 ? 20.297 -2.148 -17.312 1 65.56 434 SER A C 1
ATOM 3336 O O . SER A 1 434 ? 21.531 -2.281 -17.375 1 65.56 434 SER A O 1
ATOM 3338 N N . GLY A 1 435 ? 19.719 -1.253 -16.609 1 68.06 435 GLY A N 1
ATOM 3339 C CA . GLY A 1 435 ? 20.516 -0.434 -15.703 1 68.06 435 GLY A CA 1
ATOM 3340 C C . GLY A 1 435 ? 21.25 -1.244 -14.656 1 68.06 435 GLY A C 1
ATOM 3341 O O . GLY A 1 435 ? 22.422 -0.987 -14.367 1 68.06 435 GLY A O 1
ATOM 3342 N N . ALA A 1 436 ? 20.562 -2.184 -14.242 1 72.44 436 ALA A N 1
ATOM 3343 C CA . ALA A 1 436 ? 21.156 -3.053 -13.227 1 72.44 436 ALA A CA 1
ATOM 3344 C C . ALA A 1 436 ? 22.312 -3.861 -13.805 1 72.44 436 ALA A C 1
ATOM 3346 O O . ALA A 1 436 ? 23.344 -4.055 -13.141 1 72.44 436 ALA A O 1
ATOM 3347 N N . ALA A 1 437 ? 22.156 -4.332 -14.969 1 70.44 437 ALA A N 1
ATOM 3348 C CA . ALA A 1 437 ? 23.203 -5.125 -15.617 1 70.44 437 ALA A CA 1
ATOM 3349 C C . ALA A 1 437 ? 24.453 -4.293 -15.836 1 70.44 437 ALA A C 1
ATOM 3351 O O . ALA A 1 437 ? 25.578 -4.777 -15.641 1 70.44 437 ALA A O 1
ATOM 3352 N N . LEU A 1 438 ? 24.281 -3.055 -16.172 1 67.62 438 LEU A N 1
ATOM 3353 C CA . LEU A 1 438 ? 25.422 -2.156 -16.391 1 67.62 438 LEU A CA 1
ATOM 3354 C C . LEU A 1 438 ? 26.156 -1.88 -15.102 1 67.62 438 LEU A C 1
ATOM 3356 O O . LEU A 1 438 ? 27.391 -1.858 -15.078 1 67.62 438 LEU A O 1
ATOM 3360 N N . ARG A 1 439 ? 25.422 -1.724 -14.125 1 70.75 439 ARG A N 1
ATOM 3361 C CA . ARG A 1 439 ? 26.031 -1.383 -12.852 1 70.75 439 ARG A CA 1
ATOM 3362 C C . ARG A 1 439 ? 26.625 -2.619 -12.18 1 70.75 439 ARG A C 1
ATOM 3364 O O . ARG A 1 439 ? 27.594 -2.52 -11.414 1 70.75 439 ARG A O 1
ATOM 3371 N N . LYS A 1 440 ? 26.016 -3.715 -12.469 1 72.5 440 LYS A N 1
ATOM 3372 C CA . LYS A 1 440 ? 26.562 -4.957 -11.93 1 72.5 440 LYS A CA 1
ATOM 3373 C C . LYS A 1 440 ? 28.016 -5.145 -12.359 1 72.5 440 LYS A C 1
ATOM 3375 O O . LYS A 1 440 ? 28.859 -5.539 -11.547 1 72.5 440 LYS A O 1
ATOM 3380 N N . ARG A 1 441 ? 28.328 -4.879 -13.516 1 70.69 441 ARG A N 1
ATOM 3381 C CA . ARG A 1 441 ? 29.688 -5.004 -14.016 1 70.69 441 ARG A CA 1
ATOM 3382 C C . ARG A 1 441 ? 30.641 -4.094 -13.25 1 70.69 441 ARG A C 1
ATOM 3384 O O . ARG A 1 441 ? 31.734 -4.512 -12.867 1 70.69 441 ARG A O 1
ATOM 3391 N N . SER A 1 442 ? 30.156 -2.91 -12.969 1 67.94 442 SER A N 1
ATOM 3392 C CA . SER A 1 442 ? 30.984 -1.963 -12.227 1 67.94 442 SER A CA 1
ATOM 3393 C C . SER A 1 442 ? 31.109 -2.361 -10.766 1 67.94 442 SER A C 1
ATOM 3395 O O . SER A 1 442 ? 32.188 -2.264 -10.18 1 67.94 442 SER A O 1
ATOM 3397 N N . PHE A 1 443 ? 30.047 -2.895 -10.234 1 69.5 443 PHE A N 1
ATOM 3398 C CA . PHE A 1 443 ? 30 -3.273 -8.828 1 69.5 443 PHE A CA 1
ATOM 3399 C C . PHE A 1 443 ? 30.859 -4.504 -8.578 1 69.5 443 PHE A C 1
ATOM 3401 O O . PHE A 1 443 ? 31.594 -4.57 -7.582 1 69.5 443 PHE A O 1
ATOM 3408 N N . ASP A 1 444 ? 30.703 -5.398 -9.461 1 68.44 444 ASP A N 1
ATOM 3409 C CA . ASP A 1 444 ? 31.531 -6.594 -9.312 1 68.44 444 ASP A CA 1
ATOM 3410 C C . ASP A 1 444 ? 33.031 -6.254 -9.391 1 68.44 444 ASP A C 1
ATOM 3412 O O . ASP A 1 444 ? 33.844 -6.84 -8.68 1 68.44 444 ASP A O 1
ATOM 3416 N N . LYS A 1 445 ? 33.438 -5.262 -10.195 1 66.38 445 LYS A N 1
ATOM 3417 C CA . LYS A 1 445 ? 34.812 -4.805 -10.281 1 66.38 445 LYS A CA 1
ATOM 3418 C C . LYS A 1 445 ? 35.25 -4.148 -8.969 1 66.38 445 LYS A C 1
ATOM 3420 O O . LYS A 1 445 ? 36.375 -4.34 -8.523 1 66.38 445 LYS A O 1
ATOM 3425 N N . GLU A 1 446 ? 34.281 -3.488 -8.367 1 62.31 446 GLU A N 1
ATOM 3426 C CA . GLU A 1 446 ? 34.562 -2.816 -7.105 1 62.31 446 GLU A CA 1
ATOM 3427 C C . GLU A 1 446 ? 34.75 -3.822 -5.969 1 62.31 446 GLU A C 1
ATOM 3429 O O . GLU A 1 446 ? 35.594 -3.654 -5.102 1 62.31 446 GLU A O 1
ATOM 3434 N N . LEU A 1 447 ? 33.844 -4.812 -5.984 1 61.28 447 LEU A N 1
ATOM 3435 C CA . LEU A 1 447 ? 33.875 -5.824 -4.934 1 61.28 447 LEU A CA 1
ATOM 3436 C C . LEU A 1 447 ? 35.156 -6.656 -5.047 1 61.28 447 LEU A C 1
ATOM 3438 O O . LEU A 1 447 ? 35.75 -7.043 -4.031 1 61.28 447 LEU A O 1
ATOM 3442 N N . ASN A 1 448 ? 35.438 -6.875 -6.312 1 57.97 448 ASN A N 1
ATOM 3443 C CA . ASN A 1 448 ? 36.625 -7.711 -6.531 1 57.97 448 ASN A CA 1
ATOM 3444 C C . ASN A 1 448 ? 37.906 -6.879 -6.551 1 57.97 448 ASN A C 1
ATOM 3446 O O . ASN A 1 448 ? 39 -7.414 -6.75 1 57.97 448 ASN A O 1
ATOM 3450 N N . GLY A 1 449 ? 37.938 -5.605 -5.949 1 49.03 449 GLY A N 1
ATOM 3451 C CA . GLY A 1 449 ? 39.125 -4.793 -5.867 1 49.03 449 GLY A CA 1
ATOM 3452 C C . GLY A 1 449 ? 39.688 -4.434 -7.227 1 49.03 449 GLY A C 1
ATOM 3453 O O . GLY A 1 449 ? 40.875 -4.113 -7.348 1 49.03 449 GLY A O 1
ATOM 3454 N N . MET A 1 450 ? 39.031 -4.688 -8.273 1 42.75 450 MET A N 1
ATOM 3455 C CA . MET A 1 450 ? 39.688 -4.395 -9.555 1 42.75 450 MET A CA 1
ATOM 3456 C C . MET A 1 450 ? 39.281 -3.014 -10.062 1 42.75 450 MET A C 1
ATOM 3458 O O . MET A 1 450 ? 38.156 -2.553 -9.805 1 42.75 450 MET A O 1
ATOM 3462 N N . MET B 1 1 ? -35.031 -4.887 -14.031 1 20.64 1 MET B N 1
ATOM 3463 C CA . MET B 1 1 ? -35.219 -3.465 -14.312 1 20.64 1 MET B CA 1
ATOM 3464 C C . MET B 1 1 ? -34.219 -2.627 -13.539 1 20.64 1 MET B C 1
ATOM 3466 O O . MET B 1 1 ? -34.125 -2.734 -12.312 1 20.64 1 MET B O 1
ATOM 3470 N N . THR B 1 2 ? -33.125 -2.264 -14.203 1 29 2 THR B N 1
ATOM 3471 C CA . THR B 1 2 ? -32.062 -1.433 -13.68 1 29 2 THR B CA 1
ATOM 3472 C C . THR B 1 2 ? -32.625 -0.2 -12.977 1 29 2 THR B C 1
ATOM 3474 O O . THR B 1 2 ? -33.531 0.458 -13.492 1 29 2 THR B O 1
ATOM 3477 N N . PRO B 1 3 ? -32.531 -0.115 -11.766 1 34.81 3 PRO B N 1
ATOM 3478 C CA . PRO B 1 3 ? -33.219 1.099 -11.336 1 34.81 3 PRO B CA 1
ATOM 3479 C C . PRO B 1 3 ? -32.812 2.33 -12.148 1 34.81 3 PRO B C 1
ATOM 3481 O O . PRO B 1 3 ? -31.656 2.453 -12.555 1 34.81 3 PRO B O 1
ATOM 3484 N N . PRO B 1 4 ? -33.688 3.066 -12.758 1 38.44 4 PRO B N 1
ATOM 3485 C CA . PRO B 1 4 ? -33.625 4.203 -13.68 1 38.44 4 PRO B CA 1
ATOM 3486 C C . PRO B 1 4 ? -32.688 5.293 -13.203 1 38.44 4 PRO B C 1
ATOM 3488 O O . PRO B 1 4 ? -32.219 6.109 -14.008 1 38.44 4 PRO B O 1
ATOM 3491 N N . ASP B 1 5 ? -32.406 5.426 -11.875 1 37.62 5 ASP B N 1
ATOM 3492 C CA . ASP B 1 5 ? -31.938 6.73 -11.438 1 37.62 5 ASP B CA 1
ATOM 3493 C C . ASP B 1 5 ? -30.453 6.684 -11.094 1 37.62 5 ASP B C 1
ATOM 3495 O O . ASP B 1 5 ? -29.953 7.52 -10.336 1 37.62 5 ASP B O 1
ATOM 3499 N N . ASP B 1 6 ? -29.781 5.676 -11.367 1 34.19 6 ASP B N 1
ATOM 3500 C CA . ASP B 1 6 ? -28.359 5.727 -11.086 1 34.19 6 ASP B CA 1
ATOM 3501 C C . ASP B 1 6 ? -27.625 6.609 -12.102 1 34.19 6 ASP B C 1
ATOM 3503 O O . ASP B 1 6 ? -27.594 6.293 -13.289 1 34.19 6 ASP B O 1
ATOM 3507 N N . PRO B 1 7 ? -27.344 7.738 -11.672 1 36.59 7 PRO B N 1
ATOM 3508 C CA . PRO B 1 7 ? -26.797 8.641 -12.688 1 36.59 7 PRO B CA 1
ATOM 3509 C C . PRO B 1 7 ? -25.547 8.062 -13.367 1 36.59 7 PRO B C 1
ATOM 3511 O O . PRO B 1 7 ? -25.375 8.234 -14.578 1 36.59 7 PRO B O 1
ATOM 3514 N N . ILE B 1 8 ? -24.812 7.469 -12.578 1 39 8 ILE B N 1
ATOM 3515 C CA . ILE B 1 8 ? -23.641 6.871 -13.203 1 39 8 ILE B CA 1
ATOM 3516 C C . ILE B 1 8 ? -24.062 5.711 -14.102 1 39 8 ILE B C 1
ATOM 3518 O O . ILE B 1 8 ? -23.562 5.574 -15.219 1 39 8 ILE B O 1
ATOM 3522 N N . ALA B 1 9 ? -25 4.914 -13.547 1 41.5 9 ALA B N 1
ATOM 3523 C CA . ALA B 1 9 ? -25.562 3.861 -14.391 1 41.5 9 ALA B CA 1
ATOM 3524 C C . ALA B 1 9 ? -26.234 4.453 -15.625 1 41.5 9 ALA B C 1
ATOM 3526 O O . ALA B 1 9 ? -26.125 3.906 -16.719 1 41.5 9 ALA B O 1
ATOM 3527 N N . ASN B 1 10 ? -26.844 5.562 -15.359 1 39.47 10 ASN B N 1
ATOM 3528 C CA . ASN B 1 10 ? -27.484 6.27 -16.469 1 39.47 10 ASN B CA 1
ATOM 3529 C C . ASN B 1 10 ? -26.453 6.836 -17.438 1 39.47 10 ASN B C 1
ATOM 3531 O O . ASN B 1 10 ? -26.641 6.781 -18.656 1 39.47 10 ASN B O 1
ATOM 3535 N N . ILE B 1 11 ? -25.516 7.273 -16.75 1 40.41 11 ILE B N 1
ATOM 3536 C CA . ILE B 1 11 ? -24.406 7.754 -17.578 1 40.41 11 ILE B CA 1
ATOM 3537 C C . ILE B 1 11 ? -23.75 6.578 -18.297 1 40.41 11 ILE B C 1
ATOM 3539 O O . ILE B 1 11 ? -23.516 6.633 -19.5 1 40.41 11 ILE B O 1
ATOM 3543 N N . LEU B 1 12 ? -23.609 5.621 -17.562 1 40.56 12 LEU B N 1
ATOM 3544 C CA . LEU B 1 12 ? -23 4.438 -18.156 1 40.56 12 LEU B CA 1
ATOM 3545 C C . LEU B 1 12 ? -23.938 3.771 -19.156 1 40.56 12 LEU B C 1
ATOM 3547 O O . LEU B 1 12 ? -23.516 3.301 -20.203 1 40.56 12 LEU B O 1
ATOM 3551 N N . ALA B 1 13 ? -25.203 3.775 -18.797 1 44.88 13 ALA B N 1
ATOM 3552 C CA . ALA B 1 13 ? -26.219 3.309 -19.734 1 44.88 13 ALA B CA 1
ATOM 3553 C C . ALA B 1 13 ? -26.25 4.184 -20.984 1 44.88 13 ALA B C 1
ATOM 3555 O O . ALA B 1 13 ? -26.391 3.682 -22.109 1 44.88 13 ALA B O 1
ATOM 3556 N N . GLY B 1 14 ? -26.156 5.41 -20.719 1 41.75 14 GLY B N 1
ATOM 3557 C CA . GLY B 1 14 ? -26.031 6.34 -21.828 1 41.75 14 GLY B CA 1
ATOM 3558 C C . GLY B 1 14 ? -24.797 6.113 -22.672 1 41.75 14 GLY B C 1
ATOM 3559 O O . GLY B 1 14 ? -24.859 6.105 -23.906 1 41.75 14 GLY B O 1
ATOM 3560 N N . VAL B 1 15 ? -23.828 5.832 -21.922 1 43.66 15 VAL B N 1
ATOM 3561 C CA . VAL B 1 15 ? -22.562 5.535 -22.578 1 43.66 15 VAL B CA 1
ATOM 3562 C C . VAL B 1 15 ? -22.672 4.199 -23.312 1 43.66 15 VAL B C 1
ATOM 3564 O O . VAL B 1 15 ? -22.219 4.066 -24.453 1 43.66 15 VAL B O 1
ATOM 3567 N N . ASN B 1 16 ? -23.281 3.336 -22.656 1 42.94 16 ASN B N 1
ATOM 3568 C CA . ASN B 1 16 ? -23.484 2.039 -23.297 1 42.94 16 ASN B CA 1
ATOM 3569 C C . ASN B 1 16 ? -24.406 2.148 -24.5 1 42.94 16 ASN B C 1
ATOM 3571 O O . ASN B 1 16 ? -24.188 1.478 -25.516 1 42.94 16 ASN B O 1
ATOM 3575 N N . LYS B 1 17 ? -25.484 2.979 -24.391 1 45.66 17 LYS B N 1
ATOM 3576 C CA . LYS B 1 17 ? -26.359 3.25 -25.516 1 45.66 17 LYS B CA 1
ATOM 3577 C C . LYS B 1 17 ? -25.594 3.92 -26.656 1 45.66 17 LYS B C 1
ATOM 3579 O O . LYS B 1 17 ? -25.781 3.58 -27.828 1 45.66 17 LYS B O 1
ATOM 3584 N N . ILE B 1 18 ? -24.797 4.758 -26.234 1 42.91 18 ILE B N 1
ATOM 3585 C CA . ILE B 1 18 ? -23.969 5.434 -27.219 1 42.91 18 ILE B CA 1
ATOM 3586 C C . ILE B 1 18 ? -22.969 4.441 -27.812 1 42.91 18 ILE B C 1
ATOM 3588 O O . ILE B 1 18 ? -22.766 4.414 -29.031 1 42.91 18 ILE B O 1
ATOM 3592 N N . LYS B 1 19 ? -22.562 3.701 -26.969 1 42.41 19 LYS B N 1
ATOM 3593 C CA . LYS B 1 19 ? -21.641 2.656 -27.375 1 42.41 19 LYS B CA 1
ATOM 3594 C C . LYS B 1 19 ? -22.312 1.671 -28.328 1 42.41 19 LYS B C 1
ATOM 3596 O O . LYS B 1 19 ? -21.734 1.312 -29.375 1 42.41 19 LYS B O 1
ATOM 3601 N N . HIS B 1 20 ? -23.375 1.231 -27.906 1 44.12 20 HIS B N 1
ATOM 3602 C CA . HIS B 1 20 ? -24.109 0.303 -28.75 1 44.12 20 HIS B CA 1
ATOM 3603 C C . HIS B 1 20 ? -24.453 0.938 -30.094 1 44.12 20 HIS B C 1
ATOM 3605 O O . HIS B 1 20 ? -24.312 0.3 -31.141 1 44.12 20 HIS B O 1
ATOM 3611 N N . LYS B 1 21 ? -24.906 2.119 -30.016 1 43.22 21 LYS B N 1
ATOM 3612 C CA . LYS B 1 21 ? -25.281 2.777 -31.266 1 43.22 21 LYS B CA 1
ATOM 3613 C C . LYS B 1 21 ? -24.031 3.127 -32.094 1 43.22 21 LYS B C 1
ATOM 3615 O O . LYS B 1 21 ? -24.031 2.98 -33.312 1 43.22 21 LYS B O 1
ATOM 3620 N N . ALA B 1 22 ? -23.047 3.516 -31.359 1 42.53 22 ALA B N 1
ATOM 3621 C CA . ALA B 1 22 ? -21.797 3.783 -32.062 1 42.53 22 ALA B CA 1
ATOM 3622 C C . ALA B 1 22 ? -21.219 2.506 -32.656 1 42.53 22 ALA B C 1
ATOM 3624 O O . ALA B 1 22 ? -20.766 2.504 -33.812 1 42.53 22 ALA B O 1
ATOM 3625 N N . SER B 1 23 ? -21.281 1.511 -31.922 1 42.78 23 SER B N 1
ATOM 3626 C CA . SER B 1 23 ? -20.797 0.227 -32.438 1 42.78 23 SER B CA 1
ATOM 3627 C C . SER B 1 23 ? -21.641 -0.252 -33.594 1 42.78 23 SER B C 1
ATOM 3629 O O . SER B 1 23 ? -21.125 -0.83 -34.562 1 42.78 23 SER B O 1
ATOM 3631 N N . THR B 1 24 ? -22.859 -0.053 -33.469 1 45.59 24 THR B N 1
ATOM 3632 C CA . THR B 1 24 ? -23.734 -0.414 -34.594 1 45.59 24 THR B CA 1
ATOM 3633 C C . THR B 1 24 ? -23.406 0.415 -35.812 1 45.59 24 THR B C 1
ATOM 3635 O O . THR B 1 24 ? -23.391 -0.106 -36.938 1 45.59 24 THR B O 1
ATOM 3638 N N . ILE B 1 25 ? -23.141 1.646 -35.562 1 42.41 25 ILE B N 1
ATOM 3639 C CA . ILE B 1 25 ? -22.797 2.498 -36.688 1 42.41 25 ILE B CA 1
ATOM 3640 C C . ILE B 1 25 ? -21.453 2.082 -37.25 1 42.41 25 ILE B C 1
ATOM 3642 O O . ILE B 1 25 ? -21.297 1.977 -38.5 1 42.41 25 ILE B O 1
ATOM 3646 N N . ILE B 1 26 ? -20.594 1.847 -36.312 1 42.06 26 ILE B N 1
ATOM 3647 C CA . ILE B 1 26 ? -19.266 1.451 -36.75 1 42.06 26 ILE B CA 1
ATOM 3648 C C . ILE B 1 26 ? -19.328 0.086 -37.438 1 42.06 26 ILE B C 1
ATOM 3650 O O . ILE B 1 26 ? -18.719 -0.12 -38.5 1 42.06 26 ILE B O 1
ATOM 3654 N N . ASN B 1 27 ? -19.953 -0.793 -36.844 1 40.94 27 ASN B N 1
ATOM 3655 C CA . ASN B 1 27 ? -20.078 -2.109 -37.469 1 40.94 27 ASN B CA 1
ATOM 3656 C C . ASN B 1 27 ? -20.797 -2.031 -38.812 1 40.94 27 ASN B C 1
ATOM 3658 O O . ASN B 1 27 ? -20.484 -2.789 -39.719 1 40.94 27 ASN B O 1
ATOM 3662 N N . ASP B 1 28 ? -21.719 -1.226 -38.844 1 43.12 28 ASP B N 1
ATOM 3663 C CA . ASP B 1 28 ? -22.438 -1.092 -40.094 1 43.12 28 ASP B CA 1
ATOM 3664 C C . ASP B 1 28 ? -21.578 -0.39 -41.156 1 43.12 28 ASP B C 1
ATOM 3666 O O . ASP B 1 28 ? -21.734 -0.643 -42.344 1 43.12 28 ASP B O 1
ATOM 3670 N N . LYS B 1 29 ? -20.734 0.546 -40.688 1 35.53 29 LYS B N 1
ATOM 3671 C CA . LYS B 1 29 ? -19.969 1.282 -41.688 1 35.53 29 LYS B CA 1
ATOM 3672 C C . LYS B 1 29 ? -18.469 0.971 -41.562 1 35.53 29 LYS B C 1
ATOM 3674 O O . LYS B 1 29 ? -17.641 1.798 -41.906 1 35.53 29 LYS B O 1
ATOM 3679 N N . LEU B 1 30 ? -18.094 -0.116 -41.062 1 39.81 30 LEU B N 1
ATOM 3680 C CA . LEU B 1 30 ? -16.719 -0.596 -40.906 1 39.81 30 LEU B CA 1
ATOM 3681 C C . LEU B 1 30 ? -15.898 -0.299 -42.156 1 39.81 30 LEU B C 1
ATOM 3683 O O . LEU B 1 30 ? -14.664 -0.31 -42.125 1 39.81 30 LEU B O 1
ATOM 3687 N N . GLY B 1 31 ? -16.453 -0.189 -43.312 1 37.28 31 GLY B N 1
ATOM 3688 C CA . GLY B 1 31 ? -15.688 0.046 -44.531 1 37.28 31 GLY B CA 1
ATOM 3689 C C . GLY B 1 31 ? -15.094 1.44 -44.625 1 37.28 31 GLY B C 1
ATOM 3690 O O . GLY B 1 31 ? -14.109 1.665 -45.312 1 37.28 31 GLY B O 1
ATOM 3691 N N . ASP B 1 32 ? -15.844 2.539 -44.344 1 36 32 ASP B N 1
ATOM 3692 C CA . ASP B 1 32 ? -15.32 3.893 -44.5 1 36 32 ASP B CA 1
ATOM 3693 C C . ASP B 1 32 ? -15.141 4.578 -43.156 1 36 32 ASP B C 1
ATOM 3695 O O . ASP B 1 32 ? -16.094 5.082 -42.562 1 36 32 ASP B O 1
ATOM 3699 N N . ALA B 1 33 ? -13.977 4.246 -42.438 1 38.03 33 ALA B N 1
ATOM 3700 C CA . ALA B 1 33 ? -13.578 4.734 -41.125 1 38.03 33 ALA B CA 1
ATOM 3701 C C . ALA B 1 33 ? -13.875 6.223 -40.969 1 38.03 33 ALA B C 1
ATOM 3703 O O . ALA B 1 33 ? -14.312 6.672 -39.906 1 38.03 33 ALA B O 1
ATOM 3704 N N . GLU B 1 34 ? -13.641 6.992 -42.031 1 39.56 34 GLU B N 1
ATOM 3705 C CA . GLU B 1 34 ? -13.844 8.438 -42.031 1 39.56 34 GLU B CA 1
ATOM 3706 C C . GLU B 1 34 ? -15.32 8.789 -41.875 1 39.56 34 GLU B C 1
ATOM 3708 O O . GLU B 1 34 ? -15.672 9.695 -41.125 1 39.56 34 GLU B O 1
ATOM 3713 N N . GLU B 1 35 ? -16.094 8.055 -42.5 1 44.44 35 GLU B N 1
ATOM 3714 C CA . GLU B 1 35 ? -17.531 8.328 -42.438 1 44.44 35 GLU B CA 1
ATOM 3715 C C . GLU B 1 35 ? -18.125 7.906 -41.094 1 44.44 35 GLU B C 1
ATOM 3717 O O . GLU B 1 35 ? -19.016 8.586 -40.562 1 44.44 35 GLU B O 1
ATOM 3722 N N . ALA B 1 36 ? -17.578 6.891 -40.531 1 41.22 36 ALA B N 1
ATOM 3723 C CA . ALA B 1 36 ? -18.031 6.438 -39.219 1 41.22 36 ALA B CA 1
ATOM 3724 C C . ALA B 1 36 ? -17.703 7.469 -38.125 1 41.22 36 ALA B C 1
ATOM 3726 O O . ALA B 1 36 ? -18.547 7.762 -37.281 1 41.22 36 ALA B O 1
ATOM 3727 N N . GLN B 1 37 ? -16.562 8.023 -38.25 1 40.41 37 GLN B N 1
ATOM 3728 C CA . GLN B 1 37 ? -16.156 9.086 -37.312 1 40.41 37 GLN B CA 1
ATOM 3729 C C . GLN B 1 37 ? -17.062 10.312 -37.469 1 40.41 37 GLN B C 1
ATOM 3731 O O . GLN B 1 37 ? -17.469 10.906 -36.469 1 40.41 37 GLN B O 1
ATOM 3736 N N . HIS B 1 38 ? -17.422 10.656 -38.688 1 43.47 38 HIS B N 1
ATOM 3737 C CA . HIS B 1 38 ? -18.266 11.812 -38.938 1 43.47 38 HIS B CA 1
ATOM 3738 C C . HIS B 1 38 ? -19.688 11.586 -38.406 1 43.47 38 HIS B C 1
ATOM 3740 O O . HIS B 1 38 ? -20.281 12.492 -37.844 1 43.47 38 HIS B O 1
ATOM 3746 N N . GLN B 1 39 ? -20.141 10.422 -38.5 1 44.88 39 GLN B N 1
ATOM 3747 C CA . GLN B 1 39 ? -21.516 10.164 -38.094 1 44.88 39 GLN B CA 1
ATOM 3748 C C . GLN B 1 39 ? -21.641 10.047 -36.562 1 44.88 39 GLN B C 1
ATOM 3750 O O . GLN B 1 39 ? -22.609 10.547 -36 1 44.88 39 GLN B O 1
ATOM 3755 N N . VAL B 1 40 ? -20.656 9.445 -36.094 1 45.03 40 VAL B N 1
ATOM 3756 C CA . VAL B 1 40 ? -20.656 9.383 -34.656 1 45.03 40 VAL B CA 1
ATOM 3757 C C . VAL B 1 40 ? -20.484 10.789 -34.062 1 45.03 40 VAL B C 1
ATOM 3759 O O . VAL B 1 40 ? -21.156 11.148 -33.094 1 45.03 40 VAL B O 1
ATOM 3762 N N . GLY B 1 41 ? -19.703 11.539 -34.719 1 40.12 41 GLY B N 1
ATOM 3763 C CA . GLY B 1 41 ? -19.531 12.93 -34.312 1 40.12 41 GLY B CA 1
ATOM 3764 C C . GLY B 1 41 ? -20.797 13.758 -34.469 1 40.12 41 GLY B C 1
ATOM 3765 O O . GLY B 1 41 ? -21.172 14.492 -33.562 1 40.12 41 GLY B O 1
ATOM 3766 N N . THR B 1 42 ? -21.406 13.672 -35.562 1 44.56 42 THR B N 1
ATOM 3767 C CA . THR B 1 42 ? -22.641 14.406 -35.844 1 44.56 42 THR B CA 1
ATOM 3768 C C . THR B 1 42 ? -23.75 13.938 -34.906 1 44.56 42 THR B C 1
ATOM 3770 O O . THR B 1 42 ? -24.578 14.742 -34.469 1 44.56 42 THR B O 1
ATOM 3773 N N . TRP B 1 43 ? -23.812 12.703 -34.656 1 45.97 43 TRP B N 1
ATOM 3774 C CA . TRP B 1 43 ? -24.828 12.172 -33.75 1 45.97 43 TRP B CA 1
ATOM 3775 C C . TRP B 1 43 ? -24.609 12.664 -32.344 1 45.97 43 TRP B C 1
ATOM 3777 O O . TRP B 1 43 ? -25.562 13.055 -31.656 1 45.97 43 TRP B O 1
ATOM 3787 N N . LEU B 1 44 ? -23.422 12.727 -31.969 1 42.47 44 LEU B N 1
ATOM 3788 C CA . LEU B 1 44 ? -23.094 13.281 -30.656 1 42.47 44 LEU B CA 1
ATOM 3789 C C . LEU B 1 44 ? -23.391 14.773 -30.609 1 42.47 44 LEU B C 1
ATOM 3791 O O . LEU B 1 44 ? -23.906 15.273 -29.609 1 42.47 44 LEU B O 1
ATOM 3795 N N . LEU B 1 45 ? -23.188 15.484 -31.688 1 42.56 45 LEU B N 1
ATOM 3796 C CA . LEU B 1 45 ? -23.469 16.906 -31.781 1 42.56 45 LEU B CA 1
ATOM 3797 C C . LEU B 1 45 ? -24.969 17.172 -31.797 1 42.56 45 LEU B C 1
ATOM 3799 O O . LEU B 1 45 ? -25.422 18.172 -31.25 1 42.56 45 LEU B O 1
ATOM 3803 N N . ASN B 1 46 ? -25.656 16.344 -32.5 1 44.59 46 ASN B N 1
ATOM 3804 C CA . ASN B 1 46 ? -27.109 16.562 -32.562 1 44.59 46 ASN B CA 1
ATOM 3805 C C . ASN B 1 46 ? -27.781 16.281 -31.219 1 44.59 46 ASN B C 1
ATOM 3807 O O . ASN B 1 46 ? -28.953 16.625 -31.031 1 44.59 46 ASN B O 1
ATOM 3811 N N . ARG B 1 47 ? -27.219 15.453 -30.438 1 37.44 47 ARG B N 1
ATOM 3812 C CA . ARG B 1 47 ? -27.844 15.18 -29.156 1 37.44 47 ARG B CA 1
ATOM 3813 C C . ARG B 1 47 ? -27.203 16 -28.047 1 37.44 47 ARG B C 1
ATOM 3815 O O . ARG B 1 47 ? -27.234 15.609 -26.875 1 37.44 47 ARG B O 1
ATOM 3822 N N . LYS B 1 48 ? -26.703 17.094 -28.453 1 38.56 48 LYS B N 1
ATOM 3823 C CA . LYS B 1 48 ? -26.188 18.141 -27.562 1 38.56 48 LYS B CA 1
ATOM 3824 C C . LYS B 1 48 ? -27.234 18.516 -26.516 1 38.56 48 LYS B C 1
ATOM 3826 O O . LYS B 1 48 ? -26.891 18.688 -25.344 1 38.56 48 LYS B O 1
ATOM 3831 N N . LYS B 1 49 ? -28.375 18.578 -26.922 1 41.62 49 LYS B N 1
ATOM 3832 C CA . LYS B 1 49 ? -29.438 18.969 -26 1 41.62 49 LYS B CA 1
ATOM 3833 C C . LYS B 1 49 ? -29.656 17.891 -24.938 1 41.62 49 LYS B C 1
ATOM 3835 O O . LYS B 1 49 ? -29.875 18.219 -23.766 1 41.62 49 LYS B O 1
ATOM 3840 N N . ASP B 1 50 ? -29.688 16.703 -25.312 1 39.25 50 ASP B N 1
ATOM 3841 C CA . ASP B 1 50 ? -29.938 15.633 -24.359 1 39.25 50 ASP B CA 1
ATOM 3842 C C . ASP B 1 50 ? -28.75 15.43 -23.422 1 39.25 50 ASP B C 1
ATOM 3844 O O . ASP B 1 50 ? -28.938 15.18 -22.234 1 39.25 50 ASP B O 1
ATOM 3848 N N . ILE B 1 51 ? -27.609 15.586 -23.969 1 36.62 51 ILE B N 1
ATOM 3849 C CA . ILE B 1 51 ? -26.406 15.547 -23.141 1 36.62 51 ILE B CA 1
ATOM 3850 C C . ILE B 1 51 ? -26.375 16.75 -22.219 1 36.62 51 ILE B C 1
ATOM 3852 O O . ILE B 1 51 ? -26.031 16.641 -21.031 1 36.62 51 ILE B O 1
ATOM 3856 N N . GLN B 1 52 ? -26.797 17.891 -22.719 1 33.78 52 GLN B N 1
ATOM 3857 C CA . GLN B 1 52 ? -26.938 19.078 -21.906 1 33.78 52 GLN B CA 1
ATOM 3858 C C . GLN B 1 52 ? -28.031 18.906 -20.859 1 33.78 52 GLN B C 1
ATOM 3860 O O . GLN B 1 52 ? -27.922 19.422 -19.734 1 33.78 52 GLN B O 1
ATOM 3865 N N . SER B 1 53 ? -29.062 18.281 -21.188 1 36.62 53 SER B N 1
ATOM 3866 C CA . SER B 1 53 ? -30.125 18.109 -20.203 1 36.62 53 SER B CA 1
ATOM 3867 C C . SER B 1 53 ? -29.688 17.219 -19.062 1 36.62 53 SER B C 1
ATOM 3869 O O . SER B 1 53 ? -30.125 17.375 -17.922 1 36.62 53 SER B O 1
ATOM 3871 N N . VAL B 1 54 ? -28.922 16.156 -19.422 1 33.34 54 VAL B N 1
ATOM 3872 C CA . VAL B 1 54 ? -28.438 15.297 -18.359 1 33.34 54 VAL B CA 1
ATOM 3873 C C . VAL B 1 54 ? -27.406 16.062 -17.516 1 33.34 54 VAL B C 1
ATOM 3875 O O . VAL B 1 54 ? -27.328 15.852 -16.297 1 33.34 54 VAL B O 1
ATOM 3878 N N . LEU B 1 55 ? -26.672 16.922 -18.188 1 30.91 55 LEU B N 1
ATOM 3879 C CA . LEU B 1 55 ? -25.719 17.766 -17.484 1 30.91 55 LEU B CA 1
ATOM 3880 C C . LEU B 1 55 ? -26.375 19.016 -16.906 1 30.91 55 LEU B C 1
ATOM 3882 O O . LEU B 1 55 ? -25.719 19.859 -16.312 1 30.91 55 LEU B O 1
ATOM 3886 N N . THR B 1 56 ? -27.5 19.391 -17.375 1 28.89 56 THR B N 1
ATOM 3887 C CA . THR B 1 56 ? -28.141 20.547 -16.766 1 28.89 56 THR B CA 1
ATOM 3888 C C . THR B 1 56 ? -28.375 20.312 -15.273 1 28.89 56 THR B C 1
ATOM 3890 O O . THR B 1 56 ? -29.078 19.391 -14.891 1 28.89 56 THR B O 1
ATOM 3893 N N . PRO B 1 57 ? -27.438 20.828 -14.453 1 28.48 57 PRO B N 1
ATOM 3894 C CA . PRO B 1 57 ? -27.734 20.844 -13.023 1 28.48 57 PRO B CA 1
ATOM 3895 C C . PRO B 1 57 ? -29.188 21.219 -12.727 1 28.48 57 PRO B C 1
ATOM 3897 O O . PRO B 1 57 ? -29.812 21.922 -13.516 1 28.48 57 PRO B O 1
ATOM 3900 N N . ALA B 1 58 ? -29.938 20.438 -12.086 1 27.44 58 ALA B N 1
ATOM 3901 C CA . ALA B 1 58 ? -31.203 20.938 -11.562 1 27.44 58 ALA B CA 1
ATOM 3902 C C . ALA B 1 58 ? -31.109 22.422 -11.203 1 27.44 58 ALA B C 1
ATOM 3904 O O . ALA B 1 58 ? -30.016 22.922 -10.891 1 27.44 58 ALA B O 1
ATOM 3905 N N . LYS B 1 59 ? -32 23.25 -11.484 1 30.3 59 LYS B N 1
ATOM 3906 C CA . LYS B 1 59 ? -32.281 24.625 -11.055 1 30.3 59 LYS B CA 1
ATOM 3907 C C . LYS B 1 59 ? -31.906 24.828 -9.594 1 30.3 59 LYS B C 1
ATOM 3909 O O . LYS B 1 59 ? -32.594 24.344 -8.688 1 30.3 59 LYS B O 1
ATOM 3914 N N . LEU B 1 60 ? -30.578 24.844 -9.156 1 26.91 60 LEU B N 1
ATOM 3915 C CA . LEU B 1 60 ? -30.359 25.438 -7.848 1 26.91 60 LEU B CA 1
ATOM 3916 C C . LEU B 1 60 ? -31.203 26.703 -7.688 1 26.91 60 LEU B C 1
ATOM 3918 O O . LEU B 1 60 ? -31.172 27.594 -8.555 1 26.91 60 LEU B O 1
ATOM 3922 N N . GLU B 1 61 ? -32.25 26.766 -7.008 1 27.69 61 GLU B N 1
ATOM 3923 C CA . GLU B 1 61 ? -33.031 27.938 -6.609 1 27.69 61 GLU B CA 1
ATOM 3924 C C . GLU B 1 61 ? -32.125 29.156 -6.422 1 27.69 61 GLU B C 1
ATOM 3926 O O . GLU B 1 61 ? -30.953 29.016 -6.098 1 27.69 61 GLU B O 1
ATOM 3931 N N . HIS B 1 62 ? -32.5 30.391 -6.832 1 27.36 62 HIS B N 1
ATOM 3932 C CA . HIS B 1 62 ? -32.094 31.781 -6.883 1 27.36 62 HIS B CA 1
ATOM 3933 C C . HIS B 1 62 ? -31.438 32.219 -5.566 1 27.36 62 HIS B C 1
ATOM 3935 O O . HIS B 1 62 ? -32.156 32.469 -4.586 1 27.36 62 HIS B O 1
ATOM 3941 N N . PHE B 1 63 ? -30.375 31.688 -5.008 1 25.88 63 PHE B N 1
ATOM 3942 C CA . PHE B 1 63 ? -29.859 32.438 -3.873 1 25.88 63 PHE B CA 1
ATOM 3943 C C . PHE B 1 63 ? -29.547 33.875 -4.285 1 25.88 63 PHE B C 1
ATOM 3945 O O . PHE B 1 63 ? -29.219 34.156 -5.441 1 25.88 63 PHE B O 1
ATOM 3952 N N . SER B 1 64 ? -30.031 34.938 -3.568 1 29.41 64 SER B N 1
ATOM 3953 C CA . SER B 1 64 ? -29.906 36.375 -3.643 1 29.41 64 SER B CA 1
ATOM 3954 C C . SER B 1 64 ? -28.484 36.812 -3.979 1 29.41 64 SER B C 1
ATOM 3956 O O . SER B 1 64 ? -27.531 36.156 -3.547 1 29.41 64 SER B O 1
ATOM 3958 N N . PRO B 1 65 ? -28.266 37.75 -4.887 1 31.94 65 PRO B N 1
ATOM 3959 C CA . PRO B 1 65 ? -27.078 38.312 -5.523 1 31.94 65 PRO B CA 1
ATOM 3960 C C . PRO B 1 65 ? -26.031 38.781 -4.512 1 31.94 65 PRO B C 1
ATOM 3962 O O . PRO B 1 65 ? -26.266 39.75 -3.785 1 31.94 65 PRO B O 1
ATOM 3965 N N . GLY B 1 66 ? -25.578 38.062 -3.441 1 30.16 66 GLY B N 1
ATOM 3966 C CA . GLY B 1 66 ? -24.688 38.812 -2.568 1 30.16 66 GLY B CA 1
ATOM 3967 C C . GLY B 1 66 ? -23.547 39.469 -3.312 1 30.16 66 GLY B C 1
ATOM 3968 O O . GLY B 1 66 ? -23.453 39.375 -4.539 1 30.16 66 GLY B O 1
ATOM 3969 N N . PRO B 1 67 ? -22.641 4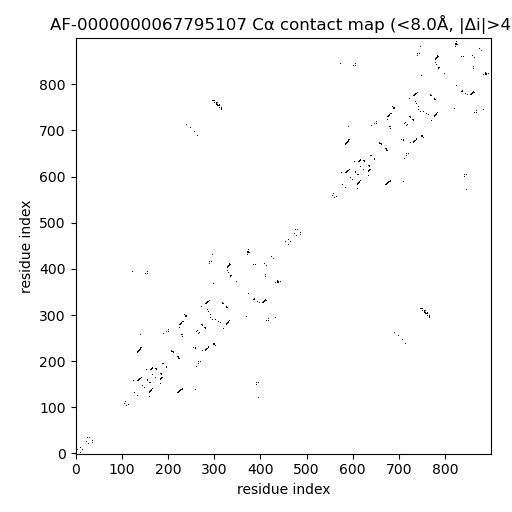0.25 -2.625 1 34.62 67 PRO B N 1
ATOM 3970 C CA . PRO B 1 67 ? -21.688 41.219 -3.191 1 34.62 67 PRO B CA 1
ATOM 3971 C C . PRO B 1 67 ? -20.812 40.594 -4.285 1 34.62 67 PRO B C 1
ATOM 3973 O O . PRO B 1 67 ? -20.688 39.375 -4.363 1 34.62 67 PRO B O 1
ATOM 3976 N N . PRO B 1 68 ? -20.391 41.406 -5.219 1 35.12 68 PRO B N 1
ATOM 3977 C CA . PRO B 1 68 ? -19.719 41.094 -6.477 1 35.12 68 PRO B CA 1
ATOM 3978 C C . PRO B 1 68 ? -18.547 40.125 -6.277 1 35.12 68 PRO B C 1
ATOM 3980 O O . PRO B 1 68 ? -17.719 40.312 -5.375 1 35.12 68 PRO B O 1
ATOM 3983 N N . PRO B 1 69 ? -18.75 38.906 -6.684 1 35.59 69 PRO B N 1
ATOM 3984 C CA . PRO B 1 69 ? -17.844 37.812 -6.359 1 35.59 69 PRO B CA 1
ATOM 3985 C C . PRO B 1 69 ? -16.406 38.094 -6.75 1 35.59 69 PRO B C 1
ATOM 3987 O O . PRO B 1 69 ? -16.156 38.812 -7.715 1 35.59 69 PRO B O 1
ATOM 3990 N N . PRO B 1 70 ? -15.453 38.219 -5.758 1 37.19 70 PRO B N 1
ATOM 3991 C CA . PRO B 1 70 ? -14.07 38.625 -6.023 1 37.19 70 PRO B CA 1
ATOM 3992 C C . PRO B 1 70 ? -13.508 37.969 -7.293 1 37.19 70 PRO B C 1
ATOM 3994 O O . PRO B 1 70 ? -14.07 37 -7.793 1 37.19 70 PRO B O 1
ATOM 3997 N N . PRO B 1 71 ? -12.469 38.594 -7.918 1 37.66 71 PRO B N 1
ATOM 3998 C CA . PRO B 1 71 ? -11.969 38.25 -9.242 1 37.66 71 PRO B CA 1
ATOM 3999 C C . PRO B 1 71 ? -11.773 36.75 -9.422 1 37.66 71 PRO B C 1
ATOM 4001 O O . PRO B 1 71 ? -11.523 36.031 -8.445 1 37.66 71 PRO B O 1
ATOM 4004 N N . PRO B 1 72 ? -12.383 36.219 -10.453 1 38.38 72 PRO B N 1
ATOM 4005 C CA . PRO B 1 72 ? -12.617 34.781 -10.703 1 38.38 72 PRO B CA 1
ATOM 4006 C C . PRO B 1 72 ? -11.352 33.938 -10.539 1 38.38 72 PRO B C 1
ATOM 4008 O O . PRO B 1 72 ? -10.297 34.312 -11.07 1 38.38 72 PRO B O 1
ATOM 4011 N N . SER B 1 73 ? -11.18 33.531 -9.289 1 34.62 73 SER B N 1
ATOM 4012 C CA . SER B 1 73 ? -10.07 32.656 -8.93 1 34.62 73 SER B CA 1
ATOM 4013 C C . SER B 1 73 ? -9.781 31.641 -10.031 1 34.62 73 SER B C 1
ATOM 4015 O O . SER B 1 73 ? -10.625 31.391 -10.898 1 34.62 73 SER B O 1
ATOM 4017 N N . TYR B 1 74 ? -8.508 31.328 -10.211 1 33.62 74 TYR B N 1
ATOM 4018 C CA . TYR B 1 74 ? -8.023 30.391 -11.227 1 33.62 74 TYR B CA 1
ATOM 4019 C C . TYR B 1 74 ? -8.938 29.172 -11.32 1 33.62 74 TYR B C 1
ATOM 4021 O O . TYR B 1 74 ? -9.156 28.641 -12.414 1 33.62 74 TYR B O 1
ATOM 4029 N N . TYR B 1 75 ? -9.625 28.812 -10.219 1 33.41 75 TYR B N 1
ATOM 4030 C CA . TYR B 1 75 ? -10.664 27.797 -10.258 1 33.41 75 TYR B CA 1
ATOM 4031 C C . TYR B 1 75 ? -11.812 28.219 -11.164 1 33.41 75 TYR B C 1
ATOM 4033 O O . TYR B 1 75 ? -12.352 27.406 -11.922 1 33.41 75 TYR B O 1
ATOM 4041 N N . ASP B 1 76 ? -12.109 29.469 -11.188 1 40.25 76 ASP B N 1
ATOM 4042 C CA . ASP B 1 76 ? -13.18 30 -12.031 1 40.25 76 ASP B CA 1
ATOM 4043 C C . ASP B 1 76 ? -12.781 29.984 -13.5 1 40.25 76 ASP B C 1
ATOM 4045 O O . ASP B 1 76 ? -13.617 29.75 -14.375 1 40.25 76 ASP B O 1
ATOM 4049 N N . LYS B 1 77 ? -11.477 30.156 -13.719 1 40.84 77 LYS B N 1
ATOM 4050 C CA . LYS B 1 77 ? -11.031 30.125 -15.109 1 40.84 77 LYS B CA 1
ATOM 4051 C C . LYS B 1 77 ? -11.016 28.703 -15.641 1 40.84 77 LYS B C 1
ATOM 4053 O O . LYS B 1 77 ? -11.438 28.438 -16.766 1 40.84 77 LYS B O 1
ATOM 4058 N N . ILE B 1 78 ? -10.492 27.797 -14.844 1 38.09 78 ILE B N 1
ATOM 4059 C CA . ILE B 1 78 ? -10.492 26.406 -15.281 1 38.09 78 ILE B CA 1
ATOM 4060 C C . ILE B 1 78 ? -11.93 25.891 -15.344 1 38.09 78 ILE B C 1
ATOM 4062 O O . ILE B 1 78 ? -12.32 25.234 -16.312 1 38.09 78 ILE B O 1
ATOM 4066 N N . THR B 1 79 ? -12.773 26.141 -14.406 1 39.69 79 THR B N 1
ATOM 4067 C CA . THR B 1 79 ? -14.188 25.812 -14.516 1 39.69 79 THR B CA 1
ATOM 4068 C C . THR B 1 79 ? -14.844 26.609 -15.641 1 39.69 79 THR B C 1
ATOM 4070 O O . THR B 1 79 ? -15.766 26.125 -16.297 1 39.69 79 THR B O 1
ATOM 4073 N N . GLY B 1 80 ? -14.367 27.797 -15.859 1 39.28 80 GLY B N 1
ATOM 4074 C CA . GLY B 1 80 ? -14.805 28.578 -17 1 39.28 80 GLY B CA 1
ATOM 4075 C C . GLY B 1 80 ? -14.336 28 -18.328 1 39.28 80 GLY B C 1
ATOM 4076 O O . GLY B 1 80 ? -15.094 27.953 -19.297 1 39.28 80 GLY B O 1
ATOM 4077 N N . PHE B 1 81 ? -13.008 27.672 -18.531 1 39.34 81 PHE B N 1
ATOM 4078 C CA . PHE B 1 81 ? -12.523 27.016 -19.75 1 39.34 81 PHE B CA 1
ATOM 4079 C C . PHE B 1 81 ? -13.195 25.672 -19.938 1 39.34 81 PHE B C 1
ATOM 4081 O O . PHE B 1 81 ? -13.641 25.344 -21.047 1 39.34 81 PHE B O 1
ATOM 4088 N N . VAL B 1 82 ? -13.258 24.828 -18.953 1 42.38 82 VAL B N 1
ATOM 4089 C CA . VAL B 1 82 ? -14.016 23.578 -19.031 1 42.38 82 VAL B CA 1
ATOM 4090 C C . VAL B 1 82 ? -15.492 23.875 -19.281 1 42.38 82 VAL B C 1
ATOM 4092 O O . VAL B 1 82 ? -16.141 23.203 -20.078 1 42.38 82 VAL B O 1
ATOM 4095 N N . SER B 1 83 ? -15.961 24.859 -18.703 1 40.91 83 SER B N 1
ATOM 4096 C CA . SER B 1 83 ? -17.312 25.312 -19.016 1 40.91 83 SER B CA 1
ATOM 4097 C C . SER B 1 83 ? -17.391 25.906 -20.422 1 40.91 83 SER B C 1
ATOM 4099 O O . SER B 1 83 ? -18.422 25.781 -21.094 1 40.91 83 SER B O 1
ATOM 4101 N N . ALA B 1 84 ? -16.359 26.688 -20.922 1 41.12 84 ALA B N 1
ATOM 4102 C CA . ALA B 1 84 ? -16.359 27.266 -22.266 1 41.12 84 ALA B CA 1
ATOM 4103 C C . ALA B 1 84 ? -16.016 26.203 -23.312 1 41.12 84 ALA B C 1
ATOM 4105 O O . ALA B 1 84 ? -16.422 26.328 -24.469 1 41.12 84 ALA B O 1
ATOM 4106 N N . HIS B 1 85 ? -15.062 25.312 -23.125 1 39.44 85 HIS B N 1
ATOM 4107 C CA . HIS B 1 85 ? -14.711 24.281 -24.094 1 39.44 85 HIS B CA 1
ATOM 4108 C C . HIS B 1 85 ? -15.102 22.891 -23.594 1 39.44 85 HIS B C 1
ATOM 4110 O O . HIS B 1 85 ? -14.305 21.953 -23.672 1 39.44 85 HIS B O 1
ATOM 4116 N N . LYS B 1 86 ? -16.156 22.797 -22.922 1 38.5 86 LYS B N 1
ATOM 4117 C CA . LYS B 1 86 ? -16.766 21.578 -22.391 1 38.5 86 LYS B CA 1
ATOM 4118 C C . LYS B 1 86 ? -16.797 20.469 -23.422 1 38.5 86 LYS B C 1
ATOM 4120 O O . LYS B 1 86 ? -16.531 19.312 -23.109 1 38.5 86 LYS B O 1
ATOM 4125 N N . LEU B 1 87 ? -17 20.953 -24.594 1 37.94 87 LEU B N 1
ATOM 4126 C CA . LEU B 1 87 ? -17.094 19.984 -25.672 1 37.94 87 LEU B CA 1
ATOM 4127 C C . LEU B 1 87 ? -15.75 19.344 -25.953 1 37.94 87 LEU B C 1
ATOM 4129 O O . LEU B 1 87 ? -15.672 18.125 -26.141 1 37.94 87 LEU B O 1
ATOM 4133 N N . ALA B 1 88 ? -14.742 20.156 -25.906 1 41.28 88 ALA B N 1
ATOM 4134 C CA . ALA B 1 88 ? -13.445 19.594 -26.25 1 41.28 88 ALA B CA 1
ATOM 4135 C C . ALA B 1 88 ? -12.93 18.672 -25.156 1 41.28 88 ALA B C 1
ATOM 4137 O O . ALA B 1 88 ? -12.406 17.578 -25.438 1 41.28 88 ALA B O 1
ATOM 4138 N N . VAL B 1 89 ? -13.102 19 -23.953 1 44.34 89 VAL B N 1
ATOM 4139 C CA . VAL B 1 89 ? -12.672 18.141 -22.859 1 44.34 89 VAL B CA 1
ATOM 4140 C C . VAL B 1 89 ? -13.547 16.891 -22.812 1 44.34 89 VAL B C 1
ATOM 4142 O O . VAL B 1 89 ? -13.055 15.781 -22.578 1 44.34 89 VAL B O 1
ATOM 4145 N N . GLY B 1 90 ? -14.812 17.078 -23.047 1 39.34 90 GLY B N 1
ATOM 4146 C CA . GLY B 1 90 ? -15.688 15.93 -23.219 1 39.34 90 GLY B CA 1
ATOM 4147 C C . GLY B 1 90 ? -15.273 15.031 -24.375 1 39.34 90 GLY B C 1
ATOM 4148 O O . GLY B 1 90 ? -15.227 13.812 -24.219 1 39.34 90 GLY B O 1
ATOM 4149 N N . LEU B 1 91 ? -14.93 15.703 -25.406 1 40.59 91 LEU B N 1
ATOM 4150 C CA . LEU B 1 91 ? -14.523 14.938 -26.578 1 40.59 91 LEU B CA 1
ATOM 4151 C C . LEU B 1 91 ? -13.203 14.211 -26.328 1 40.59 91 LEU B C 1
ATOM 4153 O O . LEU B 1 91 ? -13.031 13.062 -26.734 1 40.59 91 LEU B O 1
ATOM 4157 N N . VAL B 1 92 ? -12.312 14.781 -25.609 1 42.66 92 VAL B N 1
ATOM 4158 C CA . VAL B 1 92 ? -11.047 14.109 -25.312 1 42.66 92 VAL B CA 1
ATOM 4159 C C . VAL B 1 92 ? -11.273 12.984 -24.297 1 42.66 92 VAL B C 1
ATOM 4161 O O . VAL B 1 92 ? -10.711 11.898 -24.438 1 42.66 92 VAL B O 1
ATOM 4164 N N . THR B 1 93 ? -12.172 13.258 -23.375 1 42.19 93 THR B N 1
ATOM 4165 C CA . THR B 1 93 ? -12.484 12.188 -22.438 1 42.19 93 THR B CA 1
ATOM 4166 C C . THR B 1 93 ? -13.273 11.07 -23.141 1 42.19 93 THR B C 1
ATOM 4168 O O . THR B 1 93 ? -13.008 9.891 -22.906 1 42.19 93 THR B O 1
ATOM 4171 N N . ILE B 1 94 ? -14.203 11.508 -23.953 1 42.5 94 ILE B N 1
ATOM 4172 C CA . ILE B 1 94 ? -14.945 10.516 -24.719 1 42.5 94 ILE B CA 1
ATOM 4173 C C . ILE B 1 94 ? -14.008 9.82 -25.703 1 42.5 94 ILE B C 1
ATOM 4175 O O . ILE B 1 94 ? -14.062 8.594 -25.859 1 42.5 94 ILE B O 1
ATOM 4179 N N . SER B 1 95 ? -13.133 10.594 -26.359 1 41.03 95 SER B N 1
ATOM 4180 C CA . SER B 1 95 ? -12.188 9.961 -27.281 1 41.03 95 SER B CA 1
ATOM 4181 C C . SER B 1 95 ? -11.195 9.078 -26.516 1 41.03 95 SER B C 1
ATOM 4183 O O . SER B 1 95 ? -10.828 8.008 -27 1 41.03 95 SER B O 1
ATOM 4185 N N . ALA B 1 96 ? -10.82 9.453 -25.406 1 41.81 96 ALA B N 1
ATOM 4186 C CA . ALA B 1 96 ? -9.914 8.617 -24.609 1 41.81 96 ALA B CA 1
ATOM 4187 C C . ALA B 1 96 ? -10.641 7.402 -24.047 1 41.81 96 ALA B C 1
ATOM 4189 O O . ALA B 1 96 ? -10.102 6.293 -24.047 1 41.81 96 ALA B O 1
ATOM 4190 N N . VAL B 1 97 ? -11.836 7.602 -23.609 1 42.09 97 VAL B N 1
ATOM 4191 C CA . VAL B 1 97 ? -12.656 6.473 -23.172 1 42.09 97 VAL B CA 1
ATOM 4192 C C . VAL B 1 97 ? -13 5.594 -24.375 1 42.09 97 VAL B C 1
ATOM 4194 O O . VAL B 1 97 ? -12.93 4.363 -24.297 1 42.09 97 VAL B O 1
ATOM 4197 N N . THR B 1 98 ? -13.352 6.246 -25.484 1 40.69 98 THR B N 1
ATOM 4198 C CA . THR B 1 98 ? -13.609 5.473 -26.688 1 40.69 98 THR B CA 1
ATOM 4199 C C . THR B 1 98 ? -12.336 4.801 -27.188 1 40.69 98 THR B C 1
ATOM 4201 O O . THR B 1 98 ? -12.359 3.643 -27.609 1 40.69 98 THR B O 1
ATOM 4204 N N . ALA B 1 99 ? -11.266 5.5 -27.156 1 40.38 99 ALA B N 1
ATOM 4205 C CA . ALA B 1 99 ? -10.016 4.867 -27.562 1 40.38 99 ALA B CA 1
ATOM 4206 C C . ALA B 1 99 ? -9.594 3.783 -26.578 1 40.38 99 ALA B C 1
ATOM 4208 O O . ALA B 1 99 ? -9.133 2.713 -26.984 1 40.38 99 ALA B O 1
ATOM 4209 N N . SER B 1 100 ? -9.742 4.027 -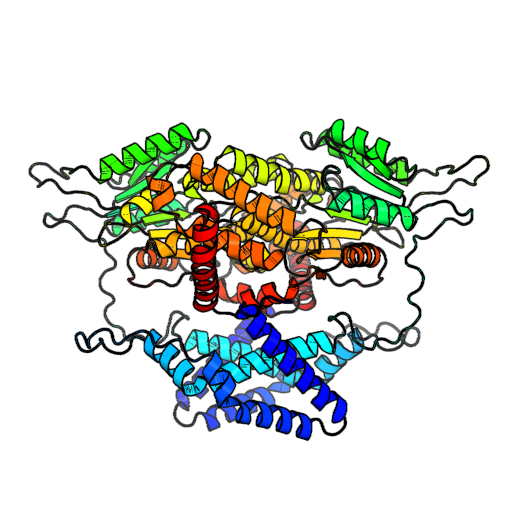25.328 1 41.88 100 SER B N 1
ATOM 4210 C CA . SER B 1 100 ? -9.508 2.965 -24.359 1 41.88 100 SER B CA 1
ATOM 4211 C C . SER B 1 100 ? -10.531 1.842 -24.5 1 41.88 100 SER B C 1
ATOM 4213 O O . SER B 1 100 ? -10.18 0.663 -24.422 1 41.88 100 SER B O 1
ATOM 4215 N N . GLY B 1 101 ? -11.758 2.193 -24.688 1 40.84 101 GLY B N 1
ATOM 4216 C CA . GLY B 1 101 ? -12.75 1.188 -25.031 1 40.84 101 GLY B CA 1
ATOM 4217 C C . GLY B 1 101 ? -12.461 0.461 -26.328 1 40.84 101 GLY B C 1
ATOM 4218 O O . GLY B 1 101 ? -12.562 -0.765 -26.391 1 40.84 101 GLY B O 1
ATOM 4219 N N . TYR B 1 102 ? -12.195 1.259 -27.344 1 38.81 102 TYR B N 1
ATOM 4220 C CA . TYR B 1 102 ? -11.781 0.648 -28.594 1 38.81 102 TYR B CA 1
ATOM 4221 C C . TYR B 1 102 ? -10.531 -0.207 -28.406 1 38.81 102 TYR B C 1
ATOM 4223 O O . TYR B 1 102 ? -10.453 -1.318 -28.938 1 38.81 102 TYR B O 1
ATOM 4231 N N . TYR B 1 103 ? -9.508 0.309 -27.766 1 36.25 103 TYR B N 1
ATOM 4232 C CA . TYR B 1 103 ? -8.344 -0.514 -27.453 1 36.25 103 TYR B CA 1
ATOM 4233 C C . TYR B 1 103 ? -8.734 -1.735 -26.641 1 36.25 103 TYR B C 1
ATOM 4235 O O . TYR B 1 103 ? -8.289 -2.85 -26.922 1 36.25 103 TYR B O 1
ATOM 4243 N N . MET B 1 104 ? -9.5 -1.479 -25.609 1 38.5 104 MET B N 1
ATOM 4244 C CA . MET B 1 104 ? -9.992 -2.641 -24.875 1 38.5 104 MET B CA 1
ATOM 4245 C C . MET B 1 104 ? -10.836 -3.537 -25.781 1 38.5 104 MET B C 1
ATOM 4247 O O . MET B 1 104 ? -10.781 -4.762 -25.672 1 38.5 104 MET B O 1
ATOM 4251 N N . TRP B 1 105 ? -11.688 -2.9 -26.547 1 36.88 105 TRP B N 1
ATOM 4252 C CA . TRP B 1 105 ? -12.5 -3.66 -27.484 1 36.88 105 TRP B CA 1
ATOM 4253 C C . TRP B 1 105 ? -11.633 -4.348 -28.531 1 36.88 105 TRP B C 1
ATOM 4255 O O . TRP B 1 105 ? -11.844 -5.52 -28.844 1 36.88 105 TRP B O 1
ATOM 4265 N N . ASN B 1 106 ? -10.789 -3.553 -29.172 1 36.81 106 ASN B N 1
ATOM 4266 C CA . ASN B 1 106 ? -9.992 -4.133 -30.25 1 36.81 106 ASN B CA 1
ATOM 4267 C C . ASN B 1 106 ? -8.977 -5.137 -29.703 1 36.81 106 ASN B C 1
ATOM 4269 O O . ASN B 1 106 ? -8.625 -6.098 -30.391 1 36.81 106 ASN B O 1
ATOM 4273 N N . ASN B 1 107 ? -8.273 -4.734 -28.656 1 37.22 107 ASN B N 1
ATOM 4274 C CA . ASN B 1 107 ? -7.293 -5.703 -28.188 1 37.22 107 ASN B CA 1
ATOM 4275 C C . ASN B 1 107 ? -7.941 -6.777 -27.312 1 37.22 107 ASN B C 1
ATOM 4277 O O . ASN B 1 107 ? -7.277 -7.379 -26.469 1 37.22 107 ASN B O 1
ATOM 4281 N N . ARG B 1 108 ? -9.195 -7.227 -27.828 1 37.56 108 ARG B N 1
ATOM 4282 C CA . ARG B 1 108 ? -10.008 -8.344 -27.344 1 37.56 108 ARG B CA 1
ATOM 4283 C C . ARG B 1 108 ? -9.953 -8.445 -25.828 1 37.56 108 ARG B C 1
ATOM 4285 O O . ARG B 1 108 ? -9.984 -9.547 -25.266 1 37.56 108 ARG B O 1
ATOM 4292 N N . ILE B 1 109 ? -9.594 -7.445 -25.125 1 35.25 109 ILE B N 1
ATOM 4293 C CA . ILE B 1 109 ? -9.602 -7.496 -23.656 1 35.25 109 ILE B CA 1
ATOM 4294 C C . ILE B 1 109 ? -11.039 -7.473 -23.156 1 35.25 109 ILE B C 1
ATOM 4296 O O . ILE B 1 109 ? -11.312 -7.887 -22.016 1 35.25 109 ILE B O 1
ATOM 4300 N N . LEU B 1 110 ? -12.008 -6.785 -23.672 1 32.22 110 LEU B N 1
ATOM 4301 C CA . LEU B 1 110 ? -13.406 -7.051 -23.344 1 32.22 110 LEU B CA 1
ATOM 4302 C C . LEU B 1 110 ? -13.797 -8.469 -23.75 1 32.22 110 LEU B C 1
ATOM 4304 O O . LEU B 1 110 ? -13.273 -9.008 -24.734 1 32.22 110 LEU B O 1
ATOM 4308 N N . PRO B 1 111 ? -14.648 -9.148 -22.906 1 31.55 111 PRO B N 1
ATOM 4309 C CA . PRO B 1 111 ? -14.969 -10.555 -23.156 1 31.55 111 PRO B CA 1
ATOM 4310 C C . PRO B 1 111 ? -15.203 -10.844 -24.641 1 31.55 111 PRO B C 1
ATOM 4312 O O . PRO B 1 111 ? -15 -11.977 -25.078 1 31.55 111 PRO B O 1
ATOM 4315 N N . GLY B 1 112 ? -16.109 -10.117 -25.297 1 30.94 112 GLY B N 1
ATOM 4316 C CA . GLY B 1 112 ? -16.781 -10.727 -26.438 1 30.94 112 GLY B CA 1
ATOM 4317 C C . GLY B 1 112 ? -15.875 -10.914 -27.641 1 30.94 112 GLY B C 1
ATOM 4318 O O . GLY B 1 112 ? -16.312 -11.406 -28.688 1 30.94 112 GLY B O 1
ATOM 4319 N N . GLY B 1 113 ? -15.141 -9.961 -27.969 1 29.42 113 GLY B N 1
ATOM 4320 C CA . GLY B 1 113 ? -14.922 -10 -29.406 1 29.42 113 GLY B CA 1
ATOM 4321 C C . GLY B 1 113 ? -14.406 -11.336 -29.906 1 29.42 113 GLY B C 1
ATOM 4322 O O . GLY B 1 113 ? -14.102 -12.227 -29.094 1 29.42 113 GLY B O 1
ATOM 4323 N N . LEU B 1 114 ? -13.766 -11.273 -31.328 1 28.78 114 LEU B N 1
ATOM 4324 C CA . LEU B 1 114 ? -13.594 -12.117 -32.5 1 28.78 114 LEU B CA 1
ATOM 4325 C C . LEU B 1 114 ? -12.555 -13.203 -32.25 1 28.78 114 LEU B C 1
ATOM 4327 O O . LEU B 1 114 ? -11.625 -13.375 -33.031 1 28.78 114 LEU B O 1
ATOM 4331 N N . PHE B 1 115 ? -11.789 -13.172 -31.25 1 30.77 115 PHE B N 1
ATOM 4332 C CA . PHE B 1 115 ? -11.039 -14.406 -31.453 1 30.77 115 PHE B CA 1
ATOM 4333 C C . PHE B 1 115 ? -11.969 -15.57 -31.781 1 30.77 115 PHE B C 1
ATOM 4335 O O . PHE B 1 115 ? -13.094 -15.625 -31.281 1 30.77 115 PHE B O 1
ATOM 4342 N N . GLY B 1 116 ? -11.93 -16 -33.031 1 30.62 116 GLY B N 1
ATOM 4343 C CA . GLY B 1 116 ? -12.586 -17.203 -33.531 1 30.62 116 GLY B CA 1
ATOM 4344 C C . GLY B 1 116 ? -12.82 -18.234 -32.469 1 30.62 116 GLY B C 1
ATOM 4345 O O . GLY B 1 116 ? -12.172 -18.203 -31.406 1 30.62 116 GLY B O 1
ATOM 4346 N N . ASN B 1 117 ? -14.094 -18.656 -32.312 1 32.12 117 ASN B N 1
ATOM 4347 C CA . ASN B 1 117 ? -14.531 -19.891 -31.703 1 32.12 117 ASN B CA 1
ATOM 4348 C C . ASN B 1 117 ? -13.438 -20.953 -31.734 1 32.12 117 ASN B C 1
ATOM 4350 O O . ASN B 1 117 ? -13.539 -21.938 -32.469 1 32.12 117 ASN B O 1
ATOM 4354 N N . LYS B 1 118 ? -12.203 -20.484 -32.031 1 37.75 118 LYS B N 1
ATOM 4355 C CA . LYS B 1 118 ? -11.445 -21.734 -32 1 37.75 118 LYS B CA 1
ATOM 4356 C C . LYS B 1 118 ? -11.711 -22.5 -30.703 1 37.75 118 LYS B C 1
ATOM 4358 O O . LYS B 1 118 ? -11.727 -21.922 -29.625 1 37.75 118 LYS B O 1
ATOM 4363 N N . LYS B 1 119 ? -12.281 -23.531 -30.734 1 38.34 119 LYS B N 1
ATOM 4364 C CA . LYS B 1 119 ? -12.555 -24.562 -29.734 1 38.34 119 LYS B CA 1
ATOM 4365 C C . LYS B 1 119 ? -11.492 -24.531 -28.625 1 38.34 119 LYS B C 1
ATOM 4367 O O . LYS B 1 119 ? -10.32 -24.812 -28.891 1 38.34 119 LYS B O 1
ATOM 4372 N N . GLN B 1 120 ? -11.492 -23.531 -27.75 1 48.75 120 GLN B N 1
ATOM 4373 C CA . GLN B 1 120 ? -10.492 -23.562 -26.688 1 48.75 120 GLN B CA 1
ATOM 4374 C C . GLN B 1 120 ? -10.336 -24.969 -26.125 1 48.75 120 GLN B C 1
ATOM 4376 O O . GLN B 1 120 ? -11.32 -25.656 -25.875 1 48.75 120 GLN B O 1
ATOM 4381 N N . PRO B 1 121 ? -9.195 -25.594 -26.344 1 56.34 121 PRO B N 1
ATOM 4382 C CA . PRO B 1 121 ? -9 -26.938 -25.781 1 56.34 121 PRO B CA 1
ATOM 4383 C C . PRO B 1 121 ? -9.523 -27.047 -24.344 1 56.34 121 PRO B C 1
ATOM 4385 O O . PRO B 1 121 ? -9.633 -26.047 -23.641 1 56.34 121 PRO B O 1
ATOM 4388 N N . ARG B 1 122 ? -10.172 -28.062 -23.969 1 69.44 122 ARG B N 1
ATOM 4389 C CA . ARG B 1 122 ? -10.719 -28.359 -22.641 1 69.44 122 ARG B CA 1
ATOM 4390 C C . ARG B 1 122 ? -9.734 -27.984 -21.547 1 69.44 122 ARG B C 1
ATOM 4392 O O . ARG B 1 122 ? -8.562 -28.391 -21.594 1 69.44 122 ARG B O 1
ATOM 4399 N N . ARG B 1 123 ? -9.945 -26.938 -20.719 1 74.19 123 ARG B N 1
ATOM 4400 C CA . ARG B 1 123 ? -9.172 -26.453 -19.578 1 74.19 123 ARG B CA 1
ATOM 4401 C C . ARG B 1 123 ? -9.039 -27.531 -18.516 1 74.19 123 ARG B C 1
ATOM 4403 O O . ARG B 1 123 ? -9.734 -27.484 -17.484 1 74.19 123 ARG B O 1
ATOM 4410 N N . ARG B 1 124 ? -8.18 -28.516 -18.828 1 82.06 124 ARG B N 1
ATOM 4411 C CA . ARG B 1 124 ? -7.926 -29.594 -17.875 1 82.06 124 ARG B CA 1
ATOM 4412 C C . ARG B 1 124 ? -6.434 -29.719 -17.594 1 82.06 124 ARG B C 1
ATOM 4414 O O . ARG B 1 124 ? -5.598 -29.406 -18.438 1 82.06 124 ARG B O 1
ATOM 4421 N N . ALA B 1 125 ? -6.121 -30.156 -16.406 1 84.81 125 ALA B N 1
ATOM 4422 C CA . ALA B 1 125 ? -4.734 -30.391 -16.016 1 84.81 125 ALA B CA 1
ATOM 4423 C C . ALA B 1 125 ? -4.121 -31.547 -16.797 1 84.81 125 ALA B C 1
ATOM 4425 O O . ALA B 1 125 ? -4.84 -32.438 -17.266 1 84.81 125 ALA B O 1
ATOM 4426 N N . VAL B 1 126 ? -2.848 -31.453 -16.969 1 79.69 126 VAL B N 1
ATOM 4427 C CA . VAL B 1 126 ? -2.121 -32.531 -17.625 1 79.69 126 VAL B CA 1
ATOM 4428 C C . VAL B 1 126 ? -2.115 -33.781 -16.734 1 79.69 126 VAL B C 1
ATOM 4430 O O . VAL B 1 126 ? -2.016 -33.656 -15.508 1 79.69 126 VAL B O 1
ATOM 4433 N N . ARG B 1 127 ? -2.299 -34.938 -17.297 1 76 127 ARG B N 1
ATOM 4434 C CA . ARG B 1 127 ? -2.299 -36.188 -16.562 1 76 127 ARG B CA 1
ATOM 4435 C C . ARG B 1 127 ? -1.1 -37.062 -16.953 1 76 127 ARG B C 1
ATOM 4437 O O . ARG B 1 127 ? -0.5 -36.875 -18 1 76 127 ARG B O 1
ATOM 4444 N N . ALA B 1 128 ? -0.779 -37.875 -16.016 1 77.44 128 ALA B N 1
ATOM 4445 C CA . ALA B 1 128 ? 0.25 -38.875 -16.312 1 77.44 128 ALA B CA 1
ATOM 4446 C C . ALA B 1 128 ? -0.23 -39.875 -17.375 1 77.44 128 ALA B C 1
ATOM 4448 O O . ALA B 1 128 ? -1.406 -39.875 -17.75 1 77.44 128 ALA B O 1
ATOM 4449 N N . ALA B 1 129 ? 0.76 -40.656 -17.891 1 70.25 129 ALA B N 1
ATOM 4450 C CA . ALA B 1 129 ? 0.451 -41.625 -18.922 1 70.25 129 ALA B CA 1
ATOM 4451 C C . ALA B 1 129 ? -0.584 -42.656 -18.422 1 70.25 129 ALA B C 1
ATOM 4453 O O . ALA B 1 129 ? -1.414 -43.125 -19.188 1 70.25 129 ALA B O 1
ATOM 4454 N N . ASN B 1 130 ? -0.56 -42.875 -17.109 1 70.44 130 ASN B N 1
ATOM 4455 C CA . ASN B 1 130 ? -1.484 -43.844 -16.531 1 70.44 130 ASN B CA 1
ATOM 4456 C C . ASN B 1 130 ? -2.811 -43.188 -16.141 1 70.44 130 ASN B C 1
ATOM 4458 O O . ASN B 1 130 ? -3.68 -43.844 -15.562 1 70.44 130 ASN B O 1
ATOM 4462 N N . GLY B 1 131 ? -2.934 -41.812 -16.391 1 78.31 131 GLY B N 1
ATOM 4463 C CA . GLY B 1 131 ? -4.168 -41.094 -16.094 1 78.31 131 GLY B CA 1
ATOM 4464 C C . GLY B 1 131 ? -4.164 -40.438 -14.742 1 78.31 131 GLY B C 1
ATOM 4465 O O . GLY B 1 131 ? -5.102 -39.719 -14.398 1 78.31 131 GLY B O 1
ATOM 4466 N N . ALA B 1 132 ? -3.086 -40.688 -14 1 81.94 132 ALA B N 1
ATOM 4467 C CA . ALA B 1 132 ? -2.988 -40.094 -12.656 1 81.94 132 ALA B CA 1
ATOM 4468 C C . ALA B 1 132 ? -2.742 -38.594 -12.719 1 81.94 132 ALA B C 1
ATOM 4470 O O . ALA B 1 132 ? -2.16 -38.094 -13.688 1 81.94 132 ALA B O 1
ATOM 4471 N N . ARG B 1 133 ? -3.246 -37.969 -11.734 1 89.12 133 ARG B N 1
ATOM 4472 C CA . ARG B 1 133 ? -2.994 -36.531 -11.617 1 89.12 133 ARG B CA 1
ATOM 4473 C C . ARG B 1 133 ? -1.542 -36.25 -11.242 1 89.12 133 ARG B C 1
ATOM 4475 O O . ARG B 1 133 ? -0.964 -36.969 -10.422 1 89.12 133 ARG B O 1
ATOM 4482 N N . THR B 1 134 ? -0.942 -35.25 -11.883 1 90.81 134 THR B N 1
ATOM 4483 C CA . THR B 1 134 ? 0.471 -35 -11.625 1 90.81 134 THR B CA 1
ATOM 4484 C C . THR B 1 134 ? 0.699 -33.531 -11.273 1 90.81 134 THR B C 1
ATOM 4486 O O . THR B 1 134 ? 1.731 -33.188 -10.703 1 90.81 134 THR B O 1
ATOM 4489 N N . GLU B 1 135 ? -0.197 -32.688 -11.617 1 95.06 135 GLU B N 1
ATOM 4490 C CA . GLU B 1 135 ? -0.002 -31.25 -11.414 1 95.06 135 GLU B CA 1
ATOM 4491 C C . GLU B 1 135 ? -0.555 -30.797 -10.062 1 95.06 135 GLU B C 1
ATOM 4493 O O . GLU B 1 135 ? -1.726 -31.031 -9.758 1 95.06 135 GLU B O 1
ATOM 4498 N N . VAL B 1 136 ? 0.279 -30.156 -9.312 1 97 136 VAL B N 1
ATOM 4499 C CA . VAL B 1 136 ? -0.072 -29.734 -7.961 1 97 136 VAL B CA 1
ATOM 4500 C C . VAL B 1 136 ? -0.189 -28.219 -7.918 1 97 136 VAL B C 1
ATOM 4502 O O . VAL B 1 136 ? 0.634 -27.5 -8.5 1 97 136 VAL B O 1
ATOM 4505 N N . VAL B 1 137 ? -1.215 -27.688 -7.273 1 98.31 137 VAL B N 1
ATOM 4506 C CA . VAL B 1 137 ? -1.382 -26.266 -7.012 1 98.31 137 VAL B CA 1
ATOM 4507 C C . VAL B 1 137 ? -1.469 -26.031 -5.504 1 98.31 137 VAL B C 1
ATOM 4509 O O . VAL B 1 137 ? -2.229 -26.703 -4.805 1 98.31 137 VAL B O 1
ATOM 4512 N N . VAL B 1 138 ? -0.633 -25.156 -5.039 1 98.06 138 VAL B N 1
ATOM 4513 C CA . VAL B 1 138 ? -0.741 -24.734 -3.646 1 98.06 138 VAL B CA 1
ATOM 4514 C C . VAL B 1 138 ? -1.624 -23.484 -3.549 1 98.06 138 VAL B C 1
ATOM 4516 O O . VAL B 1 138 ? -1.323 -22.453 -4.156 1 98.06 138 VAL B O 1
ATOM 4519 N N . LEU B 1 139 ? -2.652 -23.609 -2.857 1 97.44 139 LEU B N 1
ATOM 4520 C CA . LEU B 1 139 ? -3.59 -22.516 -2.639 1 97.44 139 LEU B CA 1
ATOM 4521 C C . LEU B 1 139 ? -3.408 -21.922 -1.25 1 97.44 139 LEU B C 1
ATOM 4523 O O . LEU B 1 139 ? -3.766 -22.547 -0.247 1 97.44 139 LEU B O 1
ATOM 4527 N N . ALA B 1 140 ? -2.84 -20.734 -1.262 1 95.38 140 ALA B N 1
ATOM 4528 C CA . ALA B 1 140 ? -2.6 -20.047 -0.001 1 95.38 140 ALA B CA 1
ATOM 4529 C C . ALA B 1 140 ? -3.721 -19.062 0.303 1 95.38 140 ALA B C 1
ATOM 4531 O O . ALA B 1 140 ? -3.684 -17.906 -0.142 1 95.38 140 ALA B O 1
ATOM 4532 N N . GLY B 1 141 ? -4.629 -19.375 1.04 1 92.31 141 GLY B N 1
ATOM 4533 C CA . GLY B 1 141 ? -5.805 -18.641 1.475 1 92.31 141 GLY B CA 1
ATOM 4534 C C . GLY B 1 141 ? -6.641 -19.391 2.49 1 92.31 141 GLY B C 1
ATOM 4535 O O . GLY B 1 141 ? -6.609 -20.625 2.537 1 92.31 141 GLY B O 1
ATOM 4536 N N . SER B 1 142 ? -7.344 -18.719 3.23 1 89.56 142 SER B N 1
ATOM 4537 C CA . SER B 1 142 ? -8.156 -19.359 4.258 1 89.56 142 SER B CA 1
ATOM 4538 C C . SER B 1 142 ? -9.328 -20.109 3.643 1 89.56 142 SER B C 1
ATOM 4540 O O . SER B 1 142 ? -10.125 -19.531 2.896 1 89.56 142 SER B O 1
ATOM 4542 N N . PHE B 1 143 ? -9.484 -21.328 4.051 1 91.5 143 PHE B N 1
ATOM 4543 C CA . PHE B 1 143 ? -10.555 -22.172 3.523 1 91.5 143 PHE B CA 1
ATOM 4544 C C . PHE B 1 143 ? -11.898 -21.781 4.125 1 91.5 143 PHE B C 1
ATOM 4546 O O . PHE B 1 143 ? -12.953 -22.234 3.666 1 91.5 143 PHE B O 1
ATOM 4553 N N . LEU B 1 144 ? -11.875 -20.906 5.098 1 87.25 144 LEU B N 1
ATOM 4554 C CA . LEU B 1 144 ? -13.109 -20.375 5.648 1 87.25 144 LEU B CA 1
ATOM 4555 C C . LEU B 1 144 ? -13.758 -19.391 4.668 1 87.25 144 LEU B C 1
ATOM 4557 O O . LEU B 1 144 ? -14.945 -19.078 4.789 1 87.25 144 LEU B O 1
ATOM 4561 N N . GLU B 1 145 ? -12.969 -18.969 3.723 1 85.5 145 GLU B N 1
ATOM 4562 C CA . GLU B 1 145 ? -13.469 -18.031 2.717 1 85.5 145 GLU B CA 1
ATOM 4563 C C . GLU B 1 145 ? -14.109 -18.766 1.545 1 85.5 145 GLU B C 1
ATOM 4565 O O . GLU B 1 145 ? -13.492 -19.641 0.946 1 85.5 145 GLU B O 1
ATOM 4570 N N . PRO B 1 146 ? -15.289 -18.406 1.188 1 84.56 146 PRO B N 1
ATOM 4571 C CA . PRO B 1 146 ? -15.992 -19.094 0.103 1 84.56 146 PRO B CA 1
ATOM 4572 C C . PRO B 1 146 ? -15.227 -19.047 -1.218 1 84.56 146 PRO B C 1
ATOM 4574 O O . PRO B 1 146 ? -15.25 -20.016 -1.98 1 84.56 146 PRO B O 1
ATOM 4577 N N . ILE B 1 147 ? -14.578 -17.969 -1.483 1 87.56 147 ILE B N 1
ATOM 4578 C CA . ILE B 1 147 ? -13.875 -17.828 -2.758 1 87.56 147 ILE B CA 1
ATOM 4579 C C . ILE B 1 147 ? -12.766 -18.875 -2.859 1 87.56 147 ILE B C 1
ATOM 4581 O O . ILE B 1 147 ? -12.508 -19.406 -3.939 1 87.56 147 ILE B O 1
ATOM 4585 N N . VAL B 1 148 ? -12.125 -19.125 -1.786 1 92.56 148 VAL B N 1
ATOM 4586 C CA . VAL B 1 148 ? -11.055 -20.125 -1.771 1 92.56 148 VAL B CA 1
ATOM 4587 C C . VAL B 1 148 ? -11.633 -21.516 -2.035 1 92.56 148 VAL B C 1
ATOM 4589 O O . VAL B 1 148 ? -11.039 -22.297 -2.773 1 92.56 148 VAL B O 1
ATOM 4592 N N . ARG B 1 149 ? -12.758 -21.75 -1.473 1 92.69 149 ARG B N 1
ATOM 4593 C CA . ARG B 1 149 ? -13.414 -23.031 -1.68 1 92.69 149 ARG B CA 1
ATOM 4594 C C . ARG B 1 149 ? -13.828 -23.203 -3.135 1 92.69 149 ARG B C 1
ATOM 4596 O O . ARG B 1 149 ? -13.656 -24.281 -3.713 1 92.69 149 ARG B O 1
ATOM 4603 N N . VAL B 1 150 ? -14.305 -22.156 -3.68 1 90.38 150 VAL B N 1
ATOM 4604 C CA . VAL B 1 150 ? -14.75 -22.203 -5.07 1 90.38 150 VAL B CA 1
ATOM 4605 C C . VAL B 1 150 ? -13.555 -22.453 -5.984 1 90.38 150 VAL B C 1
ATOM 4607 O O . VAL B 1 150 ? -13.633 -23.281 -6.902 1 90.38 150 VAL B O 1
ATOM 4610 N N . VAL B 1 151 ? -12.492 -21.828 -5.695 1 94.19 151 VAL B N 1
ATOM 4611 C CA . VAL B 1 151 ? -11.289 -21.969 -6.512 1 94.19 151 VAL B CA 1
ATOM 4612 C C . VAL B 1 151 ? -10.711 -23.375 -6.348 1 94.19 151 VAL B C 1
ATOM 4614 O O . VAL B 1 151 ? -10.352 -24.016 -7.332 1 94.19 151 VAL B O 1
ATOM 4617 N N . ALA B 1 152 ? -10.664 -23.828 -5.105 1 96.5 152 ALA B N 1
ATOM 4618 C CA . ALA B 1 152 ? -10.133 -25.156 -4.832 1 96.5 152 ALA B CA 1
ATOM 4619 C C . ALA B 1 152 ? -10.945 -26.234 -5.551 1 96.5 152 ALA B C 1
ATOM 4621 O O . ALA B 1 152 ? -10.375 -27.125 -6.188 1 96.5 152 ALA B O 1
ATOM 4622 N N . ASN B 1 153 ? -12.211 -26.125 -5.488 1 95.12 153 ASN B N 1
ATOM 4623 C CA . ASN B 1 153 ? -13.102 -27.109 -6.102 1 95.12 153 ASN B CA 1
ATOM 4624 C C . ASN B 1 153 ? -12.984 -27.094 -7.625 1 95.12 153 ASN B C 1
ATOM 4626 O O . ASN B 1 153 ? -13.016 -28.156 -8.266 1 95.12 153 ASN B O 1
ATOM 4630 N N . ASP B 1 154 ? -12.914 -25.953 -8.133 1 95.06 154 ASP B N 1
ATOM 4631 C CA . ASP B 1 154 ? -12.789 -25.844 -9.586 1 95.06 154 ASP B CA 1
ATOM 4632 C C . ASP B 1 154 ? -11.477 -26.453 -10.07 1 95.06 154 ASP B C 1
ATOM 4634 O O . ASP B 1 154 ? -11.453 -27.188 -11.062 1 95.06 154 ASP B O 1
ATOM 4638 N N . LEU B 1 155 ? -10.398 -26.156 -9.414 1 96.25 155 LEU B N 1
ATOM 4639 C CA . LEU B 1 155 ? -9.102 -26.703 -9.773 1 96.25 155 LEU B CA 1
ATOM 4640 C C . LEU B 1 155 ? -9.109 -28.234 -9.648 1 96.25 155 LEU B C 1
ATOM 4642 O O . LEU B 1 155 ? -8.539 -28.922 -10.484 1 96.25 155 LEU B O 1
ATOM 4646 N N . ASP B 1 156 ? -9.75 -28.672 -8.617 1 96.12 156 ASP B N 1
ATOM 4647 C CA . ASP B 1 156 ? -9.898 -30.109 -8.406 1 96.12 156 ASP B CA 1
ATOM 4648 C C . ASP B 1 156 ? -10.648 -30.75 -9.57 1 96.12 156 ASP B C 1
ATOM 4650 O O . ASP B 1 156 ? -10.203 -31.766 -10.117 1 96.12 156 ASP B O 1
ATOM 4654 N N . LYS B 1 157 ? -11.711 -30.156 -9.961 1 93.5 157 LYS B N 1
ATOM 4655 C CA . LYS B 1 157 ? -12.516 -30.672 -11.062 1 93.5 157 LYS B CA 1
ATOM 4656 C C . LYS B 1 157 ? -11.727 -30.703 -12.367 1 93.5 157 LYS B C 1
ATOM 4658 O O . LYS B 1 157 ? -11.945 -31.562 -13.219 1 93.5 157 LYS B O 1
ATOM 4663 N N . ARG B 1 158 ? -10.797 -29.859 -12.461 1 93.94 158 ARG B N 1
ATOM 4664 C CA . ARG B 1 158 ? -10.016 -29.734 -13.688 1 93.94 158 ARG B CA 1
ATOM 4665 C C . ARG B 1 158 ? -8.82 -30.688 -13.672 1 93.94 158 ARG B C 1
ATOM 4667 O O . ARG B 1 158 ? -8.094 -30.781 -14.656 1 93.94 158 ARG B O 1
ATOM 4674 N N . GLY B 1 159 ? -8.594 -31.312 -12.547 1 93.94 159 GLY B N 1
ATOM 4675 C CA . GLY B 1 159 ? -7.617 -32.406 -12.531 1 93.94 159 GLY B CA 1
ATOM 4676 C C . GLY B 1 159 ? -6.363 -32.031 -11.75 1 93.94 159 GLY B C 1
ATOM 4677 O O . GLY B 1 159 ? -5.379 -32.781 -11.789 1 93.94 159 GLY B O 1
ATOM 4678 N N . PHE B 1 160 ? -6.352 -30.969 -11.055 1 96.5 160 PHE B N 1
ATOM 4679 C CA . PHE B 1 160 ? -5.199 -30.609 -10.242 1 96.5 160 PHE B CA 1
ATOM 4680 C C . PHE B 1 160 ? -5.289 -31.266 -8.859 1 96.5 160 PHE B C 1
ATOM 4682 O O . PHE B 1 160 ? -6.383 -31.562 -8.383 1 96.5 160 PHE B O 1
ATOM 4689 N N . ILE B 1 161 ? -4.188 -31.547 -8.32 1 96.25 161 ILE B N 1
ATOM 4690 C CA . ILE B 1 161 ? -4.113 -31.812 -6.891 1 96.25 161 ILE B CA 1
ATOM 4691 C C . ILE B 1 161 ? -3.916 -30.516 -6.125 1 96.25 161 ILE B C 1
ATOM 4693 O O . ILE B 1 161 ? -2.922 -29.812 -6.324 1 96.25 161 ILE B O 1
ATOM 4697 N N . VAL B 1 162 ? -4.832 -30.203 -5.254 1 97.88 162 VAL B N 1
ATOM 4698 C CA . VAL B 1 162 ? -4.832 -28.891 -4.617 1 97.88 162 VAL B CA 1
ATOM 4699 C C . VAL B 1 162 ? -4.422 -29.031 -3.152 1 97.88 162 VAL B C 1
ATOM 4701 O O . VAL B 1 162 ? -5.074 -29.734 -2.383 1 97.88 162 VAL B O 1
ATOM 4704 N N . TYR B 1 163 ? -3.348 -28.469 -2.791 1 97.56 163 TYR B N 1
ATOM 4705 C CA . TYR B 1 163 ? -2.947 -28.344 -1.394 1 97.56 163 TYR B CA 1
ATOM 4706 C C . TYR B 1 163 ? -3.293 -26.969 -0.846 1 97.56 163 TYR B C 1
ATOM 4708 O O . TYR B 1 163 ? -2.77 -25.953 -1.32 1 97.56 163 TYR B O 1
ATOM 4716 N N . VAL B 1 164 ? -4.133 -26.875 0.141 1 97.06 164 VAL B N 1
ATOM 4717 C CA . VAL B 1 164 ? -4.559 -25.609 0.743 1 97.06 164 VAL B CA 1
ATOM 4718 C C . VAL B 1 164 ? -3.82 -25.391 2.061 1 97.06 164 VAL B C 1
ATOM 4720 O O . VAL B 1 164 ? -3.822 -26.266 2.934 1 97.06 164 VAL B O 1
ATOM 4723 N N . THR B 1 165 ? -3.195 -24.219 2.172 1 94.69 165 THR B N 1
ATOM 4724 C CA . THR B 1 165 ? -2.512 -23.922 3.422 1 94.69 165 THR B CA 1
ATOM 4725 C C . THR B 1 165 ? -3.516 -23.688 4.547 1 94.69 165 THR B C 1
ATOM 4727 O O . THR B 1 165 ? -4.512 -22.984 4.355 1 94.69 165 THR B O 1
ATOM 4730 N N . THR B 1 166 ? -3.275 -24.312 5.688 1 93.62 166 THR B N 1
ATOM 4731 C CA . THR B 1 166 ? -4.164 -24.156 6.836 1 93.62 166 THR B CA 1
ATOM 4732 C C . THR B 1 166 ? -3.379 -23.734 8.078 1 93.62 166 THR B C 1
ATOM 4734 O O . THR B 1 166 ? -2.227 -24.125 8.25 1 93.62 166 THR B O 1
ATOM 4737 N N . THR B 1 167 ? -4.051 -22.859 8.812 1 87.88 167 THR B N 1
ATOM 4738 C CA . THR B 1 167 ? -3.416 -22.391 10.039 1 87.88 167 THR B CA 1
ATOM 4739 C C . THR B 1 167 ? -4.215 -22.828 11.266 1 87.88 167 THR B C 1
ATOM 4741 O O . THR B 1 167 ? -3.803 -22.594 12.406 1 87.88 167 THR B O 1
ATOM 4744 N N . SER B 1 168 ? -5.359 -23.453 11.07 1 89.19 168 SER B N 1
ATOM 4745 C CA . SER B 1 168 ? -6.211 -23.859 12.18 1 89.19 168 SER B CA 1
ATOM 4746 C C . SER B 1 168 ? -6.828 -25.234 11.922 1 89.19 168 SER B C 1
ATOM 4748 O O . SER B 1 168 ? -6.891 -25.688 10.773 1 89.19 168 SER B O 1
ATOM 4750 N N . GLU B 1 169 ? -7.316 -25.844 13.023 1 91 169 GLU B N 1
ATOM 4751 C CA . GLU B 1 169 ? -7.977 -27.141 12.922 1 91 169 GLU B CA 1
ATOM 4752 C C . GLU B 1 169 ? -9.336 -27.016 12.242 1 91 169 GLU B C 1
ATOM 4754 O O . GLU B 1 169 ? -9.773 -27.938 11.539 1 91 169 GLU B O 1
ATOM 4759 N N . ALA B 1 170 ? -9.891 -25.922 12.422 1 91.5 170 ALA B N 1
ATOM 4760 C CA . ALA B 1 170 ? -11.188 -25.688 11.805 1 91.5 170 ALA B CA 1
ATOM 4761 C C . ALA B 1 170 ? -11.094 -25.719 10.281 1 91.5 170 ALA B C 1
ATOM 4763 O O . ALA B 1 170 ? -11.953 -26.297 9.609 1 91.5 170 ALA B O 1
ATOM 4764 N N . GLU B 1 171 ? -10.078 -25.141 9.742 1 92.25 171 GLU B N 1
ATOM 4765 C CA . GLU B 1 171 ? -9.859 -25.156 8.305 1 92.25 171 GLU B CA 1
ATOM 4766 C C . GLU B 1 171 ? -9.586 -26.562 7.793 1 92.25 171 GLU B C 1
ATOM 4768 O O . GLU B 1 171 ? -10.109 -26.969 6.754 1 92.25 171 GLU B O 1
ATOM 4773 N N . THR B 1 172 ? -8.82 -27.297 8.555 1 93.31 172 THR B N 1
ATOM 4774 C CA . THR B 1 172 ? -8.492 -28.656 8.18 1 93.31 172 THR B CA 1
ATOM 4775 C C . THR B 1 172 ? -9.75 -29.531 8.141 1 93.31 172 THR B C 1
ATOM 4777 O O . THR B 1 172 ? -9.938 -30.312 7.211 1 93.31 172 THR B O 1
ATOM 4780 N N . ALA B 1 173 ? -10.539 -29.312 9.109 1 93.62 173 ALA B N 1
ATOM 4781 C CA . ALA B 1 173 ? -11.781 -30.078 9.18 1 93.62 173 ALA B CA 1
ATOM 4782 C C . ALA B 1 173 ? -12.688 -29.766 7.996 1 93.62 173 ALA B C 1
ATOM 4784 O O . ALA B 1 173 ? -13.359 -30.656 7.469 1 93.62 173 ALA B O 1
ATOM 4785 N N . LEU B 1 174 ? -12.688 -28.547 7.629 1 93.56 174 LEU B N 1
ATOM 4786 C CA . LEU B 1 174 ? -13.523 -28.125 6.504 1 93.56 174 LEU B CA 1
ATOM 4787 C C . LEU B 1 174 ? -13.023 -28.75 5.203 1 93.56 174 LEU B C 1
ATOM 4789 O O . LEU B 1 174 ? -13.828 -29.094 4.328 1 93.56 174 LEU B O 1
ATOM 4793 N N . ILE B 1 175 ? -11.766 -28.812 5.051 1 95.19 175 ILE B N 1
ATOM 4794 C CA . ILE B 1 175 ? -11.18 -29.406 3.859 1 95.19 175 ILE B CA 1
ATOM 4795 C C . ILE B 1 175 ? -11.539 -30.891 3.799 1 95.19 175 ILE B C 1
ATOM 4797 O O . ILE B 1 175 ? -11.875 -31.406 2.732 1 95.19 175 ILE B O 1
ATOM 4801 N N . GLU B 1 176 ? -11.484 -31.547 4.941 1 93.12 176 GLU B N 1
ATOM 4802 C CA . GLU B 1 176 ? -11.82 -32.969 5.008 1 93.12 176 GLU B CA 1
ATOM 4803 C C . GLU B 1 176 ? -13.281 -33.219 4.645 1 93.12 176 GLU B C 1
ATOM 4805 O O . GLU B 1 176 ? -13.625 -34.219 4.047 1 93.12 176 GLU B O 1
ATOM 4810 N N . LYS B 1 177 ? -14.07 -32.25 4.961 1 91.81 177 LYS B N 1
ATOM 4811 C CA . LYS B 1 177 ? -15.5 -32.344 4.695 1 91.81 177 LYS B CA 1
ATOM 4812 C C . LYS B 1 177 ? -15.789 -32.25 3.199 1 91.81 177 LYS B C 1
ATOM 4814 O O . LYS B 1 177 ? -16.844 -32.688 2.74 1 91.81 177 LYS B O 1
ATOM 4819 N N . GLU B 1 178 ? -14.906 -31.578 2.443 1 89.88 178 GLU B N 1
ATOM 4820 C CA . GLU B 1 178 ? -15.078 -31.5 0.996 1 89.88 178 GLU B CA 1
ATOM 4821 C C . GLU B 1 178 ? -15.117 -32.875 0.361 1 89.88 178 GLU B C 1
ATOM 4823 O O . GLU B 1 178 ? -15.609 -33.062 -0.758 1 89.88 178 GLU B O 1
ATOM 4828 N N . ASN B 1 179 ? -14.625 -33.906 0.972 1 86.5 179 ASN B N 1
ATOM 4829 C CA . ASN B 1 179 ? -14.648 -35.312 0.553 1 86.5 179 ASN B CA 1
ATOM 4830 C C . ASN B 1 179 ? -13.992 -35.469 -0.813 1 86.5 179 ASN B C 1
ATOM 4832 O O . ASN B 1 179 ? -14.531 -36.188 -1.677 1 86.5 179 ASN B O 1
ATOM 4836 N N . SER B 1 180 ? -13.078 -34.688 -1.125 1 90.12 180 SER B N 1
ATOM 4837 C CA . SER B 1 180 ? -12.234 -34.844 -2.305 1 90.12 180 SER B CA 1
ATOM 4838 C C . SER B 1 180 ? -10.852 -35.375 -1.929 1 90.12 180 SER B C 1
ATOM 4840 O O . SER B 1 180 ? -10.242 -34.875 -0.974 1 90.12 180 SER B O 1
ATOM 4842 N N . ALA B 1 181 ? -10.367 -36.375 -2.676 1 87.81 181 ALA B N 1
ATOM 4843 C CA . ALA B 1 181 ? -9.055 -36.969 -2.398 1 87.81 181 ALA B CA 1
ATOM 4844 C C . ALA B 1 181 ? -7.934 -36.031 -2.875 1 87.81 181 ALA B C 1
ATOM 4846 O O . ALA B 1 181 ? -6.777 -36.188 -2.471 1 87.81 181 ALA B O 1
ATOM 4847 N N . ASP B 1 182 ? -8.312 -35.094 -3.684 1 92.62 182 ASP B N 1
ATOM 4848 C CA . ASP B 1 182 ? -7.258 -34.281 -4.312 1 92.62 182 ASP B CA 1
ATOM 4849 C C . ASP B 1 182 ? -7.266 -32.844 -3.801 1 92.62 182 ASP B C 1
ATOM 4851 O O . ASP B 1 182 ? -6.555 -32 -4.328 1 92.62 182 ASP B O 1
ATOM 4855 N N . ILE B 1 183 ? -8.094 -32.562 -2.85 1 96.75 183 ILE B N 1
ATOM 4856 C CA . ILE B 1 183 ? -7.984 -31.344 -2.047 1 96.75 183 ILE B CA 1
ATOM 4857 C C . ILE B 1 183 ? -7.438 -31.688 -0.663 1 96.75 183 ILE B C 1
ATOM 4859 O O . ILE B 1 183 ? -8.117 -32.344 0.138 1 96.75 183 ILE B O 1
ATOM 4863 N N . ARG B 1 184 ? -6.301 -31.234 -0.458 1 95.94 184 ARG B N 1
ATOM 4864 C CA . ARG B 1 184 ? -5.578 -31.656 0.734 1 95.94 184 ARG B CA 1
ATOM 4865 C C . ARG B 1 184 ? -5.105 -30.469 1.555 1 95.94 184 ARG B C 1
ATOM 4867 O O . ARG B 1 184 ? -4.918 -29.375 1.017 1 95.94 184 ARG B O 1
ATOM 4874 N N . SER B 1 185 ? -4.926 -30.688 2.818 1 95.38 185 SER B N 1
ATOM 4875 C CA . SER B 1 185 ? -4.465 -29.641 3.713 1 95.38 185 SER B CA 1
ATOM 4876 C C . SER B 1 185 ? -2.941 -29.609 3.803 1 95.38 185 SER B C 1
ATOM 4878 O O . SER B 1 185 ? -2.301 -30.672 3.809 1 95.38 185 SER B O 1
ATOM 4880 N N . LEU B 1 186 ? -2.375 -28.5 3.662 1 95.31 186 LEU B N 1
ATOM 4881 C CA . LEU B 1 186 ? -0.974 -28.234 3.969 1 95.31 186 LEU B CA 1
ATOM 4882 C C . LEU B 1 186 ? -0.848 -27.328 5.199 1 95.31 186 LEU B C 1
ATOM 4884 O O . LEU B 1 186 ? -0.931 -26.109 5.09 1 95.31 186 LEU B O 1
ATOM 4888 N N . SER B 1 187 ? -0.701 -27.938 6.375 1 92.25 187 SER B N 1
ATOM 4889 C CA . SER B 1 187 ? -0.686 -27.219 7.645 1 92.25 187 SER B CA 1
ATOM 4890 C C . SER B 1 187 ? 0.599 -26.406 7.809 1 92.25 187 SER B C 1
ATOM 4892 O O . SER B 1 187 ? 1.696 -26.969 7.773 1 92.25 187 SER B O 1
ATOM 4894 N N . VAL B 1 188 ? 0.392 -25.141 7.914 1 89.62 188 VAL B N 1
ATOM 4895 C CA . VAL B 1 188 ? 1.537 -24.234 8.055 1 89.62 188 VAL B CA 1
ATOM 4896 C C . VAL B 1 188 ? 1.349 -23.344 9.281 1 89.62 188 VAL B C 1
ATOM 4898 O O . VAL B 1 188 ? 0.25 -22.844 9.523 1 89.62 188 VAL B O 1
ATOM 4901 N N . ASN B 1 189 ? 2.27 -23.359 10.227 1 81.81 189 ASN B N 1
ATOM 4902 C CA . ASN B 1 189 ? 2.275 -22.391 11.305 1 81.81 189 ASN B CA 1
ATOM 4903 C C . ASN B 1 189 ? 3.018 -21.109 10.906 1 81.81 189 ASN B C 1
ATOM 4905 O O . ASN B 1 189 ? 4.25 -21.094 10.852 1 81.81 189 ASN B O 1
ATOM 4909 N N . THR B 1 190 ? 2.305 -20.031 10.672 1 76.81 190 THR B N 1
ATOM 4910 C CA . THR B 1 190 ? 2.871 -18.828 10.086 1 76.81 190 THR B CA 1
ATOM 4911 C C . THR B 1 190 ? 3.576 -17.984 11.141 1 76.81 190 THR B C 1
ATOM 4913 O O . THR B 1 190 ? 4.145 -16.938 10.836 1 76.81 190 THR B O 1
ATOM 4916 N N . GLN B 1 191 ? 3.6 -18.438 12.352 1 79.38 191 GLN B N 1
ATOM 4917 C CA . GLN B 1 191 ? 4.191 -17.625 13.414 1 79.38 191 GLN B CA 1
ATOM 4918 C C . GLN B 1 191 ? 5.652 -18 13.648 1 79.38 191 GLN B C 1
ATOM 4920 O O . GLN B 1 191 ? 6.406 -17.25 14.266 1 79.38 191 GLN B O 1
ATOM 4925 N N . LYS B 1 192 ? 6 -19.109 13.102 1 87.31 192 LYS B N 1
ATOM 4926 C CA . LYS B 1 192 ? 7.367 -19.578 13.297 1 87.31 192 LYS B CA 1
ATOM 4927 C C . LYS B 1 192 ? 8.062 -19.828 11.961 1 87.31 192 LYS B C 1
ATOM 4929 O O . LYS B 1 192 ? 7.762 -20.797 11.266 1 87.31 192 LYS B O 1
ATOM 4934 N N . ALA B 1 193 ? 9.039 -19.031 11.75 1 91.12 193 ALA B N 1
ATOM 4935 C CA . ALA B 1 193 ? 9.75 -19.062 10.469 1 91.12 193 ALA B CA 1
ATOM 4936 C C . ALA B 1 193 ? 10.352 -20.438 10.203 1 91.12 193 ALA B C 1
ATOM 4938 O O . ALA B 1 193 ? 10.242 -20.953 9.094 1 91.12 193 ALA B O 1
ATOM 4939 N N . ASP B 1 194 ? 10.93 -20.984 11.188 1 91.94 194 ASP B N 1
ATOM 4940 C CA . ASP B 1 194 ? 11.617 -22.25 11.023 1 91.94 194 ASP B CA 1
ATOM 4941 C C . ASP B 1 194 ? 10.633 -23.375 10.68 1 91.94 194 ASP B C 1
ATOM 4943 O O . ASP B 1 194 ? 10.961 -24.281 9.914 1 91.94 194 ASP B O 1
ATOM 4947 N N . VAL B 1 195 ? 9.523 -23.297 11.227 1 91.62 195 VAL B N 1
ATOM 4948 C CA . VAL B 1 195 ? 8.5 -24.312 10.969 1 91.62 195 VAL B CA 1
ATOM 4949 C C . VAL B 1 195 ? 8.008 -24.188 9.523 1 91.62 195 VAL B C 1
ATOM 4951 O O . VAL B 1 195 ? 7.828 -25.203 8.844 1 91.62 195 VAL B O 1
ATOM 4954 N N . ILE B 1 196 ? 7.809 -23 9.039 1 93.94 196 ILE B N 1
ATOM 4955 C CA . ILE B 1 196 ? 7.387 -22.781 7.656 1 93.94 196 ILE B CA 1
ATOM 4956 C C . ILE B 1 196 ? 8.445 -23.328 6.703 1 93.94 196 ILE B C 1
ATOM 4958 O O . ILE B 1 196 ? 8.125 -24.078 5.77 1 93.94 196 ILE B O 1
ATOM 4962 N N . LYS B 1 197 ? 9.664 -23.031 7.016 1 93.69 197 LYS B N 1
ATOM 4963 C CA . LYS B 1 197 ? 10.773 -23.469 6.172 1 93.69 197 LYS B CA 1
ATOM 4964 C C . LYS B 1 197 ? 10.852 -24.984 6.094 1 93.69 197 LYS B C 1
ATOM 4966 O O . LYS B 1 197 ? 10.977 -25.547 5.008 1 93.69 197 LYS B O 1
ATOM 4971 N N . SER B 1 198 ? 10.773 -25.578 7.246 1 94.19 198 SER B N 1
ATOM 4972 C CA . SER B 1 198 ? 10.867 -27.031 7.301 1 94.19 198 SER B CA 1
ATOM 4973 C C . SER B 1 198 ? 9.688 -27.688 6.594 1 94.19 198 SER B C 1
ATOM 4975 O O . SER B 1 198 ? 9.867 -28.672 5.867 1 94.19 198 SER B O 1
ATOM 4977 N N . THR B 1 199 ? 8.547 -27.156 6.832 1 94.38 199 THR B N 1
ATOM 4978 C CA . THR B 1 199 ? 7.344 -27.688 6.211 1 94.38 199 THR B CA 1
ATOM 4979 C C . THR B 1 199 ? 7.434 -27.594 4.688 1 94.38 199 THR B C 1
ATOM 4981 O O . THR B 1 199 ? 7.113 -28.562 3.984 1 94.38 199 THR B O 1
ATOM 4984 N N . MET B 1 200 ? 7.902 -26.531 4.172 1 94.25 200 MET B N 1
ATOM 4985 C CA . MET B 1 200 ? 7.984 -26.328 2.729 1 94.25 200 MET B CA 1
ATOM 4986 C C . MET B 1 200 ? 9.094 -27.172 2.119 1 94.25 200 MET B C 1
ATOM 4988 O O . MET B 1 200 ? 8.961 -27.656 0.994 1 94.25 200 MET B O 1
ATOM 4992 N N . LYS B 1 201 ? 10.141 -27.266 2.873 1 93.69 201 LYS B N 1
ATOM 4993 C CA . LYS B 1 201 ? 11.219 -28.141 2.414 1 93.69 201 LYS B CA 1
ATOM 4994 C C . LYS B 1 201 ? 10.742 -29.578 2.297 1 93.69 201 LYS B C 1
ATOM 4996 O O . LYS B 1 201 ? 11.016 -30.25 1.3 1 93.69 201 LYS B O 1
ATOM 5001 N N . GLU B 1 202 ? 10.086 -30.031 3.299 1 95.12 202 GLU B N 1
ATOM 5002 C CA . GLU B 1 202 ? 9.531 -31.375 3.279 1 95.12 202 GLU B CA 1
ATOM 5003 C C . GLU B 1 202 ? 8.531 -31.547 2.137 1 95.12 202 GLU B C 1
ATOM 5005 O O . GLU B 1 202 ? 8.508 -32.594 1.477 1 95.12 202 GLU B O 1
ATOM 5010 N N . PHE B 1 203 ? 7.73 -30.641 1.914 1 96.5 203 PHE B N 1
ATOM 5011 C CA . PHE B 1 203 ? 6.746 -30.656 0.84 1 96.5 203 PHE B CA 1
ATOM 5012 C C . PHE B 1 203 ? 7.43 -30.719 -0.521 1 96.5 203 PHE B C 1
ATOM 5014 O O . PHE B 1 203 ? 7.008 -31.469 -1.403 1 96.5 203 PHE B O 1
ATOM 5021 N N . GLY B 1 204 ? 8.453 -29.891 -0.668 1 94.31 204 GLY B N 1
ATOM 5022 C CA . GLY B 1 204 ? 9.234 -29.938 -1.892 1 94.31 204 GLY B CA 1
ATOM 5023 C C . GLY B 1 204 ? 9.836 -31.297 -2.17 1 94.31 204 GLY B C 1
ATOM 5024 O O . GLY B 1 204 ? 9.812 -31.781 -3.307 1 94.31 204 GLY B O 1
ATOM 5025 N N . THR B 1 205 ? 10.352 -31.891 -1.127 1 94.12 205 THR B N 1
ATOM 5026 C CA . THR B 1 205 ? 10.914 -33.219 -1.245 1 94.12 205 THR B CA 1
ATOM 5027 C C . THR B 1 205 ? 9.828 -34.25 -1.614 1 94.12 205 THR B C 1
ATOM 5029 O O . THR B 1 205 ? 10.055 -35.125 -2.441 1 94.12 205 THR B O 1
ATOM 5032 N N . PHE B 1 206 ? 8.711 -34.094 -1.025 1 94.44 206 PHE B N 1
ATOM 5033 C CA . PHE B 1 206 ? 7.57 -34.969 -1.304 1 94.44 206 PHE B CA 1
ATOM 5034 C C . PHE B 1 206 ? 7.176 -34.875 -2.773 1 94.44 206 PHE B C 1
ATOM 5036 O O . PHE B 1 206 ? 6.914 -35.906 -3.408 1 94.44 206 PHE B O 1
ATOM 5043 N N . LEU B 1 207 ? 7.172 -33.656 -3.301 1 93.19 207 LEU B N 1
ATOM 5044 C CA . LEU B 1 207 ? 6.797 -33.469 -4.695 1 93.19 207 LEU B CA 1
ATOM 5045 C C . LEU B 1 207 ? 7.824 -34.094 -5.633 1 93.19 207 LEU B C 1
ATOM 5047 O O . LEU B 1 207 ? 7.48 -34.562 -6.723 1 93.19 207 LEU B O 1
ATOM 5051 N N . ALA B 1 208 ? 9.07 -34.094 -5.195 1 90.5 208 ALA B N 1
ATOM 5052 C CA . ALA B 1 208 ? 10.172 -34.562 -6.039 1 90.5 208 ALA B CA 1
ATOM 5053 C C . ALA B 1 208 ? 10.336 -36.062 -5.934 1 90.5 208 ALA B C 1
ATOM 5055 O O . ALA B 1 208 ? 11.094 -36.688 -6.695 1 90.5 208 ALA B O 1
ATOM 5056 N N . THR B 1 209 ? 9.641 -36.688 -4.996 1 91.25 209 THR B N 1
ATOM 5057 C CA . THR B 1 209 ? 9.734 -38.125 -4.789 1 91.25 209 THR B CA 1
ATOM 5058 C C . THR B 1 209 ? 8.648 -38.844 -5.57 1 91.25 209 THR B C 1
ATOM 5060 O O . THR B 1 209 ? 7.473 -38.469 -5.508 1 91.25 209 THR B O 1
ATOM 5063 N N . PRO B 1 210 ? 9.086 -39.812 -6.301 1 89.19 210 PRO B N 1
ATOM 5064 C CA . PRO B 1 210 ? 8.086 -40.562 -7.055 1 89.19 210 PRO B CA 1
ATOM 5065 C C . PRO B 1 210 ? 6.996 -41.156 -6.164 1 89.19 210 PRO B C 1
ATOM 5067 O O . PRO B 1 210 ? 7.293 -41.688 -5.086 1 89.19 210 PRO B O 1
ATOM 5070 N N . GLN B 1 211 ? 5.801 -40.906 -6.551 1 83.5 211 GLN B N 1
ATOM 5071 C CA . GLN B 1 211 ? 4.645 -41.406 -5.805 1 83.5 211 GLN B CA 1
ATOM 5072 C C . GLN B 1 211 ? 3.844 -42.406 -6.629 1 83.5 211 GLN B C 1
ATOM 5074 O O . GLN B 1 211 ? 3.869 -42.375 -7.859 1 83.5 211 GLN B O 1
ATOM 5079 N N . VAL B 1 212 ? 3.264 -43.406 -5.969 1 80.19 212 VAL B N 1
ATOM 5080 C CA . VAL B 1 212 ? 2.35 -44.344 -6.594 1 80.19 212 VAL B CA 1
ATOM 5081 C C . VAL B 1 212 ? 0.907 -43.906 -6.348 1 80.19 212 VAL B C 1
ATOM 5083 O O . VAL B 1 212 ? 0.454 -43.875 -5.199 1 80.19 212 VAL B O 1
ATOM 5086 N N . ALA B 1 213 ? 0.184 -43.531 -7.395 1 74.56 213 ALA B N 1
ATOM 5087 C CA . ALA B 1 213 ? -1.151 -42.969 -7.289 1 74.56 213 ALA B CA 1
ATOM 5088 C C . ALA B 1 213 ? -2.172 -44 -6.852 1 74.56 213 ALA B C 1
ATOM 5090 O O . ALA B 1 213 ? -3.07 -43.719 -6.062 1 74.56 213 ALA B O 1
ATOM 5091 N N . PHE B 1 214 ? -2.152 -45.156 -7.387 1 75.94 214 PHE B N 1
ATOM 5092 C CA . PHE B 1 214 ? -3.02 -46.281 -7.07 1 75.94 214 PHE B CA 1
ATOM 5093 C C . PHE B 1 214 ? -2.271 -47.594 -7.227 1 75.94 214 PHE B C 1
ATOM 5095 O O . PHE B 1 214 ? -1.19 -47.625 -7.82 1 75.94 214 PHE B O 1
ATOM 5102 N N . PRO B 1 215 ? -2.814 -48.562 -6.641 1 78.38 215 PRO B N 1
ATOM 5103 C CA . PRO B 1 215 ? -2.102 -49.844 -6.684 1 78.38 215 PRO B CA 1
ATOM 5104 C C . PRO B 1 215 ? -1.711 -50.281 -8.102 1 78.38 215 PRO B C 1
ATOM 5106 O O . PRO B 1 215 ? -2.525 -50.156 -9.023 1 78.38 215 PRO B O 1
ATOM 5109 N N . ASN B 1 216 ? -0.508 -50.656 -8.328 1 80.56 216 ASN B N 1
ATOM 5110 C CA . ASN B 1 216 ? 0.053 -51.188 -9.57 1 80.56 216 ASN B CA 1
ATOM 5111 C C . ASN B 1 216 ? 0.341 -50.062 -10.57 1 80.56 216 ASN B C 1
ATOM 5113 O O . ASN B 1 216 ? 0.624 -50.312 -11.742 1 80.56 216 ASN B O 1
ATOM 5117 N N . ALA B 1 217 ? 0.192 -48.844 -10.062 1 78.12 217 ALA B N 1
ATOM 5118 C CA . ALA B 1 217 ? 0.509 -47.75 -10.961 1 78.12 217 ALA B CA 1
ATOM 5119 C C . ALA B 1 217 ? 2.01 -47.469 -10.992 1 78.12 217 ALA B C 1
ATOM 5121 O O . ALA B 1 217 ? 2.709 -47.719 -10 1 78.12 217 ALA B O 1
ATOM 5122 N N . LYS B 1 218 ? 2.541 -47.188 -12.102 1 84.19 218 LYS B N 1
ATOM 5123 C CA . LYS B 1 218 ? 3.938 -46.75 -12.195 1 84.19 218 LYS B CA 1
ATOM 5124 C C . LYS B 1 218 ? 4.188 -45.469 -11.391 1 84.19 218 LYS B C 1
ATOM 5126 O O . LYS B 1 218 ? 3.375 -44.562 -11.422 1 84.19 218 LYS B O 1
ATOM 5131 N N . PRO B 1 219 ? 5.18 -45.531 -10.641 1 86.12 219 PRO B N 1
ATOM 5132 C CA . PRO B 1 219 ? 5.508 -44.344 -9.875 1 86.12 219 PRO B CA 1
ATOM 5133 C C . PRO B 1 219 ? 5.742 -43.094 -10.766 1 86.12 219 PRO B C 1
ATOM 5135 O O . PRO B 1 219 ? 6.293 -43.25 -11.859 1 86.12 219 PRO B O 1
ATOM 5138 N N . HIS B 1 220 ? 5.148 -42.031 -10.383 1 86.06 220 HIS B N 1
ATOM 5139 C CA . HIS B 1 220 ? 5.359 -40.781 -11.109 1 86.06 220 HIS B CA 1
ATOM 5140 C C . HIS B 1 220 ? 5.676 -39.625 -10.148 1 86.06 220 HIS B C 1
ATOM 5142 O O . HIS B 1 220 ? 5.352 -39.719 -8.961 1 86.06 220 HIS B O 1
ATOM 5148 N N . VAL B 1 221 ? 6.355 -38.656 -10.664 1 88.94 221 VAL B N 1
ATOM 5149 C CA . VAL B 1 221 ? 6.73 -37.469 -9.883 1 88.94 221 VAL B CA 1
ATOM 5150 C C . VAL B 1 221 ? 5.691 -36.375 -10.07 1 88.94 221 VAL B C 1
ATOM 5152 O O . VAL B 1 221 ? 5.191 -36.188 -11.18 1 88.94 221 VAL B O 1
ATOM 5155 N N . LEU B 1 222 ? 5.34 -35.781 -9.008 1 92.44 222 LEU B N 1
ATOM 5156 C CA . LEU B 1 222 ? 4.406 -34.656 -9.055 1 92.44 222 LEU B CA 1
ATOM 5157 C C . LEU B 1 222 ? 5.113 -33.375 -9.484 1 92.44 222 LEU B C 1
ATOM 5159 O O . LEU B 1 222 ? 6.324 -33.25 -9.281 1 92.44 222 LEU B O 1
ATOM 5163 N N . ARG B 1 223 ? 4.398 -32.562 -10.133 1 94 223 ARG B N 1
ATOM 5164 C CA . ARG B 1 223 ? 4.934 -31.297 -10.578 1 94 223 ARG B CA 1
ATOM 5165 C C . ARG B 1 223 ? 4.148 -30.141 -9.977 1 94 223 ARG B C 1
ATOM 5167 O O . ARG B 1 223 ? 2.92 -30.109 -10.055 1 94 223 ARG B O 1
ATOM 5174 N N . LEU B 1 224 ? 4.832 -29.219 -9.398 1 97.19 224 LEU B N 1
ATOM 5175 C CA . LEU B 1 224 ? 4.188 -28 -8.922 1 97.19 224 LEU B CA 1
ATOM 5176 C C . LEU B 1 224 ? 3.83 -27.094 -10.086 1 97.19 224 LEU B C 1
ATOM 5178 O O . LEU B 1 224 ? 4.719 -26.562 -10.766 1 97.19 224 LEU B O 1
ATOM 5182 N N . ALA B 1 225 ? 2.533 -26.906 -10.281 1 97.19 225 ALA B N 1
ATOM 5183 C CA . ALA B 1 225 ? 2.068 -26.031 -11.352 1 97.19 225 ALA B CA 1
ATOM 5184 C C . ALA B 1 225 ? 2.166 -24.562 -10.93 1 97.19 225 ALA B C 1
ATOM 5186 O O . ALA B 1 225 ? 2.527 -23.703 -11.734 1 97.19 225 ALA B O 1
ATOM 5187 N N . GLY B 1 226 ? 1.797 -24.359 -9.703 1 98 226 GLY B N 1
ATOM 5188 C CA . GLY B 1 226 ? 1.904 -22.984 -9.25 1 98 226 GLY B CA 1
ATOM 5189 C C . GLY B 1 226 ? 1.394 -22.781 -7.832 1 98 226 GLY B C 1
ATOM 5190 O O . GLY B 1 226 ? 0.919 -23.734 -7.199 1 98 226 GLY B O 1
ATOM 5191 N N . VAL B 1 227 ? 1.644 -21.609 -7.332 1 98.25 227 VAL B N 1
ATOM 5192 C CA . VAL B 1 227 ? 1.141 -21.125 -6.047 1 98.25 227 VAL B CA 1
ATOM 5193 C C . VAL B 1 227 ? 0.147 -20 -6.27 1 98.25 227 VAL B C 1
ATOM 5195 O O . VAL B 1 227 ? 0.445 -19.031 -6.98 1 98.25 227 VAL B O 1
ATOM 5198 N N . VAL B 1 228 ? -1.035 -20.156 -5.707 1 98 228 VAL B N 1
ATOM 5199 C CA . VAL B 1 228 ? -2.078 -19.141 -5.828 1 98 228 VAL B CA 1
ATOM 5200 C C . VAL B 1 228 ? -2.361 -18.531 -4.461 1 98 228 VAL B C 1
ATOM 5202 O O . VAL B 1 228 ? -2.824 -19.219 -3.547 1 98 228 VAL B O 1
ATOM 5205 N N . LEU B 1 229 ? -2.055 -17.25 -4.352 1 96.44 229 LEU B N 1
ATOM 5206 C CA . LEU B 1 229 ? -2.355 -16.516 -3.135 1 96.44 229 LEU B CA 1
ATOM 5207 C C . LEU B 1 229 ? -3.711 -15.82 -3.242 1 96.44 229 LEU B C 1
ATOM 5209 O O . LEU B 1 229 ? -3.9 -14.938 -4.086 1 96.44 229 LEU B O 1
ATOM 5213 N N . VAL B 1 230 ? -4.613 -16.234 -2.408 1 90.38 230 VAL B N 1
ATOM 5214 C CA . VAL B 1 230 ? -5.949 -15.648 -2.381 1 90.38 230 VAL B CA 1
ATOM 5215 C C . VAL B 1 230 ? -6.223 -15.055 -1.001 1 90.38 230 VAL B C 1
ATOM 5217 O O . VAL B 1 230 ? -6.699 -15.758 -0.102 1 90.38 230 VAL B O 1
ATOM 5220 N N . PRO B 1 231 ? -5.93 -13.797 -0.827 1 74.75 231 PRO B N 1
ATOM 5221 C CA . PRO B 1 231 ? -6.191 -13.227 0.496 1 74.75 231 PRO B CA 1
ATOM 5222 C C . PRO B 1 231 ? -7.68 -13.148 0.822 1 74.75 231 PRO B C 1
ATOM 5224 O O . PRO B 1 231 ? -8.516 -13.273 -0.074 1 74.75 231 PRO B O 1
ATOM 5227 N N . ASP B 1 232 ? -7.98 -13.125 2.115 1 79.5 232 ASP B N 1
ATOM 5228 C CA . ASP B 1 232 ? -9.336 -12.867 2.602 1 79.5 232 ASP B CA 1
ATOM 5229 C C . ASP B 1 232 ? -9.875 -11.555 2.051 1 79.5 232 ASP B C 1
ATOM 5231 O O . ASP B 1 232 ? -9.172 -10.547 2.031 1 79.5 232 ASP B O 1
ATOM 5235 N N . LEU B 1 233 ? -11.133 -11.594 1.547 1 79.75 233 LEU B N 1
ATOM 5236 C CA . LEU B 1 233 ? -11.664 -10.438 0.833 1 79.75 233 LEU B CA 1
ATOM 5237 C C . LEU B 1 233 ? -12.469 -9.547 1.772 1 79.75 233 LEU B C 1
ATOM 5239 O O . LEU B 1 233 ? -12.969 -8.5 1.357 1 79.75 233 LEU B O 1
ATOM 5243 N N . TYR B 1 234 ? -12.547 -9.945 3.033 1 83.44 234 TYR B N 1
ATOM 5244 C CA . TYR B 1 234 ? -13.289 -9.125 3.99 1 83.44 234 TYR B CA 1
ATOM 5245 C C . TYR B 1 234 ? -12.359 -8.148 4.699 1 83.44 234 TYR B C 1
ATOM 5247 O O . TYR B 1 234 ? -11.32 -8.539 5.234 1 83.44 234 TYR B O 1
ATOM 5255 N N . TYR B 1 235 ? -12.695 -6.922 4.625 1 90.12 235 TYR B N 1
ATOM 5256 C CA . TYR B 1 235 ? -11.984 -5.859 5.328 1 90.12 235 TYR B CA 1
ATOM 5257 C C . TYR B 1 235 ? -12.938 -5.047 6.199 1 90.12 235 TYR B C 1
ATOM 5259 O O . TYR B 1 235 ? -14.07 -4.781 5.805 1 90.12 235 TYR B O 1
ATOM 5267 N N . PRO B 1 236 ? -12.477 -4.684 7.387 1 91.25 236 PRO B N 1
ATOM 5268 C CA . PRO B 1 236 ? -13.297 -3.75 8.164 1 91.25 236 PRO B CA 1
ATOM 5269 C C . PRO B 1 236 ? -13.406 -2.373 7.516 1 91.25 236 PRO B C 1
ATOM 5271 O O . PRO B 1 236 ? -12.516 -1.975 6.758 1 91.25 236 PRO B O 1
ATOM 5274 N N . PHE B 1 237 ? -14.508 -1.723 7.758 1 91.75 237 PHE B N 1
ATOM 5275 C CA . PHE B 1 237 ? -14.727 -0.383 7.223 1 91.75 237 PHE B CA 1
ATOM 5276 C C . PHE B 1 237 ? -15.164 0.574 8.32 1 91.75 237 PHE B C 1
ATOM 5278 O O . PHE B 1 237 ? -15.562 0.141 9.406 1 91.75 237 PHE B O 1
ATOM 5285 N N . GLY B 1 238 ? -15.062 1.862 8.086 1 93.56 238 GLY B N 1
ATOM 5286 C CA . GLY B 1 238 ? -15.406 2.916 9.023 1 93.56 238 GLY B CA 1
ATOM 5287 C C . GLY B 1 238 ? -14.391 4.035 9.07 1 93.56 238 GLY B C 1
ATOM 5288 O O . GLY B 1 238 ? -13.305 3.918 8.492 1 93.56 238 GLY B O 1
ATOM 5289 N N . PRO B 1 239 ? -14.797 5.098 9.68 1 96.19 239 PRO B N 1
ATOM 5290 C CA . PRO B 1 239 ? -13.82 6.18 9.828 1 96.19 239 PRO B CA 1
ATOM 5291 C C . PRO B 1 239 ? -12.547 5.727 10.531 1 96.19 239 PRO B C 1
ATOM 5293 O O . PRO B 1 239 ? -12.602 4.945 11.477 1 96.19 239 PRO B O 1
ATOM 5296 N N . ILE B 1 240 ? -11.445 6.211 10.047 1 97.44 240 ILE B N 1
ATOM 5297 C CA . ILE B 1 240 ? -10.148 5.852 10.617 1 97.44 240 ILE B CA 1
ATOM 5298 C C . ILE B 1 240 ? -10.109 6.238 12.094 1 97.44 240 ILE B C 1
ATOM 5300 O O . ILE B 1 240 ? -9.578 5.496 12.922 1 97.44 240 ILE B O 1
ATOM 5304 N N . GLU B 1 241 ? -10.711 7.297 12.438 1 95.94 241 GLU B N 1
ATOM 5305 C CA . GLU B 1 241 ? -10.75 7.805 13.805 1 95.94 241 GLU B CA 1
ATOM 5306 C C . GLU B 1 241 ? -11.477 6.84 14.734 1 95.94 241 GLU B C 1
ATOM 5308 O O . GLU B 1 241 ? -11.258 6.852 15.953 1 95.94 241 GLU B O 1
ATOM 5313 N N . GLN B 1 242 ? -12.32 6.016 14.188 1 93.31 242 GLN B N 1
ATOM 5314 C CA . GLN B 1 242 ? -13.141 5.129 15.008 1 93.31 242 GLN B CA 1
ATOM 5315 C C . GLN B 1 242 ? -12.633 3.693 14.945 1 93.31 242 GLN B C 1
ATOM 5317 O O . GLN B 1 242 ? -13.156 2.811 15.633 1 93.31 242 GLN B O 1
ATOM 5322 N N . MET B 1 243 ? -11.633 3.473 14.188 1 94.19 243 MET B N 1
ATOM 5323 C CA . MET B 1 243 ? -11.117 2.115 14.047 1 94.19 243 MET B CA 1
ATOM 5324 C C . MET B 1 243 ? -10.305 1.716 15.281 1 94.19 243 MET B C 1
ATOM 5326 O O . MET B 1 243 ? -9.414 2.451 15.711 1 94.19 243 MET B O 1
ATOM 5330 N N . HIS B 1 244 ? -10.602 0.596 15.812 1 92.88 244 HIS B N 1
ATOM 5331 C CA . HIS B 1 244 ? -9.898 0.087 16.984 1 92.88 244 HIS B CA 1
ATOM 5332 C C . HIS B 1 244 ? -8.523 -0.461 16.609 1 92.88 244 HIS B C 1
ATOM 5334 O O . HIS B 1 244 ? -8.328 -0.931 15.484 1 92.88 244 HIS B O 1
ATOM 5340 N N . LEU B 1 245 ? -7.656 -0.357 17.562 1 93.88 245 LEU B N 1
ATOM 5341 C CA . LEU B 1 245 ? -6.301 -0.852 17.344 1 93.88 245 LEU B CA 1
ATOM 5342 C C . LEU B 1 245 ? -6.316 -2.344 17.016 1 93.88 245 LEU B C 1
ATOM 5344 O O . LEU B 1 245 ? -5.523 -2.814 16.203 1 93.88 245 LEU B O 1
ATOM 5348 N N . GLU B 1 246 ? -7.188 -3.051 17.672 1 93.88 246 GLU B N 1
ATOM 5349 C CA . GLU B 1 246 ? -7.289 -4.488 17.453 1 93.88 246 GLU B CA 1
ATOM 5350 C C . GLU B 1 246 ? -7.68 -4.801 16.016 1 93.88 246 GLU B C 1
ATOM 5352 O O . GLU B 1 246 ? -7.211 -5.777 15.43 1 93.88 246 GLU B O 1
ATOM 5357 N N . SER B 1 247 ? -8.562 -3.986 15.43 1 94.19 247 SER B N 1
ATOM 5358 C CA . SER B 1 247 ? -8.977 -4.172 14.039 1 94.19 247 SER B CA 1
ATOM 5359 C C . SER B 1 247 ? -7.805 -3.949 13.086 1 94.19 247 SER B C 1
ATOM 5361 O O . SER B 1 247 ? -7.609 -4.727 12.148 1 94.19 247 SER B O 1
ATOM 5363 N N . TRP B 1 248 ? -6.98 -2.945 13.359 1 95.88 248 TRP B N 1
ATOM 5364 C CA . TRP B 1 248 ? -5.789 -2.689 12.562 1 95.88 248 TRP B CA 1
ATOM 5365 C C . TRP B 1 248 ? -4.809 -3.855 12.648 1 95.88 248 TRP B C 1
ATOM 5367 O O . TRP B 1 248 ? -4.316 -4.344 11.633 1 95.88 248 TRP B O 1
ATOM 5377 N N . ASN B 1 249 ? -4.602 -4.289 13.867 1 94.69 249 ASN B N 1
ATOM 5378 C CA . ASN B 1 249 ? -3.684 -5.398 14.094 1 94.69 249 ASN B CA 1
ATOM 5379 C C . ASN B 1 249 ? -4.141 -6.66 13.367 1 94.69 249 ASN B C 1
ATOM 5381 O O . ASN B 1 249 ? -3.336 -7.348 12.734 1 94.69 249 ASN B O 1
ATOM 5385 N N . SER B 1 250 ? -5.383 -6.906 13.469 1 93.88 250 SER B N 1
ATOM 5386 C CA . SER B 1 250 ? -5.938 -8.109 12.852 1 93.88 250 SER B CA 1
ATOM 5387 C C . SER B 1 250 ? -5.789 -8.062 11.336 1 93.88 250 SER B C 1
ATOM 5389 O O . SER B 1 250 ? -5.352 -9.039 10.719 1 93.88 250 SER B O 1
ATOM 5391 N N . VAL B 1 251 ? -6.141 -6.949 10.727 1 94.75 251 VAL B N 1
ATOM 5392 C CA . VAL B 1 251 ? -6.09 -6.805 9.273 1 94.75 251 VAL B CA 1
ATOM 5393 C C . VAL B 1 251 ? -4.641 -6.891 8.797 1 94.75 251 VAL B C 1
ATOM 5395 O O . VAL B 1 251 ? -4.34 -7.617 7.844 1 94.75 251 VAL B O 1
ATOM 5398 N N . ILE B 1 252 ? -3.756 -6.242 9.43 1 95.44 252 ILE B N 1
ATOM 5399 C CA . ILE B 1 252 ? -2.361 -6.168 9 1 95.44 252 ILE B CA 1
ATOM 5400 C C . ILE B 1 252 ? -1.689 -7.523 9.211 1 95.44 252 ILE B C 1
ATOM 5402 O O . ILE B 1 252 ? -0.925 -7.984 8.359 1 95.44 252 ILE B O 1
ATOM 5406 N N . ASN B 1 253 ? -2.014 -8.18 10.273 1 91.88 253 ASN B N 1
ATOM 5407 C CA . ASN B 1 253 ? -1.417 -9.477 10.547 1 91.88 253 ASN B CA 1
ATOM 5408 C C . ASN B 1 253 ? -1.945 -10.547 9.586 1 91.88 253 ASN B C 1
ATOM 5410 O O . ASN B 1 253 ? -1.17 -11.32 9.023 1 91.88 253 ASN B O 1
ATOM 5414 N N . SER B 1 254 ? -3.176 -10.523 9.375 1 90 254 SER B N 1
ATOM 5415 C CA . SER B 1 254 ? -3.791 -11.586 8.586 1 90 254 SER B CA 1
ATOM 5416 C C . SER B 1 254 ? -3.586 -11.352 7.094 1 90 254 SER B C 1
ATOM 5418 O O . SER B 1 254 ? -3.406 -12.297 6.328 1 90 254 SER B O 1
ATOM 5420 N N . LYS B 1 255 ? -3.541 -10.055 6.715 1 93.44 255 LYS B N 1
ATOM 5421 C CA . LYS B 1 255 ? -3.576 -9.797 5.281 1 93.44 255 LYS B CA 1
ATOM 5422 C C . LYS B 1 255 ? -2.191 -9.43 4.754 1 93.44 255 LYS B C 1
ATOM 5424 O O . LYS B 1 255 ? -1.936 -9.523 3.553 1 93.44 255 LYS B O 1
ATOM 5429 N N . LEU B 1 256 ? -1.326 -9.055 5.605 1 94.25 256 LEU B N 1
ATOM 5430 C CA . LEU B 1 256 ? 0.003 -8.672 5.141 1 94.25 256 LEU B CA 1
ATOM 5431 C C . LEU B 1 256 ? 1.068 -9.594 5.727 1 94.25 256 LEU B C 1
ATOM 5433 O O . LEU B 1 256 ? 1.705 -10.359 5 1 94.25 256 LEU B O 1
ATOM 5437 N N . LEU B 1 257 ? 1.129 -9.672 7.027 1 94 257 LEU B N 1
ATOM 5438 C CA . LEU B 1 257 ? 2.246 -10.359 7.664 1 94 257 LEU B CA 1
ATOM 5439 C C . LEU B 1 257 ? 2.18 -11.859 7.41 1 94 257 LEU B C 1
ATOM 5441 O O . LEU B 1 257 ? 3.201 -12.492 7.133 1 94 257 LEU B O 1
ATOM 5445 N N . ALA B 1 258 ? 1.004 -12.406 7.496 1 91.88 258 ALA B N 1
ATOM 5446 C CA . ALA B 1 258 ? 0.876 -13.852 7.32 1 91.88 258 ALA B CA 1
ATOM 5447 C C . ALA B 1 258 ? 1.252 -14.266 5.902 1 91.88 258 ALA B C 1
ATOM 5449 O O . ALA B 1 258 ? 2.094 -15.141 5.707 1 91.88 258 ALA B O 1
ATOM 5450 N N . PRO B 1 259 ? 0.709 -13.625 4.895 1 93.06 259 PRO B N 1
ATOM 5451 C CA . PRO B 1 259 ? 1.132 -13.969 3.533 1 93.06 259 PRO B CA 1
ATOM 5452 C C . PRO B 1 259 ? 2.619 -13.711 3.295 1 93.06 259 PRO B C 1
ATOM 5454 O O . PRO B 1 259 ? 3.271 -14.477 2.58 1 93.06 259 PRO B O 1
ATOM 5457 N N . LEU B 1 260 ? 3.156 -12.641 3.857 1 95.69 260 LEU B N 1
ATOM 5458 C CA . LEU B 1 260 ? 4.574 -12.344 3.703 1 95.69 260 LEU B CA 1
ATOM 5459 C C . LEU B 1 260 ? 5.434 -13.43 4.336 1 95.69 260 LEU B C 1
ATOM 5461 O O . LEU B 1 260 ? 6.473 -13.805 3.789 1 95.69 260 LEU B O 1
ATOM 5465 N N . ALA B 1 261 ? 4.984 -13.883 5.453 1 94.69 261 ALA B N 1
ATOM 5466 C CA . ALA B 1 261 ? 5.699 -14.969 6.113 1 94.69 261 ALA B CA 1
ATOM 5467 C C . ALA B 1 261 ? 5.719 -16.219 5.238 1 94.69 261 ALA B C 1
ATOM 5469 O O . ALA B 1 261 ? 6.77 -16.844 5.059 1 94.69 261 ALA B O 1
ATOM 5470 N N . LEU B 1 262 ? 4.625 -16.516 4.676 1 94.31 262 LEU B N 1
ATOM 5471 C CA . LEU B 1 262 ? 4.527 -17.703 3.828 1 94.31 262 LEU B CA 1
ATOM 5472 C C . LEU B 1 262 ? 5.395 -17.547 2.582 1 94.31 262 LEU B C 1
ATOM 5474 O O . LEU B 1 262 ? 6.098 -18.484 2.195 1 94.31 262 LEU B O 1
ATOM 5478 N N . LEU B 1 263 ? 5.34 -16.375 2.014 1 95.88 263 LEU B N 1
ATOM 5479 C CA . LEU B 1 263 ? 6.102 -16.109 0.794 1 95.88 263 LEU B CA 1
ATOM 5480 C C . LEU B 1 263 ? 7.598 -16.156 1.07 1 95.88 263 LEU B C 1
ATOM 5482 O O . LEU B 1 263 ? 8.336 -16.906 0.43 1 95.88 263 LEU B O 1
ATOM 5486 N N . SER B 1 264 ? 8.023 -15.43 2.045 1 96.19 264 SER B N 1
ATOM 5487 C CA . SER B 1 264 ? 9.453 -15.227 2.287 1 96.19 264 SER B CA 1
ATOM 5488 C C . SER B 1 264 ? 10.078 -16.453 2.93 1 96.19 264 SER B C 1
ATOM 5490 O O . SER B 1 264 ? 11.266 -16.734 2.713 1 96.19 264 SER B O 1
ATOM 5492 N N . GLN B 1 265 ? 9.273 -17.188 3.678 1 94.31 265 GLN B N 1
ATOM 5493 C CA . GLN B 1 265 ? 9.891 -18.25 4.469 1 94.31 265 GLN B CA 1
ATOM 5494 C C . GLN B 1 265 ? 9.648 -19.609 3.84 1 94.31 265 GLN B C 1
ATOM 5496 O O . GLN B 1 265 ? 10.07 -20.641 4.379 1 94.31 265 GLN B O 1
ATOM 5501 N N . GLY B 1 266 ? 9.031 -19.672 2.693 1 94.38 266 GLY B N 1
ATOM 5502 C CA . GLY B 1 266 ? 8.797 -21.016 2.213 1 94.38 266 GLY B CA 1
ATOM 5503 C C . GLY B 1 266 ? 8.336 -21.062 0.768 1 9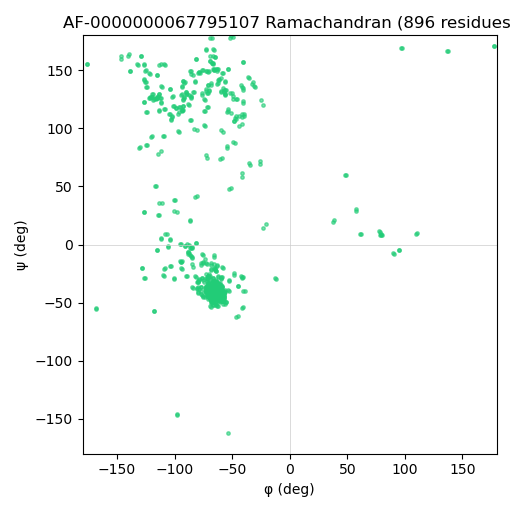4.38 266 GLY B C 1
ATOM 5504 O O . GLY B 1 266 ? 9.023 -21.641 -0.086 1 94.38 266 GLY B O 1
ATOM 5505 N N . LEU B 1 267 ? 7.285 -20.391 0.419 1 96.44 267 LEU B N 1
ATOM 5506 C CA . LEU B 1 267 ? 6.609 -20.547 -0.863 1 96.44 267 LEU B CA 1
ATOM 5507 C C . LEU B 1 267 ? 7.5 -20.094 -2.012 1 96.44 267 LEU B C 1
ATOM 5509 O O . LEU B 1 267 ? 7.512 -20.703 -3.08 1 96.44 267 LEU B O 1
ATOM 5513 N N . LEU B 1 268 ? 8.219 -19.031 -1.799 1 97.56 268 LEU B N 1
ATOM 5514 C CA . LEU B 1 268 ? 9.062 -18.531 -2.877 1 97.56 268 LEU B CA 1
ATOM 5515 C C . LEU B 1 268 ? 10.203 -19.5 -3.162 1 97.56 268 LEU B C 1
ATOM 5517 O O . LEU B 1 268 ? 10.578 -19.703 -4.32 1 97.56 268 LEU B O 1
ATOM 5521 N N . THR B 1 269 ? 10.742 -20.062 -2.092 1 95.44 269 THR B N 1
ATOM 5522 C CA . THR B 1 269 ? 11.781 -21.062 -2.277 1 95.44 269 THR B CA 1
ATOM 5523 C C . THR B 1 269 ? 11.25 -22.266 -3.051 1 95.44 269 THR B C 1
ATOM 5525 O O . THR B 1 269 ? 11.914 -22.781 -3.959 1 95.44 269 THR B O 1
ATOM 5528 N N . LEU B 1 270 ? 10.094 -22.688 -2.715 1 96 270 LEU B N 1
ATOM 5529 C CA . LEU B 1 270 ? 9.445 -23.812 -3.387 1 96 270 LEU B CA 1
ATOM 5530 C C . LEU B 1 270 ? 9.273 -23.516 -4.875 1 96 270 LEU B C 1
ATOM 5532 O O . LEU B 1 270 ? 9.578 -24.375 -5.711 1 96 270 LEU B O 1
ATOM 5536 N N . VAL B 1 271 ? 8.828 -22.359 -5.211 1 97.25 271 VAL B N 1
ATOM 5537 C CA . VAL B 1 271 ? 8.586 -21.969 -6.594 1 97.25 271 VAL B CA 1
ATOM 5538 C C . VAL B 1 271 ? 9.914 -21.828 -7.332 1 97.25 271 VAL B C 1
ATOM 5540 O O . VAL B 1 271 ? 10.078 -22.328 -8.445 1 97.25 271 VAL B O 1
ATOM 5543 N N . ARG B 1 272 ? 10.859 -21.172 -6.727 1 95.75 272 ARG B N 1
ATOM 5544 C CA . ARG B 1 272 ? 12.148 -20.906 -7.359 1 95.75 272 ARG B CA 1
ATOM 5545 C C . ARG B 1 272 ? 12.891 -22.203 -7.664 1 95.75 272 ARG B C 1
ATOM 5547 O O . ARG B 1 272 ? 13.578 -22.297 -8.688 1 95.75 272 ARG B O 1
ATOM 5554 N N . GLN B 1 273 ? 12.734 -23.156 -6.859 1 93.31 273 GLN B N 1
ATOM 5555 C CA . GLN B 1 273 ? 13.414 -24.438 -7.043 1 93.31 273 GLN B CA 1
ATOM 5556 C C . GLN B 1 273 ? 12.938 -25.141 -8.312 1 93.31 273 GLN B C 1
ATOM 5558 O O . GLN B 1 273 ? 13.625 -26.016 -8.844 1 93.31 273 GLN B O 1
ATOM 5563 N N . THR B 1 274 ? 11.805 -24.766 -8.773 1 95.12 274 THR B N 1
ATOM 5564 C CA . THR B 1 274 ? 11.273 -25.375 -9.992 1 95.12 274 THR B CA 1
ATOM 5565 C C . THR B 1 274 ? 11.805 -24.656 -11.227 1 95.12 274 THR B C 1
ATOM 5567 O O . THR B 1 274 ? 11.531 -25.062 -12.359 1 95.12 274 THR B O 1
ATOM 5570 N N . ALA B 1 275 ? 12.562 -23.625 -11.031 1 94.12 275 ALA B N 1
ATOM 5571 C CA . ALA B 1 275 ? 13.039 -22.781 -12.125 1 94.12 275 ALA B CA 1
ATOM 5572 C C . ALA B 1 275 ? 13.867 -23.594 -13.117 1 94.12 275 ALA B C 1
ATOM 5574 O O . ALA B 1 275 ? 13.898 -23.281 -14.312 1 94.12 275 ALA B O 1
ATOM 5575 N N . SER B 1 276 ? 14.508 -24.641 -12.695 1 90.19 276 SER B N 1
ATOM 5576 C CA . SER B 1 276 ? 15.391 -25.438 -13.539 1 90.19 276 SER B CA 1
ATOM 5577 C C . SER B 1 276 ? 14.602 -26.484 -14.336 1 90.19 276 SER B C 1
ATOM 5579 O O . SER B 1 276 ? 15.148 -27.125 -15.227 1 90.19 276 SER B O 1
ATOM 5581 N N . THR B 1 277 ? 13.375 -26.672 -14 1 90.62 277 THR B N 1
ATOM 5582 C CA . THR B 1 277 ? 12.539 -27.625 -14.711 1 90.62 277 THR B CA 1
ATOM 5583 C C . THR B 1 277 ? 11.992 -27.016 -16 1 90.62 277 THR B C 1
ATOM 5585 O O . THR B 1 277 ? 12.016 -25.797 -16.172 1 90.62 277 THR B O 1
ATOM 5588 N N . PRO B 1 278 ? 11.562 -27.781 -16.953 1 88.44 278 PRO B N 1
ATOM 5589 C CA . PRO B 1 278 ? 11.062 -27.281 -18.234 1 88.44 278 PRO B CA 1
ATOM 5590 C C . PRO B 1 278 ? 9.836 -26.375 -18.062 1 88.44 278 PRO B C 1
ATOM 5592 O O . PRO B 1 278 ? 9.625 -25.469 -18.875 1 88.44 278 PRO B O 1
ATOM 5595 N N . ASN B 1 279 ? 9.031 -26.688 -17.109 1 91.31 279 ASN B N 1
ATOM 5596 C CA . ASN B 1 279 ? 7.848 -25.891 -16.828 1 91.31 279 ASN B CA 1
ATOM 5597 C C . ASN B 1 279 ? 7.828 -25.406 -15.375 1 91.31 279 ASN B C 1
ATOM 5599 O O . ASN B 1 279 ? 7.16 -26 -14.531 1 91.31 279 ASN B O 1
ATOM 5603 N N . PRO B 1 280 ? 8.461 -24.328 -15.125 1 95.69 280 PRO B N 1
ATOM 5604 C CA . PRO B 1 280 ? 8.531 -23.828 -13.75 1 95.69 280 PRO B CA 1
ATOM 5605 C C . PRO B 1 280 ? 7.164 -23.453 -13.18 1 95.69 280 PRO B C 1
ATOM 5607 O O . PRO B 1 280 ? 6.254 -23.109 -13.93 1 95.69 280 PRO B O 1
ATOM 5610 N N . ALA B 1 281 ? 7.07 -23.609 -11.891 1 97.75 281 ALA B N 1
ATOM 5611 C CA . ALA B 1 281 ? 5.844 -23.219 -11.195 1 97.75 281 ALA B CA 1
ATOM 5612 C C . ALA B 1 281 ? 5.586 -21.719 -11.328 1 97.75 281 ALA B C 1
ATOM 5614 O O . ALA B 1 281 ? 6.523 -20.938 -11.43 1 97.75 281 ALA B O 1
ATOM 5615 N N . ARG B 1 282 ? 4.355 -21.375 -11.297 1 97.75 282 ARG B N 1
ATOM 5616 C CA . ARG B 1 282 ? 3.953 -19.984 -11.438 1 97.75 282 ARG B CA 1
ATOM 5617 C C . ARG B 1 282 ? 3.441 -19.422 -10.117 1 97.75 282 ARG B C 1
ATOM 5619 O O . ARG B 1 282 ? 3.092 -20.188 -9.211 1 97.75 282 ARG B O 1
ATOM 5626 N N . LEU B 1 283 ? 3.545 -18.156 -10 1 98.12 283 LEU B N 1
ATOM 5627 C CA . LEU B 1 283 ? 2.986 -17.469 -8.844 1 98.12 283 LEU B CA 1
ATOM 5628 C C . LEU B 1 283 ? 1.802 -16.594 -9.258 1 98.12 283 LEU B C 1
ATOM 5630 O O . LEU B 1 283 ? 1.925 -15.742 -10.141 1 98.12 283 LEU B O 1
ATOM 5634 N N . VAL B 1 284 ? 0.637 -16.859 -8.656 1 98.19 284 VAL B N 1
ATOM 5635 C CA . VAL B 1 284 ? -0.578 -16.094 -8.938 1 98.19 284 VAL B CA 1
ATOM 5636 C C . VAL B 1 284 ? -1.046 -15.383 -7.672 1 98.19 284 VAL B C 1
ATOM 5638 O O . VAL B 1 284 ? -1.198 -16 -6.621 1 98.19 284 VAL B O 1
ATOM 5641 N N . ILE B 1 285 ? -1.209 -14.078 -7.754 1 97.38 285 ILE B N 1
ATOM 5642 C CA . ILE B 1 285 ? -1.699 -13.273 -6.641 1 97.38 285 ILE B CA 1
ATOM 5643 C C . ILE B 1 285 ? -3.068 -12.695 -6.984 1 97.38 285 ILE B C 1
ATOM 5645 O O . ILE B 1 285 ? -3.252 -12.117 -8.062 1 97.38 285 ILE B O 1
ATOM 5649 N N . VAL B 1 286 ? -4.023 -12.875 -6.082 1 95.75 286 VAL B N 1
ATOM 5650 C CA . VAL B 1 286 ? -5.387 -12.406 -6.312 1 95.75 286 VAL B CA 1
ATOM 5651 C C . VAL B 1 286 ? -5.746 -11.336 -5.289 1 95.75 286 VAL B C 1
ATOM 5653 O O . VAL B 1 286 ? -5.594 -11.539 -4.082 1 95.75 286 VAL B O 1
ATOM 5656 N N . THR B 1 287 ? -6.176 -10.156 -5.73 1 94.06 287 THR B N 1
ATOM 5657 C CA . THR B 1 287 ? -6.566 -9.086 -4.824 1 94.06 287 THR B CA 1
ATOM 5658 C C . THR B 1 287 ? -7.828 -8.391 -5.328 1 94.06 287 THR B C 1
ATOM 5660 O O . THR B 1 287 ? -8.07 -8.328 -6.535 1 94.06 287 THR B O 1
ATOM 5663 N N . PRO B 1 288 ? -8.672 -7.855 -4.375 1 91.12 288 PRO B N 1
ATOM 5664 C CA . PRO B 1 288 ? -9.766 -6.977 -4.809 1 91.12 288 PRO B CA 1
ATOM 5665 C C . PRO B 1 288 ? -9.266 -5.605 -5.266 1 91.12 288 PRO B C 1
ATOM 5667 O O . PRO B 1 288 ? -8.508 -4.949 -4.551 1 91.12 288 PRO B O 1
ATOM 5670 N N . ASN B 1 289 ? -9.734 -5.102 -6.379 1 90.06 289 ASN B N 1
ATOM 5671 C CA . ASN B 1 289 ? -9.039 -3.973 -6.984 1 90.06 289 ASN B CA 1
ATOM 5672 C C . ASN B 1 289 ? -9.844 -2.682 -6.852 1 90.06 289 ASN B C 1
ATOM 5674 O O . ASN B 1 289 ? -9.281 -1.588 -6.867 1 90.06 289 ASN B O 1
ATOM 5678 N N . ILE B 1 290 ? -11.062 -2.672 -6.648 1 86.5 290 ILE B N 1
ATOM 5679 C CA . ILE B 1 290 ? -11.906 -1.493 -6.797 1 86.5 290 ILE B CA 1
ATOM 5680 C C . ILE B 1 290 ? -11.586 -0.482 -5.699 1 86.5 290 ILE B C 1
ATOM 5682 O O . ILE B 1 290 ? -11.312 0.686 -5.984 1 86.5 290 ILE B O 1
ATOM 5686 N N . THR B 1 291 ? -11.617 -0.912 -4.477 1 90.06 291 THR B N 1
ATOM 5687 C CA . THR B 1 291 ? -11.391 -0.03 -3.336 1 90.06 291 THR B CA 1
ATOM 5688 C C . THR B 1 291 ? -9.977 0.531 -3.359 1 90.06 291 THR B C 1
ATOM 5690 O O . THR B 1 291 ? -9.758 1.699 -3.029 1 90.06 291 THR B O 1
ATOM 5693 N N . ALA B 1 292 ? -9.023 -0.3 -3.703 1 92.44 292 ALA B N 1
ATOM 5694 C CA . ALA B 1 292 ? -7.641 0.157 -3.77 1 92.44 292 ALA B CA 1
ATOM 5695 C C . ALA B 1 292 ? -7.457 1.199 -4.871 1 92.44 292 ALA B C 1
ATOM 5697 O O . ALA B 1 292 ? -6.68 2.141 -4.715 1 92.44 292 ALA B O 1
ATOM 5698 N N . ALA B 1 293 ? -8.188 1.052 -5.941 1 88.56 293 ALA B N 1
ATOM 5699 C CA . ALA B 1 293 ? -8.078 1.978 -7.066 1 88.56 293 ALA B CA 1
ATOM 5700 C C . ALA B 1 293 ? -8.664 3.342 -6.711 1 88.56 293 ALA B C 1
ATOM 5702 O O . ALA B 1 293 ? -8.102 4.379 -7.074 1 88.56 293 ALA B O 1
ATOM 5703 N N . LEU B 1 294 ? -9.695 3.309 -5.941 1 88.25 294 LEU B N 1
ATOM 5704 C CA . LEU B 1 294 ? -10.43 4.543 -5.699 1 88.25 294 LEU B CA 1
ATOM 5705 C C . LEU B 1 294 ? -10.062 5.141 -4.344 1 88.25 294 LEU B C 1
ATOM 5707 O O . LEU B 1 294 ? -10.195 6.348 -4.141 1 88.25 294 LEU B O 1
ATOM 5711 N N . SER B 1 295 ? -9.688 4.355 -3.396 1 93.19 295 SER B N 1
ATOM 5712 C CA . SER B 1 295 ? -9.375 4.75 -2.027 1 93.19 295 SER B CA 1
ATOM 5713 C C . SER B 1 295 ? -10.461 5.648 -1.445 1 93.19 295 SER B C 1
ATOM 5715 O O . SER B 1 295 ? -10.172 6.75 -0.975 1 93.19 295 SER B O 1
ATOM 5717 N N . PRO B 1 296 ? -11.703 5.199 -1.356 1 92.06 296 PRO B N 1
ATOM 5718 C CA . PRO B 1 296 ? -12.789 6.023 -0.826 1 92.06 296 PRO B CA 1
ATOM 5719 C C . PRO B 1 296 ? -12.703 6.219 0.687 1 92.06 296 PRO B C 1
ATOM 5721 O O . PRO B 1 296 ? -11.906 5.547 1.353 1 92.06 296 PRO B O 1
ATOM 5724 N N . ALA B 1 297 ? -13.5 7.125 1.137 1 93.75 297 ALA B N 1
ATOM 5725 C CA . ALA B 1 297 ? -13.648 7.305 2.58 1 93.75 297 ALA B CA 1
ATOM 5726 C C . ALA B 1 297 ? -14.211 6.043 3.232 1 93.75 297 ALA B C 1
ATOM 5728 O O . ALA B 1 297 ? -15.023 5.336 2.629 1 93.75 297 ALA B O 1
ATOM 5729 N N . TYR B 1 298 ? -13.695 5.723 4.43 1 95 298 TYR B N 1
ATOM 5730 C CA . TYR B 1 298 ? -14.227 4.695 5.32 1 95 298 TYR B CA 1
ATOM 5731 C C . TYR B 1 298 ? -13.812 3.305 4.852 1 95 298 TYR B C 1
ATOM 5733 O O . TYR B 1 298 ? -14.406 2.305 5.262 1 95 298 TYR B O 1
ATOM 5741 N N . SER B 1 299 ? -12.867 3.225 3.881 1 94.56 299 SER B N 1
ATOM 5742 C CA . SER B 1 299 ? -12.375 1.943 3.387 1 94.56 299 SER B CA 1
ATOM 5743 C C . SER B 1 299 ? -10.859 1.867 3.459 1 94.56 299 SER B C 1
ATOM 5745 O O . SER B 1 299 ? -10.227 1.137 2.689 1 94.56 299 SER B O 1
ATOM 5747 N N . ALA B 1 300 ? -10.297 2.564 4.363 1 97.5 300 ALA B N 1
ATOM 5748 C CA . ALA B 1 300 ? -8.852 2.75 4.453 1 97.5 300 ALA B CA 1
ATOM 5749 C C . ALA B 1 300 ? -8.133 1.412 4.629 1 97.5 300 ALA B C 1
ATOM 5751 O O . ALA B 1 300 ? -7.102 1.169 4.004 1 97.5 300 ALA B O 1
ATOM 5752 N N . PRO B 1 301 ? -8.656 0.477 5.469 1 97.25 301 PRO B N 1
ATOM 5753 C CA . PRO B 1 301 ? -7.926 -0.781 5.641 1 97.25 301 PRO B CA 1
ATOM 5754 C C . PRO B 1 301 ? -7.75 -1.544 4.328 1 97.25 301 PRO B C 1
ATOM 5756 O O . PRO B 1 301 ? -6.645 -1.982 4.008 1 97.25 301 PRO B O 1
ATOM 5759 N N . GLU B 1 302 ? -8.781 -1.646 3.574 1 96.12 302 GLU B N 1
ATOM 5760 C CA . GLU B 1 302 ? -8.703 -2.359 2.301 1 96.12 302 GLU B CA 1
ATOM 5761 C C . GLU B 1 302 ? -7.832 -1.606 1.299 1 96.12 302 GLU B C 1
ATOM 5763 O O . GLU B 1 302 ? -6.977 -2.203 0.641 1 96.12 302 GLU B O 1
ATOM 5768 N N . ALA B 1 303 ? -8.094 -0.33 1.191 1 96.75 303 ALA B N 1
ATOM 5769 C CA . ALA B 1 303 ? -7.332 0.486 0.248 1 96.75 303 ALA B CA 1
ATOM 5770 C C . ALA B 1 303 ? -5.84 0.415 0.543 1 96.75 303 ALA B C 1
ATOM 5772 O O . ALA B 1 303 ? -5.027 0.234 -0.368 1 96.75 303 ALA B O 1
ATOM 5773 N N . MET B 1 304 ? -5.484 0.52 1.753 1 97.94 304 MET B N 1
ATOM 5774 C CA . MET B 1 304 ? -4.086 0.537 2.172 1 97.94 304 MET B CA 1
ATOM 5775 C C . MET B 1 304 ? -3.43 -0.821 1.938 1 97.94 304 MET B C 1
ATOM 5777 O O . MET B 1 304 ? -2.379 -0.906 1.3 1 97.94 304 MET B O 1
ATOM 5781 N N . VAL B 1 305 ? -4.051 -1.88 2.383 1 97.44 305 VAL B N 1
ATOM 5782 C CA . VAL B 1 305 ? -3.482 -3.221 2.316 1 97.44 305 VAL B CA 1
ATOM 5783 C C . VAL B 1 305 ? -3.359 -3.66 0.858 1 97.44 305 VAL B C 1
ATOM 5785 O O . VAL B 1 305 ? -2.295 -4.109 0.427 1 97.44 305 VAL B O 1
ATOM 5788 N N . VAL B 1 306 ? -4.406 -3.477 0.134 1 96.75 306 VAL B N 1
ATOM 5789 C CA . VAL B 1 306 ? -4.422 -3.959 -1.243 1 96.75 306 VAL B CA 1
ATOM 5790 C C . VAL B 1 306 ? -3.449 -3.139 -2.088 1 96.75 306 VAL B C 1
ATOM 5792 O O . VAL B 1 306 ? -2.768 -3.682 -2.961 1 96.75 306 VAL B O 1
ATOM 5795 N N . SER B 1 307 ? -3.363 -1.871 -1.877 1 96.81 307 SER B N 1
ATOM 5796 C CA . SER B 1 307 ? -2.371 -1.063 -2.578 1 96.81 307 SER B CA 1
ATOM 5797 C C . SER B 1 307 ? -0.954 -1.544 -2.279 1 96.81 307 SER B C 1
ATOM 5799 O O . SER B 1 307 ? -0.103 -1.577 -3.17 1 96.81 307 SER B O 1
ATOM 5801 N N . GLY B 1 308 ? -0.723 -1.819 -1.034 1 97.56 308 GLY B N 1
ATOM 5802 C CA . GLY B 1 308 ? 0.565 -2.385 -0.667 1 97.56 308 GLY B CA 1
ATOM 5803 C C . GLY B 1 308 ? 0.862 -3.697 -1.366 1 97.56 308 GLY B C 1
ATOM 5804 O O . GLY B 1 308 ? 1.971 -3.906 -1.863 1 97.56 308 GLY B O 1
ATOM 5805 N N . ILE B 1 309 ? -0.113 -4.543 -1.449 1 97.12 309 ILE B N 1
ATOM 5806 C CA . ILE B 1 309 ? 0.054 -5.844 -2.092 1 97.12 309 ILE B CA 1
ATOM 5807 C C . ILE B 1 309 ? 0.293 -5.652 -3.588 1 97.12 309 ILE B C 1
ATOM 5809 O O . ILE B 1 309 ? 1.065 -6.395 -4.199 1 97.12 309 ILE B O 1
ATOM 5813 N N . ASN B 1 310 ? -0.369 -4.68 -4.156 1 95.69 310 ASN B N 1
ATOM 5814 C CA . ASN B 1 310 ? -0.125 -4.383 -5.566 1 95.69 310 ASN B CA 1
ATOM 5815 C C . ASN B 1 310 ? 1.348 -4.082 -5.828 1 95.69 310 ASN B C 1
ATOM 5817 O O . ASN B 1 310 ? 1.931 -4.598 -6.781 1 95.69 310 ASN B O 1
ATOM 5821 N N . ALA B 1 311 ? 1.915 -3.258 -5 1 96.44 311 ALA B N 1
ATOM 5822 C CA . ALA B 1 311 ? 3.332 -2.932 -5.137 1 96.44 311 ALA B CA 1
ATOM 5823 C C . ALA B 1 311 ? 4.203 -4.16 -4.883 1 96.44 311 ALA B C 1
ATOM 5825 O O . ALA B 1 311 ? 5.188 -4.387 -5.594 1 96.44 311 ALA B O 1
ATOM 5826 N N . LEU B 1 312 ? 3.836 -4.91 -3.928 1 97.44 312 LEU B N 1
ATOM 5827 C CA . LEU B 1 312 ? 4.547 -6.145 -3.615 1 97.44 312 LEU B CA 1
ATOM 5828 C C . LEU B 1 312 ? 4.543 -7.09 -4.812 1 97.44 312 LEU B C 1
ATOM 5830 O O . LEU B 1 312 ? 5.574 -7.68 -5.145 1 97.44 312 LEU B O 1
ATOM 5834 N N . ALA B 1 313 ? 3.383 -7.215 -5.383 1 96.56 313 ALA B N 1
ATOM 5835 C CA . ALA B 1 313 ? 3.242 -8.094 -6.535 1 96.56 313 ALA B CA 1
ATOM 5836 C C . ALA B 1 313 ? 4.164 -7.668 -7.672 1 96.56 313 ALA B C 1
ATOM 5838 O O . ALA B 1 313 ? 4.773 -8.508 -8.336 1 96.56 313 ALA B O 1
ATOM 5839 N N . THR B 1 314 ? 4.289 -6.414 -7.883 1 94.56 314 THR B N 1
ATOM 5840 C CA . THR B 1 314 ? 5.164 -5.895 -8.93 1 94.56 314 THR B CA 1
ATOM 5841 C C . THR B 1 314 ? 6.625 -6.195 -8.609 1 94.56 314 THR B C 1
ATOM 5843 O O . THR B 1 314 ? 7.379 -6.633 -9.477 1 94.56 314 THR B O 1
ATOM 5846 N N . SER B 1 315 ? 7.027 -5.938 -7.402 1 95.31 315 SER B N 1
ATOM 5847 C CA . SER B 1 315 ? 8.398 -6.234 -6.992 1 95.31 315 SER B CA 1
ATOM 5848 C C . SER B 1 315 ? 8.703 -7.723 -7.129 1 95.31 315 SER B C 1
ATOM 5850 O O . SER B 1 315 ? 9.797 -8.102 -7.555 1 95.31 315 SER B O 1
ATOM 5852 N N . LEU B 1 316 ? 7.727 -8.539 -6.762 1 96.5 316 LEU B N 1
ATOM 5853 C CA . LEU B 1 316 ? 7.887 -9.984 -6.859 1 96.5 316 LEU B CA 1
ATOM 5854 C C . LEU B 1 316 ? 8.094 -10.414 -8.305 1 96.5 316 LEU B C 1
ATOM 5856 O O . LEU B 1 316 ? 8.953 -11.25 -8.594 1 96.5 316 LEU B O 1
ATOM 5860 N N . ASP B 1 317 ? 7.312 -9.867 -9.141 1 94.81 317 ASP B N 1
ATOM 5861 C CA . ASP B 1 317 ? 7.453 -10.164 -10.562 1 94.81 317 ASP B CA 1
ATOM 5862 C C . ASP B 1 317 ? 8.859 -9.836 -11.055 1 94.81 317 ASP B C 1
ATOM 5864 O O . ASP B 1 317 ? 9.469 -10.617 -11.789 1 94.81 317 ASP B O 1
ATOM 5868 N N . ARG B 1 318 ? 9.328 -8.719 -10.648 1 92.25 318 ARG B N 1
ATOM 5869 C CA . ARG B 1 318 ? 10.633 -8.25 -11.102 1 92.25 318 ARG B CA 1
ATOM 5870 C C . ARG B 1 318 ? 11.758 -9.102 -10.508 1 92.25 318 ARG B C 1
ATOM 5872 O O . ARG B 1 318 ? 12.812 -9.266 -11.125 1 92.25 318 ARG B O 1
ATOM 5879 N N . GLU B 1 319 ? 11.531 -9.664 -9.375 1 94.19 319 GLU B N 1
ATOM 5880 C CA . GLU B 1 319 ? 12.539 -10.508 -8.727 1 94.19 319 GLU B CA 1
ATOM 5881 C C . GLU B 1 319 ? 12.547 -11.906 -9.336 1 94.19 319 GLU B C 1
ATOM 5883 O O . GLU B 1 319 ? 13.602 -12.547 -9.406 1 94.19 319 GLU B O 1
ATOM 5888 N N . LEU B 1 320 ? 11.398 -12.359 -9.773 1 94.69 320 LEU B N 1
ATOM 5889 C CA . LEU B 1 320 ? 11.273 -13.742 -10.211 1 94.69 320 LEU B CA 1
ATOM 5890 C C . LEU B 1 320 ? 11.484 -13.859 -11.719 1 94.69 320 LEU B C 1
ATOM 5892 O O . LEU B 1 320 ? 11.844 -14.93 -12.219 1 94.69 320 LEU B O 1
ATOM 5896 N N . ALA B 1 321 ? 11.312 -12.797 -12.398 1 91.38 321 ALA B N 1
ATOM 5897 C CA . ALA B 1 321 ? 11.383 -12.797 -13.859 1 91.38 321 ALA B CA 1
ATOM 5898 C C . ALA B 1 321 ? 12.727 -13.328 -14.352 1 91.38 321 ALA B C 1
ATOM 5900 O O . ALA B 1 321 ? 12.781 -14.148 -15.266 1 91.38 321 ALA B O 1
ATOM 5901 N N . PRO B 1 322 ? 13.828 -12.93 -13.719 1 88.25 322 PRO B N 1
ATOM 5902 C CA . PRO B 1 322 ? 15.117 -13.422 -14.188 1 88.25 322 PRO B CA 1
ATOM 5903 C C . PRO B 1 322 ? 15.25 -14.938 -14.055 1 88.25 322 PRO B C 1
ATOM 5905 O O . PRO B 1 322 ? 16.109 -15.547 -14.703 1 88.25 322 PRO B O 1
ATOM 5908 N N . HIS B 1 323 ? 14.406 -15.594 -13.242 1 92.88 323 HIS B N 1
ATOM 5909 C CA . HIS B 1 323 ? 14.445 -17.031 -13.055 1 92.88 323 HIS B CA 1
ATOM 5910 C C . HIS B 1 323 ? 13.523 -17.75 -14.039 1 92.88 323 HIS B C 1
ATOM 5912 O O . HIS B 1 323 ? 13.359 -18.969 -13.984 1 92.88 323 HIS B O 1
ATOM 5918 N N . GLY B 1 324 ? 12.859 -16.922 -14.836 1 92.5 324 GLY B N 1
ATOM 5919 C CA . GLY B 1 324 ? 11.914 -17.5 -15.773 1 92.5 324 GLY B CA 1
ATOM 5920 C C . GLY B 1 324 ? 10.586 -17.859 -15.125 1 92.5 324 GLY B C 1
ATOM 5921 O O . GLY B 1 324 ? 9.797 -18.609 -15.703 1 92.5 324 GLY B O 1
ATOM 5922 N N . ILE B 1 325 ? 10.422 -17.469 -13.961 1 96 325 ILE B N 1
ATOM 5923 C CA . ILE B 1 325 ? 9.18 -17.734 -13.242 1 96 325 ILE B CA 1
ATOM 5924 C C . ILE B 1 325 ? 8.156 -16.641 -13.562 1 96 325 ILE B C 1
ATOM 5926 O O . ILE B 1 325 ? 8.438 -15.453 -13.398 1 96 325 ILE B O 1
ATOM 5930 N N . LYS B 1 326 ? 7.004 -17.078 -13.977 1 95.44 326 LYS B N 1
ATOM 5931 C CA . LYS B 1 326 ? 5.941 -16.141 -14.352 1 95.44 326 LYS B CA 1
ATOM 5932 C C . LYS B 1 326 ? 5.062 -15.805 -13.156 1 95.44 326 LYS B C 1
ATOM 5934 O O . LYS B 1 326 ? 4.652 -16.703 -12.406 1 95.44 326 LYS B O 1
ATOM 5939 N N . THR B 1 327 ? 4.875 -14.539 -12.969 1 95.75 327 THR B N 1
ATOM 5940 C CA . THR B 1 327 ? 4 -14.039 -11.922 1 95.75 327 THR B CA 1
ATOM 5941 C C . THR B 1 327 ? 2.799 -13.312 -12.523 1 95.75 327 THR B C 1
ATOM 5943 O O . THR B 1 327 ? 2.959 -12.445 -13.383 1 95.75 327 THR B O 1
ATOM 5946 N N . THR B 1 328 ? 1.595 -13.703 -12.117 1 96.44 328 THR B N 1
ATOM 5947 C CA . THR B 1 328 ? 0.374 -13.055 -12.578 1 96.44 328 THR B CA 1
ATOM 5948 C C . THR B 1 328 ? -0.398 -12.453 -11.414 1 96.44 328 THR B C 1
ATOM 5950 O O . THR B 1 328 ? -0.598 -13.109 -10.383 1 96.44 328 THR B O 1
ATOM 5953 N N . HIS B 1 329 ? -0.711 -11.242 -11.523 1 96.25 329 HIS B N 1
ATOM 5954 C CA . HIS B 1 329 ? -1.539 -10.539 -10.547 1 96.25 329 HIS B CA 1
ATOM 5955 C C . HIS B 1 329 ? -2.969 -10.375 -11.047 1 96.25 329 HIS B C 1
ATOM 5957 O O . HIS B 1 329 ? -3.211 -9.633 -12 1 96.25 329 HIS B O 1
ATOM 5963 N N . ILE B 1 330 ? -3.883 -11.078 -10.438 1 95.69 330 ILE B N 1
ATOM 5964 C CA . ILE B 1 330 ? -5.293 -10.984 -10.805 1 95.69 330 ILE B CA 1
ATOM 5965 C C . ILE B 1 330 ? -5.988 -9.953 -9.914 1 95.69 330 ILE B C 1
ATOM 5967 O O . ILE B 1 330 ? -6.09 -10.141 -8.703 1 95.69 330 ILE B O 1
ATOM 5971 N N . ARG B 1 331 ? -6.449 -8.93 -10.5 1 94.25 331 ARG B N 1
ATOM 5972 C CA . ARG B 1 331 ? -7.16 -7.848 -9.82 1 94.25 331 ARG B CA 1
ATOM 5973 C C . ARG B 1 331 ? -8.664 -7.973 -10.023 1 94.25 331 ARG B C 1
ATOM 5975 O O . ARG B 1 331 ? -9.164 -7.836 -11.141 1 94.25 331 ARG B O 1
ATOM 5982 N N . LEU B 1 332 ? -9.328 -8.117 -8.938 1 91.12 332 LEU B N 1
ATOM 5983 C CA . LEU B 1 332 ? -10.734 -8.492 -9 1 91.12 332 LEU B CA 1
ATOM 5984 C C . LEU B 1 332 ? -11.633 -7.262 -8.992 1 91.12 332 LEU B C 1
ATOM 5986 O O . LEU B 1 332 ? -11.367 -6.301 -8.266 1 91.12 332 LEU B O 1
ATOM 5990 N N . GLY B 1 333 ? -12.641 -7.375 -9.773 1 87.31 333 GLY B N 1
ATOM 5991 C CA . GLY B 1 333 ? -13.773 -6.473 -9.664 1 87.31 333 GLY B CA 1
ATOM 5992 C C . GLY B 1 333 ? -14.93 -7.051 -8.867 1 87.31 333 GLY B C 1
ATOM 5993 O O . GLY B 1 333 ? -14.711 -7.742 -7.867 1 87.31 333 GLY B O 1
ATOM 5994 N N . SER B 1 334 ? -16.125 -6.766 -9.18 1 79.94 334 SER B N 1
ATOM 5995 C CA . SER B 1 334 ? -17.312 -7.238 -8.469 1 79.94 334 SER B CA 1
ATOM 5996 C C . SER B 1 334 ? -17.828 -8.539 -9.07 1 79.94 334 SER B C 1
ATOM 5998 O O . SER B 1 334 ? -17.75 -8.742 -10.281 1 79.94 334 SER B O 1
ATOM 6000 N N . PHE B 1 335 ? -18.234 -9.453 -8.188 1 76.5 335 PHE B N 1
ATOM 6001 C CA . PHE B 1 335 ? -18.797 -10.734 -8.617 1 76.5 335 PHE B CA 1
ATOM 6002 C C . PHE B 1 335 ? -20.203 -10.914 -8.07 1 76.5 335 PHE B C 1
ATOM 6004 O O . PHE B 1 335 ? -20.562 -10.328 -7.047 1 76.5 335 PHE B O 1
ATOM 6011 N N . ASP B 1 336 ? -21 -11.617 -8.93 1 63.25 336 ASP B N 1
ATOM 6012 C CA . ASP B 1 336 ? -22.375 -11.93 -8.516 1 63.25 336 ASP B CA 1
ATOM 6013 C C . ASP B 1 336 ? -22.391 -13 -7.422 1 63.25 336 ASP B C 1
ATOM 6015 O O . ASP B 1 336 ? -22 -14.148 -7.66 1 63.25 336 ASP B O 1
ATOM 6019 N N . VAL B 1 337 ? -22.031 -12.578 -6.312 1 55.88 337 VAL B N 1
ATOM 6020 C CA . VAL B 1 337 ? -22.188 -13.625 -5.309 1 55.88 337 VAL B CA 1
ATOM 6021 C C . VAL B 1 337 ? -23.656 -13.688 -4.863 1 55.88 337 VAL B C 1
ATOM 6023 O O . VAL B 1 337 ? -24.344 -12.672 -4.836 1 55.88 337 VAL B O 1
ATOM 6026 N N . SER B 1 338 ? -24.438 -14.617 -5.406 1 48.88 338 SER B N 1
ATOM 6027 C CA . SER B 1 338 ? -25.859 -14.883 -5.242 1 48.88 338 SER B CA 1
ATOM 6028 C C . SER B 1 338 ? -26.438 -14.102 -4.062 1 48.88 338 SER B C 1
ATOM 6030 O O . SER B 1 338 ? -27.641 -13.836 -4.012 1 48.88 338 SER B O 1
ATOM 6032 N N . HIS B 1 339 ? -25.828 -13.758 -3.047 1 47.28 339 HIS B N 1
ATOM 6033 C CA . HIS B 1 339 ? -26.578 -13.25 -1.9 1 47.28 339 HIS B CA 1
ATOM 6034 C C . HIS B 1 339 ? -26.531 -11.727 -1.841 1 47.28 339 HIS B C 1
ATOM 6036 O O . HIS B 1 339 ? -26.406 -11.148 -0.759 1 47.28 339 HIS B O 1
ATOM 6042 N N . GLY B 1 340 ? -26.594 -11.086 -2.975 1 47.56 340 GLY B N 1
ATOM 6043 C CA . GLY B 1 340 ? -26.531 -9.641 -3.129 1 47.56 340 GLY B CA 1
ATOM 6044 C C . GLY B 1 340 ? -27.406 -8.898 -2.129 1 47.56 340 GLY B C 1
ATOM 6045 O O . GLY B 1 340 ? -26.922 -8 -1.428 1 47.56 340 GLY B O 1
ATOM 6046 N N . HIS B 1 341 ? -28.703 -9.211 -2.285 1 48 341 HIS B N 1
ATOM 6047 C CA . HIS B 1 341 ? -29.656 -8.578 -1.371 1 48 341 HIS B CA 1
ATOM 6048 C C . HIS B 1 341 ? -29.234 -8.797 0.081 1 48 341 HIS B C 1
ATOM 6050 O O . HIS B 1 341 ? -29.391 -7.898 0.914 1 48 341 HIS B O 1
ATOM 6056 N N . SER B 1 342 ? -28.609 -9.906 0.282 1 55.41 342 SER B N 1
ATOM 6057 C CA . SER B 1 342 ? -28.188 -10.258 1.634 1 55.41 342 SER B CA 1
ATOM 6058 C C . SER B 1 342 ? -26.938 -9.477 2.047 1 55.41 342 SER B C 1
ATOM 6060 O O . SER B 1 342 ? -26.797 -9.102 3.211 1 55.41 342 SER B O 1
ATOM 6062 N N . GLN B 1 343 ? -26.297 -8.945 1.025 1 63.56 343 GLN B N 1
ATOM 6063 C CA . GLN B 1 343 ? -25.078 -8.219 1.356 1 63.56 343 GLN B CA 1
ATOM 6064 C C . GLN B 1 343 ? -25.391 -6.785 1.778 1 63.56 343 GLN B C 1
ATOM 6066 O O . GLN B 1 343 ? -24.766 -6.258 2.701 1 63.56 343 GLN B O 1
ATOM 6071 N N . SER B 1 344 ? -26.391 -6.277 1.071 1 65 344 SER B N 1
ATOM 6072 C CA . SER B 1 344 ? -26.781 -4.918 1.427 1 65 344 SER B CA 1
ATOM 6073 C C . SER B 1 344 ? -27.375 -4.859 2.83 1 65 344 SER B C 1
ATOM 6075 O O . SER B 1 344 ? -27.094 -3.936 3.594 1 65 344 SER B O 1
ATOM 6077 N N . LYS B 1 345 ? -28.203 -5.863 3.062 1 68.06 345 LYS B N 1
ATOM 6078 C CA . LYS B 1 345 ? -28.797 -5.91 4.395 1 68.06 345 LYS B CA 1
ATOM 6079 C C . LYS B 1 345 ? -27.75 -6.152 5.465 1 68.06 345 LYS B C 1
ATOM 6081 O O . LYS B 1 345 ? -27.797 -5.566 6.547 1 68.06 345 LYS B O 1
ATOM 6086 N N . GLN B 1 346 ? -26.844 -7.023 5.098 1 73.31 346 GLN B N 1
ATOM 6087 C CA . GLN B 1 346 ? -25.75 -7.309 6.031 1 73.31 346 GLN B CA 1
ATOM 6088 C C . GLN B 1 346 ? -24.875 -6.074 6.254 1 73.31 346 GLN B C 1
ATOM 6090 O O . GLN B 1 346 ? -24.453 -5.809 7.375 1 73.31 346 GLN B O 1
ATOM 6095 N N . LEU B 1 347 ? -24.766 -5.383 5.188 1 76.5 347 LEU B N 1
ATOM 6096 C CA . LEU B 1 347 ? -24 -4.148 5.293 1 76.5 347 LEU B CA 1
ATOM 6097 C C . LEU B 1 347 ? -24.719 -3.127 6.164 1 76.5 347 LEU B C 1
ATOM 6099 O O . LEU B 1 347 ? -24.109 -2.496 7.027 1 76.5 347 LEU B O 1
ATOM 6103 N N . ALA B 1 348 ? -26 -2.979 5.883 1 75.75 348 ALA B N 1
ATOM 6104 C CA . ALA B 1 348 ? -26.797 -2.035 6.66 1 75.75 348 ALA B CA 1
ATOM 6105 C C . ALA B 1 348 ? -26.781 -2.396 8.141 1 75.75 348 ALA B C 1
ATOM 6107 O O . ALA B 1 348 ? -26.672 -1.517 9 1 75.75 348 ALA B O 1
ATOM 6108 N N . SER B 1 349 ? -26.859 -3.672 8.367 1 80.69 349 SER B N 1
ATOM 6109 C CA . SER B 1 349 ? -26.844 -4.133 9.758 1 80.69 349 SER B CA 1
ATOM 6110 C C . SER B 1 349 ? -25.5 -3.863 10.406 1 80.69 349 SER B C 1
ATOM 6112 O O . SER B 1 349 ? -25.422 -3.49 11.578 1 80.69 349 SER B O 1
ATOM 6114 N N . ALA B 1 350 ? -24.484 -4.02 9.648 1 81.81 350 ALA B N 1
ATOM 6115 C CA . ALA B 1 350 ? -23.141 -3.779 10.172 1 81.81 350 ALA B CA 1
ATOM 6116 C C . ALA B 1 350 ? -22.938 -2.299 10.477 1 81.81 350 ALA B C 1
ATOM 6118 O O . ALA B 1 350 ? -22.359 -1.949 11.508 1 81.81 350 ALA B O 1
ATOM 6119 N N . ILE B 1 351 ? -23.453 -1.515 9.609 1 82.12 351 ILE B N 1
ATOM 6120 C CA . ILE B 1 351 ? -23.328 -0.074 9.797 1 82.12 351 ILE B CA 1
ATOM 6121 C C . ILE B 1 351 ? -24.141 0.36 11.016 1 82.12 351 ILE B C 1
ATOM 6123 O O . ILE B 1 351 ? -23.672 1.166 11.82 1 82.12 351 ILE B O 1
ATOM 6127 N N . HIS B 1 352 ? -25.312 -0.212 11.117 1 81.44 352 HIS B N 1
ATOM 6128 C CA . HIS B 1 352 ? -26.156 0.114 12.25 1 81.44 352 HIS B CA 1
ATOM 6129 C C . HIS B 1 352 ? -25.5 -0.293 13.57 1 81.44 352 HIS B C 1
ATOM 6131 O O . HIS B 1 352 ? -25.578 0.445 14.555 1 81.44 352 HIS B O 1
ATOM 6137 N N . ALA B 1 353 ? -24.938 -1.402 13.539 1 82.88 353 ALA B N 1
ATOM 6138 C CA . ALA B 1 353 ? -24.25 -1.886 14.734 1 82.88 353 ALA B CA 1
ATOM 6139 C C . ALA B 1 353 ? -23.109 -0.948 15.133 1 82.88 353 ALA B C 1
ATOM 6141 O O . ALA B 1 353 ? -22.891 -0.706 16.312 1 82.88 353 ALA B O 1
ATOM 6142 N N . ASP B 1 354 ? -22.469 -0.41 14.156 1 83.75 354 ASP B N 1
ATOM 6143 C CA . ASP B 1 354 ? -21.391 0.546 14.406 1 83.75 354 ASP B CA 1
ATOM 6144 C C . ASP B 1 354 ? -21.938 1.833 15.023 1 83.75 354 ASP B C 1
ATOM 6146 O O . ASP B 1 354 ? -21.406 2.312 16.031 1 83.75 354 ASP B O 1
ATOM 6150 N N . LEU B 1 355 ? -23 2.312 14.484 1 84 355 LEU B N 1
ATOM 6151 C CA . LEU B 1 355 ? -23.547 3.609 14.875 1 84 355 LEU B CA 1
ATOM 6152 C C . LEU B 1 355 ? -24.047 3.574 16.312 1 84 355 LEU B C 1
ATOM 6154 O O . LEU B 1 355 ? -23.922 4.559 17.047 1 84 355 LEU B O 1
ATOM 6158 N N . ILE B 1 356 ? -24.516 2.41 16.719 1 86.25 356 ILE B N 1
ATOM 6159 C CA . ILE B 1 356 ? -25.078 2.291 18.047 1 86.25 356 ILE B CA 1
ATOM 6160 C C . ILE B 1 356 ? -23.953 2.344 19.094 1 86.25 356 ILE B C 1
ATOM 6162 O O . ILE B 1 356 ? -24.156 2.855 20.188 1 86.25 356 ILE B O 1
ATOM 6166 N N . THR B 1 357 ? -22.781 1.919 18.734 1 87.25 357 THR B N 1
ATOM 6167 C CA . THR B 1 357 ? -21.672 1.86 19.672 1 87.25 357 THR B CA 1
ATOM 6168 C C . THR B 1 357 ? -20.922 3.188 19.703 1 87.25 357 THR B C 1
ATOM 6170 O O . THR B 1 357 ? -20.109 3.434 20.609 1 87.25 357 THR B O 1
ATOM 6173 N N . TRP B 1 358 ? -21.297 4.07 18.797 1 90.25 358 TRP B N 1
ATOM 6174 C CA . TRP B 1 358 ? -20.578 5.328 18.672 1 90.25 358 TRP B CA 1
ATOM 6175 C C . TRP B 1 358 ? -21.094 6.363 19.672 1 90.25 358 TRP B C 1
ATOM 6177 O O . TRP B 1 358 ? -22.266 6.32 20.062 1 90.25 358 TRP B O 1
ATOM 6187 N N . SER B 1 359 ? -20.203 7.188 20.141 1 89.19 359 SER B N 1
ATOM 6188 C CA . SER B 1 359 ? -20.641 8.352 20.906 1 89.19 359 SER B CA 1
ATOM 6189 C C . SER B 1 359 ? -21.438 9.312 20.031 1 89.19 359 SER B C 1
ATOM 6191 O O . SER B 1 359 ? -21.375 9.25 18.797 1 89.19 359 SER B O 1
ATOM 6193 N N . GLU B 1 360 ? -22.203 10.195 20.562 1 90.56 360 GLU B N 1
ATOM 6194 C CA . GLU B 1 360 ? -23.016 11.172 19.828 1 90.56 360 GLU B CA 1
ATOM 6195 C C . GLU B 1 360 ? -22.125 12.094 19 1 90.56 360 GLU B C 1
ATOM 6197 O O . GLU B 1 360 ? -22.484 12.453 17.875 1 90.56 360 GLU B O 1
ATOM 6202 N N . ASP B 1 361 ? -21.031 12.422 19.562 1 88.19 361 ASP B N 1
ATOM 6203 C CA . ASP B 1 361 ? -20.109 13.297 18.844 1 88.19 361 ASP B CA 1
ATOM 6204 C C . ASP B 1 361 ? -19.594 12.633 17.562 1 88.19 361 ASP B C 1
ATOM 6206 O O . ASP B 1 361 ? -19.516 13.281 16.516 1 88.19 361 ASP B O 1
ATOM 6210 N N . MET B 1 362 ? -19.328 11.414 17.656 1 90.75 362 MET B N 1
ATOM 6211 C CA . MET B 1 362 ? -18.812 10.68 16.516 1 90.75 362 MET B CA 1
ATOM 6212 C C . MET B 1 362 ? -19.891 10.484 15.445 1 90.75 362 MET B C 1
ATOM 6214 O O . MET B 1 362 ? -19.609 10.57 14.25 1 90.75 362 MET B O 1
ATOM 6218 N N . ARG B 1 363 ? -21.094 10.258 15.867 1 90.94 363 ARG B N 1
ATOM 6219 C CA . ARG B 1 363 ? -22.203 10.086 14.938 1 90.94 363 ARG B CA 1
ATOM 6220 C C . ARG B 1 363 ? -22.469 11.375 14.164 1 90.94 363 ARG B C 1
ATOM 6222 O O . ARG B 1 363 ? -22.75 11.336 12.969 1 90.94 363 ARG B O 1
ATOM 6229 N N . ALA B 1 364 ? -22.344 12.43 14.883 1 90 364 ALA B N 1
ATOM 6230 C CA . ALA B 1 364 ? -22.547 13.727 14.25 1 90 364 ALA B CA 1
ATOM 6231 C C . ALA B 1 364 ? -21.422 14.062 13.281 1 90 364 ALA B C 1
ATOM 6233 O O . ALA B 1 364 ? -21.672 14.562 12.18 1 90 364 ALA B O 1
ATOM 6234 N N . ALA B 1 365 ? -20.234 13.719 13.703 1 91.25 365 ALA B N 1
ATOM 6235 C CA . ALA B 1 365 ? -19.062 14.039 12.898 1 91.25 365 ALA B CA 1
ATOM 6236 C C . ALA B 1 365 ? -19.047 13.219 11.609 1 91.25 365 ALA B C 1
ATOM 6238 O O . ALA B 1 365 ? -18.641 13.719 10.555 1 91.25 365 ALA B O 1
ATOM 6239 N N . TYR B 1 366 ? -19.453 12 11.711 1 92.75 366 TYR B N 1
ATOM 6240 C CA . TYR B 1 366 ? -19.406 11.117 10.547 1 92.75 366 TYR B CA 1
ATOM 6241 C C . TYR B 1 366 ? -20.812 10.695 10.133 1 92.75 366 TYR B C 1
ATOM 6243 O O . TYR B 1 366 ? -21.062 9.508 9.898 1 92.75 366 TYR B O 1
ATOM 6251 N N . SER B 1 367 ? -21.672 11.586 9.992 1 86.94 367 SER B N 1
ATOM 6252 C CA . SER B 1 367 ? -23.062 11.344 9.641 1 86.94 367 SER B CA 1
ATOM 6253 C C . SER B 1 367 ? -23.188 10.836 8.211 1 86.94 367 SER B C 1
ATOM 6255 O O . SER B 1 367 ? -24.188 10.188 7.863 1 86.94 367 SER B O 1
ATOM 6257 N N . ASN B 1 368 ? -22.172 11.094 7.371 1 85.44 368 ASN B N 1
ATOM 6258 C CA . ASN B 1 368 ? -22.203 10.68 5.973 1 85.44 368 ASN B CA 1
ATOM 6259 C C . ASN B 1 368 ? -21.719 9.242 5.805 1 85.44 368 ASN B C 1
ATOM 6261 O O . ASN B 1 368 ? -21.766 8.695 4.703 1 85.44 368 ASN B O 1
ATOM 6265 N N . TYR B 1 369 ? -21.297 8.648 6.922 1 90.31 369 TYR B N 1
ATOM 6266 C CA . TYR B 1 369 ? -20.734 7.301 6.902 1 90.31 369 TYR B CA 1
ATOM 6267 C C . TYR B 1 369 ? -21.719 6.309 6.285 1 90.31 369 TYR B C 1
ATOM 6269 O O . TYR B 1 369 ? -21.391 5.613 5.324 1 90.31 369 TYR B O 1
ATOM 6277 N N . GLY B 1 370 ? -22.906 6.281 6.734 1 82.44 370 GLY B N 1
ATOM 6278 C CA . GLY B 1 370 ? -23.906 5.355 6.242 1 82.44 370 GLY B CA 1
ATOM 6279 C C . GLY B 1 370 ? -24.234 5.543 4.773 1 82.44 370 GLY B C 1
ATOM 6280 O O . GLY B 1 370 ? -24.219 4.582 4.004 1 82.44 370 GLY B O 1
ATOM 6281 N N . GLY B 1 371 ? -24.438 6.746 4.355 1 80.81 371 GLY B N 1
ATOM 6282 C CA . GLY B 1 371 ? -24.75 7.051 2.967 1 80.81 371 GLY B CA 1
ATOM 6283 C C . GLY B 1 371 ? -23.609 6.715 2.014 1 80.81 371 GLY B C 1
ATOM 6284 O O . GLY B 1 371 ? -23.844 6.195 0.921 1 80.81 371 GLY B O 1
ATOM 6285 N N . THR B 1 372 ? -22.438 6.988 2.443 1 85.06 372 THR B N 1
ATOM 6286 C CA . THR B 1 372 ? -21.266 6.719 1.609 1 85.06 372 THR B CA 1
ATOM 6287 C C . THR B 1 372 ? -21.078 5.215 1.402 1 85.06 372 THR B C 1
ATOM 6289 O O . THR B 1 372 ? -20.844 4.762 0.282 1 85.06 372 THR B O 1
ATOM 6292 N N . MET B 1 373 ? -21.219 4.504 2.488 1 85.94 373 MET B N 1
ATOM 6293 C CA . MET B 1 373 ? -21.031 3.059 2.391 1 85.94 373 MET B CA 1
ATOM 6294 C C . MET B 1 373 ? -22.156 2.418 1.588 1 85.94 373 MET B C 1
ATOM 6296 O O . MET B 1 373 ? -21.922 1.478 0.826 1 85.94 373 MET B O 1
ATOM 6300 N N . ALA B 1 374 ? -23.297 2.912 1.801 1 78.69 374 ALA B N 1
ATOM 6301 C CA . ALA B 1 374 ? -24.422 2.41 1.017 1 78.69 374 ALA B CA 1
ATOM 6302 C C . ALA B 1 374 ? -24.203 2.652 -0.474 1 78.69 374 ALA B C 1
ATOM 6304 O O . ALA B 1 374 ? -24.547 1.809 -1.303 1 78.69 374 ALA B O 1
ATOM 6305 N N . PHE B 1 375 ? -23.656 3.744 -0.709 1 77.94 375 PHE B N 1
ATOM 6306 C CA . PHE B 1 375 ? -23.359 4.082 -2.096 1 77.94 375 PHE B CA 1
ATOM 6307 C C . PHE B 1 375 ? -22.266 3.176 -2.652 1 77.94 375 PHE B C 1
ATOM 6309 O O . PHE B 1 375 ? -22.406 2.619 -3.742 1 77.94 375 PHE B O 1
ATOM 6316 N N . LEU B 1 376 ? -21.188 3.016 -1.945 1 78.06 376 LEU B N 1
ATOM 6317 C CA . LEU B 1 376 ? -20.031 2.248 -2.402 1 78.06 376 LEU B CA 1
ATOM 6318 C C . LEU B 1 376 ? -20.391 0.778 -2.584 1 78.06 376 LEU B C 1
ATOM 6320 O O . LEU B 1 376 ? -19.938 0.136 -3.535 1 78.06 376 LEU B O 1
ATOM 6324 N N . TYR B 1 377 ? -21.125 0.232 -1.679 1 73.94 377 TYR B N 1
ATOM 6325 C CA . TYR B 1 377 ? -21.422 -1.192 -1.725 1 73.94 377 TYR B CA 1
ATOM 6326 C C . TYR B 1 377 ? -22.703 -1.45 -2.523 1 73.94 377 TYR B C 1
ATOM 6328 O O . TYR B 1 377 ? -22.938 -2.57 -2.98 1 73.94 377 TYR B O 1
ATOM 6336 N N . GLY B 1 378 ? -23.562 -0.43 -2.516 1 64.69 378 GLY B N 1
ATOM 6337 C CA . GLY B 1 378 ? -24.703 -0.557 -3.389 1 64.69 378 GLY B CA 1
ATOM 6338 C C . GLY B 1 378 ? -24.344 -0.644 -4.859 1 64.69 378 GLY B C 1
ATOM 6339 O O . GLY B 1 378 ? -24.969 -1.382 -5.621 1 64.69 378 GLY B O 1
ATOM 6340 N N . CYS B 1 379 ? -23.344 0.003 -5.172 1 56.12 379 CYS B N 1
ATOM 6341 C CA . CYS B 1 379 ? -22.844 -0.028 -6.543 1 56.12 379 CYS B CA 1
ATOM 6342 C C . CYS B 1 379 ? -22.219 -1.379 -6.867 1 56.12 379 CYS B C 1
ATOM 6344 O O . CYS B 1 379 ? -22.266 -1.831 -8.016 1 56.12 379 CYS B O 1
ATOM 6346 N N . ARG B 1 380 ? -21.75 -2.01 -5.844 1 56.41 380 ARG B N 1
ATOM 6347 C CA . ARG B 1 380 ? -21.094 -3.305 -6.02 1 56.41 380 ARG B CA 1
ATOM 6348 C C . ARG B 1 380 ? -22.125 -4.406 -6.242 1 56.41 380 ARG B C 1
ATOM 6350 O O . ARG B 1 380 ? -21.812 -5.426 -6.871 1 56.41 380 ARG B O 1
ATOM 6357 N N . SER B 1 381 ? -23.312 -4.266 -5.5 1 52.72 381 SER B N 1
ATOM 6358 C CA . SER B 1 381 ? -24.359 -5.273 -5.559 1 52.72 381 SER B CA 1
ATOM 6359 C C . SER B 1 381 ? -24.984 -5.344 -6.949 1 52.72 381 SER B C 1
ATOM 6361 O O . SER B 1 381 ? -25.766 -6.25 -7.238 1 52.72 381 SER B O 1
ATOM 6363 N N . THR B 1 382 ? -24.656 -4.461 -7.738 1 51.91 382 THR B N 1
ATOM 6364 C CA . THR B 1 382 ? -25.203 -4.68 -9.07 1 51.91 382 THR B CA 1
ATOM 6365 C C . THR B 1 382 ? -24.547 -5.891 -9.734 1 51.91 382 THR B C 1
ATOM 6367 O O . THR B 1 382 ? -23.562 -6.43 -9.219 1 51.91 382 THR B O 1
ATOM 6370 N N . ARG B 1 383 ? -24.953 -6.234 -10.898 1 57.62 383 ARG B N 1
ATOM 6371 C CA . ARG B 1 383 ? -24.703 -7.453 -11.656 1 57.62 383 ARG B CA 1
ATOM 6372 C C . ARG B 1 383 ? -23.203 -7.711 -11.789 1 57.62 383 ARG B C 1
ATOM 6374 O O . ARG B 1 383 ? -22.484 -6.938 -12.422 1 57.62 383 ARG B O 1
ATOM 6381 N N . GLY B 1 384 ? -22.641 -8.352 -10.656 1 66.25 384 GLY B N 1
ATOM 6382 C CA . GLY B 1 384 ? -21.266 -8.773 -10.742 1 66.25 384 GLY B CA 1
ATOM 6383 C C . GLY B 1 384 ? -21.031 -9.891 -11.742 1 66.25 384 GLY B C 1
ATOM 6384 O O . GLY B 1 384 ? -21.984 -10.422 -12.32 1 66.25 384 GLY B O 1
ATOM 6385 N N . SER B 1 385 ? -19.844 -10.062 -12.109 1 74.31 385 SER B N 1
ATOM 6386 C CA . SER B 1 385 ? -19.453 -11.141 -13.016 1 74.31 385 SER B CA 1
ATOM 6387 C C . SER B 1 385 ? -19.578 -12.5 -12.352 1 74.31 385 SER B C 1
ATOM 6389 O O . SER B 1 385 ? -19.703 -12.594 -11.125 1 74.31 385 SER B O 1
ATOM 6391 N N . SER B 1 386 ? -19.688 -13.469 -13.133 1 79.81 386 SER B N 1
ATOM 6392 C CA . SER B 1 386 ? -19.766 -14.836 -12.633 1 79.81 386 SER B CA 1
ATOM 6393 C C . SER B 1 386 ? -18.422 -15.281 -12.07 1 79.81 386 SER B C 1
ATOM 6395 O O . SER B 1 386 ? -17.359 -14.891 -12.57 1 79.81 386 SER B O 1
ATOM 6397 N N . LEU B 1 387 ? -18.484 -16.109 -11.094 1 86.5 387 LEU B N 1
ATOM 6398 C CA . LEU B 1 387 ? -17.281 -16.656 -10.477 1 86.5 387 LEU B CA 1
ATOM 6399 C C . LEU B 1 387 ? -16.562 -17.594 -11.438 1 86.5 387 LEU B C 1
ATOM 6401 O O . LEU B 1 387 ? -15.383 -17.891 -11.242 1 86.5 387 LEU B O 1
ATOM 6405 N N . LYS B 1 388 ? -17.234 -18 -12.43 1 87 388 LYS B N 1
ATOM 6406 C CA . LYS B 1 388 ? -16.609 -18.844 -13.445 1 87 388 LYS B CA 1
ATOM 6407 C C . LYS B 1 388 ? -15.469 -18.109 -14.148 1 87 388 LYS B C 1
ATOM 6409 O O . LYS B 1 388 ? -14.469 -18.719 -14.523 1 87 388 LYS B O 1
ATOM 6414 N N . ARG B 1 389 ? -15.672 -16.859 -14.273 1 88.25 389 ARG B N 1
ATOM 6415 C CA . ARG B 1 389 ? -14.641 -16.047 -14.906 1 88.25 389 ARG B CA 1
ATOM 6416 C C . ARG B 1 389 ? -13.359 -16.031 -14.07 1 88.25 389 ARG B C 1
ATOM 6418 O O . ARG B 1 389 ? -12.258 -16.016 -14.617 1 88.25 389 ARG B O 1
ATOM 6425 N N . LEU B 1 390 ? -13.531 -15.969 -12.805 1 91 390 LEU B N 1
ATOM 6426 C CA . LEU B 1 390 ? -12.383 -16.047 -11.922 1 91 390 LEU B CA 1
ATOM 6427 C C . LEU B 1 390 ? -11.68 -17.391 -12.055 1 91 390 LEU B C 1
ATOM 6429 O O . LEU B 1 390 ? -10.445 -17.438 -12.156 1 91 390 LEU B O 1
ATOM 6433 N N . ASN B 1 391 ? -12.5 -18.438 -12.094 1 93.12 391 ASN B N 1
ATOM 6434 C CA . ASN B 1 391 ? -11.945 -19.781 -12.234 1 93.12 391 ASN B CA 1
ATOM 6435 C C . ASN B 1 391 ? -11.164 -19.938 -13.539 1 93.12 391 ASN B C 1
ATOM 6437 O O . ASN B 1 391 ? -10.078 -20.516 -13.547 1 93.12 391 ASN B O 1
ATOM 6441 N N . PHE B 1 392 ? -11.672 -19.375 -14.516 1 92.44 392 PHE B N 1
ATOM 6442 C CA . PHE B 1 392 ? -11 -19.438 -15.812 1 92.44 392 PHE B CA 1
ATOM 6443 C C . PHE B 1 392 ? -9.688 -18.656 -15.773 1 92.44 392 PHE B C 1
ATOM 6445 O O . PHE B 1 392 ? -8.68 -19.094 -16.312 1 92.44 392 PHE B O 1
ATOM 6452 N N . ALA B 1 393 ? -9.742 -17.531 -15.164 1 93.5 393 ALA B N 1
ATOM 6453 C CA . ALA B 1 393 ? -8.539 -16.688 -15.078 1 93.5 393 ALA B CA 1
ATOM 6454 C C . ALA B 1 393 ? -7.438 -17.391 -14.297 1 93.5 393 ALA B C 1
ATOM 6456 O O . ALA B 1 393 ? -6.266 -17.344 -14.68 1 93.5 393 ALA B O 1
ATOM 6457 N N . ILE B 1 394 ? -7.824 -18.047 -13.227 1 95.94 394 ILE B N 1
ATOM 6458 C CA . ILE B 1 394 ? -6.844 -18.75 -12.406 1 95.94 394 ILE B CA 1
ATOM 6459 C C . ILE B 1 394 ? -6.246 -19.906 -13.203 1 95.94 394 ILE B C 1
ATOM 6461 O O . ILE B 1 394 ? -5.023 -20.078 -13.242 1 95.94 394 ILE B O 1
ATOM 6465 N N . TYR B 1 395 ? -7.074 -20.656 -13.867 1 95.56 395 TYR B N 1
ATOM 6466 C CA . TYR B 1 395 ? -6.586 -21.75 -14.695 1 95.56 395 TYR B CA 1
ATOM 6467 C C . TYR B 1 395 ? -5.641 -21.234 -15.781 1 95.56 395 TYR B C 1
ATOM 6469 O O . TYR B 1 395 ? -4.551 -21.781 -15.969 1 95.56 395 TYR B O 1
ATOM 6477 N N . ASP B 1 396 ? -6.062 -20.219 -16.438 1 93.69 396 ASP B N 1
ATOM 6478 C CA . ASP B 1 396 ? -5.27 -19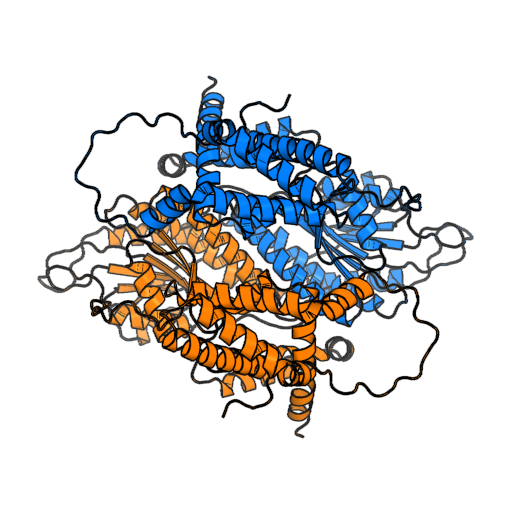.672 -17.531 1 93.69 396 ASP B CA 1
ATOM 6479 C C . ASP B 1 396 ? -3.939 -19.109 -17.031 1 93.69 396 ASP B C 1
ATOM 6481 O O . ASP B 1 396 ? -2.92 -19.203 -17.719 1 93.69 396 ASP B O 1
ATOM 6485 N N . SER B 1 397 ? -3.949 -18.531 -15.867 1 95.19 397 SER B N 1
ATOM 6486 C CA . SER B 1 397 ? -2.721 -17.984 -15.297 1 95.19 397 SER B CA 1
ATOM 6487 C C . SER B 1 397 ? -1.712 -19.094 -15 1 95.19 397 SER B C 1
ATOM 6489 O O . SER B 1 397 ? -0.502 -18.844 -15 1 95.19 397 SER B O 1
ATOM 6491 N N . LEU B 1 398 ? -2.189 -20.281 -14.859 1 95.31 398 LEU B N 1
ATOM 6492 C CA . LEU B 1 398 ? -1.325 -21.406 -14.523 1 95.31 398 LEU B CA 1
ATOM 6493 C C . LEU B 1 398 ? -0.863 -22.141 -15.781 1 95.31 398 LEU B C 1
ATOM 6495 O O . LEU B 1 398 ? 0.097 -22.906 -15.742 1 95.31 398 LEU B O 1
ATOM 6499 N N . THR B 1 399 ? -1.539 -21.859 -16.953 1 91.94 399 THR B N 1
ATOM 6500 C CA . THR B 1 399 ? -1.283 -22.734 -18.078 1 91.94 399 THR B CA 1
ATOM 6501 C C . THR B 1 399 ? -0.857 -21.938 -19.312 1 91.94 399 THR B C 1
ATOM 6503 O O . THR B 1 399 ? -0.153 -22.469 -20.172 1 91.94 399 THR B O 1
ATOM 6506 N N . VAL B 1 400 ? -1.292 -20.75 -19.422 1 90.25 400 VAL B N 1
ATOM 6507 C CA . VAL B 1 400 ? -1 -19.969 -20.609 1 90.25 400 VAL B CA 1
ATOM 6508 C C . VAL B 1 400 ? 0.507 -19.75 -20.734 1 90.25 400 VAL B C 1
ATOM 6510 O O . VAL B 1 400 ? 1.185 -19.484 -19.734 1 90.25 400 VAL B O 1
ATOM 6513 N N . ARG B 1 401 ? 1.022 -19.859 -21.875 1 89.06 401 ARG B N 1
ATOM 6514 C CA . ARG B 1 401 ? 2.459 -19.828 -22.125 1 89.06 401 ARG B CA 1
ATOM 6515 C C . ARG B 1 401 ? 3.047 -18.469 -21.781 1 89.06 401 ARG B C 1
ATOM 6517 O O . ARG B 1 401 ? 4.098 -18.391 -21.141 1 89.06 401 ARG B O 1
ATOM 6524 N N . ARG B 1 402 ? 2.375 -17.406 -22.156 1 87.69 402 ARG B N 1
ATOM 6525 C CA . ARG B 1 402 ? 2.863 -16.062 -21.891 1 87.69 402 ARG B CA 1
ATOM 6526 C C . ARG B 1 402 ? 1.768 -15.195 -21.266 1 87.69 402 ARG B C 1
ATOM 6528 O O . ARG B 1 402 ? 1.178 -14.352 -21.953 1 87.69 402 ARG B O 1
ATOM 6535 N N . PRO B 1 403 ? 1.643 -15.336 -20.016 1 88 403 PRO B N 1
ATOM 6536 C CA . PRO B 1 403 ? 0.596 -14.539 -19.375 1 88 403 PRO B CA 1
ATOM 6537 C C . PRO B 1 403 ? 1.008 -13.086 -19.156 1 88 403 PRO B C 1
ATOM 6539 O O . PRO B 1 403 ? 2.193 -12.797 -18.969 1 88 403 PRO B O 1
ATOM 6542 N N . LYS B 1 404 ? -0.022 -12.242 -19.234 1 86.69 404 LYS B N 1
ATOM 6543 C CA . LYS B 1 404 ? 0.213 -10.867 -18.797 1 86.69 404 LYS B CA 1
ATOM 6544 C C . LYS B 1 404 ? 0.486 -10.797 -17.297 1 86.69 404 LYS B C 1
ATOM 6546 O O . LYS B 1 404 ? 0.032 -11.656 -16.547 1 86.69 404 LYS B O 1
ATOM 6551 N N . ARG B 1 405 ? 1.127 -9.828 -16.938 1 89.19 405 ARG B N 1
ATOM 6552 C CA . ARG B 1 405 ? 1.481 -9.68 -15.523 1 89.19 405 ARG B CA 1
ATOM 6553 C C . ARG B 1 405 ? 0.25 -9.367 -14.68 1 89.19 405 ARG B C 1
ATOM 6555 O O . ARG B 1 405 ? 0.11 -9.883 -13.57 1 89.19 405 ARG B O 1
ATOM 6562 N N . VAL B 1 406 ? -0.609 -8.492 -15.25 1 92.06 406 VAL B N 1
ATOM 6563 C CA . VAL B 1 406 ? -1.79 -8.078 -14.508 1 92.06 406 VAL B CA 1
ATOM 6564 C C . VAL B 1 406 ? -3.051 -8.43 -15.289 1 92.06 406 VAL B C 1
ATOM 6566 O O . VAL B 1 406 ? -3.16 -8.109 -16.484 1 92.06 406 VAL B O 1
ATOM 6569 N N . TRP B 1 407 ? -3.965 -9.148 -14.648 1 92.12 407 TRP B N 1
ATOM 6570 C CA . TRP B 1 407 ? -5.27 -9.5 -15.203 1 92.12 407 TRP B CA 1
ATOM 6571 C C . TRP B 1 407 ? -6.395 -8.852 -14.406 1 92.12 407 TRP B C 1
ATOM 6573 O O . TRP B 1 407 ? -6.414 -8.93 -13.172 1 92.12 407 TRP B O 1
ATOM 6583 N N . HIS B 1 408 ? -7.242 -8.148 -15.102 1 90.56 408 HIS B N 1
ATOM 6584 C CA . HIS B 1 408 ? -8.445 -7.621 -14.469 1 90.56 408 HIS B CA 1
ATOM 6585 C C . HIS B 1 408 ? -9.641 -8.539 -14.695 1 90.56 408 HIS B C 1
ATOM 6587 O O . HIS B 1 408 ? -10.008 -8.82 -15.844 1 90.56 408 HIS B O 1
ATOM 6593 N N . VAL B 1 409 ? -10.164 -9.039 -13.617 1 90.19 409 VAL B N 1
ATOM 6594 C CA . VAL B 1 409 ? -11.258 -10.008 -13.703 1 90.19 409 VAL B CA 1
ATOM 6595 C C . VAL B 1 409 ? -12.453 -9.508 -12.898 1 90.19 409 VAL B C 1
ATOM 6597 O O . VAL B 1 409 ? -12.305 -9.094 -11.742 1 90.19 409 VAL B O 1
ATOM 6600 N N . GLY B 1 410 ? -13.617 -9.609 -13.438 1 84.38 410 GLY B N 1
ATOM 6601 C CA . GLY B 1 410 ? -14.82 -9.133 -12.781 1 84.38 410 GLY B CA 1
ATOM 6602 C C . GLY B 1 410 ? -15.242 -7.75 -13.234 1 84.38 410 GLY B C 1
ATOM 6603 O O . GLY B 1 410 ? -14.438 -6.996 -13.781 1 84.38 410 GLY B O 1
ATOM 6604 N N . PHE B 1 411 ? -16.375 -7.453 -12.82 1 78.12 411 PHE B N 1
ATOM 6605 C CA . PHE B 1 411 ? -16.984 -6.211 -13.297 1 78.12 411 PHE B CA 1
ATOM 6606 C C . PHE B 1 411 ? -16.312 -5.004 -12.641 1 78.12 411 PHE B C 1
ATOM 6608 O O . PHE B 1 411 ? -16.156 -4.965 -11.422 1 78.12 411 PHE B O 1
ATOM 6615 N N . GLY B 1 412 ? -15.789 -4.055 -13.5 1 76.06 412 GLY B N 1
ATOM 6616 C CA . GLY B 1 412 ? -15.336 -2.762 -13.023 1 76.06 412 GLY B CA 1
ATOM 6617 C C . GLY B 1 412 ? -13.875 -2.756 -12.617 1 76.06 412 GLY B C 1
ATOM 6618 O O . GLY B 1 412 ? -13.32 -1.708 -12.273 1 76.06 412 GLY B O 1
ATOM 6619 N N . SER B 1 413 ? -13.305 -3.887 -12.617 1 79.88 413 SER B N 1
ATOM 6620 C CA . SER B 1 413 ? -11.922 -3.955 -12.141 1 79.88 413 SER B CA 1
ATOM 6621 C C . SER B 1 413 ? -11.023 -3.002 -12.914 1 79.88 413 SER B C 1
ATOM 6623 O O . SER B 1 413 ? -10.344 -2.162 -12.32 1 79.88 413 SER B O 1
ATOM 6625 N N . ARG B 1 414 ? -11.086 -3.031 -14.133 1 78.19 414 ARG B N 1
ATOM 6626 C CA . ARG B 1 414 ? -10.219 -2.193 -14.945 1 78.19 414 ARG B CA 1
ATOM 6627 C C . ARG B 1 414 ? -10.742 -0.765 -15.023 1 78.19 414 ARG B C 1
ATOM 6629 O O . ARG B 1 414 ? -9.977 0.194 -14.969 1 78.19 414 ARG B O 1
ATOM 6636 N N . MET B 1 415 ? -11.961 -0.659 -15.07 1 74.31 415 MET B N 1
ATOM 6637 C CA . MET B 1 415 ? -12.594 0.644 -15.258 1 74.31 415 MET B CA 1
ATOM 6638 C C . MET B 1 415 ? -12.281 1.572 -14.086 1 74.31 415 MET B C 1
ATOM 6640 O O . MET B 1 415 ? -11.906 2.729 -14.289 1 74.31 415 MET B O 1
ATOM 6644 N N . TYR B 1 416 ? -12.43 1.063 -12.977 1 78.75 416 TYR B N 1
ATOM 6645 C CA . TYR B 1 416 ? -12.234 1.922 -11.812 1 78.75 416 TYR B CA 1
ATOM 6646 C C . TYR B 1 416 ? -10.766 2.312 -11.664 1 78.75 416 TYR B C 1
ATOM 6648 O O . TYR B 1 416 ? -10.453 3.395 -11.164 1 78.75 416 TYR B O 1
ATOM 6656 N N . GLU B 1 417 ? -9.938 1.441 -12.047 1 80.56 417 GLU B N 1
ATOM 6657 C CA . GLU B 1 417 ? -8.523 1.803 -12.07 1 80.56 417 GLU B CA 1
ATOM 6658 C C . GLU B 1 417 ? -8.258 2.932 -13.062 1 80.56 417 GLU B C 1
ATOM 6660 O O . GLU B 1 417 ? -7.492 3.852 -12.773 1 80.56 417 GLU B O 1
ATOM 6665 N N . LEU B 1 418 ? -8.891 2.902 -14.133 1 71.19 418 LEU B N 1
ATOM 6666 C CA . LEU B 1 418 ? -8.727 3.922 -15.164 1 71.19 418 LEU B CA 1
ATOM 6667 C C . LEU B 1 418 ? -9.344 5.242 -14.727 1 71.19 418 LEU B C 1
ATOM 6669 O O . LEU B 1 418 ? -8.766 6.309 -14.945 1 71.19 418 LEU B O 1
ATOM 6673 N N . VAL B 1 419 ? -10.477 5.109 -14.156 1 71.5 419 VAL B N 1
ATOM 6674 C CA . VAL B 1 419 ? -11.148 6.301 -13.648 1 71.5 419 VAL B CA 1
ATOM 6675 C C . VAL B 1 419 ? -10.258 7.008 -12.641 1 71.5 419 VAL B C 1
ATOM 6677 O O . VAL B 1 419 ? -10.086 8.227 -12.703 1 71.5 419 VAL B O 1
ATOM 6680 N N . ALA B 1 420 ? -9.711 6.211 -11.797 1 74.81 420 ALA B N 1
ATOM 6681 C CA . ALA B 1 420 ? -8.859 6.777 -10.75 1 74.81 420 ALA B CA 1
ATOM 6682 C C . ALA B 1 420 ? -7.598 7.391 -11.344 1 74.81 420 ALA B C 1
ATOM 6684 O O . ALA B 1 420 ? -7.059 8.367 -10.812 1 74.81 420 ALA B O 1
ATOM 6685 N N . ALA B 1 421 ? -7.191 6.855 -12.43 1 68.81 421 ALA B N 1
ATOM 6686 C CA . ALA B 1 421 ? -5.945 7.305 -13.039 1 68.81 421 ALA B CA 1
ATOM 6687 C C . ALA B 1 421 ? -6.164 8.57 -13.867 1 68.81 421 ALA B C 1
ATOM 6689 O O . ALA B 1 421 ? -5.285 9.43 -13.938 1 68.81 421 ALA B O 1
ATOM 6690 N N . PHE B 1 422 ? -7.309 8.719 -14.328 1 66.81 422 PHE B N 1
ATOM 6691 C CA . PHE B 1 422 ? -7.477 9.766 -15.328 1 66.81 422 PHE B CA 1
ATOM 6692 C C . PHE B 1 422 ? -8.289 10.922 -14.773 1 66.81 422 PHE B C 1
ATOM 6694 O O . PHE B 1 422 ? -8.156 12.062 -15.234 1 66.81 422 PHE B O 1
ATOM 6701 N N . LEU B 1 423 ? -9.086 10.609 -13.844 1 68.94 423 LEU B N 1
ATOM 6702 C CA . LEU B 1 423 ? -9.922 11.672 -13.297 1 68.94 423 LEU B CA 1
ATOM 6703 C C . LEU B 1 423 ? -9.164 12.453 -12.227 1 68.94 423 LEU B C 1
ATOM 6705 O O . LEU B 1 423 ? -8.586 11.859 -11.312 1 68.94 423 LEU B O 1
ATOM 6709 N N . PRO B 1 424 ? -9.273 13.734 -12.453 1 63.78 424 PRO B N 1
ATOM 6710 C CA . PRO B 1 424 ? -8.68 14.539 -11.375 1 63.78 424 PRO B CA 1
ATOM 6711 C C . PRO B 1 424 ? -9.305 14.242 -10.016 1 63.78 424 PRO B C 1
ATOM 6713 O O . PRO B 1 424 ? -10.492 13.922 -9.93 1 63.78 424 PRO B O 1
ATOM 6716 N N . GLU B 1 425 ? -8.562 14.344 -9.125 1 73.5 425 GLU B N 1
ATOM 6717 C CA . GLU B 1 425 ? -8.969 14.016 -7.762 1 73.5 425 GLU B CA 1
ATOM 6718 C C . GLU B 1 425 ? -10.188 14.828 -7.336 1 73.5 425 GLU B C 1
ATOM 6720 O O . GLU B 1 425 ? -11.07 14.32 -6.633 1 73.5 425 GLU B O 1
ATOM 6725 N N . CYS B 1 426 ? -10.234 16.047 -7.676 1 68.06 426 CYS B N 1
ATOM 6726 C CA . CYS B 1 426 ? -11.352 16.906 -7.305 1 68.06 426 CYS B CA 1
ATOM 6727 C C . CYS B 1 426 ? -12.664 16.359 -7.871 1 68.06 426 CYS B C 1
ATOM 6729 O O . CYS B 1 426 ? -13.695 16.406 -7.207 1 68.06 426 CYS B O 1
ATOM 6731 N N . VAL B 1 427 ? -12.516 15.828 -9.062 1 66.56 427 VAL B N 1
ATOM 6732 C CA . VAL B 1 427 ? -13.703 15.297 -9.727 1 66.56 427 VAL B CA 1
ATOM 6733 C C . VAL B 1 427 ? -14.102 13.961 -9.094 1 66.56 427 VAL B C 1
ATOM 6735 O O . VAL B 1 427 ? -15.273 13.727 -8.82 1 66.56 427 VAL B O 1
ATOM 6738 N N . LEU B 1 428 ? -13.172 13.258 -8.906 1 73.88 428 LEU B N 1
ATOM 6739 C CA . LEU B 1 428 ? -13.438 11.945 -8.32 1 73.88 428 LEU B CA 1
ATOM 6740 C C . LEU B 1 428 ? -14.016 12.086 -6.914 1 73.88 428 LEU B C 1
ATOM 6742 O O . LEU B 1 428 ? -14.984 11.406 -6.566 1 73.88 428 LEU B O 1
ATOM 6746 N N . SER B 1 429 ? -13.438 12.961 -6.168 1 74.69 429 SER B N 1
ATOM 6747 C CA . SER B 1 429 ? -13.938 13.195 -4.816 1 74.69 429 SER B CA 1
ATOM 6748 C C . SER B 1 429 ? -15.352 13.75 -4.84 1 74.69 429 SER B C 1
ATOM 6750 O O . SER B 1 429 ? -16.188 13.383 -4.008 1 74.69 429 SER B O 1
ATOM 6752 N N . TRP B 1 430 ? -15.539 14.586 -5.73 1 70.5 430 TRP B N 1
ATOM 6753 C CA . TRP B 1 430 ? -16.875 15.156 -5.883 1 70.5 430 TRP B CA 1
ATOM 6754 C C . TRP B 1 430 ? -17.891 14.078 -6.25 1 70.5 430 TRP B C 1
ATOM 6756 O O . TRP B 1 430 ? -18.984 14.031 -5.688 1 70.5 430 TRP B O 1
ATOM 6766 N N . LEU B 1 431 ? -17.531 13.25 -7.164 1 70.5 431 LEU B N 1
ATOM 6767 C CA . LEU B 1 431 ? -18.406 12.164 -7.598 1 70.5 431 LEU B CA 1
ATOM 6768 C C . LEU B 1 431 ? -18.75 11.242 -6.43 1 70.5 431 LEU B C 1
ATOM 6770 O O . LEU B 1 431 ? -19.906 10.867 -6.246 1 70.5 431 LEU B O 1
ATOM 6774 N N . MET B 1 432 ? -17.844 10.984 -5.719 1 74.31 432 MET B N 1
ATOM 6775 C CA . MET B 1 432 ? -18.047 10.078 -4.59 1 74.31 432 MET B CA 1
ATOM 6776 C C . MET B 1 432 ? -18.891 10.734 -3.508 1 74.31 432 MET B C 1
ATOM 6778 O O . MET B 1 432 ? -19.75 10.094 -2.91 1 74.31 432 MET B O 1
ATOM 6782 N N . ARG B 1 433 ? -18.656 11.984 -3.297 1 72.94 433 ARG B N 1
ATOM 6783 C CA . ARG B 1 433 ? -19.422 12.719 -2.297 1 72.94 433 ARG B CA 1
ATOM 6784 C C . ARG B 1 433 ? -20.875 12.883 -2.736 1 72.94 433 ARG B C 1
ATOM 6786 O O . ARG B 1 433 ? -21.797 12.75 -1.924 1 72.94 433 ARG B O 1
ATOM 6793 N N . SER B 1 434 ? -21 13.125 -3.98 1 65.56 434 SER B N 1
ATOM 6794 C CA . SER B 1 434 ? -22.344 13.312 -4.516 1 65.56 434 SER B CA 1
ATOM 6795 C C . SER B 1 434 ? -23.141 12.016 -4.477 1 65.56 434 SER B C 1
ATOM 6797 O O . SER B 1 434 ? -24.328 12.023 -4.141 1 65.56 434 SER B O 1
ATOM 6799 N N . GLY B 1 435 ? -22.516 10.977 -4.859 1 68.25 435 GLY B N 1
ATOM 6800 C CA . GLY B 1 435 ? -23.172 9.68 -4.766 1 68.25 435 GLY B CA 1
ATOM 6801 C C . GLY B 1 435 ? -23.562 9.312 -3.346 1 68.25 435 GLY B C 1
ATOM 6802 O O . GLY B 1 435 ? -24.656 8.797 -3.111 1 68.25 435 GLY B O 1
ATOM 6803 N N . ALA B 1 436 ? -22.703 9.664 -2.525 1 72.56 436 ALA B N 1
ATOM 6804 C CA . ALA B 1 436 ? -22.953 9.375 -1.115 1 72.56 436 ALA B CA 1
ATOM 6805 C C . ALA B 1 436 ? -24.125 10.203 -0.583 1 72.56 436 ALA B C 1
ATOM 6807 O O . ALA B 1 436 ? -24.938 9.711 0.197 1 72.56 436 ALA B O 1
ATOM 6808 N N . ALA B 1 437 ? -24.156 11.406 -0.975 1 70.44 437 ALA B N 1
ATOM 6809 C CA . ALA B 1 437 ? -25.234 12.289 -0.521 1 70.44 437 ALA B CA 1
ATOM 6810 C C . ALA B 1 437 ? -26.594 11.789 -1.012 1 70.44 437 ALA B C 1
ATOM 6812 O O . ALA B 1 437 ? -27.578 11.828 -0.271 1 70.44 437 ALA B O 1
ATOM 6813 N N . LEU B 1 438 ? -26.641 11.281 -2.203 1 67.75 438 LEU B N 1
ATOM 6814 C CA . LEU B 1 438 ? -27.875 10.766 -2.777 1 67.75 438 LEU B CA 1
ATOM 6815 C C . LEU B 1 438 ? -28.344 9.516 -2.037 1 67.75 438 LEU B C 1
ATOM 6817 O O . LEU B 1 438 ? -29.531 9.352 -1.765 1 67.75 438 LEU B O 1
ATOM 6821 N N . ARG B 1 439 ? -27.422 8.758 -1.732 1 70.88 439 ARG B N 1
ATOM 6822 C CA . ARG B 1 439 ? -27.766 7.5 -1.084 1 70.88 439 ARG B CA 1
ATOM 6823 C C . ARG B 1 439 ? -28.062 7.711 0.399 1 70.88 439 ARG B C 1
ATOM 6825 O O . ARG B 1 439 ? -28.828 6.961 0.998 1 70.88 439 ARG B O 1
ATOM 6832 N N . LYS B 1 440 ? -27.406 8.688 0.926 1 72.75 440 LYS B N 1
ATOM 6833 C CA . LYS B 1 440 ? -27.688 9 2.324 1 72.75 440 LYS B CA 1
ATOM 6834 C C . LYS B 1 440 ? -29.172 9.297 2.533 1 72.75 440 LYS B C 1
ATOM 6836 O O . LYS B 1 440 ? -29.766 8.844 3.508 1 72.75 440 LYS B O 1
ATOM 6841 N N . ARG B 1 441 ? -29.734 9.969 1.695 1 70.12 441 ARG B N 1
ATOM 6842 C CA . ARG B 1 441 ? -31.156 10.297 1.797 1 70.12 441 ARG B CA 1
ATOM 6843 C C . ARG B 1 441 ? -32 9.031 1.77 1 70.12 441 ARG B C 1
ATOM 6845 O O . ARG B 1 441 ? -32.938 8.891 2.564 1 70.12 441 ARG B O 1
ATOM 6852 N N . SER B 1 442 ? -31.625 8.125 0.93 1 68.12 442 SER B N 1
ATOM 6853 C CA . SER B 1 442 ? -32.344 6.875 0.83 1 68.12 442 SER B CA 1
ATOM 6854 C C . SER B 1 442 ? -32.125 5.988 2.045 1 68.12 442 SER B C 1
ATOM 6856 O O . SER B 1 442 ? -33.031 5.363 2.564 1 68.12 442 SER B O 1
ATOM 6858 N N . PHE B 1 443 ? -30.906 6.023 2.531 1 69.94 443 PHE B N 1
ATOM 6859 C CA . PHE B 1 443 ? -30.516 5.188 3.662 1 69.94 443 PHE B CA 1
ATOM 6860 C C . PHE B 1 443 ? -31.156 5.684 4.949 1 69.94 443 PHE B C 1
ATOM 6862 O O . PHE B 1 443 ? -31.625 4.883 5.762 1 69.94 443 PHE B O 1
ATOM 6869 N N . ASP B 1 444 ? -31.109 6.938 5.066 1 68.5 444 ASP B N 1
ATOM 6870 C CA . ASP B 1 444 ? -31.75 7.5 6.25 1 68.5 444 ASP B CA 1
ATOM 6871 C C . ASP B 1 444 ? -33.25 7.184 6.27 1 68.5 444 ASP B C 1
ATOM 6873 O O . ASP B 1 444 ? -33.812 6.918 7.332 1 68.5 444 ASP B O 1
ATOM 6877 N N . LYS B 1 445 ? -33.938 7.133 5.121 1 66.38 445 LYS B N 1
ATOM 6878 C CA . LYS B 1 445 ? -35.344 6.758 5.023 1 66.38 445 LYS B CA 1
ATOM 6879 C C . LYS B 1 445 ? -35.531 5.297 5.406 1 66.38 445 LYS B C 1
ATOM 6881 O O . LYS B 1 445 ? -36.531 4.957 6.074 1 66.38 445 LYS B O 1
ATOM 6886 N N . GLU B 1 446 ? -34.531 4.508 5.051 1 62.91 446 GLU B N 1
ATOM 6887 C CA . GLU B 1 446 ? -34.625 3.084 5.363 1 62.91 446 GLU B CA 1
ATOM 6888 C C . GLU B 1 446 ? -34.406 2.836 6.855 1 62.91 446 GLU B C 1
ATOM 6890 O O . GLU B 1 446 ? -35.062 1.977 7.441 1 62.91 446 GLU B O 1
ATOM 6895 N N . LEU B 1 447 ? -33.438 3.566 7.398 1 61.19 447 LEU B N 1
ATOM 6896 C CA . LEU B 1 447 ? -33.125 3.396 8.82 1 61.19 447 LEU B CA 1
ATOM 6897 C C . LEU B 1 447 ? -34.312 3.879 9.672 1 61.19 447 LEU B C 1
ATOM 6899 O O . LEU B 1 447 ? -34.625 3.285 10.711 1 61.19 447 LEU B O 1
ATOM 6903 N N . ASN B 1 448 ? -34.844 4.957 9.148 1 57.78 448 ASN B N 1
ATOM 6904 C CA . ASN B 1 448 ? -35.938 5.527 9.914 1 57.78 448 ASN B CA 1
ATOM 6905 C C . ASN B 1 448 ? -37.281 4.883 9.547 1 57.78 448 ASN B C 1
ATOM 6907 O O . ASN B 1 448 ? -38.312 5.25 10.094 1 57.78 448 ASN B O 1
ATOM 6911 N N . GLY B 1 449 ? -37.312 3.625 8.93 1 49.12 449 GLY B N 1
ATOM 6912 C CA . GLY B 1 449 ? -38.562 2.922 8.617 1 49.12 449 GLY B CA 1
ATOM 6913 C C . GLY B 1 449 ? -39.438 3.678 7.645 1 49.12 449 GLY B C 1
ATOM 6914 O O . GLY B 1 449 ? -40.656 3.449 7.598 1 49.12 449 GLY B O 1
ATOM 6915 N N . MET B 1 450 ? -39 4.703 7.062 1 43 450 MET B N 1
ATOM 6916 C CA . MET B 1 450 ? -39.938 5.434 6.203 1 43 450 MET B CA 1
ATOM 6917 C C . MET B 1 450 ? -39.781 4.984 4.754 1 43 450 MET B C 1
ATOM 6919 O O . MET B 1 450 ? -38.719 4.609 4.312 1 43 450 MET B O 1
#

Organism: Yarrowia lipolytica (strain CLIB 122 / E 150) (NCBI:txid284591)

pLDDT: mean 73.36, std 23.74, range [20.64, 98.31]

Secondary structure (DSSP, 8-state):
---TT-HHHHHHHHHHHHHHHHHHHHHHTTT-HHHHHHHHHHHHHHTHHHHHHHHS----------S---S--HHHHHHHHHHHSHHHHHHHHHHHHHHHHHHHHHTT-STT--S-----------B-TTS-B-EEEEEES-TTSHHHHHHHHHHHHTT-EEEEEESSHHHHHHHHHT--TTEEEEE--TT-HHHHHHHHHHHHHHHHS-B--STTPPPB--EEEEEEE--------S-GGG--HHHHHHHHIIIIIHHHHHIIIIIHHHHHGGGGSSS--EEEEEEE-HHHHH--TT-HHHHHHHHHHHHHHHHHHHHHGGGT--EEEEEE-BB--TTHHHHHHHHHHHHHHHHHHS-HHHHHHTTTHHHHHHHHHHHHSS-PBPHHHHHHHHHHHHH-SS--SEEEESBTHHHHHHHHHHS-HHHHHHHHHHHHHHHHHHHHHHHTT-/---TT-HHHHHHHHHHHHHHHHHHHHHHSTT-HHHHHHHHHHHHHHTHHHHHHHHS----------S---S--HHHHHHHHHHHSHHHHHHHHHHHHHHHHHHHHHTT-STTS-S-----------B-TTS-B-EEEEEES-TTSHHHHHHHHHHHHTT-EEEEEESSHHHHHHHHHT--TTEEEEE--TT-HHHHHHHHHHHHHHHHS-B--STTPPPB--EEEEEEE--------S-GGG--HHHHHHHHIIIIIHHHHHIIIIIHHHHHGGGGSSS--EEEEEEE-HHHHH--TT-HHHHHHHHHHHHHHHHHHHHHGGGT--EEEEEE-BB--TTHHHHHHHHHHHHHHHHHHS-HHHHHHTTTHHHHHHHHHHHHSSSPBPHHHHHHHHHHHHH-SS--SEEEESBTHHHHHHHHHHS-HHHHHHHHHHHHHHHHHHHHHHHTT-

Radius of gyration: 29.33 Å; Cα contacts (8 Å, |Δi|>4): 1252; chains: 2; bounding box: 80×92×78 Å

InterPro domains:
  IPR013952 Protein of unknown function DUF1776, fungi [PF08643] (132-429)
  IPR036291 NAD(P)-binding domain superfamily [SSF51735] (150-343)

Foldseek 3Di:
DPPPPDLVVVVVVVVVVLVVVLVVLCVVPVPCPVVSVVVSVVVVVVCVVVVVVSVVDPPPDDDDPPDDPPDQPPVNVVCVVCVVPVVVVVCVVSVVVVVVVVCCVVVCVDPDDDPDPPVPPQLAADADPVRAQFEEEEEEEQQVAVLSVVLLVLNVVRRYQYEYEDADPVSQVVQVVVVRPRYHYQYANLVDLVRLQVSQVVVLVVQQDFDARDPPRDTDHHDYLAYEYDYDQDAFWAAPVLDDPVSLVVLCCRLPSSVCSNCVRHRVVSQLVQLPPPRGHAYEYEAAAQCLLQVDHRRPSRVVSRVVVVVVLVVVQVVCVVSVHYYAYEYEAAAQPVCLVVVLVVVLVVVVVSLVPDDPVVCVVPVLRQLLVSLVSVVRSPHKHYSVQVSVVVSCSSDPPDDDRYHYTMPCNVVSNVCSVPDDPVVSNVVSSVSSVVSSVVSVCVVVVD/DPPPPPLVVVVVVVVVVLVVVLVVLCVVPVPDPVVSVVVSVVVVVVCVVVVVVSVVDPPPDDDDPPDDPPDQPPVNVVCVVCVVPVVVVVCVVSVVVVVVVVCCVVVCVDPDDDPPPPVPPQLAADADPVRAAFEEEEEEEQQVAVLSVVLLVLNVVRRYQYEYEDADPVSQVVQVVVVRPRYHYQYANLVDLVRLQVSQVVVLVQQQDFDARDPPRPTDHHDYLAYEYDYDQDAFWAAPVLDDPVSLVVLCCRLPSSVVSNCVRHRVVSQLVQLPPPRGYAYEYEAAAQCLLQVDHRRPSRVVSRVVVVVVLVVVQVVCVVSVHYYAYEYEAAAQPVCLVVVLVVVLVVVVVSLVPDDPVRCVVPVLRNLLVSLVSVVRSPHKHHSVQVSVVVSCSSDPPDDDRYHYTMPCNVVSNVCSVPDDPVVSNVVSSVSSVVSSVVSVCVVVVD

Sequence (900 aa):
MTPPDDPIANILAGVNKIKHKASTIINDKLGDAEEAQHQVGTWLLNRKKDIQSVLTPAKLEHFSPGPPPPPPSYYDKITGFVSAHKLAVGLVTISAVTASGYYMWNNRILPGGLFGNKKQPRRRAVRAANGARTEVVVLAGSFLEPIVRVVANDLDKRGFIVYVTTTSEAETALIEKENSADIRSLSVNTQKADVIKSTMKEFGTFLATPQVAFPNAKPHVLRLAGVVLVPDLYYPFGPIEQMHLESWNSVINSKLLAPLALLSQGLLTLVRQTASTPNPARLVIVTPNITAALSPAYSAPEAMVVSGINALATSLDRELAPHGIKTTHIRLGSFDVSHGHSQSKQLASAIHADLITWSEDMRAAYSNYGGTMAFLYGCRSTRGSSLKRLNFAIYDSLTVRRPKRVWHVGFGSRMYELVAAFLPECVLSWLMRSGAALRKRSFDKELNGMMTPPDDPIANILAGVNKIKHKASTIINDKLGDAEEAQHQVGTWLLNRKKDIQSVLTPAKLEHFSPGPPPPPPSYYDKITGFVSAHKLAVGLVTISAVTASGYYMWNNRILPGGLFGNKKQPRRRAVRAANGARTEVVVLAGSFLEPIVRVVANDLDKRGFIVYVTTTSEAETALIEKENSADIRSLSVNTQKADVIKSTMKEFGTFLATPQVAFPNAKPHVLRLAGVVLVPDLYYPFGPIEQMHLESWNSVINSKLLAPLALLSQGLLTLVRQTASTPNPARLVIVTPNITAALSPAYSAPEAMVVSGINALATSLDRELAPHGIKTTHIRLGSFDVSHGHSQSKQLASAIHADLITWSEDMRAAYSNYGGTMAFLYGCRSTRGSSLKRLNFAIYDSLTVRRPKRVWHVGFGSRMYELVAAFLPECVLSWLMRSGAALRKRSFDKELNGM